Protein 3EDF (pdb70)

Structure (mmCIF, N/CA/C/O backbone):
data_3EDF
#
_entry.id   3EDF
#
_cell.length_a   106.542
_cell.length_b   111.107
_cell.length_c   106.602
_cell.angle_alpha   90.000
_cell.angle_beta   90.000
_cell.angle_gamma   90.000
#
_symmetry.space_group_name_H-M   'P 21 21 2'
#
loop_
_entity.id
_entity.type
_entity.pdbx_description
1 polymer Cyclomaltodextrinase
2 branched beta-D-glucopyranose-(1-4)-beta-D-glucopyranose-(1-4)-beta-D-glucopyranose-(1-4)-beta-D-glucopyranose-(1-4)-beta-D-glucopyranose-(1-4)-beta-D-glucopyranose
3 branched Cyclohexakis-(1-4)-(alpha-D-glucopyranose)
4 non-polymer 'CALCIUM ION'
5 non-polymer GLYCEROL
6 water water
#
loop_
_atom_site.group_PDB
_atom_site.id
_atom_site.type_symbol
_atom_site.label_atom_id
_atom_site.label_alt_id
_atom_site.label_comp_id
_atom_site.label_asym_id
_atom_site.label_entity_id
_atom_site.label_seq_id
_atom_site.pdbx_PDB_ins_code
_atom_site.Cartn_x
_atom_site.Cartn_y
_atom_site.Cartn_z
_atom_site.occupancy
_atom_site.B_iso_or_equiv
_atom_site.auth_seq_id
_atom_site.auth_comp_id
_atom_site.auth_asym_id
_atom_site.auth_atom_id
_atom_site.pdbx_PDB_model_num
ATOM 1 N N . PRO A 1 3 ? 84.745 50.557 9.057 1.00 54.03 3 PRO A N 1
ATOM 2 C CA . PRO A 1 3 ? 85.978 49.739 9.070 1.00 53.62 3 PRO A CA 1
ATOM 3 C C . PRO A 1 3 ? 85.755 48.305 8.510 1.00 52.75 3 PRO A C 1
ATOM 4 O O . PRO A 1 3 ? 84.699 48.043 7.906 1.00 52.70 3 PRO A O 1
ATOM 8 N N . THR A 1 4 ? 86.741 47.409 8.693 1.00 51.24 4 THR A N 1
ATOM 9 C CA . THR A 1 4 ? 86.633 45.985 8.280 1.00 49.51 4 THR A CA 1
ATOM 10 C C . THR A 1 4 ? 85.307 45.345 8.714 1.00 47.42 4 THR A C 1
ATOM 11 O O . THR A 1 4 ? 84.839 45.573 9.845 1.00 47.43 4 THR A O 1
ATOM 15 N N . ALA A 1 5 ? 84.724 44.550 7.805 1.00 44.42 5 ALA A N 1
ATOM 16 C CA . ALA A 1 5 ? 83.349 44.064 7.919 1.00 40.99 5 ALA A CA 1
ATOM 17 C C . ALA A 1 5 ? 83.072 43.531 9.321 1.00 38.38 5 ALA A C 1
ATOM 18 O O . ALA A 1 5 ? 82.411 44.187 10.130 1.00 38.22 5 ALA A O 1
ATOM 20 N N . ILE A 1 6 ? 83.580 42.339 9.595 1.00 35.16 6 ILE A N 1
ATOM 21 C CA . ILE A 1 6 ? 83.653 41.843 10.968 1.00 31.44 6 ILE A CA 1
ATOM 22 C C . ILE A 1 6 ? 85.090 42.013 11.440 1.00 29.61 6 ILE A C 1
ATOM 23 O O . ILE A 1 6 ? 86.016 41.403 10.901 1.00 29.04 6 ILE A O 1
ATOM 28 N N . GLU A 1 7 ? 85.253 42.874 12.445 1.00 27.08 7 GLU A N 1
ATOM 29 C CA . GLU A 1 7 ? 86.546 43.207 12.990 1.00 25.64 7 GLU A CA 1
ATOM 30 C C . GLU A 1 7 ? 86.972 42.240 14.114 1.00 23.46 7 GLU A C 1
ATOM 31 O O . GLU A 1 7 ? 88.137 41.864 14.215 1.00 23.40 7 GLU A O 1
ATOM 37 N N . HIS A 1 8 ? 86.026 41.848 14.954 1.00 21.90 8 HIS A N 1
ATOM 38 C CA . HIS A 1 8 ? 86.337 40.836 15.988 1.00 20.39 8 HIS A CA 1
ATOM 39 C C . HIS A 1 8 ? 85.194 39.837 16.071 1.00 19.65 8 HIS A C 1
ATOM 40 O O . HIS A 1 8 ? 84.028 40.223 15.997 1.00 18.84 8 HIS A O 1
ATOM 47 N N . MET A 1 9 ? 85.553 38.564 16.215 1.00 18.72 9 MET A N 1
ATOM 48 C CA . MET A 1 9 ? 84.565 37.518 16.517 1.00 18.62 9 MET A CA 1
ATOM 49 C C . MET A 1 9 ? 85.094 36.735 17.722 1.00 17.22 9 MET A C 1
ATOM 50 O O . MET A 1 9 ? 86.149 36.126 17.633 1.00 17.52 9 MET A O 1
ATOM 55 N N . GLU A 1 10 ? 84.364 36.774 18.835 1.00 17.75 10 GLU A N 1
ATOM 56 C CA . GLU A 1 10 ? 84.884 36.237 20.095 1.00 16.81 10 GLU A CA 1
ATOM 57 C C . GLU A 1 10 ? 83.858 35.421 20.887 1.00 17.26 10 GLU A C 1
ATOM 58 O O . GLU A 1 10 ? 82.784 35.911 21.170 1.00 18.07 10 GLU A O 1
ATOM 64 N N . PRO A 1 11 ? 84.209 34.165 21.235 1.00 17.40 11 PRO A N 1
ATOM 65 C CA . PRO A 1 11 ? 85.419 33.447 20.861 1.00 16.96 11 PRO A CA 1
ATOM 66 C C . PRO A 1 11 ? 85.440 33.167 19.343 1.00 17.13 11 PRO A C 1
ATOM 67 O O . PRO A 1 11 ? 84.362 33.049 18.723 1.00 17.09 11 PRO A O 1
ATOM 71 N N . PRO A 1 12 ? 86.645 33.060 18.765 1.00 18.01 12 PRO A N 1
ATOM 72 C CA . PRO A 1 12 ? 86.780 32.918 17.297 1.00 18.03 12 PRO A CA 1
ATOM 73 C C . PRO A 1 12 ? 86.430 31.528 1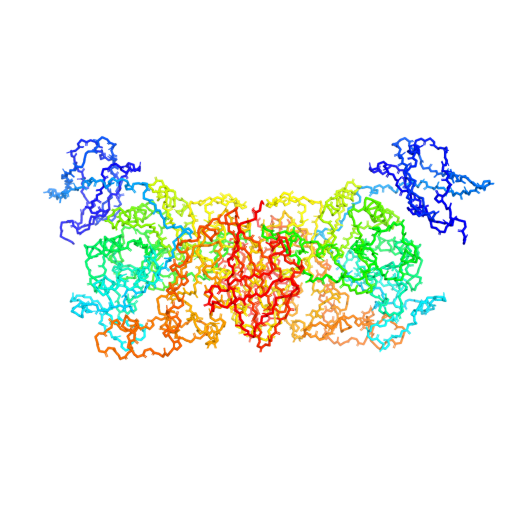6.766 1.00 17.98 12 PRO A C 1
ATOM 74 O O . PRO A 1 12 ? 86.184 31.370 15.568 1.00 18.13 12 PRO A O 1
ATOM 78 N N . PHE A 1 13 ? 86.406 30.537 17.661 1.00 16.80 13 PHE A N 1
ATOM 79 C CA . PHE A 1 13 ? 85.977 29.179 17.340 1.00 15.93 13 PHE A CA 1
ATOM 80 C C . PHE A 1 13 ? 85.649 28.538 18.689 1.00 16.15 13 PHE A C 1
ATOM 81 O O . PHE A 1 13 ? 85.992 29.110 19.737 1.00 15.33 13 PHE A O 1
ATOM 89 N N . TRP A 1 14 ? 84.982 27.382 18.661 1.00 14.74 14 TRP A N 1
ATOM 90 C CA . TRP A 1 14 ? 84.644 26.690 19.924 1.00 15.10 14 TRP A CA 1
ATOM 91 C C . TRP A 1 14 ? 84.859 25.191 19.746 1.00 15.58 14 TRP A C 1
ATOM 92 O O . TRP A 1 14 ? 85.588 24.761 18.829 1.00 15.21 14 TRP A O 1
ATOM 103 N N . TRP A 1 15 ? 84.210 24.382 20.593 1.00 14.67 15 TRP A N 1
ATOM 104 C CA . TRP A 1 15 ? 84.384 22.944 20.557 1.00 15.42 15 TRP A CA 1
ATOM 105 C C . TRP A 1 15 ? 83.044 22.248 20.649 1.00 15.80 15 TRP A C 1
ATOM 106 O O . TRP A 1 15 ? 82.134 22.723 21.322 1.00 16.47 15 TRP A O 1
ATOM 117 N N . ALA A 1 16 ? 82.950 21.098 19.976 1.00 16.05 16 ALA A N 1
ATOM 118 C CA . ALA A 1 16 ? 81.856 20.174 20.248 1.00 16.60 16 ALA A CA 1
ATOM 119 C C . ALA A 1 16 ? 82.059 19.486 21.604 1.00 16.28 16 ALA A C 1
ATOM 120 O O . ALA A 1 16 ? 83.198 19.246 22.014 1.00 17.33 16 ALA A O 1
ATOM 122 N N . GLY A 1 17 ? 80.971 19.157 22.291 1.00 15.69 17 GLY A N 1
ATOM 123 C CA . GLY A 1 17 ? 81.078 18.322 23.489 1.00 15.58 17 GLY A CA 1
ATOM 124 C C . GLY A 1 17 ? 81.557 19.009 24.774 1.00 14.80 17 GLY A C 1
ATOM 125 O O . GLY A 1 17 ? 82.088 18.337 25.659 1.00 15.91 17 GLY A O 1
ATOM 126 N N . MET A 1 18 ? 81.368 20.323 24.872 1.00 14.73 18 MET A N 1
ATOM 127 C CA . MET A 1 18 ? 81.637 20.991 26.157 1.00 15.52 18 MET A CA 1
ATOM 128 C C . MET A 1 18 ? 80.542 20.664 27.177 1.00 17.03 18 MET A C 1
ATOM 129 O O . MET A 1 18 ? 79.463 20.144 26.823 1.00 17.80 18 MET A O 1
ATOM 134 N N . GLN A 1 19 ? 80.808 20.966 28.445 1.00 15.90 19 GLN A N 1
ATOM 135 C CA . GLN A 1 19 ? 79.827 20.704 29.484 1.00 17.58 19 GLN A CA 1
ATOM 136 C C . GLN A 1 19 ? 78.623 21.643 29.365 1.00 16.23 19 GLN A C 1
ATOM 137 O O . GLN A 1 19 ? 77.472 21.212 29.404 1.00 17.99 19 GLN A O 1
ATOM 143 N N . HIS A 1 20 ? 78.890 22.943 29.222 1.00 15.18 20 HIS A N 1
ATOM 144 C CA . HIS A 1 20 ? 77.871 23.943 29.113 1.00 16.08 20 HIS A CA 1
ATOM 145 C C . HIS A 1 20 ? 77.526 24.075 27.622 1.00 16.36 20 HIS A C 1
ATOM 146 O O . HIS A 1 20 ? 78.418 24.261 26.780 1.00 17.78 20 HIS A O 1
ATOM 153 N N . LYS A 1 21 ? 76.250 23.931 27.308 1.00 16.90 21 LYS A N 1
ATOM 154 C CA . LYS A 1 21 ? 75.858 23.901 25.896 1.00 17.51 21 LYS A CA 1
ATOM 155 C C . LYS A 1 21 ? 75.873 25.287 25.262 1.00 17.15 21 LYS A C 1
ATOM 156 O O . LYS A 1 21 ? 76.131 25.417 24.057 1.00 17.77 21 LYS A O 1
ATOM 162 N N . GLY A 1 22 ? 75.586 26.310 26.062 1.00 16.79 22 GLY A N 1
ATOM 163 C CA . GLY A 1 22 ? 75.424 27.669 25.536 1.00 17.10 22 GLY A CA 1
ATOM 164 C C . GLY A 1 22 ? 76.753 28.281 25.089 1.00 17.37 22 GLY A C 1
ATOM 165 O O . GLY A 1 22 ? 77.834 28.024 25.651 1.00 17.43 22 GLY A O 1
ATOM 166 N N . LEU A 1 23 ? 76.676 29.064 24.017 1.00 16.83 23 LEU A N 1
ATOM 167 C CA . LEU A 1 23 ? 77.834 29.804 23.544 1.00 16.52 23 LEU A CA 1
ATOM 168 C C . LEU A 1 23 ? 77.334 31.173 23.082 1.00 16.60 23 LEU A C 1
ATOM 169 O O . LEU A 1 23 ? 76.423 31.251 22.254 1.00 17.62 23 LEU A O 1
ATOM 174 N N . GLN A 1 24 ? 77.916 32.240 23.632 1.00 16.10 24 GLN A N 1
ATOM 175 C CA . GLN A 1 24 ? 77.526 33.600 23.253 1.00 16.38 24 GLN A CA 1
ATOM 176 C C . GLN A 1 24 ? 78.655 34.231 22.467 1.00 16.62 24 GLN A C 1
ATOM 177 O O . GLN A 1 24 ? 79.755 34.418 22.991 1.00 16.97 24 GLN A O 1
ATOM 183 N N . LEU A 1 25 ? 78.398 34.553 21.207 1.00 15.92 25 LEU A N 1
ATOM 184 C CA . LEU A 1 25 ? 79.423 35.173 20.363 1.00 15.61 25 LEU A CA 1
ATOM 185 C C . LEU A 1 25 ? 79.284 36.673 20.484 1.00 16.43 25 LEU A C 1
ATOM 186 O O . LEU A 1 25 ? 78.182 37.220 20.442 1.00 17.02 25 LEU A O 1
ATOM 191 N N . MET A 1 26 ? 80.419 37.331 20.664 1.00 16.04 26 MET A N 1
ATOM 192 C CA . MET A 1 26 ? 80.426 38.765 20.685 1.00 17.27 26 MET A CA 1
ATOM 193 C C . MET A 1 26 ? 81.039 39.165 19.354 1.00 17.34 26 MET A C 1
ATOM 194 O O . MET A 1 26 ? 82.218 38.891 19.096 1.00 17.28 26 MET A O 1
ATOM 199 N N . VAL A 1 27 ? 80.218 39.800 18.512 1.00 18.44 27 VAL A N 1
ATOM 200 C CA . VAL A 1 27 ? 80.648 40.159 17.148 1.00 19.78 27 VAL A CA 1
ATOM 201 C C . VAL A 1 27 ? 80.807 41.687 17.066 1.00 19.15 27 VAL A C 1
ATOM 202 O O . VAL A 1 27 ? 79.970 42.430 17.566 1.00 20.71 27 VAL A O 1
ATOM 206 N N . HIS A 1 28 ? 81.902 42.136 16.466 1.00 20.02 28 HIS A N 1
ATOM 207 C CA . HIS A 1 28 ? 82.185 43.574 16.397 1.00 21.12 28 HIS A CA 1
ATOM 208 C C . HIS A 1 28 ? 82.536 43.910 14.958 1.00 21.38 28 HIS A C 1
ATOM 209 O O . HIS A 1 28 ? 83.364 43.235 14.336 1.00 20.36 28 HIS A O 1
ATOM 216 N N . GLY A 1 29 ? 81.867 44.956 14.473 1.00 23.44 29 GLY A N 1
ATOM 217 C CA . GLY A 1 29 ? 82.116 45.541 13.153 1.00 25.61 29 GLY A CA 1
ATOM 218 C C . GLY A 1 29 ? 81.124 46.660 12.903 1.00 27.02 29 GLY A C 1
ATOM 219 O O . GLY A 1 29 ? 80.088 46.754 13.568 1.00 26.79 29 GLY A O 1
ATOM 220 N N . ARG A 1 30 ? 81.439 47.532 11.949 1.00 29.18 30 ARG A N 1
ATOM 221 C CA . ARG A 1 30 ? 80.585 48.688 11.666 1.00 31.14 30 ARG A CA 1
ATOM 222 C C . ARG A 1 30 ? 79.160 48.268 11.286 1.00 30.71 30 ARG A C 1
ATOM 223 O O . ARG A 1 30 ? 78.975 47.518 10.328 1.00 31.58 30 ARG A O 1
ATOM 231 N N . ASP A 1 31 ? 78.184 48.750 12.060 1.00 31.76 31 ASP A N 1
ATOM 232 C CA . ASP A 1 31 ? 76.750 48.432 11.914 1.00 32.39 31 ASP A CA 1
ATOM 233 C C . ASP A 1 31 ? 76.403 46.938 11.953 1.00 33.03 31 ASP A C 1
ATOM 234 O O . ASP A 1 31 ? 75.339 46.537 11.461 1.00 33.23 31 ASP A O 1
ATOM 239 N N . ILE A 1 32 ? 77.270 46.113 12.553 1.00 33.60 32 ILE A N 1
ATOM 240 C CA . ILE A 1 32 ? 76.973 44.675 12.658 1.00 33.59 32 ILE A CA 1
ATOM 241 C C . ILE A 1 32 ? 75.687 44.486 13.457 1.00 33.89 32 ILE A C 1
ATOM 242 O O . ILE A 1 32 ? 74.914 43.569 13.179 1.00 33.43 32 ILE A O 1
ATOM 247 N N . GLY A 1 33 ? 75.453 45.381 14.421 1.00 34.41 33 GLY A N 1
ATOM 248 C CA . GLY A 1 33 ? 74.245 45.368 15.249 1.00 36.17 33 GLY A CA 1
ATOM 249 C C . GLY A 1 33 ? 72.971 45.628 14.461 1.00 37.41 33 GLY A C 1
ATOM 250 O O . GLY A 1 33 ? 71.888 45.231 14.875 1.00 37.65 33 GLY A O 1
ATOM 251 N N . ARG A 1 34 ? 73.103 46.291 13.313 1.00 38.48 34 ARG A N 1
ATOM 252 C CA . ARG A 1 34 ? 71.963 46.551 12.423 1.00 39.62 34 ARG A CA 1
ATOM 253 C C . ARG A 1 34 ? 71.538 45.285 11.674 1.00 39.73 34 ARG A C 1
ATOM 254 O O . ARG A 1 34 ? 70.543 45.291 10.943 1.00 40.08 34 ARG A O 1
ATOM 262 N N . MET A 1 35 ? 72.286 44.201 11.864 1.00 39.75 35 MET A N 1
ATOM 263 C CA . MET A 1 35 ? 72.100 42.987 11.067 1.00 39.80 35 MET A CA 1
ATOM 264 C C . MET A 1 35 ? 71.394 41.863 11.813 1.00 38.72 35 MET A C 1
ATOM 265 O O . MET A 1 35 ? 71.150 41.946 13.038 1.00 38.65 35 MET A O 1
ATOM 270 N N . GLU A 1 36 ? 71.058 40.820 11.052 1.00 37.36 36 GLU A N 1
ATOM 271 C CA . GLU A 1 36 ? 70.376 39.641 11.571 1.00 36.20 36 GLU A CA 1
ATOM 272 C C . GLU A 1 36 ? 71.204 38.415 11.222 1.00 34.27 36 GLU A C 1
ATOM 273 O O . GLU A 1 36 ? 71.562 38.224 10.067 1.00 33.41 36 GLU A O 1
ATOM 279 N N . ALA A 1 37 ? 71.525 37.603 12.228 1.00 32.07 37 ALA A N 1
ATOM 280 C CA . ALA A 1 37 ? 72.328 36.396 12.023 1.00 30.41 37 ALA A CA 1
ATOM 281 C C . ALA A 1 37 ? 71.468 35.198 11.618 1.00 28.99 37 ALA A C 1
ATOM 282 O O . ALA A 1 37 ? 70.294 35.115 11.975 1.00 29.23 37 ALA A O 1
ATOM 284 N N . ALA A 1 38 ? 72.079 34.277 10.881 1.00 28.25 38 ALA A N 1
ATOM 285 C CA . ALA A 1 38 ? 71.455 33.016 10.468 1.00 27.36 38 ALA A CA 1
ATOM 286 C C . ALA A 1 38 ? 72.505 31.949 10.291 1.00 26.54 38 ALA A C 1
ATOM 287 O O . ALA A 1 38 ? 73.650 32.240 9.924 1.00 27.20 38 ALA A O 1
ATOM 289 N N . LEU A 1 39 ? 72.132 30.700 10.571 1.00 25.80 39 LEU A N 1
ATOM 290 C CA . LEU A 1 39 ? 73.052 29.566 10.389 1.00 24.17 39 LEU A CA 1
ATOM 291 C C . LEU A 1 39 ? 72.279 28.260 10.207 1.00 23.38 39 LEU A C 1
ATOM 292 O O . LEU A 1 39 ? 71.110 28.206 10.524 1.00 23.21 39 LEU A O 1
ATOM 297 N N . ASP A 1 40 ? 72.960 27.224 9.729 1.00 23.11 40 ASP A N 1
ATOM 298 C CA . ASP A 1 40 ? 72.373 25.889 9.528 1.00 23.14 40 ASP A CA 1
ATOM 299 C C . ASP A 1 40 ? 73.402 24.806 9.791 1.00 22.68 40 ASP A C 1
ATOM 300 O O . ASP A 1 40 ? 74.258 24.533 8.946 1.00 21.99 40 ASP A O 1
ATOM 305 N N . TYR A 1 41 ? 73.332 24.178 10.973 1.00 21.47 41 TYR A N 1
ATOM 306 C CA . TYR A 1 41 ? 74.292 23.144 11.321 1.00 21.34 41 TYR A CA 1
ATOM 307 C C . TYR A 1 41 ? 73.617 22.231 12.332 1.00 21.40 41 TYR A C 1
ATOM 308 O O . TYR A 1 41 ? 73.115 22.730 13.325 1.00 20.20 41 TYR A O 1
ATOM 317 N N . PRO A 1 42 ? 73.572 20.913 12.051 1.00 22.00 42 PRO A N 1
ATOM 318 C CA . PRO A 1 42 ? 72.843 20.006 12.947 1.00 22.14 42 PRO A CA 1
ATOM 319 C C . PRO A 1 42 ? 73.372 20.107 14.391 1.00 21.34 42 PRO A C 1
ATOM 320 O O . PRO A 1 42 ? 74.586 20.105 14.622 1.00 21.34 42 PRO A O 1
ATOM 324 N N . GLY A 1 43 ? 72.458 20.212 15.331 1.00 21.66 43 GLY A N 1
ATOM 325 C CA . GLY A 1 43 ? 72.851 20.236 16.742 1.00 21.29 43 GLY A CA 1
ATOM 326 C C . GLY A 1 43 ? 73.144 21.633 17.259 1.00 22.29 43 GLY A C 1
ATOM 327 O O . GLY A 1 43 ? 73.291 21.821 18.481 1.00 21.76 43 GLY A O 1
ATOM 328 N N . VAL A 1 44 ? 73.221 22.623 16.366 1.00 20.68 44 VAL A N 1
ATOM 329 C CA . VAL A 1 44 ? 73.406 24.015 16.819 1.00 21.64 44 VAL A CA 1
ATOM 330 C C . VAL A 1 44 ? 72.122 24.788 16.604 1.00 22.21 44 VAL A C 1
ATOM 331 O O . VAL A 1 44 ? 71.581 24.793 15.493 1.00 24.44 44 VAL A O 1
ATOM 335 N N . ARG A 1 45 ? 71.619 25.404 17.672 1.00 22.84 45 ARG A N 1
ATOM 336 C CA . ARG A 1 45 ? 70.445 26.276 17.637 1.00 23.64 45 ARG A CA 1
ATOM 337 C C . ARG A 1 45 ? 70.777 27.764 17.861 1.00 24.44 45 ARG A C 1
ATOM 338 O O . ARG A 1 45 ? 71.437 28.125 18.839 1.00 22.70 45 ARG A O 1
ATOM 346 N N . LEU A 1 46 ? 70.299 28.617 16.957 1.00 25.66 46 LEU A N 1
ATOM 347 C CA . LEU A 1 46 ? 70.416 30.068 17.095 1.00 27.72 46 LEU A CA 1
ATOM 348 C C . LEU A 1 46 ? 69.222 30.589 17.904 1.00 29.50 46 LEU A C 1
ATOM 349 O O . LEU A 1 46 ? 68.065 30.467 17.468 1.00 29.22 46 LEU A O 1
ATOM 354 N N . VAL A 1 47 ? 69.491 31.193 19.059 1.00 31.54 47 VAL A N 1
ATOM 355 C CA . VAL A 1 47 ? 68.442 31.508 20.035 1.00 35.23 47 VAL A CA 1
ATOM 356 C C . VAL A 1 47 ? 67.437 32.582 19.608 1.00 38.10 47 VAL A C 1
ATOM 357 O O . VAL A 1 47 ? 66.224 32.363 19.696 1.00 39.70 47 VAL A O 1
ATOM 361 N N . SER A 1 48 ? 67.938 33.720 19.143 1.00 41.17 48 SER A N 1
ATOM 362 C CA . SER A 1 48 ? 67.098 34.827 18.635 1.00 43.76 48 SER A CA 1
ATOM 363 C C . SER A 1 48 ? 67.500 36.101 19.358 1.00 44.67 48 SER A C 1
ATOM 364 O O . SER A 1 48 ? 67.517 36.137 20.595 1.00 45.00 48 SER A O 1
ATOM 367 N N . PRO A 1 49 ? 67.793 37.153 18.579 1.00 45.38 49 PRO A N 1
ATOM 368 C CA . PRO A 1 49 ? 68.625 38.264 19.029 1.00 45.98 49 PRO A CA 1
ATOM 369 C C . PRO A 1 49 ? 68.075 38.998 20.242 1.00 46.33 49 PRO A C 1
ATOM 370 O O . PRO A 1 49 ? 66.860 39.228 20.349 1.00 46.54 49 PRO A O 1
ATOM 374 N N . THR A 1 50 ? 68.978 39.323 21.162 1.00 46.56 50 THR A N 1
ATOM 375 C CA . THR A 1 50 ? 68.717 40.329 22.184 1.00 46.64 50 THR A CA 1
ATOM 376 C C . THR A 1 50 ? 69.664 41.483 21.851 1.00 46.50 50 THR A C 1
ATOM 377 O O . THR A 1 50 ? 70.892 41.345 21.963 1.00 46.23 50 THR A O 1
ATOM 381 N N . ARG A 1 51 ? 69.094 42.598 21.397 1.00 46.27 51 ARG A N 1
ATOM 382 C CA . ARG A 1 51 ? 69.902 43.684 20.842 1.00 45.95 51 ARG A CA 1
ATOM 383 C C . ARG A 1 51 ? 70.496 44.607 21.901 1.00 44.67 51 ARG A C 1
ATOM 384 O O . ARG A 1 51 ? 69.973 44.711 23.017 1.00 44.64 51 ARG A O 1
ATOM 392 N N . VAL A 1 52 ? 71.611 45.244 21.539 1.00 42.93 52 VAL A N 1
ATOM 393 C CA . VAL A 1 52 ? 72.205 46.334 22.323 1.00 41.18 52 VAL A CA 1
ATOM 394 C C . VAL A 1 52 ? 72.136 47.634 21.497 1.00 40.39 52 VAL A C 1
ATOM 395 O O . VAL A 1 52 ? 72.178 47.570 20.256 1.00 40.02 52 VAL A O 1
ATOM 399 N N . PRO A 1 53 ? 72.014 48.806 22.167 1.00 39.45 53 PRO A N 1
ATOM 400 C CA . PRO A 1 53 ? 71.937 50.093 21.443 1.00 38.84 53 PRO A CA 1
ATOM 401 C C . PRO A 1 53 ? 73.120 50.388 20.499 1.00 38.09 53 PRO A C 1
ATOM 402 O O . PRO A 1 53 ? 72.927 51.072 19.484 1.00 38.20 53 PRO A O 1
ATOM 406 N N . ASN A 1 54 ? 74.322 49.898 20.820 1.00 35.82 54 ASN A N 1
ATOM 407 C CA . ASN A 1 54 ? 75.489 50.148 19.971 1.00 33.98 54 ASN A CA 1
ATOM 408 C C . ASN A 1 54 ? 75.427 49.362 18.668 1.00 32.94 54 ASN A C 1
ATOM 409 O O . ASN A 1 54 ? 75.561 48.132 18.666 1.00 33.19 54 ASN A O 1
ATOM 414 N N . ALA A 1 55 ? 75.244 50.088 17.558 1.00 31.39 55 ALA A N 1
ATOM 415 C CA . ALA A 1 55 ? 75.148 49.485 16.236 1.00 30.06 55 ALA A CA 1
ATOM 416 C C . ALA A 1 55 ? 76.412 48.736 15.795 1.00 28.63 55 ALA A C 1
ATOM 417 O O . ALA A 1 55 ? 76.393 48.017 14.788 1.00 28.41 55 ALA A O 1
ATOM 419 N N . ASN A 1 56 ? 77.512 48.887 16.534 1.00 26.73 56 ASN A N 1
ATOM 420 C CA . ASN A 1 56 ? 78.775 48.241 16.151 1.00 25.65 56 ASN A CA 1
ATOM 421 C C . ASN A 1 56 ? 79.078 46.876 16.798 1.00 24.70 56 ASN A C 1
ATOM 422 O O . ASN A 1 56 ? 80.138 46.302 16.581 1.00 24.37 56 ASN A O 1
ATOM 427 N N . TYR A 1 57 ? 78.124 46.377 17.560 1.00 24.20 57 TYR A N 1
ATOM 428 C CA . TYR A 1 57 ? 78.286 45.097 18.250 1.00 23.49 57 TYR A CA 1
ATOM 429 C C . TYR A 1 57 ? 77.006 44.285 18.141 1.00 23.05 57 TYR A C 1
ATOM 430 O O . TYR A 1 57 ? 75.896 44.829 18.218 1.00 23.06 57 TYR A O 1
ATOM 439 N N . LEU A 1 58 ? 77.176 42.979 17.975 1.00 22.52 58 LEU A N 1
ATOM 440 C CA . LEU A 1 58 ? 76.047 42.060 17.961 1.00 22.66 58 LEU A CA 1
ATOM 441 C C . LEU A 1 58 ? 76.418 40.870 18.848 1.00 21.61 58 LEU A C 1
ATOM 442 O O . LEU A 1 58 ? 77.499 40.312 18.683 1.00 20.94 58 LEU A O 1
ATOM 447 N N . PHE A 1 59 ? 75.521 40.507 19.758 1.00 21.87 59 PHE A N 1
ATOM 448 C CA . PHE A 1 59 ? 75.703 39.295 20.576 1.00 21.87 59 PHE A CA 1
ATOM 449 C C . PHE A 1 59 ? 74.818 38.206 19.995 1.00 21.95 59 PHE A C 1
ATOM 450 O O . PHE A 1 59 ? 73.610 38.389 19.866 1.00 23.26 59 PHE A O 1
ATOM 458 N N . VAL A 1 60 ? 75.434 37.100 19.615 1.00 22.13 60 VAL A N 1
ATOM 459 C CA . VAL A 1 60 ? 74.717 35.984 18.993 1.00 22.65 60 VAL A CA 1
ATOM 460 C C . VAL A 1 60 ? 74.695 34.807 19.982 1.00 22.01 60 VAL A C 1
ATOM 461 O O . VAL A 1 60 ? 75.762 34.298 20.349 1.00 22.29 60 VAL A O 1
ATOM 465 N N . ASP A 1 61 ? 73.494 34.391 20.382 1.00 22.36 61 ASP A N 1
ATOM 466 C CA . ASP A 1 61 ? 73.316 33.313 21.363 1.00 22.72 61 ASP A CA 1
ATOM 467 C C . ASP A 1 61 ? 73.064 31.951 20.710 1.00 22.01 61 ASP A C 1
ATOM 468 O O . ASP A 1 61 ? 72.081 31.779 19.995 1.00 22.30 61 ASP A O 1
ATOM 473 N N . LEU A 1 62 ? 73.982 31.011 20.939 1.00 19.84 62 LEU A N 1
ATOM 474 C CA . LEU A 1 62 ? 73.923 29.667 20.345 1.00 20.41 62 LEU A CA 1
ATOM 475 C C . LEU A 1 62 ? 73.727 28.662 21.460 1.00 20.15 62 LEU A C 1
ATOM 476 O O . LEU A 1 62 ? 74.190 28.875 22.587 1.00 19.66 62 LEU A O 1
ATOM 481 N N . GLU A 1 63 ? 73.024 27.575 21.139 1.00 19.67 63 GLU A N 1
ATOM 482 C CA . GLU A 1 63 ? 72.975 26.435 22.039 1.00 19.27 63 GLU A CA 1
ATOM 483 C C . GLU A 1 63 ? 73.541 25.274 21.250 1.00 19.79 63 GLU A C 1
ATOM 484 O O . GLU A 1 63 ? 73.007 24.893 20.200 1.00 19.98 63 GLU A O 1
ATOM 495 N N . ILE A 1 64 ? 74.673 24.764 21.697 1.00 19.31 64 ILE A N 1
ATOM 496 C CA . ILE A 1 64 ? 75.342 23.704 20.977 1.00 19.18 64 ILE A CA 1
ATOM 497 C C . ILE A 1 64 ? 74.958 22.417 21.698 1.00 19.84 64 ILE A C 1
ATOM 498 O O . ILE A 1 64 ? 75.464 22.141 22.800 1.00 19.01 64 ILE A O 1
ATOM 503 N N . GLY A 1 65 ? 74.039 21.664 21.089 1.00 19.46 65 GLY A N 1
ATOM 504 C CA . GLY A 1 65 ? 73.516 20.422 21.704 1.00 20.12 65 GLY A CA 1
ATOM 505 C C . GLY A 1 65 ? 74.552 19.321 21.749 1.00 19.86 65 GLY A C 1
ATOM 506 O O . GLY A 1 65 ? 75.564 19.349 21.024 1.00 18.50 65 GLY A O 1
ATOM 507 N N . PRO A 1 66 ? 74.311 18.308 22.615 1.00 20.44 66 PRO A N 1
ATOM 508 C CA . PRO A 1 66 ? 75.251 17.199 22.717 1.00 21.62 66 PRO A CA 1
ATOM 509 C C . PRO A 1 66 ? 75.370 16.439 21.387 1.00 21.71 66 PRO A C 1
ATOM 510 O O . PRO A 1 66 ? 76.326 15.698 21.162 1.00 23.58 66 PRO A O 1
ATOM 514 N N . GLU A 1 67 ? 74.405 16.636 20.505 1.00 22.86 67 GLU A N 1
ATOM 515 C CA . GLU A 1 67 ? 74.429 15.947 19.224 1.00 23.05 67 GLU A CA 1
ATOM 516 C C . GLU A 1 67 ? 75.254 16.666 18.139 1.00 23.15 67 GLU A C 1
ATOM 517 O O . GLU A 1 67 ? 75.556 16.077 17.099 1.00 22.82 67 GLU A O 1
ATOM 523 N N . ALA A 1 68 ? 75.650 17.919 18.405 1.00 21.71 68 ALA A N 1
ATOM 52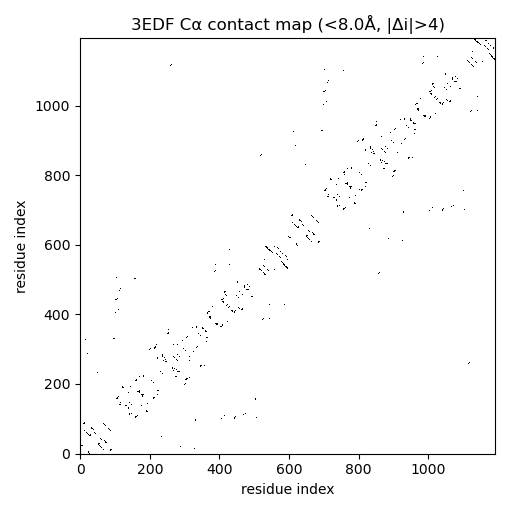4 C CA . ALA A 1 68 ? 76.524 18.665 17.490 1.00 21.62 68 ALA A CA 1
ATOM 525 C C . ALA A 1 68 ? 77.882 18.005 17.359 1.00 21.84 68 ALA A C 1
ATOM 526 O O . ALA A 1 68 ? 78.512 17.617 18.371 1.00 21.68 68 ALA A O 1
ATOM 528 N N . GLN A 1 69 ? 78.326 17.858 16.106 1.00 22.03 69 GLN A N 1
ATOM 529 C CA . GLN A 1 69 ? 79.584 17.197 15.791 1.00 22.34 69 GLN A CA 1
ATOM 530 C C . GLN A 1 69 ? 80.686 18.204 15.442 1.00 21.16 69 GLN A C 1
ATOM 531 O O . GLN A 1 69 ? 80.370 19.318 15.024 1.00 21.34 69 GLN A O 1
ATOM 537 N N . PRO A 1 70 ? 81.965 17.813 15.591 1.00 21.48 70 PRO A N 1
ATOM 538 C CA . PRO A 1 70 ? 82.985 18.720 15.051 1.00 21.42 70 PRO A CA 1
ATOM 539 C C . PRO A 1 70 ? 82.745 19.054 13.565 1.00 22.20 70 PRO A C 1
ATOM 540 O O . PRO A 1 70 ? 82.279 18.205 12.783 1.00 20.77 70 PRO A O 1
ATOM 544 N N . GLY A 1 71 ? 83.057 20.292 13.197 1.00 21.92 71 GLY A N 1
ATOM 545 C CA . GLY A 1 71 ? 82.963 20.706 11.806 1.00 22.81 71 GLY A CA 1
ATOM 546 C C . GLY A 1 71 ? 82.914 22.204 11.751 1.00 23.36 71 GLY A C 1
ATOM 547 O O . GLY A 1 71 ? 83.322 22.874 12.696 1.00 22.79 71 GLY A O 1
ATOM 548 N N . SER A 1 72 ? 82.421 22.747 10.643 1.00 23.80 72 SER A N 1
ATOM 549 C CA . SER A 1 72 ? 82.364 24.189 10.502 1.00 24.93 72 SER A CA 1
ATOM 550 C C . SER A 1 72 ? 81.120 24.577 9.760 1.00 24.24 72 SER A C 1
ATOM 551 O O . SER A 1 72 ? 80.536 23.762 9.025 1.00 25.58 72 SER A O 1
ATOM 554 N N . PHE A 1 73 ? 80.707 25.818 9.961 1.00 23.86 73 PHE A N 1
ATOM 555 C CA . PHE A 1 73 ? 79.465 26.313 9.399 1.00 23.86 73 PHE A CA 1
ATOM 556 C C . PHE A 1 73 ? 79.500 27.829 9.280 1.00 24.80 73 PHE A C 1
ATOM 557 O O . PHE A 1 73 ? 80.119 28.516 10.095 1.00 24.07 73 PHE A O 1
ATOM 565 N N . ASP A 1 74 ? 78.822 28.353 8.263 1.00 25.52 74 ASP A N 1
ATOM 566 C CA . ASP A 1 74 ? 78.736 29.781 8.106 1.00 26.43 74 ASP A CA 1
ATOM 567 C C . ASP A 1 74 ? 77.708 30.408 9.006 1.00 26.06 74 ASP A C 1
ATOM 568 O O . ASP A 1 74 ? 76.598 29.897 9.170 1.00 26.06 74 ASP A O 1
ATOM 573 N N . ILE A 1 75 ? 78.097 31.515 9.625 1.00 25.77 75 ILE A N 1
ATOM 574 C CA . ILE A 1 75 ? 77.132 32.389 10.252 1.00 26.32 75 ILE A CA 1
ATOM 575 C C . ILE A 1 75 ? 76.978 33.587 9.319 1.00 27.45 75 ILE A C 1
ATOM 576 O O . ILE A 1 75 ? 77.970 34.245 9.000 1.00 27.30 75 ILE A O 1
ATOM 581 N N . VAL A 1 76 ? 75.743 33.849 8.895 1.00 27.58 76 VAL A N 1
ATOM 582 C CA . VAL A 1 76 ? 75.446 34.913 7.918 1.00 27.90 76 VAL A CA 1
ATOM 583 C C . VAL A 1 76 ? 74.662 36.046 8.550 1.00 29.19 76 VAL A C 1
ATOM 584 O O . VAL A 1 76 ? 73.664 35.817 9.247 1.00 29.50 76 VAL A O 1
ATOM 588 N N . PHE A 1 77 ? 75.123 37.274 8.310 1.00 29.86 77 PHE A N 1
ATOM 589 C CA . PHE A 1 77 ? 74.530 38.453 8.907 1.00 31.13 77 PHE A CA 1
ATOM 590 C C . PHE A 1 77 ? 73.952 39.295 7.774 1.00 32.84 77 PHE A C 1
ATOM 591 O O . PHE A 1 77 ? 74.664 39.622 6.837 1.00 32.83 77 PHE A O 1
ATOM 599 N N . LYS A 1 78 ? 72.676 39.647 7.891 1.00 35.39 78 LYS A N 1
ATOM 600 C CA . LYS A 1 78 ? 71.966 40.379 6.840 1.00 37.59 78 LYS A CA 1
ATOM 601 C C . LYS A 1 78 ? 71.205 41.593 7.343 1.00 38.99 78 LYS A C 1
ATOM 602 O O . LYS A 1 78 ? 70.608 41.577 8.430 1.00 39.01 78 LYS A O 1
ATOM 608 N N . GLY A 1 79 ? 71.186 42.632 6.509 1.00 40.95 79 GLY A N 1
ATOM 609 C CA . GLY A 1 79 ? 70.429 43.848 6.789 1.00 43.04 79 GLY A CA 1
ATOM 610 C C . GLY A 1 79 ? 70.952 44.978 5.926 1.00 44.59 79 GLY A C 1
ATOM 611 O O . GLY A 1 79 ? 72.050 44.875 5.366 1.00 44.69 79 GLY A O 1
ATOM 612 N N . ASP A 1 80 ? 70.166 46.055 5.821 1.00 45.93 80 ASP A N 1
ATOM 613 C CA . ASP A 1 80 ? 70.540 47.245 5.027 1.00 47.16 80 ASP A CA 1
ATOM 614 C C . ASP A 1 80 ? 71.039 46.890 3.624 1.00 47.25 80 ASP A C 1
ATOM 615 O O . ASP A 1 80 ? 72.020 47.466 3.144 1.00 47.56 80 ASP A O 1
ATOM 620 N N . GLY A 1 81 ? 70.375 45.926 2.987 1.00 47.50 81 GLY A N 1
ATOM 621 C CA . GLY A 1 81 ? 70.721 45.498 1.630 1.00 47.85 81 GLY A CA 1
ATOM 622 C C . GLY A 1 81 ? 72.070 44.813 1.497 1.00 47.96 81 GLY A C 1
ATOM 623 O O . GLY A 1 81 ? 72.453 44.389 0.400 1.00 48.02 81 GLY A O 1
ATOM 624 N N . ARG A 1 82 ? 72.787 44.686 2.614 1.00 47.90 82 ARG A N 1
ATOM 625 C CA . ARG A 1 82 ? 74.085 44.003 2.619 1.00 47.41 82 ARG A CA 1
ATOM 626 C C . ARG A 1 82 ? 74.084 42.717 3.455 1.00 46.49 82 ARG A C 1
ATOM 627 O O . ARG A 1 82 ? 73.121 42.420 4.179 1.00 46.36 82 ARG A O 1
ATOM 635 N N . SER A 1 83 ? 75.154 41.941 3.317 1.00 45.38 83 SER A N 1
ATOM 636 C CA . SER A 1 83 ? 75.296 40.695 4.060 1.00 44.49 83 SER A CA 1
ATOM 637 C C . SER A 1 83 ? 76.760 40.353 4.337 1.00 43.45 83 SER A C 1
ATOM 638 O O . SER A 1 83 ? 77.630 40.482 3.462 1.00 43.97 83 SER A O 1
ATOM 641 N N . GLU A 1 84 ? 77.019 39.913 5.566 1.00 41.89 84 GLU A N 1
ATOM 642 C CA . GLU A 1 84 ? 78.357 39.491 5.977 1.00 39.91 84 GLU A CA 1
ATOM 643 C C . GLU A 1 84 ? 78.323 38.009 6.401 1.00 38.63 84 GLU A C 1
ATOM 644 O O . GLU A 1 84 ? 77.263 37.492 6.754 1.00 38.44 84 GLU A O 1
ATOM 650 N N . ARG A 1 85 ? 79.466 37.333 6.330 1.00 36.91 85 ARG A N 1
ATOM 651 C CA . ARG A 1 85 ? 79.574 35.941 6.802 1.00 36.16 85 ARG A CA 1
ATOM 652 C C . ARG A 1 85 ? 80.855 35.667 7.603 1.00 33.85 85 ARG A C 1
ATOM 653 O O . ARG A 1 85 ? 81.881 36.326 7.403 1.00 33.72 85 ARG A O 1
ATOM 661 N N . TYR A 1 86 ? 80.783 34.689 8.509 1.00 30.46 86 TYR A N 1
ATOM 662 C CA . TYR A 1 86 ? 81.945 34.203 9.254 1.00 28.26 86 TYR A CA 1
ATOM 663 C C . TYR A 1 86 ? 81.862 32.667 9.266 1.00 27.40 86 TYR A C 1
ATOM 664 O O . TYR A 1 86 ? 80.798 32.120 9.598 1.00 26.87 86 TYR A O 1
ATOM 673 N N . ARG A 1 87 ? 82.952 31.995 8.889 1.00 26.14 87 ARG A N 1
ATOM 674 C CA . ARG A 1 87 ? 83.039 30.537 8.968 1.00 25.74 87 ARG A CA 1
ATOM 675 C C . ARG A 1 87 ? 83.381 30.119 10.401 1.00 24.42 87 ARG A C 1
ATOM 676 O O . ARG A 1 87 ? 84.521 30.267 10.830 1.00 23.94 87 ARG A O 1
ATOM 684 N N . TYR A 1 88 ? 82.383 29.593 11.109 1.00 23.37 88 TYR A N 1
ATOM 685 C CA . TYR A 1 88 ? 82.559 29.182 12.509 1.00 21.75 88 TYR A CA 1
ATOM 686 C C . TYR A 1 88 ? 82.940 27.690 12.647 1.00 22.16 88 TYR A C 1
ATOM 687 O O . TYR A 1 88 ? 82.287 26.823 12.054 1.00 22.22 88 TYR A O 1
ATOM 696 N N . ARG A 1 89 ? 84.007 27.405 13.399 1.00 20.61 89 ARG A N 1
ATOM 697 C CA . ARG A 1 89 ? 84.513 26.041 13.545 1.00 21.36 89 ARG A CA 1
ATOM 698 C C . ARG A 1 89 ? 84.225 25.513 14.950 1.00 20.25 89 ARG A C 1
ATOM 699 O O . ARG A 1 89 ? 84.476 26.207 15.952 1.00 19.54 89 ARG A O 1
ATOM 707 N N . LEU A 1 90 ? 83.671 24.306 15.012 1.00 18.45 90 LEU A N 1
ATOM 708 C CA . LEU A 1 90 ? 83.611 23.545 16.285 1.00 18.93 90 LEU A CA 1
ATOM 709 C C . LEU A 1 90 ? 84.669 22.456 16.196 1.00 19.51 90 LEU A C 1
ATOM 710 O O . LEU A 1 90 ? 84.593 21.559 15.336 1.00 19.82 90 LEU A O 1
ATOM 715 N N . LEU A 1 91 ? 85.712 22.576 17.014 1.00 19.36 91 LEU A N 1
ATOM 716 C CA . LEU A 1 91 ? 86.791 21.615 17.025 1.00 19.51 91 LEU A CA 1
ATOM 717 C C . LEU A 1 91 ? 86.396 20.359 17.806 1.00 19.84 91 LEU A C 1
ATOM 718 O O . LEU A 1 91 ? 85.535 20.400 18.703 1.00 19.06 91 LEU A O 1
ATOM 723 N N . ALA A 1 92 ? 87.067 19.260 17.479 1.00 20.56 92 ALA A N 1
ATOM 724 C CA . ALA A 1 92 ? 86.982 18.044 18.289 1.00 20.91 92 ALA A CA 1
ATOM 725 C C . ALA A 1 92 ? 87.919 18.253 19.477 1.00 20.20 92 ALA A C 1
ATOM 726 O O . ALA A 1 92 ? 89.034 18.748 19.311 1.00 20.63 92 ALA A O 1
ATOM 728 N N . ARG A 1 93 ? 87.474 17.862 20.669 1.00 19.60 93 ARG A N 1
ATOM 729 C CA . ARG A 1 93 ? 88.307 17.935 21.859 1.00 19.36 93 ARG A CA 1
ATOM 730 C C . ARG A 1 93 ? 89.361 16.834 21.901 1.00 20.25 93 ARG A C 1
ATOM 731 O O . ARG A 1 93 ? 89.092 15.706 21.482 1.00 21.75 93 ARG A O 1
ATOM 739 N N . GLU A 1 94 ? 90.559 17.161 22.380 1.00 22.34 94 GLU A N 1
ATOM 740 C CA . GLU A 1 94 ? 91.591 16.155 22.620 1.00 24.77 94 GLU A CA 1
ATOM 741 C C . GLU A 1 94 ? 91.069 15.103 23.592 1.00 25.06 94 GLU A C 1
ATOM 742 O O . GLU A 1 94 ? 90.234 15.396 24.469 1.00 25.10 94 GLU A O 1
ATOM 748 N N . GLN A 1 95 ? 91.559 13.873 23.431 1.00 25.82 95 GLN A N 1
ATOM 749 C CA . GLN A 1 95 ? 91.182 12.788 24.330 1.00 25.98 95 GLN A CA 1
ATOM 750 C C . GLN A 1 95 ? 91.623 13.122 25.746 1.00 24.05 95 GLN A C 1
ATOM 751 O O . GLN A 1 95 ? 92.758 13.534 25.959 1.00 24.77 95 GLN A O 1
ATOM 757 N N . GLY A 1 96 ? 90.696 12.988 26.684 1.00 23.01 96 GLY A N 1
ATOM 758 C CA . GLY A 1 96 ? 90.976 13.245 28.096 1.00 21.15 96 GLY A CA 1
ATOM 759 C C . GLY A 1 96 ? 90.925 14.715 28.470 1.00 19.74 96 GLY A C 1
ATOM 760 O O . GLY A 1 96 ? 91.287 15.074 29.590 1.00 19.95 96 GLY A O 1
ATOM 761 N N . SER A 1 97 ? 90.448 15.563 27.558 1.00 18.11 97 SER A N 1
ATOM 762 C CA . SER A 1 97 ? 90.446 17.021 27.813 1.00 16.51 97 SER A CA 1
ATOM 763 C C . SER A 1 97 ? 89.724 17.405 29.106 1.00 15.48 97 SER A C 1
ATOM 764 O O . SER A 1 97 ? 90.270 18.126 29.946 1.00 15.23 97 SER A O 1
ATOM 767 N N . ALA A 1 98 ? 88.475 16.961 29.251 1.00 14.88 98 ALA A N 1
ATOM 768 C CA . ALA A 1 98 ? 87.649 17.401 30.409 1.00 14.69 98 ALA A CA 1
ATOM 769 C C . ALA A 1 98 ? 88.215 16.880 31.718 1.00 14.58 98 ALA A C 1
ATOM 770 O O . ALA A 1 98 ? 88.064 17.532 32.770 1.00 15.68 98 ALA A O 1
ATOM 772 N N . GLN A 1 99 ? 88.839 15.700 31.655 1.00 16.38 99 GLN A N 1
ATOM 773 C CA . GLN A 1 99 ? 89.411 15.049 32.835 1.00 18.67 99 GLN A CA 1
ATOM 774 C C . GLN A 1 99 ? 90.848 15.464 33.186 1.00 17.44 99 GLN A C 1
ATOM 775 O O . GLN A 1 99 ? 91.475 14.893 34.109 1.00 17.64 99 GLN A O 1
ATOM 781 N N . ARG A 1 100 ? 91.376 16.447 32.457 1.00 15.66 100 ARG A N 1
ATOM 782 C CA . ARG A 1 100 ? 92.759 16.854 32.667 1.00 14.42 100 ARG A CA 1
ATOM 783 C C . ARG A 1 100 ? 93.056 17.064 34.160 1.00 14.42 100 ARG A C 1
ATOM 784 O O . ARG A 1 100 ? 92.281 17.705 34.885 1.00 14.82 100 ARG A O 1
ATOM 792 N N . GLN A 1 101 ? 94.212 16.568 34.585 1.00 15.05 101 GLN A N 1
ATOM 793 C CA . GLN A 1 101 ? 94.624 16.730 35.967 1.00 15.45 101 GLN A CA 1
ATOM 794 C C . GLN A 1 101 ? 95.297 18.094 36.187 1.00 14.65 101 GLN A C 1
ATOM 795 O O . GLN A 1 101 ? 96.348 18.412 35.589 1.00 14.53 101 GLN A O 1
ATOM 801 N N . GLY A 1 102 ? 94.682 18.896 37.041 1.00 13.90 102 GLY A N 1
ATOM 802 C CA . GLY A 1 102 ? 95.285 20.179 37.469 1.00 14.76 102 GLY A CA 1
ATOM 803 C C . GLY A 1 102 ? 96.530 19.994 38.328 1.00 14.21 102 GLY A C 1
ATOM 804 O O . GLY A 1 102 ? 96.777 18.916 38.889 1.00 15.04 102 GLY A O 1
ATOM 805 N N . PHE A 1 103 ? 97.318 21.051 38.465 1.00 13.98 103 PHE A N 1
ATOM 806 C CA . PHE A 1 103 ? 98.430 21.008 39.405 1.00 12.18 103 PHE A CA 1
ATOM 807 C C . PHE A 1 103 ? 97.920 20.707 40.819 1.00 12.87 103 PHE A C 1
ATOM 808 O O . PHE A 1 103 ? 96.803 21.068 41.212 1.00 12.76 103 PHE A O 1
ATOM 816 N N . GLY A 1 104 ? 98.770 20.045 41.576 1.00 12.15 104 GLY A N 1
ATOM 817 C CA . GLY A 1 104 ? 98.422 19.607 42.909 1.00 11.51 104 GLY A CA 1
ATOM 818 C C . GLY A 1 104 ? 99.599 19.447 43.838 1.00 12.60 104 GLY A C 1
ATOM 819 O O . GLY A 1 104 ? 100.719 19.845 43.518 1.00 12.35 104 GLY A O 1
ATOM 820 N N . PRO A 1 105 ? 99.339 18.858 45.014 1.00 13.58 105 PRO A N 1
ATOM 821 C CA . PRO A 1 105 ? 100.383 18.702 46.031 1.00 13.48 105 PRO A CA 1
ATOM 822 C C . PRO A 1 105 ? 101.695 18.019 45.563 1.00 12.76 105 PRO A C 1
ATOM 823 O O . PRO A 1 105 ? 102.743 18.316 46.121 1.00 13.19 105 PRO A O 1
ATOM 827 N N . GLY A 1 106 ? 101.633 17.142 44.565 1.00 12.22 106 GLY A N 1
ATOM 828 C CA . GLY A 1 106 ? 102.867 16.515 44.046 1.00 12.57 106 GLY A CA 1
ATOM 829 C C . GLY A 1 106 ? 103.680 17.394 43.113 1.00 12.34 106 GLY A C 1
ATOM 830 O O . GLY A 1 106 ? 104.807 17.034 42.749 1.00 12.87 106 GLY A O 1
ATOM 831 N N . ASP A 1 107 ? 103.101 18.531 42.711 1.00 11.70 107 ASP A N 1
ATOM 832 C CA . ASP A 1 107 ? 103.791 19.447 41.774 1.00 12.05 107 ASP A CA 1
ATOM 833 C C . ASP A 1 107 ? 104.638 20.512 42.495 1.00 12.78 107 ASP A C 1
ATOM 834 O O . ASP A 1 107 ? 104.458 20.773 43.700 1.00 11.53 107 ASP A O 1
ATOM 839 N N . ALA A 1 108 ? 105.536 21.140 41.717 1.00 11.80 108 ALA A N 1
ATOM 840 C CA . ALA A 1 108 ? 106.225 22.349 42.184 1.00 11.63 108 ALA A CA 1
ATOM 841 C C . ALA A 1 108 ? 106.196 23.283 41.012 1.00 10.74 108 ALA A C 1
ATOM 842 O O . ALA A 1 108 ? 106.523 22.893 39.870 1.00 10.74 108 ALA A O 1
ATOM 844 N N . ILE A 1 109 ? 105.782 24.519 41.298 1.00 10.75 109 ILE A N 1
ATOM 845 C CA . ILE A 1 109 ? 105.558 25.516 40.266 1.00 11.21 109 ILE A CA 1
ATOM 846 C C . ILE A 1 109 ? 106.751 26.496 40.172 1.00 10.79 109 ILE A C 1
ATOM 847 O O . ILE A 1 109 ? 107.216 27.010 41.181 1.00 11.88 109 ILE A O 1
ATOM 852 N N . TYR A 1 110 ? 107.202 26.730 38.942 1.00 10.85 110 TYR A N 1
ATOM 853 C CA . TYR A 1 110 ? 108.275 27.716 38.647 1.00 11.72 110 TYR A CA 1
ATOM 854 C C . TYR A 1 110 ? 107.577 28.904 37.990 1.00 11.84 110 TYR A C 1
ATOM 855 O O . TYR A 1 110 ? 106.923 28.754 36.942 1.00 11.97 110 TYR A O 1
ATOM 864 N N . GLN A 1 111 ? 107.698 30.080 38.626 1.00 10.42 111 GLN A N 1
ATOM 865 C CA . GLN A 1 111 ? 107.076 31.288 38.112 1.00 11.25 111 GLN A CA 1
ATOM 866 C C . GLN A 1 111 ? 108.086 32.165 37.359 1.00 10.80 111 GLN A C 1
ATOM 867 O O . GLN A 1 111 ? 109.198 32.403 37.851 1.00 11.54 111 GLN A O 1
ATOM 873 N N . ILE A 1 112 ? 107.719 32.644 36.185 1.00 10.78 112 ILE A N 1
ATOM 874 C CA . ILE A 1 112 ? 108.549 33.645 35.446 1.00 11.80 112 ILE A CA 1
ATOM 875 C C . ILE A 1 112 ? 107.682 34.865 35.090 1.00 12.39 112 ILE A C 1
ATOM 876 O O . ILE A 1 112 ? 106.458 34.773 35.023 1.00 12.64 112 ILE A O 1
ATOM 881 N N . MET A 1 113 ? 108.336 35.994 34.811 1.00 12.50 113 MET A N 1
ATOM 882 C CA . MET A 1 113 ? 107.710 37.059 34.004 1.00 12.84 113 MET A CA 1
ATOM 883 C C . MET A 1 113 ? 108.338 36.922 32.602 1.00 13.39 113 MET A C 1
ATOM 884 O O . MET A 1 113 ? 109.582 36.982 32.484 1.00 13.63 113 MET A O 1
ATOM 889 N N . PRO A 1 114 ? 107.521 36.599 31.578 1.00 13.44 114 PRO A N 1
ATOM 890 C CA . PRO A 1 114 ? 108.008 36.268 30.220 1.00 14.55 114 PRO A CA 1
ATOM 891 C C . PRO A 1 114 ? 108.941 37.368 29.647 1.00 14.18 114 PRO A C 1
ATOM 892 O O . PRO A 1 114 ? 109.944 37.041 29.022 1.00 15.26 114 PRO A O 1
ATOM 896 N N . ASP A 1 115 ? 108.650 38.634 29.903 1.00 13.65 115 ASP A N 1
ATOM 897 C CA . ASP A 1 115 ? 109.572 39.695 29.380 1.00 13.99 115 ASP A CA 1
ATOM 898 C C . ASP A 1 115 ? 110.961 39.685 30.042 1.00 13.89 115 ASP A C 1
ATOM 899 O O . ASP A 1 115 ? 111.917 40.257 29.479 1.00 13.10 115 ASP A O 1
ATOM 904 N N . ARG A 1 116 ? 111.066 39.124 31.254 1.00 12.87 116 ARG A N 1
ATOM 905 C CA . ARG A 1 116 ? 112.293 39.230 32.076 1.00 13.05 116 ARG A CA 1
ATOM 906 C C . ARG A 1 116 ? 113.088 37.926 32.202 1.00 13.67 116 ARG A C 1
ATOM 907 O O . ARG A 1 116 ? 114.103 37.879 32.902 1.00 14.25 116 ARG A O 1
ATOM 915 N N . PHE A 1 117 ? 112.609 36.876 31.527 1.00 13.63 117 PHE A N 1
ATOM 916 C CA . PHE A 1 117 ? 113.240 35.556 31.651 1.00 13.62 117 PHE A CA 1
ATOM 917 C C . PHE A 1 117 ? 114.285 35.284 30.546 1.00 14.31 117 PHE A C 1
ATOM 918 O O . PHE A 1 117 ? 115.474 35.188 30.851 1.00 14.14 117 PHE A O 1
ATOM 926 N N . ALA A 1 118 ? 113.858 35.112 29.289 1.00 14.32 118 ALA A N 1
ATOM 927 C CA . ALA A 1 118 ? 114.829 34.808 28.224 1.00 15.03 118 ALA A CA 1
ATOM 928 C C . ALA A 1 118 ? 114.389 35.400 26.894 1.00 15.35 118 ALA A C 1
ATOM 929 O O . ALA A 1 118 ? 113.278 35.187 26.459 1.00 15.09 118 ALA A O 1
ATOM 931 N N . ASN A 1 119 ? 115.292 36.151 26.266 1.00 15.82 119 ASN A N 1
ATOM 932 C CA . ASN A 1 119 ? 115.038 36.800 24.986 1.00 17.01 119 ASN A CA 1
ATOM 933 C C . ASN A 1 119 ? 115.556 35.895 23.868 1.00 17.95 119 ASN A C 1
ATOM 934 O O . ASN A 1 119 ? 116.708 35.984 23.451 1.00 18.42 119 ASN A O 1
ATOM 939 N N . GLY A 1 120 ? 114.707 34.973 23.428 1.00 17.73 120 GLY A N 1
ATOM 940 C CA . GLY A 1 120 ? 115.086 34.005 22.408 1.00 19.54 120 GLY A CA 1
ATOM 941 C C . GLY A 1 120 ? 115.100 34.578 21.002 1.00 19.94 120 GLY A C 1
ATOM 942 O O . GLY A 1 120 ? 115.690 33.974 20.081 1.00 20.19 120 GLY A O 1
ATOM 943 N N . ASP A 1 121 ? 114.431 35.716 20.827 1.00 19.18 121 ASP A N 1
ATOM 944 C CA . ASP A 1 121 ? 114.327 36.338 19.509 1.00 19.76 121 ASP A CA 1
ATOM 945 C C . ASP A 1 121 ? 114.361 37.847 19.693 1.00 18.98 121 ASP A C 1
ATOM 946 O O . ASP A 1 121 ? 113.339 38.446 19.987 1.00 18.31 121 ASP A O 1
ATOM 951 N N . PRO A 1 122 ? 115.547 38.471 19.580 1.00 19.25 122 PRO A N 1
ATOM 952 C CA . PRO A 1 122 ? 115.581 39.932 19.732 1.00 19.25 122 PRO A CA 1
ATOM 953 C C . PRO A 1 122 ? 114.765 40.681 18.685 1.00 18.68 122 PRO A C 1
ATOM 954 O O . PRO A 1 122 ? 114.430 41.844 18.902 1.00 17.97 122 PRO A O 1
ATOM 958 N N . SER A 1 123 ? 114.406 40.019 17.595 1.00 18.89 123 SER A N 1
ATOM 959 C CA . SER A 1 123 ? 113.698 40.692 16.503 1.00 19.26 123 SER A CA 1
ATOM 960 C C . SER A 1 123 ? 112.243 41.022 16.827 1.00 18.30 123 SER A C 1
ATOM 961 O O . SER A 1 123 ? 111.630 41.830 16.132 1.00 18.66 123 SER A O 1
ATOM 964 N N . ASN A 1 124 ? 111.670 40.385 17.851 1.00 16.75 124 ASN A N 1
ATOM 965 C CA . ASN A 1 124 ? 110.302 40.749 18.236 1.00 16.89 124 ASN A CA 1
ATOM 966 C C . ASN A 1 124 ? 110.260 41.679 19.439 1.00 16.86 124 ASN A C 1
ATOM 967 O O . ASN A 1 124 ? 109.167 41.952 19.975 1.00 17.39 124 ASN A O 1
ATOM 972 N N . ASP A 1 125 ? 111.427 42.179 19.856 1.00 16.35 125 ASP A N 1
ATOM 973 C CA . ASP A 1 125 ? 111.499 43.074 21.023 1.00 16.66 125 ASP A CA 1
ATOM 974 C C . ASP A 1 125 ? 110.594 44.280 20.806 1.00 16.98 125 ASP A C 1
ATOM 975 O O . ASP A 1 125 ? 109.944 44.773 21.741 1.00 16.61 125 ASP A O 1
ATOM 980 N N . ASN A 1 126 ? 110.597 44.752 19.557 1.00 17.56 126 ASN A N 1
ATOM 981 C CA . ASN A 1 126 ? 109.655 45.742 19.050 1.00 17.74 126 ASN A CA 1
ATOM 982 C C . ASN A 1 126 ? 108.853 45.145 17.918 1.00 18.18 126 ASN A C 1
ATOM 983 O O . ASN A 1 126 ? 109.371 44.336 17.134 1.00 19.63 126 ASN A O 1
ATOM 988 N N . VAL A 1 127 ? 107.579 45.523 17.854 1.00 17.96 127 VAL A N 1
ATOM 989 C CA . VAL A 1 127 ? 106.689 45.114 16.773 1.00 18.14 127 VAL A CA 1
ATOM 990 C C . VAL A 1 127 ? 106.065 46.343 16.141 1.00 18.69 127 VAL A C 1
ATOM 991 O O . VAL A 1 127 ? 105.477 47.177 16.822 1.00 19.03 127 VAL A O 1
ATOM 995 N N . ALA A 1 128 ? 106.174 46.444 14.811 1.00 20.14 128 ALA A N 1
ATOM 996 C CA . ALA A 1 128 ? 105.670 47.632 14.114 1.00 21.22 128 ALA A CA 1
ATOM 997 C C . ALA A 1 128 ? 104.225 47.939 14.450 1.00 21.15 128 ALA A C 1
ATOM 998 O O . ALA A 1 128 ? 103.366 47.059 14.385 1.00 22.45 128 ALA A O 1
ATOM 1000 N N . GLY A 1 129 ? 103.959 49.190 14.822 1.00 21.14 129 GLY A N 1
ATOM 1001 C CA . GLY A 1 129 ? 102.592 49.599 15.116 1.00 21.47 129 GLY A CA 1
ATOM 1002 C C . GLY A 1 129 ? 102.281 49.686 16.603 1.00 21.26 129 GLY A C 1
ATOM 1003 O O . GLY A 1 129 ? 101.347 50.408 17.001 1.00 22.79 129 GLY A O 1
ATOM 1004 N N . MET A 1 130 ? 103.037 48.943 17.421 1.00 20.36 130 MET A N 1
ATOM 1005 C CA . MET A 1 130 ? 102.822 48.949 18.878 1.00 19.93 130 MET A CA 1
ATOM 1006 C C . MET A 1 130 ? 103.331 50.220 19.553 1.00 19.61 130 MET A C 1
ATOM 1007 O O . MET A 1 130 ? 104.191 50.938 18.993 1.00 19.43 130 MET A O 1
ATOM 1012 N N . ARG A 1 131 ? 102.805 50.494 20.741 1.00 18.49 131 ARG A N 1
ATOM 1013 C CA . ARG A 1 131 ? 102.967 51.804 21.402 1.00 18.40 131 ARG A CA 1
ATOM 1014 C C . ARG A 1 131 ? 104.225 52.017 22.230 1.00 18.88 131 ARG A C 1
ATOM 1015 O O . ARG A 1 131 ? 104.575 53.168 22.538 1.00 19.91 131 ARG A O 1
ATOM 1023 N N . GLU A 1 132 ? 104.864 50.933 22.644 1.00 17.80 132 GLU A N 1
ATOM 1024 C CA . GLU A 1 132 ? 106.059 51.028 23.470 1.00 17.82 132 GLU A CA 1
ATOM 1025 C C . GLU A 1 132 ? 107.255 50.407 22.750 1.00 17.76 132 GLU A C 1
ATOM 1026 O O . GLU A 1 132 ? 107.161 49.297 22.178 1.00 17.64 132 GLU A O 1
ATOM 1032 N N . GLN A 1 133 ? 108.381 51.115 22.827 1.00 17.11 133 GLN A N 1
ATOM 1033 C CA . GLN A 1 133 ? 109.648 50.612 22.350 1.00 17.39 133 GLN A CA 1
ATOM 1034 C C . GLN A 1 133 ? 110.410 49.954 23.490 1.00 16.88 133 GLN A C 1
ATOM 1035 O O . GLN A 1 133 ? 110.415 50.465 24.615 1.00 17.55 133 GLN A O 1
ATOM 1041 N N . ALA A 1 134 ? 111.101 48.861 23.198 1.00 16.85 134 ALA A N 1
ATOM 1042 C CA . ALA A 1 134 ? 111.869 48.153 24.233 1.00 16.98 134 ALA A CA 1
ATOM 1043 C C . ALA A 1 134 ? 112.985 49.020 24.803 1.00 18.08 134 ALA A C 1
ATOM 1044 O O . ALA A 1 134 ? 113.555 49.882 24.100 1.00 18.42 134 ALA A O 1
ATOM 1046 N N . ASP A 1 135 ? 113.288 48.826 26.078 1.00 17.79 135 ASP A N 1
ATOM 1047 C CA . ASP A 1 135 ? 114.420 49.526 26.696 1.00 18.30 135 ASP A CA 1
ATOM 1048 C C . ASP A 1 135 ? 114.863 48.680 27.864 1.00 18.40 135 ASP A C 1
ATOM 1049 O O . ASP A 1 135 ? 114.273 48.768 28.940 1.00 17.33 135 ASP A O 1
ATOM 1054 N N . ARG A 1 136 ? 115.940 47.930 27.648 1.00 19.29 136 ARG A N 1
ATOM 1055 C CA . ARG A 1 136 ? 116.441 47.002 28.660 1.00 19.84 136 ARG A CA 1
ATOM 1056 C C . ARG A 1 136 ? 116.986 47.696 29.913 1.00 20.65 136 ARG A C 1
ATOM 1057 O O . ARG A 1 136 ? 117.048 47.091 30.989 1.00 20.15 136 ARG A O 1
ATOM 1065 N N . ARG A 1 137 ? 117.336 48.985 29.766 1.00 22.06 137 ARG A N 1
ATOM 1066 C CA . ARG A 1 137 ? 117.857 49.842 30.845 1.00 23.71 137 ARG A CA 1
ATOM 1067 C C . ARG A 1 137 ? 116.823 50.658 31.622 1.00 23.06 137 ARG A C 1
ATOM 1068 O O . ARG A 1 137 ? 117.169 51.465 32.499 1.00 23.36 137 ARG A O 1
ATOM 1076 N N . HIS A 1 138 ? 115.552 50.457 31.297 1.00 21.76 138 HIS A N 1
ATOM 1077 C CA . HIS A 1 138 ? 114.481 51.055 32.029 1.00 20.97 138 HIS A CA 1
ATOM 1078 C C . HIS A 1 138 ? 113.920 49.953 32.924 1.00 20.33 138 HIS A C 1
ATOM 1079 O O . HIS A 1 138 ? 113.512 48.896 32.414 1.00 19.01 138 HIS A O 1
ATOM 1086 N N . GLY A 1 139 ? 113.897 50.205 34.231 1.00 18.89 139 GLY A N 1
ATOM 1087 C CA . GLY A 1 139 ? 113.354 49.237 35.185 1.00 18.21 139 GLY A CA 1
ATOM 1088 C C . GLY A 1 139 ? 111.898 48.889 34.981 1.00 18.36 139 GLY A C 1
ATOM 1089 O O . GLY A 1 139 ? 111.474 47.797 35.355 1.00 18.36 139 GLY A O 1
ATOM 1090 N N . GLY A 1 140 ? 111.120 49.824 34.435 1.00 17.78 140 GLY A N 1
ATOM 1091 C CA . GLY A 1 140 ? 109.722 49.582 34.067 1.00 17.57 140 GLY A CA 1
ATOM 1092 C C . GLY A 1 140 ? 109.475 49.355 32.568 1.00 16.66 140 GLY A C 1
ATOM 1093 O O . GLY A 1 140 ? 108.321 49.416 32.114 1.00 16.97 140 GLY A O 1
ATOM 1094 N N . GLY A 1 141 ? 110.537 49.113 31.809 1.00 16.22 141 GLY A N 1
ATOM 1095 C CA . GLY A 1 141 ? 110.460 49.023 30.347 1.00 16.07 141 GLY A CA 1
ATOM 1096 C C . GLY A 1 141 ? 110.298 47.583 29.875 1.00 16.11 141 GLY A C 1
ATOM 1097 O O . GLY A 1 141 ? 110.335 46.651 30.691 1.00 16.33 141 GLY A O 1
ATOM 1098 N N . ARG A 1 142 ? 110.109 47.404 28.572 1.00 15.97 142 ARG A N 1
ATOM 1099 C CA . ARG A 1 142 ? 110.193 46.051 27.978 1.00 15.70 142 ARG A CA 1
ATOM 1100 C C . ARG A 1 142 ? 111.662 45.657 27.737 1.00 16.59 142 ARG A C 1
ATOM 1101 O O . ARG A 1 142 ? 112.425 46.386 27.086 1.00 17.07 142 ARG A O 1
ATOM 1109 N N . HIS A 1 143 ? 112.065 44.496 28.252 1.00 15.70 143 HIS A N 1
ATOM 1110 C CA . HIS A 1 143 ? 113.441 44.034 28.069 1.00 15.30 143 HIS A CA 1
ATOM 1111 C C . HIS A 1 143 ? 113.638 43.049 26.906 1.00 16.01 143 HIS A C 1
ATOM 1112 O O . HIS A 1 143 ? 114.765 42.863 26.410 1.00 16.81 143 HIS A O 1
ATOM 1119 N N . GLY A 1 144 ? 112.537 42.422 26.492 1.00 15.44 144 GLY A N 1
ATOM 1120 C CA . GLY A 1 144 ? 112.515 41.596 25.283 1.00 15.24 144 GLY A CA 1
ATOM 1121 C C . GLY A 1 144 ? 112.368 40.101 25.492 1.00 14.74 144 GLY A C 1
ATOM 1122 O O . GLY A 1 144 ? 112.549 39.324 24.551 1.00 14.54 144 GLY A O 1
ATOM 1123 N N . GLY A 1 145 ? 112.059 39.675 26.720 1.00 13.24 145 GLY A N 1
ATOM 1124 C CA . GLY A 1 145 ? 111.886 38.217 26.948 1.00 14.30 145 GLY A CA 1
ATOM 1125 C C . GLY A 1 145 ? 110.705 37.741 26.101 1.00 13.84 145 GLY A C 1
ATOM 1126 O O . GLY A 1 145 ? 109.760 38.474 25.870 1.00 14.08 145 GLY A O 1
ATOM 1127 N N . ASP A 1 146 ? 110.721 36.484 25.672 1.00 14.75 146 ASP A N 1
ATOM 1128 C CA . ASP A 1 146 ? 109.648 36.002 24.811 1.00 14.80 146 ASP A CA 1
ATOM 1129 C C . ASP A 1 146 ? 109.411 34.498 24.942 1.00 15.10 146 ASP A C 1
ATOM 1130 O O . ASP A 1 146 ? 110.114 33.798 25.707 1.00 15.48 146 ASP A O 1
ATOM 1135 N N . ILE A 1 147 ? 108.420 34.005 24.190 1.00 15.25 147 ILE A N 1
ATOM 1136 C CA . ILE A 1 147 ? 108.071 32.563 24.226 1.00 15.68 147 ILE A CA 1
ATOM 1137 C C . ILE A 1 147 ? 109.248 31.692 23.725 1.00 15.29 147 ILE A C 1
ATOM 1138 O O . ILE A 1 147 ? 109.540 30.649 24.318 1.00 15.44 147 ILE A O 1
ATOM 1143 N N . ARG A 1 148 ? 109.908 32.109 22.640 1.00 15.59 148 ARG A N 1
ATOM 1144 C CA . ARG A 1 148 ? 111.081 31.392 22.153 1.00 15.48 148 ARG A CA 1
ATOM 1145 C C . ARG A 1 148 ? 112.121 31.151 23.252 1.00 15.60 148 ARG A C 1
ATOM 1146 O O . ARG A 1 148 ? 112.602 30.008 23.440 1.00 15.29 148 ARG A O 1
ATOM 1154 N N . GLY A 1 149 ? 112.443 32.208 24.007 1.00 15.23 149 GLY A N 1
ATOM 1155 C CA . GLY A 1 149 ? 113.431 32.116 25.093 1.00 15.18 149 GLY A CA 1
ATOM 1156 C C . GLY A 1 149 ? 112.969 31.163 26.193 1.00 14.64 149 GLY A C 1
ATOM 1157 O O . GLY A 1 149 ? 113.763 30.391 26.733 1.00 14.25 149 GLY A O 1
ATOM 1158 N N . THR A 1 150 ? 111.679 31.212 26.534 1.00 14.26 150 THR A N 1
ATOM 1159 C CA . THR A 1 150 ? 111.138 30.314 27.544 1.00 14.38 150 THR A CA 1
ATOM 1160 C C . THR A 1 150 ? 111.208 28.856 27.059 1.00 14.07 150 THR A C 1
ATOM 1161 O O . THR A 1 150 ? 111.685 27.976 27.768 1.00 14.19 150 THR A O 1
ATOM 1165 N N . ILE A 1 151 ? 110.773 28.619 25.826 1.00 14.79 151 ILE A N 1
ATOM 1166 C CA . ILE A 1 151 ? 110.882 27.269 25.273 1.00 15.21 151 ILE A CA 1
ATOM 1167 C C . ILE A 1 151 ? 112.334 26.746 25.278 1.00 15.86 151 ILE A C 1
ATOM 1168 O O . ILE A 1 151 ? 112.584 25.588 25.697 1.00 14.95 151 ILE A O 1
ATOM 1173 N N . ASP A 1 152 ? 113.278 27.613 24.868 1.00 15.90 152 ASP A N 1
ATOM 1174 C CA . ASP A 1 152 ? 114.705 27.290 24.834 1.00 17.11 152 ASP A CA 1
ATOM 1175 C C . ASP A 1 152 ? 115.198 26.723 26.181 1.00 17.04 152 ASP A C 1
ATOM 1176 O O . ASP A 1 152 ? 116.172 25.950 26.216 1.00 16.97 152 ASP A O 1
ATOM 1181 N N . HIS A 1 153 ? 114.553 27.131 27.285 1.00 15.53 153 HIS A N 1
ATOM 1182 C CA . HIS A 1 153 ? 115.060 26.813 28.617 1.00 15.23 153 HIS A CA 1
ATOM 1183 C C . HIS A 1 153 ? 114.123 25.930 29.460 1.00 14.55 153 HIS A C 1
ATOM 1184 O O . HIS A 1 153 ? 114.315 25.786 30.668 1.00 13.50 153 HIS A O 1
ATOM 1191 N N . LEU A 1 154 ? 113.191 25.262 28.779 1.00 14.69 154 LEU A N 1
ATOM 1192 C CA . LEU A 1 154 ? 112.319 24.301 29.463 1.00 14.66 154 LEU A CA 1
ATOM 1193 C C . LEU A 1 154 ? 113.135 23.151 30.073 1.00 14.62 154 LEU A C 1
ATOM 1194 O O . LEU A 1 154 ? 112.822 22.704 31.181 1.00 14.06 154 LEU A O 1
ATOM 1199 N N . ASP A 1 155 ? 114.192 22.677 29.393 1.00 14.66 155 ASP A N 1
ATOM 1200 C CA . ASP A 1 155 ? 115.019 21.630 30.009 1.00 15.51 155 ASP A CA 1
ATOM 1201 C C . ASP A 1 155 ? 115.653 22.060 31.334 1.00 15.33 155 ASP A C 1
ATOM 1202 O O . ASP A 1 155 ? 115.797 21.238 32.255 1.00 15.39 155 ASP A O 1
ATOM 1207 N N . TYR A 1 156 ? 116.050 23.333 31.423 1.00 15.03 156 TYR A N 1
ATOM 1208 C CA . TYR A 1 156 ? 116.577 23.896 32.659 1.00 15.16 156 TYR A CA 1
ATOM 1209 C C . TYR A 1 156 ? 115.542 23.830 33.795 1.00 14.96 156 TYR A C 1
ATOM 1210 O O . TYR A 1 156 ? 115.844 23.361 34.918 1.00 14.03 156 TYR A O 1
ATOM 1219 N N . ILE A 1 157 ? 114.329 24.291 33.484 1.00 14.57 157 ILE A N 1
ATOM 1220 C CA . ILE A 1 157 ? 113.260 24.358 34.491 1.00 13.47 157 ILE A CA 1
ATOM 1221 C C . ILE A 1 157 ? 112.894 22.948 34.974 1.00 13.51 157 ILE A C 1
ATOM 1222 O O . ILE A 1 157 ? 112.827 22.698 36.188 1.00 15.16 157 ILE A O 1
ATOM 1227 N N . ALA A 1 158 ? 112.747 22.028 34.028 1.00 13.88 158 ALA A N 1
ATOM 1228 C CA . ALA A 1 158 ? 112.434 20.633 34.386 1.00 14.88 158 ALA A CA 1
ATOM 1229 C C . ALA A 1 158 ? 113.587 20.030 35.174 1.00 14.87 158 ALA A C 1
ATOM 1230 O O . ALA A 1 158 ? 113.370 19.295 36.140 1.00 14.62 158 ALA A O 1
ATOM 1232 N N . GLY A 1 159 ? 114.821 20.338 34.771 1.00 14.66 159 GLY A N 1
ATOM 1233 C CA . GLY A 1 159 ? 115.991 19.774 35.446 1.00 15.56 159 GLY A CA 1
ATOM 1234 C C . GLY A 1 159 ? 116.147 20.245 36.889 1.00 14.86 159 GLY A C 1
ATOM 1235 O O . GLY A 1 159 ? 116.763 19.571 37.723 1.00 16.17 159 GLY A O 1
ATOM 1236 N N . LEU A 1 160 ? 115.618 21.438 37.183 1.00 14.01 160 LEU A N 1
ATOM 1237 C CA . LEU A 1 160 ? 115.630 21.948 38.545 1.00 15.06 160 LEU A CA 1
ATOM 1238 C C . LEU A 1 160 ? 114.658 21.203 39.455 1.00 14.76 160 LEU A C 1
ATOM 1239 O O . LEU A 1 160 ? 114.738 21.352 40.683 1.00 15.29 160 LEU A O 1
ATOM 1244 N N . GLY A 1 161 ? 113.742 20.426 38.848 1.00 14.49 161 GLY A N 1
ATOM 1245 C CA . GLY A 1 161 ? 112.759 19.648 39.636 1.00 14.54 161 GLY A CA 1
ATOM 1246 C C . GLY A 1 161 ? 111.344 20.227 39.616 1.00 14.13 161 GLY A C 1
ATOM 1247 O O . GLY A 1 161 ? 110.444 19.747 40.330 1.00 14.83 161 GLY A O 1
ATOM 1248 N N . PHE A 1 162 ? 111.121 21.259 38.797 1.00 13.83 162 PHE A N 1
ATOM 1249 C CA . PHE A 1 162 ? 109.775 21.837 38.687 1.00 13.60 162 PHE A CA 1
ATOM 1250 C C . PHE A 1 162 ? 108.904 21.095 37.675 1.00 13.25 162 PHE A C 1
ATOM 1251 O O . PHE A 1 162 ? 109.394 20.562 36.659 1.00 13.98 162 PHE A O 1
ATOM 1259 N N . THR A 1 163 ? 107.599 21.083 37.944 1.00 13.62 163 THR A N 1
ATOM 1260 C CA . THR A 1 163 ? 106.654 20.286 37.149 1.00 12.56 163 THR A CA 1
ATOM 1261 C C . THR A 1 163 ? 105.511 21.132 36.573 1.00 12.62 163 THR A C 1
ATOM 1262 O O . THR A 1 163 ? 104.609 20.611 35.919 1.00 12.46 163 THR A O 1
ATOM 1266 N N . GLN A 1 164 ? 105.563 22.440 36.841 1.00 11.72 164 GLN A N 1
ATOM 1267 C CA . GLN A 1 164 ? 104.575 23.377 36.309 1.00 11.62 164 GLN A CA 1
ATOM 1268 C C . GLN A 1 164 ? 105.275 24.687 36.043 1.00 11.26 164 GLN A C 1
ATOM 1269 O O . GLN A 1 164 ? 106.182 25.065 36.812 1.00 12.28 164 GLN A O 1
ATOM 1275 N N . LEU A 1 165 ? 104.832 25.384 34.996 1.00 11.38 165 LEU A N 1
ATOM 1276 C CA . LEU A 1 165 ? 105.362 26.713 34.670 1.00 11.86 165 LEU A CA 1
ATOM 1277 C C . LEU A 1 165 ? 104.215 27.711 34.755 1.00 11.87 165 LEU A C 1
ATOM 1278 O O . LEU A 1 165 ? 103.176 27.512 34.123 1.00 10.25 165 LEU A O 1
ATOM 1283 N N . TRP A 1 166 ? 104.397 28.771 35.559 1.00 11.39 166 TRP A N 1
ATOM 1284 C CA . TRP A 1 166 ? 103.406 29.867 35.655 1.00 11.49 166 TRP A CA 1
ATOM 1285 C C . TRP A 1 166 ? 104.094 31.163 35.151 1.00 11.17 166 TRP A C 1
ATOM 1286 O O . TRP A 1 166 ? 104.922 31.719 35.882 1.00 11.78 166 TRP A O 1
ATOM 1297 N N . PRO A 1 167 ? 103.787 31.580 33.907 1.00 11.75 167 PRO A N 1
ATOM 1298 C CA . PRO A 1 167 ? 104.260 32.915 33.466 1.00 11.46 167 PRO A CA 1
ATOM 1299 C C . PRO A 1 167 ? 103.205 33.961 33.796 1.00 11.77 167 PRO A C 1
ATOM 1300 O O . PRO A 1 167 ? 102.015 33.700 33.641 1.00 11.65 167 PRO A O 1
ATOM 1304 N N . THR A 1 168 ? 103.625 35.151 34.225 1.00 11.70 168 THR A N 1
ATOM 1305 C CA . THR A 1 168 ? 102.679 36.240 34.344 1.00 11.87 168 THR A CA 1
ATOM 1306 C C . THR A 1 168 ? 102.118 36.566 32.913 1.00 12.40 168 THR A C 1
ATOM 1307 O O . THR A 1 168 ? 102.652 36.036 31.927 1.00 12.58 168 THR A O 1
ATOM 1311 N N . PRO A 1 169 ? 101.010 37.357 32.822 1.00 12.34 169 PRO A N 1
ATOM 1312 C CA . PRO A 1 169 ? 100.220 37.261 31.562 1.00 12.45 169 PRO A CA 1
ATOM 1313 C C . PRO A 1 169 ? 100.986 37.572 30.291 1.00 13.21 169 PRO A C 1
ATOM 1314 O O . PRO A 1 169 ? 101.793 38.505 30.266 1.00 13.30 169 PRO A O 1
ATOM 1318 N N . LEU A 1 170 ? 100.712 36.776 29.253 1.00 12.57 170 LEU A N 1
ATOM 1319 C CA . LEU A 1 170 ? 101.259 37.019 27.920 1.00 13.02 170 LEU A CA 1
ATOM 1320 C C . LEU A 1 170 ? 100.295 37.692 26.939 1.00 12.94 170 LEU A C 1
ATOM 1321 O O . LEU A 1 170 ? 100.709 38.014 25.830 1.00 12.74 170 LEU A O 1
ATOM 1326 N N . VAL A 1 171 ? 99.030 37.880 27.319 1.00 12.59 171 VAL A N 1
ATOM 1327 C CA . VAL A 1 171 ? 98.031 38.523 26.431 1.00 13.19 171 VAL A CA 1
ATOM 1328 C C . VAL A 1 171 ? 98.455 39.961 26.117 1.00 13.84 171 VAL A C 1
ATOM 1329 O O . VAL A 1 171 ? 99.184 40.578 26.901 1.00 13.48 171 VAL A O 1
ATOM 1333 N N . GLU A 1 172 ? 98.019 40.453 24.955 1.00 12.32 172 GLU A N 1
ATOM 1334 C CA . GLU A 1 172 ? 98.460 41.742 24.448 1.00 12.54 172 GLU A CA 1
ATOM 1335 C C . GLU A 1 172 ? 98.297 42.804 25.529 1.00 11.90 172 GLU A C 1
ATOM 1336 O O . GLU A 1 172 ? 97.225 42.933 26.120 1.00 13.26 172 GLU A O 1
ATOM 1342 N N . ASN A 1 173 ? 99.372 43.571 25.751 1.00 12.91 173 ASN A N 1
ATOM 1343 C CA . ASN A 1 173 ? 99.314 44.776 26.556 1.00 13.50 173 ASN A CA 1
ATOM 1344 C C . ASN A 1 173 ? 99.868 45.934 25.735 1.00 14.16 173 ASN A C 1
ATOM 1345 O O . ASN A 1 173 ? 101.037 46.268 25.861 1.00 14.77 173 ASN A O 1
ATOM 1350 N N . ASP A 1 174 ? 99.057 46.518 24.865 1.00 13.76 174 ASP A N 1
ATOM 1351 C CA . ASP A 1 174 ? 99.631 47.525 23.943 1.00 15.22 174 ASP A CA 1
ATOM 1352 C C . ASP A 1 174 ? 99.517 48.919 24.557 1.00 15.92 174 ASP A C 1
ATOM 1353 O O . ASP A 1 174 ? 98.726 49.767 24.091 1.00 17.03 174 ASP A O 1
ATOM 1358 N N . ALA A 1 175 ? 100.259 49.107 25.648 1.00 16.58 175 ALA A N 1
ATOM 1359 C CA . ALA A 1 175 ? 100.323 50.382 26.359 1.00 16.44 175 ALA A CA 1
ATOM 1360 C C . ALA A 1 175 ? 101.568 51.147 25.922 1.00 17.05 175 ALA A C 1
ATOM 1361 O O . ALA A 1 175 ? 102.554 50.563 25.474 1.00 16.53 175 ALA A O 1
ATOM 1363 N N . ALA A 1 176 ? 101.553 52.478 26.113 1.00 17.19 176 ALA A N 1
ATOM 1364 C CA . ALA A 1 176 ? 102.739 53.272 25.825 1.00 18.06 176 ALA A CA 1
ATOM 1365 C C . ALA A 1 176 ? 103.823 53.176 26.916 1.00 19.03 176 ALA A C 1
ATOM 1366 O O . ALA A 1 176 ? 105.011 53.452 26.665 1.00 21.03 176 ALA A O 1
ATOM 1368 N N . ALA A 1 177 ? 103.398 52.799 28.116 1.00 19.65 177 ALA A N 1
ATOM 1369 C CA . ALA A 1 177 ? 104.281 52.719 29.270 1.00 19.98 177 ALA A CA 1
ATOM 1370 C C . ALA A 1 177 ? 103.844 51.513 30.110 1.00 18.94 177 ALA A C 1
ATOM 1371 O O . ALA A 1 177 ? 102.645 51.252 30.204 1.00 18.99 177 ALA A O 1
ATOM 1373 N N . TYR A 1 178 ? 104.825 50.839 30.714 1.00 19.19 178 TYR A N 1
ATOM 1374 C CA . TYR A 1 178 ? 104.593 49.718 31.648 1.00 17.72 178 TYR A CA 1
ATOM 1375 C C . TYR A 1 178 ? 103.799 48.595 31.004 1.00 17.46 178 TYR A C 1
ATOM 1376 O O . TYR A 1 178 ? 103.006 47.910 31.690 1.00 17.20 178 TYR A O 1
ATOM 1385 N N . SER A 1 179 ? 103.974 48.411 29.698 1.00 15.96 179 SER A N 1
ATOM 1386 C CA . SER A 1 179 ? 103.335 47.252 29.016 1.00 15.50 179 SER A CA 1
ATOM 1387 C C . SER A 1 179 ? 103.931 45.904 29.469 1.00 15.24 179 SER A C 1
ATOM 1388 O O . SER A 1 179 ? 103.252 44.855 29.330 1.00 14.24 179 SER A O 1
ATOM 1391 N N . TYR A 1 180 ? 105.168 45.902 29.998 1.00 14.06 180 TYR A N 1
ATOM 1392 C CA . TYR A 1 180 ? 105.920 44.636 30.139 1.00 13.53 180 TYR A CA 1
ATOM 1393 C C . TYR A 1 180 ? 105.248 43.623 31.088 1.00 13.94 180 TYR A C 1
ATOM 1394 O O . TYR A 1 180 ? 105.475 42.422 30.952 1.00 14.41 180 TYR A O 1
ATOM 1403 N N . HIS A 1 181 ? 104.497 44.117 32.072 1.00 13.58 181 HIS A N 1
ATOM 1404 C CA . HIS A 1 181 ? 104.097 43.253 33.184 1.00 13.24 181 HIS A CA 1
ATOM 1405 C C . HIS A 1 181 ? 102.879 42.390 32.816 1.00 12.59 181 HIS A C 1
ATOM 1406 O O . HIS A 1 181 ? 102.655 41.322 33.450 1.00 14.06 181 HIS A O 1
ATOM 1413 N N . GLY A 1 182 ? 102.074 42.820 31.832 1.00 11.54 182 GLY A N 1
ATOM 1414 C CA . GLY A 1 182 ? 101.006 41.927 31.305 1.00 11.78 182 GLY A CA 1
ATOM 1415 C C . GLY A 1 182 ? 99.636 42.115 31.959 1.00 11.67 182 GLY A C 1
ATOM 1416 O O . GLY A 1 182 ? 98.647 41.567 31.471 1.00 11.81 182 GLY A O 1
ATOM 1417 N N . TYR A 1 183 ? 99.570 42.890 33.056 1.00 11.60 183 TYR A N 1
ATOM 1418 C CA . TYR A 1 183 ? 98.329 42.939 33.878 1.00 11.90 183 TYR A CA 1
ATOM 1419 C C . TYR A 1 183 ? 97.231 43.899 33.390 1.00 11.87 183 TYR A C 1
ATOM 1420 O O . TYR A 1 183 ? 96.208 44.080 34.066 1.00 12.59 183 TYR A O 1
ATOM 1429 N N . ALA A 1 184 ? 97.426 44.485 32.212 1.00 12.79 184 ALA A N 1
ATOM 1430 C CA . ALA A 1 184 ? 96.471 45.466 31.671 1.00 12.82 184 ALA A CA 1
ATOM 1431 C C . ALA A 1 184 ? 96.176 45.043 30.204 1.00 13.43 184 ALA A C 1
ATOM 1432 O O . ALA A 1 184 ? 96.695 45.639 29.224 1.00 12.95 184 ALA A O 1
ATOM 1434 N N . ALA A 1 185 ? 95.377 43.982 30.044 1.00 13.64 185 ALA A N 1
ATOM 1435 C CA . ALA A 1 185 ? 95.123 43.413 28.705 1.00 13.06 185 ALA A CA 1
ATOM 1436 C C . ALA A 1 185 ? 94.443 44.400 27.759 1.00 12.93 185 ALA A C 1
ATOM 1437 O O . ALA A 1 185 ? 93.468 45.079 28.150 1.00 12.76 185 ALA A O 1
ATOM 1439 N N . THR A 1 186 ? 94.914 44.407 26.519 1.00 13.27 186 THR A N 1
ATOM 1440 C CA . THR A 1 186 ? 94.308 45.190 25.455 1.00 13.79 186 THR A CA 1
ATOM 1441 C C . THR A 1 186 ? 93.668 44.290 24.375 1.00 14.40 186 THR A C 1
ATOM 1442 O O . THR A 1 186 ? 92.956 44.789 23.482 1.00 15.22 186 THR A O 1
ATOM 1446 N N . ASP A 1 187 ? 93.852 42.966 24.524 1.00 14.32 187 ASP A N 1
ATOM 1447 C CA . ASP A 1 187 ? 93.217 41.980 23.648 1.00 14.12 187 ASP A CA 1
ATOM 1448 C C . ASP A 1 187 ? 93.313 40.618 24.342 1.00 12.52 187 ASP A C 1
ATOM 1449 O O . ASP A 1 187 ? 94.383 39.998 24.348 1.00 12.89 187 ASP A O 1
ATOM 1454 N N . HIS A 1 188 ? 92.191 40.181 24.908 1.00 12.46 188 HIS A N 1
ATOM 1455 C CA . HIS A 1 188 ? 92.177 38.933 25.662 1.00 13.14 188 HIS A CA 1
ATOM 1456 C C . HIS A 1 188 ? 92.337 37.698 24.772 1.00 13.57 188 HIS A C 1
ATOM 1457 O O . HIS A 1 188 ? 92.580 36.601 25.298 1.00 13.69 188 HIS A O 1
ATOM 1464 N N . TYR A 1 189 ? 92.164 37.857 23.458 1.00 13.30 189 TYR A N 1
ATOM 1465 C CA . TYR A 1 189 ? 92.281 36.697 22.549 1.00 14.61 189 TYR A CA 1
ATOM 1466 C C . TYR A 1 189 ? 93.571 36.604 21.772 1.00 14.63 189 TYR A C 1
ATOM 1467 O O . TYR A 1 189 ? 93.679 35.775 20.846 1.00 14.47 189 TYR A O 1
ATOM 1476 N N . ARG A 1 190 ? 94.585 37.399 22.163 1.00 15.39 190 ARG A N 1
ATOM 1477 C CA . ARG A 1 190 ? 95.819 37.443 21.410 1.00 15.22 190 ARG A CA 1
ATOM 1478 C C . ARG A 1 190 ? 97.026 37.546 22.326 1.00 14.24 190 ARG A C 1
ATOM 1479 O O . ARG A 1 190 ? 97.078 38.427 23.204 1.00 14.78 190 ARG A O 1
ATOM 1487 N N . ILE A 1 191 ? 97.990 36.659 22.114 1.00 13.15 191 ILE A N 1
ATOM 1488 C CA . ILE A 1 191 ? 99.320 36.832 22.737 1.00 13.57 191 ILE A CA 1
ATOM 1489 C C . ILE A 1 191 ? 99.931 38.181 22.266 1.00 13.98 191 ILE A C 1
ATOM 1490 O O . ILE A 1 191 ? 99.836 38.516 21.080 1.00 13.72 191 ILE A O 1
ATOM 1495 N N . ASP A 1 192 ? 100.533 38.941 23.181 1.00 13.54 192 ASP A N 1
ATOM 1496 C CA . ASP A 1 192 ? 101.295 40.132 22.764 1.00 13.52 192 ASP A CA 1
ATOM 1497 C C . ASP A 1 192 ? 102.333 39.719 21.708 1.00 13.56 192 ASP A C 1
ATOM 1498 O O . ASP A 1 192 ? 103.143 38.832 21.957 1.00 13.40 192 ASP A O 1
ATOM 1503 N N . PRO A 1 193 ? 102.281 40.322 20.498 1.00 14.98 193 PRO A N 1
ATOM 1504 C CA . PRO A 1 193 ? 103.206 39.883 19.447 1.00 15.87 193 PRO A CA 1
ATOM 1505 C C . PRO A 1 193 ? 104.687 39.982 19.820 1.00 16.23 193 PRO A C 1
ATOM 1506 O O . PRO A 1 193 ? 105.555 39.353 19.183 1.00 16.90 193 PRO A O 1
ATOM 1510 N N . ARG A 1 194 ? 104.978 40.745 20.862 1.00 15.37 194 ARG A N 1
ATOM 1511 C CA . ARG A 1 194 ? 106.351 40.827 21.309 1.00 15.78 194 ARG A CA 1
ATOM 1512 C C . ARG A 1 194 ? 106.785 39.528 21.985 1.00 14.87 194 ARG A C 1
ATOM 1513 O O . ARG A 1 194 ? 107.964 39.266 22.088 1.00 15.39 194 ARG A O 1
ATOM 1521 N N . TYR A 1 195 ? 105.814 38.715 22.423 1.00 14.01 195 TYR A N 1
ATOM 1522 C CA . TYR A 1 195 ? 106.140 37.425 23.030 1.00 13.53 195 TYR A CA 1
ATOM 1523 C C . TYR A 1 195 ? 106.128 36.343 21.948 1.00 13.84 195 TYR A C 1
ATOM 1524 O O . TYR A 1 195 ? 106.859 35.361 22.060 1.00 14.18 195 TYR A O 1
ATOM 1533 N N . GLY A 1 196 ? 105.248 36.519 20.966 1.00 14.91 196 GLY A N 1
ATOM 1534 C CA . GLY A 1 196 ? 105.104 35.576 19.843 1.00 14.81 196 GLY A CA 1
ATOM 1535 C C . GLY A 1 196 ? 103.645 35.487 19.442 1.00 15.30 196 GLY A C 1
ATOM 1536 O O . GLY A 1 196 ? 102.855 36.404 19.699 1.00 15.28 196 GLY A O 1
ATOM 1537 N N . SER A 1 197 ? 103.287 34.366 18.830 1.00 15.07 197 SER A N 1
ATOM 1538 C CA . SER A 1 197 ? 101.934 34.157 18.319 1.00 15.51 197 SER A CA 1
ATOM 1539 C C . SER A 1 197 ? 101.105 33.290 19.281 1.00 15.22 197 SER A C 1
ATOM 1540 O O . SER A 1 197 ? 101.644 32.640 20.175 1.00 16.00 197 SER A O 1
ATOM 1543 N N . ASN A 1 198 ? 99.799 33.274 19.051 1.00 14.45 198 ASN A N 1
ATOM 1544 C CA . ASN A 1 198 ? 98.918 32.325 19.757 1.00 15.56 198 ASN A CA 1
ATOM 1545 C C . ASN A 1 198 ? 99.448 30.896 19.597 1.00 15.97 198 ASN A C 1
ATOM 1546 O O . ASN A 1 198 ? 99.511 30.126 20.567 1.00 15.18 198 ASN A O 1
ATOM 1551 N N . GLU A 1 199 ? 99.825 30.544 18.364 1.00 16.83 199 GLU A N 1
ATOM 1552 C CA . GLU A 1 199 ? 100.397 29.222 18.075 1.00 17.00 199 GLU A CA 1
ATOM 1553 C C . GLU A 1 199 ? 101.683 28.918 18.873 1.00 16.90 199 GLU A C 1
ATOM 1554 O O . GLU A 1 199 ? 101.902 27.781 19.327 1.00 17.72 199 GLU A O 1
ATOM 1564 N N . ASP A 1 200 ? 102.538 29.930 19.036 1.00 15.33 200 ASP A N 1
ATOM 1565 C CA . ASP A 1 200 ? 103.761 29.793 19.839 1.00 15.72 200 ASP A CA 1
ATOM 1566 C C . ASP A 1 200 ? 103.389 29.443 21.282 1.00 14.87 200 ASP A C 1
ATOM 1567 O O . ASP A 1 200 ? 104.063 28.638 21.900 1.00 15.36 200 ASP A O 1
ATOM 1572 N N . PHE A 1 201 ? 102.336 30.065 21.803 1.00 15.59 201 PHE A N 1
ATOM 1573 C CA . PHE A 1 201 ? 101.901 29.764 23.178 1.00 15.33 201 PHE A CA 1
ATOM 1574 C C . PHE A 1 201 ? 101.399 28.304 23.291 1.00 15.21 201 PHE A C 1
ATOM 1575 O O . PHE A 1 201 ? 101.749 27.578 24.222 1.00 14.44 201 PHE A O 1
ATOM 1583 N N . VAL A 1 202 ? 100.602 27.872 22.324 1.00 15.91 202 VAL A N 1
ATOM 1584 C CA . VAL A 1 202 ? 100.207 26.452 22.286 1.00 16.08 202 VAL A CA 1
ATOM 1585 C C . VAL A 1 202 ? 101.453 25.556 22.249 1.00 16.00 202 VAL A C 1
ATOM 1586 O O . VAL A 1 202 ? 101.535 24.550 22.983 1.00 15.28 202 VAL A O 1
ATOM 1590 N N . ARG A 1 203 ? 102.454 25.925 21.440 1.00 15.45 203 ARG A N 1
ATOM 1591 C CA . ARG A 1 203 ? 103.703 25.172 21.369 1.00 16.39 203 ARG A CA 1
ATOM 1592 C C . ARG A 1 203 ? 104.461 25.126 22.706 1.00 15.81 203 ARG A C 1
ATOM 1593 O O . ARG A 1 203 ? 105.036 24.099 23.072 1.00 16.08 203 ARG A O 1
ATOM 1601 N N . LEU A 1 204 ? 104.458 26.258 23.421 1.00 14.90 204 LEU A N 1
ATOM 1602 C CA . LEU A 1 204 ? 105.019 26.307 24.762 1.00 15.07 204 LEU A CA 1
ATOM 1603 C C . LEU A 1 204 ? 104.380 25.228 25.630 1.00 14.54 204 LEU A C 1
ATOM 1604 O O . LEU A 1 204 ? 105.085 24.495 26.320 1.00 15.71 204 LEU A O 1
ATOM 1609 N N . SER A 1 205 ? 103.051 25.139 25.571 1.00 14.44 205 SER A N 1
ATOM 1610 C CA . SER A 1 205 ? 102.329 24.122 26.355 1.00 13.77 205 SER A CA 1
ATOM 1611 C C . SER A 1 205 ? 102.758 22.718 25.946 1.00 14.61 205 SER A C 1
ATOM 1612 O O . SER A 1 205 ? 103.078 21.872 26.804 1.00 14.04 205 SER A O 1
ATOM 1615 N N . THR A 1 206 ? 102.743 22.457 24.639 1.00 14.35 206 THR A N 1
ATOM 1616 C CA . THR A 1 206 ? 103.074 21.104 24.159 1.00 15.37 206 THR A CA 1
ATOM 1617 C C . THR A 1 206 ? 104.531 20.728 24.490 1.00 15.43 206 THR A C 1
ATOM 1618 O O . THR A 1 206 ? 104.786 19.600 24.908 1.00 16.14 206 THR A O 1
ATOM 1625 N N . GLU A 1 207 ? 105.470 21.679 24.330 1.00 15.49 207 GLU A N 1
ATOM 1626 C CA . GLU A 1 207 ? 106.876 21.433 24.648 1.00 15.70 207 GLU A CA 1
ATOM 1627 C C . GLU A 1 207 ? 107.077 21.218 26.145 1.00 15.56 207 GLU A C 1
ATOM 1628 O O . GLU A 1 207 ? 107.871 20.383 26.555 1.00 15.56 207 GLU A O 1
ATOM 1634 N N . ALA A 1 208 ? 106.370 21.988 26.969 1.00 14.37 208 ALA A N 1
ATOM 1635 C CA . ALA A 1 208 ? 106.459 21.805 28.419 1.00 14.36 208 ALA A CA 1
ATOM 1636 C C . ALA A 1 208 ? 105.955 20.396 28.776 1.00 14.59 208 ALA A C 1
ATOM 1637 O O . ALA A 1 208 ? 106.554 19.720 29.601 1.00 15.26 208 ALA A O 1
ATOM 1639 N N . ARG A 1 209 ? 104.873 19.979 28.120 1.00 15.74 209 ARG A N 1
ATOM 1640 C CA . ARG A 1 209 ? 104.215 18.683 28.432 1.00 16.27 209 ARG A CA 1
ATOM 1641 C C . ARG A 1 209 ? 105.172 17.509 28.129 1.00 17.23 209 ARG A C 1
ATOM 1642 O O . ARG A 1 209 ? 105.244 16.534 28.901 1.00 16.68 209 ARG A O 1
ATOM 1656 N N . LYS A 1 210 ? 105.928 17.646 27.031 1.00 18.61 210 LYS A N 1
ATOM 1657 C CA . LYS A 1 210 ? 106.972 16.679 26.621 1.00 20.19 210 LYS A CA 1
ATOM 1658 C C . LYS A 1 210 ? 108.036 16.473 27.708 1.00 19.65 210 LYS A C 1
ATOM 1659 O O . LYS A 1 210 ? 108.656 15.393 27.814 1.00 20.05 210 LYS A O 1
ATOM 1665 N N . ARG A 1 211 ? 108.242 17.521 28.502 1.00 18.34 211 ARG A N 1
ATOM 1666 C CA . ARG A 1 211 ? 109.244 17.575 29.546 1.00 19.05 211 ARG A CA 1
ATOM 1667 C C . ARG A 1 211 ? 108.639 17.380 30.944 1.00 18.50 211 ARG A C 1
ATOM 1668 O O . ARG A 1 211 ? 109.287 17.644 31.959 1.00 20.40 211 ARG A O 1
ATOM 1676 N N . GLY A 1 212 ? 107.403 16.898 30.969 1.00 18.57 212 GLY A N 1
ATOM 1677 C CA . GLY A 1 212 ? 106.719 16.538 32.219 1.00 18.14 212 GLY A CA 1
ATOM 1678 C C . GLY A 1 212 ? 106.154 17.730 32.978 1.00 18.43 212 GLY A C 1
ATOM 1679 O O . GLY A 1 212 ? 105.882 17.627 34.174 1.00 19.71 212 GLY A O 1
ATOM 1680 N N . MET A 1 213 ? 105.969 18.859 32.291 1.00 16.96 213 MET A N 1
ATOM 1681 C CA . MET A 1 213 ? 105.526 20.098 32.947 1.00 16.81 213 MET A CA 1
ATOM 1682 C C . MET A 1 213 ? 104.175 20.596 32.445 1.00 15.33 213 MET A C 1
ATOM 1683 O O . MET A 1 213 ? 103.920 20.591 31.252 1.00 15.05 213 MET A O 1
ATOM 1688 N N . GLY A 1 214 ? 103.320 21.042 33.368 1.00 13.18 214 GLY A N 1
ATOM 1689 C CA . GLY A 1 214 ? 102.042 21.683 32.999 1.00 12.21 214 GLY A CA 1
ATOM 1690 C C . GLY A 1 214 ? 102.274 23.180 32.832 1.00 13.18 214 GLY A C 1
ATOM 1691 O O . GLY A 1 214 ? 103.326 23.709 33.232 1.00 12.66 214 GLY A O 1
ATOM 1692 N N . LEU A 1 215 ? 101.300 23.824 32.203 1.00 12.97 215 LEU A N 1
ATOM 1693 C CA . LEU A 1 215 ? 101.352 25.282 31.957 1.00 12.38 215 LEU A CA 1
ATOM 1694 C C . LEU A 1 215 ? 100.158 25.922 32.641 1.00 12.61 215 LEU A C 1
ATOM 1695 O O . LEU A 1 215 ? 98.984 25.560 32.357 1.00 11.88 215 LEU A O 1
ATOM 1700 N N . ILE A 1 216 ? 100.444 26.875 33.528 1.00 11.78 216 ILE A N 1
ATOM 1701 C CA . ILE A 1 216 ? 99.421 27.580 34.328 1.00 11.66 216 ILE A CA 1
ATOM 1702 C C . ILE A 1 216 ? 99.319 29.010 33.799 1.00 11.58 216 ILE A C 1
ATOM 1703 O O . ILE A 1 216 ? 100.309 29.710 33.805 1.00 13.46 216 ILE A O 1
ATOM 1708 N N . GLN A 1 217 ? 98.153 29.417 33.305 1.00 11.21 217 GLN A N 1
ATOM 1709 C CA . GLN A 1 217 ? 97.999 30.788 32.746 1.00 11.02 217 GLN A CA 1
ATOM 1710 C C . GLN A 1 217 ? 97.552 31.767 33.822 1.00 11.39 217 GLN A C 1
ATOM 1711 O O . GLN A 1 217 ? 96.746 31.418 34.693 1.00 11.03 217 GLN A O 1
ATOM 1717 N N . ASP A 1 218 ? 98.060 33.005 33.727 1.00 10.29 218 ASP A N 1
ATOM 1718 C CA . ASP A 1 218 ? 97.771 34.049 34.724 1.00 11.27 218 ASP A CA 1
ATOM 1719 C C . ASP A 1 218 ? 96.668 34.896 34.111 1.00 11.97 218 ASP A C 1
ATOM 1720 O O . ASP A 1 218 ? 96.890 35.552 33.091 1.00 12.90 218 ASP A O 1
ATOM 1725 N N . VAL A 1 219 ? 95.474 34.852 34.711 1.00 10.71 219 VAL A N 1
ATOM 1726 C CA . VAL A 1 219 ? 94.301 35.537 34.133 1.00 11.47 219 VAL A CA 1
ATOM 1727 C C . VAL A 1 219 ? 93.888 36.698 35.026 1.00 10.68 219 VAL A C 1
ATOM 1728 O O . VAL A 1 219 ? 93.777 36.577 36.236 1.00 11.14 219 VAL A O 1
ATOM 1732 N N . VAL A 1 220 ? 93.643 37.829 34.381 1.00 10.36 220 VAL A N 1
ATOM 1733 C CA . VAL A 1 220 ? 93.038 38.956 35.071 1.00 10.69 220 VAL A CA 1
ATOM 1734 C C . VAL A 1 220 ? 91.555 39.008 34.670 1.00 10.86 220 VAL A C 1
ATOM 1735 O O . VAL A 1 220 ? 91.211 38.985 33.475 1.00 11.46 220 VAL A O 1
ATOM 1739 N N . LEU A 1 221 ? 90.693 39.136 35.654 1.00 11.65 221 LEU A N 1
ATOM 1740 C CA . LEU A 1 221 ? 89.245 39.157 35.398 1.00 11.63 221 LEU A CA 1
ATOM 1741 C C . LEU A 1 221 ? 88.638 40.537 35.682 1.00 12.27 221 LEU A C 1
ATOM 1742 O O . LEU A 1 221 ? 87.659 40.947 35.033 1.00 14.02 221 LEU A O 1
ATOM 1747 N N . SER A 1 222 ? 89.187 41.226 36.689 1.00 11.98 222 SER A N 1
ATOM 1748 C CA . SER A 1 222 ? 88.607 42.489 37.156 1.00 11.47 222 SER A CA 1
ATOM 1749 C C . SER A 1 222 ? 88.781 43.686 36.207 1.00 12.39 222 SER A C 1
ATOM 1750 O O . SER A 1 222 ? 87.922 44.577 36.166 1.00 13.97 222 SER A O 1
ATOM 1753 N N . HIS A 1 223 ? 89.909 43.727 35.530 1.00 12.14 223 HIS A N 1
ATOM 1754 C CA . HIS A 1 223 ? 90.277 44.914 34.753 1.00 10.91 223 HIS A CA 1
ATOM 1755 C C . HIS A 1 223 ? 90.993 44.618 33.446 1.00 12.37 223 HIS A C 1
ATOM 1756 O O . HIS A 1 223 ? 91.482 43.496 33.190 1.00 12.04 223 HIS A O 1
ATOM 1763 N N . ILE A 1 224 ? 91.086 45.679 32.636 1.00 12.93 224 ILE A N 1
ATOM 1764 C CA . ILE A 1 224 ? 91.793 45.652 31.346 1.00 14.18 224 ILE A CA 1
ATOM 1765 C C . ILE A 1 224 ? 92.731 46.870 31.311 1.00 13.81 224 ILE A C 1
ATOM 1766 O O . ILE A 1 224 ? 92.800 47.597 32.287 1.00 14.64 224 ILE A O 1
ATOM 1771 N N . GLY A 1 225 ? 93.501 47.030 30.234 1.00 14.07 225 GLY A N 1
ATOM 1772 C CA . GLY A 1 225 ? 94.274 48.277 30.033 1.00 13.89 225 GLY A CA 1
ATOM 1773 C C . GLY A 1 225 ? 93.421 49.337 29.329 1.00 16.18 225 GLY A C 1
ATOM 1774 O O . GLY A 1 225 ? 92.479 49.038 28.576 1.00 16.41 225 GLY A O 1
ATOM 1775 N N . LYS A 1 226 ? 93.766 50.605 29.564 1.00 16.47 226 LYS A N 1
ATOM 1776 C CA . LYS A 1 226 ? 92.976 51.681 28.950 1.00 16.66 226 LYS A CA 1
ATOM 1777 C C . LYS A 1 226 ? 93.093 51.705 27.414 1.00 16.93 226 LYS A C 1
ATOM 1778 O O . LYS A 1 226 ? 92.264 52.335 26.763 1.00 16.87 226 LYS A O 1
ATOM 1784 N N . HIS A 1 227 ? 94.102 51.044 26.850 1.00 16.01 227 HIS A N 1
ATOM 1785 C CA . HIS A 1 227 ? 94.258 50.985 25.385 1.00 16.80 227 HIS A CA 1
ATOM 1786 C C . HIS A 1 227 ? 93.531 49.803 24.755 1.00 17.12 227 HIS A C 1
ATOM 1787 O O . HIS A 1 227 ? 93.671 49.529 23.569 1.00 18.17 227 HIS A O 1
ATOM 1794 N N . HIS A 1 228 ? 92.747 49.092 25.555 1.00 16.92 228 HIS A N 1
ATOM 1795 C CA . HIS A 1 228 ? 91.916 48.037 24.984 1.00 17.22 228 HIS A CA 1
ATOM 1796 C C . HIS A 1 228 ? 91.001 48.630 23.905 1.00 17.23 228 HIS A C 1
ATOM 1797 O O . HIS A 1 228 ? 90.424 49.729 24.102 1.00 17.26 228 HIS A O 1
ATOM 1804 N N . TRP A 1 229 ? 90.870 47.933 22.779 1.00 17.80 229 TRP A N 1
ATOM 1805 C CA . TRP A 1 229 ? 90.015 48.439 21.679 1.00 18.52 229 TRP A CA 1
ATOM 1806 C C . TRP A 1 229 ? 88.558 48.736 22.074 1.00 19.32 229 TRP A C 1
ATOM 1807 O O . TRP A 1 229 ? 87.899 49.608 21.480 1.00 19.26 229 TRP A O 1
ATOM 1818 N N . TRP A 1 230 ? 88.036 48.036 23.093 1.00 18.28 230 TRP A N 1
ATOM 1819 C CA . TRP A 1 230 ? 86.726 48.364 23.648 1.00 18.07 230 TRP A CA 1
ATOM 1820 C C . TRP A 1 230 ? 86.570 49.843 24.024 1.00 18.55 230 TRP A C 1
ATOM 1821 O O . TRP A 1 230 ? 85.491 50.373 23.929 1.00 19.14 230 TRP A O 1
ATOM 1832 N N . MET A 1 231 ? 87.635 50.460 24.519 1.00 18.23 231 MET A N 1
ATOM 1833 C CA . MET A 1 231 ? 87.528 51.777 25.166 1.00 19.90 231 MET A CA 1
ATOM 1834 C C . MET A 1 231 ? 87.246 52.865 24.117 1.00 21.70 231 MET A C 1
ATOM 1835 O O . MET A 1 231 ? 86.766 53.952 24.482 1.00 21.78 231 MET A O 1
ATOM 1840 N N . LYS A 1 232 ? 87.508 52.518 22.852 1.00 22.73 232 LYS A N 1
ATOM 1841 C CA . LYS A 1 232 ? 87.285 53.389 21.687 1.00 25.51 232 LYS A CA 1
ATOM 1842 C C . LYS A 1 232 ? 85.803 53.472 21.354 1.00 25.15 232 LYS A C 1
ATOM 1843 O O . LYS A 1 232 ? 85.377 54.420 20.694 1.00 25.85 232 LYS A O 1
ATOM 1849 N N . ASP A 1 233 ? 85.023 52.469 21.760 1.00 23.84 233 ASP A N 1
ATOM 1850 C CA . ASP A 1 233 ? 83.610 52.372 21.387 1.00 23.80 233 ASP A CA 1
ATOM 1851 C C . ASP A 1 233 ? 82.981 51.364 22.327 1.00 23.37 233 ASP A C 1
ATOM 1852 O O . ASP A 1 233 ? 82.918 50.184 22.008 1.00 23.25 233 ASP A O 1
ATOM 1857 N N . LEU A 1 234 ? 82.554 51.835 23.493 1.00 23.18 234 LEU A N 1
ATOM 1858 C CA . LEU A 1 234 ? 82.108 50.938 24.558 1.00 23.48 234 LEU A CA 1
ATOM 1859 C C . LEU A 1 234 ? 80.972 50.056 24.048 1.00 23.95 234 LEU A C 1
ATOM 1860 O O . LEU A 1 234 ? 79.972 50.566 23.504 1.00 23.40 234 LEU A O 1
ATOM 1865 N N . PRO A 1 235 ? 81.127 48.725 24.195 1.00 23.95 235 PRO A N 1
ATOM 1866 C CA . PRO A 1 235 ? 80.089 47.779 23.755 1.00 24.23 235 PRO A CA 1
ATOM 1867 C C . PRO A 1 235 ? 78.705 48.099 24.324 1.00 24.89 235 PRO A C 1
ATOM 1868 O O . PRO A 1 235 ? 77.697 47.999 23.612 1.00 25.91 235 PRO A O 1
ATOM 1872 N N . THR A 1 236 ? 78.655 48.468 25.596 1.00 24.45 236 THR A N 1
ATOM 1873 C CA . THR A 1 236 ? 77.440 48.957 26.218 1.00 24.62 236 THR A CA 1
ATOM 1874 C C . THR A 1 236 ? 77.855 50.084 27.150 1.00 25.23 236 THR A C 1
ATOM 1875 O O . THR A 1 236 ? 79.039 50.175 27.531 1.00 24.42 236 THR A O 1
ATOM 1879 N N . PRO A 1 237 ? 76.904 50.945 27.550 1.00 25.46 237 PRO A N 1
ATOM 1880 C CA . PRO A 1 237 ? 77.311 52.059 28.397 1.00 25.64 237 PRO A CA 1
ATOM 1881 C C . PRO A 1 237 ? 77.756 51.606 29.783 1.00 25.33 237 PRO A C 1
ATOM 1882 O O . PRO A 1 237 ? 78.451 52.347 30.473 1.00 25.28 237 PRO A O 1
ATOM 1886 N N . ASP A 1 238 ? 77.369 50.391 30.173 1.00 23.83 238 ASP A N 1
ATOM 1887 C CA . ASP A 1 238 ? 77.753 49.875 31.490 1.00 23.38 238 ASP A CA 1
ATOM 1888 C C . ASP A 1 238 ? 78.802 48.769 31.429 1.00 22.69 238 ASP A C 1
ATOM 1889 O O . ASP A 1 238 ? 79.017 48.084 32.419 1.00 23.15 238 ASP A O 1
ATOM 1894 N N . TRP A 1 239 ? 79.458 48.610 30.290 1.00 20.66 239 TRP A N 1
ATOM 1895 C CA . TRP A 1 239 ? 80.490 47.576 30.122 1.00 18.79 239 TRP A CA 1
ATOM 1896 C C . TRP A 1 239 ? 81.600 47.775 31.162 1.00 18.48 239 TRP A C 1
ATOM 1897 O O . TRP A 1 239 ? 82.079 46.814 31.771 1.00 16.92 239 TRP A O 1
ATOM 1908 N N . ILE A 1 240 ? 81.984 49.036 31.353 1.00 17.76 240 ILE A N 1
ATOM 1909 C CA . ILE A 1 240 ? 83.054 49.405 32.263 1.00 17.52 240 ILE A CA 1
ATOM 1910 C C . ILE A 1 240 ? 82.385 50.098 33.443 1.00 17.79 240 ILE A C 1
ATOM 1911 O O . ILE A 1 240 ? 81.461 50.915 33.254 1.00 16.78 240 ILE A O 1
ATOM 1916 N N . ASN A 1 241 ? 82.814 49.761 34.666 1.00 16.11 241 ASN A N 1
ATOM 1917 C CA . ASN A 1 241 ? 82.260 50.378 35.863 1.00 17.07 241 ASN A CA 1
ATOM 1918 C C . ASN A 1 241 ? 82.426 51.908 35.887 1.00 18.09 241 ASN A C 1
ATOM 1919 O O . ASN A 1 241 ? 83.397 52.444 35.333 1.00 18.06 241 ASN A O 1
ATOM 1924 N N . TYR A 1 242 ? 81.462 52.568 36.533 1.00 19.13 242 TYR A N 1
ATOM 1925 C CA . TYR A 1 242 ? 81.400 54.042 36.622 1.00 20.51 242 TYR A CA 1
ATOM 1926 C C . TYR A 1 242 ? 81.299 54.693 35.249 1.00 21.06 242 TYR A C 1
ATOM 1927 O O . TYR A 1 242 ? 81.866 55.760 35.022 1.00 21.90 242 TYR A O 1
ATOM 1936 N N . GLY A 1 243 ? 80.603 54.015 34.334 1.00 22.17 243 GLY A N 1
ATOM 1937 C CA . GLY A 1 243 ? 80.394 54.542 32.981 1.00 23.35 243 GLY A CA 1
ATOM 1938 C C . GLY A 1 243 ? 81.642 54.781 32.143 1.00 24.28 243 GLY A C 1
ATOM 1939 O O . GLY A 1 243 ? 81.658 55.654 31.254 1.00 24.78 243 GLY A O 1
ATOM 1940 N N . GLY A 1 244 ? 82.702 54.023 32.415 1.00 22.28 244 GLY A N 1
ATOM 1941 C CA . GLY A 1 244 ? 83.907 54.130 31.632 1.00 23.02 244 GLY A CA 1
ATOM 1942 C C . GLY A 1 244 ? 84.813 55.234 32.123 1.00 22.49 244 GLY A C 1
ATOM 1943 O O . GLY A 1 244 ? 85.810 55.546 31.475 1.00 24.34 244 GLY A O 1
ATOM 1944 N N . LYS A 1 245 ? 84.479 55.812 33.272 1.00 22.64 245 LYS A N 1
ATOM 1945 C CA . LYS A 1 245 ? 85.293 56.893 33.855 1.00 23.06 245 LYS A CA 1
ATOM 1946 C C . LYS A 1 245 ? 86.094 56.418 35.078 1.00 22.12 245 LYS A C 1
ATOM 1947 O O . LYS A 1 245 ? 85.579 55.646 35.892 1.00 22.24 245 LYS A O 1
ATOM 1958 N N . PHE A 1 246 ? 87.323 56.926 35.216 1.00 21.04 246 PHE A N 1
ATOM 1959 C CA . PHE A 1 246 ? 88.201 56.559 36.344 1.00 19.79 246 PHE A CA 1
ATOM 1960 C C . PHE A 1 246 ? 87.629 56.967 37.706 1.00 19.88 246 PHE A C 1
ATOM 1961 O O . PHE A 1 246 ? 87.527 58.168 38.025 1.00 20.22 246 PHE A O 1
ATOM 1969 N N . VAL A 1 247 ? 87.293 55.977 38.533 1.00 18.92 247 VAL A N 1
ATOM 1970 C CA . VAL A 1 247 ? 86.944 56.210 39.938 1.00 18.67 247 VAL A CA 1
ATOM 1971 C C . VAL A 1 247 ? 87.763 55.177 40.722 1.00 17.73 247 VAL A C 1
ATOM 1972 O O . VAL A 1 247 ? 87.517 53.976 40.550 1.00 17.87 247 VAL A O 1
ATOM 1976 N N . PRO A 1 248 ? 88.754 55.629 41.524 1.00 17.89 248 PRO A N 1
ATOM 1977 C CA . PRO A 1 248 ? 89.700 54.655 42.100 1.00 16.30 248 PRO A CA 1
ATOM 1978 C C . PRO A 1 248 ? 89.107 53.786 43.208 1.00 16.32 248 PRO A C 1
ATOM 1979 O O . PRO A 1 248 ? 88.250 54.234 43.993 1.00 15.59 248 PRO A O 1
ATOM 1983 N N . THR A 1 249 ? 89.576 52.528 43.247 1.00 14.25 249 THR A N 1
ATOM 1984 C CA . THR A 1 249 ? 89.332 51.723 44.442 1.00 14.00 249 THR A CA 1
ATOM 1985 C C . THR A 1 249 ? 90.244 52.195 45.574 1.00 13.98 249 THR A C 1
ATOM 1986 O O . THR A 1 249 ? 91.409 52.623 45.337 1.00 15.35 249 THR A O 1
ATOM 1990 N N . GLN A 1 250 ? 89.720 52.098 46.793 1.00 13.84 250 GLN A N 1
ATOM 1991 C CA . GLN A 1 250 ? 90.498 52.333 48.000 1.00 13.79 250 GLN A CA 1
ATOM 1992 C C . GLN A 1 250 ? 90.903 51.011 48.688 1.00 13.68 250 GLN A C 1
ATOM 1993 O O . GLN A 1 250 ? 91.448 51.031 49.790 1.00 14.07 250 GLN A O 1
ATOM 2003 N N . HIS A 1 251 ? 90.606 49.869 48.035 1.00 12.68 251 HIS A N 1
ATOM 2004 C CA . HIS A 1 251 ? 91.203 48.586 48.408 1.00 13.52 251 HIS A CA 1
ATOM 2005 C C . HIS A 1 251 ? 90.697 48.043 49.759 1.00 13.34 251 HIS A C 1
ATOM 2006 O O . HIS A 1 251 ? 91.457 47.401 50.474 1.00 14.25 251 HIS A O 1
ATOM 2013 N N . HIS A 1 252 ? 89.420 48.294 50.112 1.00 11.81 252 HIS A N 1
ATOM 2014 C CA . HIS A 1 252 ? 88.896 47.736 51.369 1.00 11.94 252 HIS A CA 1
ATOM 2015 C C . HIS A 1 252 ? 88.455 46.306 51.165 1.00 11.81 252 HIS A C 1
ATOM 2016 O O . HIS A 1 252 ? 87.259 46.018 51.082 1.00 11.58 252 HIS A O 1
ATOM 2023 N N . ARG A 1 253 ? 89.440 45.406 51.117 1.00 12.31 253 ARG A N 1
ATOM 2024 C CA . ARG A 1 253 ? 89.147 44.028 50.649 1.00 12.35 253 ARG A CA 1
ATOM 2025 C C . ARG A 1 253 ? 88.214 43.288 51.590 1.00 11.58 253 ARG A C 1
ATOM 2026 O O . ARG A 1 253 ? 87.450 42.429 51.154 1.00 12.33 253 ARG A O 1
ATOM 2034 N N . VAL A 1 254 ? 88.238 43.597 52.891 1.00 11.88 254 VAL A N 1
ATOM 2035 C CA . VAL A 1 254 ? 87.338 42.849 53.823 1.00 11.78 254 VAL A CA 1
ATOM 2036 C C . VAL A 1 254 ? 85.864 43.250 53.650 1.00 11.42 254 VAL A C 1
ATOM 2037 O O . VAL A 1 254 ? 84.975 42.540 54.091 1.00 11.16 254 VAL A O 1
ATOM 2041 N N . ALA A 1 255 ? 85.620 44.363 52.952 1.00 10.95 255 ALA A N 1
ATOM 2042 C CA . ALA A 1 255 ? 84.245 44.881 52.793 1.00 11.80 255 ALA A CA 1
ATOM 2043 C C . ALA A 1 255 ? 83.294 43.893 52.099 1.00 12.45 255 ALA A C 1
ATOM 2044 O O . ALA A 1 255 ? 82.065 43.945 52.318 1.00 13.22 255 ALA A O 1
ATOM 2046 N N . VAL A 1 256 ? 83.840 43.009 51.251 1.00 11.55 256 VAL A N 1
ATOM 2047 C CA . VAL A 1 256 ? 82.994 41.985 50.600 1.00 12.13 256 VAL A CA 1
ATOM 2048 C C . VAL A 1 256 ? 82.666 40.793 51.496 1.00 13.03 256 VAL A C 1
ATOM 2049 O O . VAL A 1 256 ? 81.827 39.953 51.124 1.00 14.70 256 VAL A O 1
ATOM 2053 N N . GLN A 1 257 ? 83.278 40.732 52.673 1.00 11.83 257 GLN A N 1
ATOM 2054 C CA . GLN A 1 257 ? 83.107 39.592 53.585 1.00 12.58 257 GLN A CA 1
ATOM 2055 C C . GLN A 1 257 ? 83.146 40.013 55.074 1.00 13.16 257 GLN A C 1
ATOM 2056 O O . GLN A 1 257 ? 83.844 39.435 55.914 1.00 13.88 257 GLN A O 1
ATOM 2062 N N . ASP A 1 258 ? 82.362 41.053 55.380 1.00 11.55 258 ASP A N 1
ATOM 2063 C CA . ASP A 1 258 ? 82.367 41.688 56.690 1.00 11.41 258 ASP A CA 1
ATOM 2064 C C . ASP A 1 258 ? 80.915 41.921 57.104 1.00 11.79 258 ASP A C 1
ATOM 2065 O O . ASP A 1 258 ? 80.173 42.626 56.363 1.00 12.05 258 ASP A O 1
ATOM 2070 N N . PRO A 1 259 ? 80.503 41.420 58.290 1.00 11.89 259 PRO A N 1
ATOM 2071 C CA . PRO A 1 259 ? 79.114 41.621 58.758 1.00 11.96 259 PRO A CA 1
ATOM 2072 C C . PRO A 1 259 ? 78.748 43.110 58.920 1.00 12.27 259 PRO A C 1
ATOM 2073 O O . PRO A 1 259 ? 77.563 43.462 58.775 1.00 13.11 259 PRO A O 1
ATOM 2077 N N . TYR A 1 260 ? 79.742 43.961 59.166 1.00 11.91 260 TYR A N 1
ATOM 2078 C CA . TYR A 1 260 ? 79.499 45.395 59.393 1.00 12.09 260 TYR A CA 1
ATOM 2079 C C . TYR A 1 260 ? 79.730 46.282 58.148 1.00 12.43 260 TYR A C 1
ATOM 2080 O O . TYR A 1 260 ? 79.841 47.521 58.243 1.00 11.94 260 TYR A O 1
ATOM 2089 N N . ALA A 1 261 ? 79.908 45.657 57.007 1.00 12.75 261 ALA A N 1
ATOM 2090 C CA . ALA A 1 261 ? 80.280 46.385 55.787 1.00 12.91 261 ALA A CA 1
ATOM 2091 C C . ALA A 1 261 ? 79.249 47.411 55.357 1.00 13.29 261 ALA A C 1
ATOM 2092 O O . ALA A 1 261 ? 78.063 47.180 55.474 1.00 13.41 261 ALA A O 1
ATOM 2094 N N . ALA A 1 262 ? 79.764 48.493 54.786 1.00 13.04 262 ALA A N 1
ATOM 2095 C CA . ALA A 1 262 ? 78.985 49.466 54.013 1.00 14.28 262 ALA A CA 1
ATOM 2096 C C . ALA A 1 262 ? 78.956 49.008 52.547 1.00 14.83 262 ALA A C 1
ATOM 2097 O O . ALA A 1 262 ? 79.980 48.609 51.983 1.00 15.11 262 ALA A O 1
ATOM 2099 N N . GLN A 1 263 ? 77.801 49.139 51.893 1.00 15.65 263 GLN A N 1
ATOM 2100 C CA . GLN A 1 263 ? 77.742 48.890 50.471 1.00 15.59 263 GLN A CA 1
ATOM 2101 C C . GLN A 1 263 ? 78.693 49.790 49.689 1.00 14.58 263 GLN A C 1
ATOM 2102 O O . GLN A 1 263 ? 79.279 49.355 48.717 1.00 14.91 263 GLN A O 1
ATOM 2108 N N . ALA A 1 264 ? 78.895 51.032 50.141 1.00 13.99 264 ALA A N 1
ATOM 2109 C CA . ALA A 1 264 ? 79.847 51.926 49.490 1.00 13.84 264 ALA A CA 1
ATOM 2110 C C . ALA A 1 264 ? 81.219 51.253 49.368 1.00 13.72 264 ALA A C 1
ATOM 2111 O O . ALA A 1 264 ? 81.887 51.354 48.328 1.00 14.58 264 ALA A O 1
ATOM 2113 N N . ASP A 1 265 ? 81.641 50.582 50.452 1.00 11.85 265 ASP A N 1
ATOM 2114 C CA . ASP A 1 265 ? 82.995 50.003 50.488 1.00 11.71 265 ASP A CA 1
ATOM 2115 C C . ASP A 1 265 ? 83.075 48.726 49.656 1.00 12.49 265 ASP A C 1
ATOM 2116 O O . ASP A 1 265 ? 84.057 48.496 48.950 1.00 11.76 265 ASP A O 1
ATOM 2121 N N . SER A 1 266 ? 82.055 47.882 49.770 1.00 11.56 266 SER A N 1
ATOM 2122 C CA . SER A 1 266 ? 82.063 46.688 48.912 1.00 12.77 266 SER A CA 1
ATOM 2123 C C . SER A 1 266 ? 82.025 47.010 47.418 1.00 12.67 266 SER A C 1
ATOM 2124 O O . SER A 1 266 ? 82.768 46.420 46.623 1.00 11.90 266 SER A O 1
ATOM 2129 N N . GLU A 1 267 ? 81.151 47.940 47.039 1.00 12.92 267 GLU A N 1
ATOM 2130 C CA . GLU A 1 267 ? 81.089 48.380 45.649 1.00 13.73 267 GLU A CA 1
ATOM 2131 C C . GLU A 1 267 ? 82.402 49.015 45.217 1.00 13.11 267 GLU A C 1
ATOM 2132 O O . GLU A 1 267 ? 82.884 48.787 44.112 1.00 13.72 267 GLU A O 1
ATOM 2142 N N . ASN A 1 268 ? 83.002 49.791 46.117 1.00 13.29 268 ASN A N 1
ATOM 2143 C CA . ASN A 1 268 ? 84.267 50.403 45.786 1.00 12.16 268 ASN A CA 1
ATOM 2144 C C . ASN A 1 268 ? 85.354 49.353 45.574 1.00 13.12 268 ASN A C 1
ATOM 2145 O O . ASN A 1 268 ? 86.230 49.539 44.757 1.00 12.65 268 ASN A O 1
ATOM 2150 N N . PHE A 1 269 ? 85.268 48.248 46.296 1.00 13.30 269 PHE A N 1
ATOM 2151 C CA . PHE A 1 269 ? 86.278 47.216 46.120 1.00 12.75 269 PHE A CA 1
ATOM 2152 C C . PHE A 1 269 ? 86.131 46.478 44.790 1.00 12.43 269 PHE A C 1
ATOM 2153 O O . PHE A 1 269 ? 87.140 46.191 44.135 1.00 12.64 269 PHE A O 1
ATOM 2161 N N . THR A 1 270 ? 84.889 46.133 44.421 1.00 11.26 270 THR A N 1
ATOM 2162 C CA . THR A 1 270 ? 84.677 45.303 43.237 1.00 12.59 270 THR A CA 1
ATOM 2163 C C . THR A 1 270 ? 84.505 46.086 41.931 1.00 11.62 270 THR A C 1
ATOM 2164 O O . THR A 1 270 ? 84.613 45.518 40.847 1.00 10.83 270 THR A O 1
ATOM 2168 N N . LYS A 1 271 ? 84.162 47.376 42.049 1.00 13.43 271 LYS A N 1
ATOM 2169 C CA . LYS A 1 271 ? 83.929 48.257 40.887 1.00 13.68 271 LYS A CA 1
ATOM 2170 C C . LYS A 1 271 ? 84.961 49.365 40.735 1.00 13.07 271 LYS A C 1
ATOM 2171 O O . LYS A 1 271 ? 85.183 49.858 39.624 1.00 13.62 271 LYS A O 1
ATOM 2177 N N . GLY A 1 272 ? 85.583 49.767 41.852 1.00 13.21 272 GLY A N 1
ATOM 2178 C CA . GLY A 1 272 ? 86.660 50.766 41.811 1.00 14.35 272 GLY A CA 1
ATOM 2179 C C . GLY A 1 272 ? 87.800 50.376 40.869 1.00 14.04 272 GLY A C 1
ATOM 2180 O O . GLY A 1 272 ? 88.215 49.210 40.792 1.00 13.81 272 GLY A O 1
ATOM 2181 N N . TRP A 1 273 ? 88.318 51.340 40.126 1.00 13.99 273 TRP A N 1
ATOM 2182 C CA . TRP A 1 273 ? 89.447 51.081 39.256 1.00 13.92 273 TRP A CA 1
ATOM 2183 C C . TRP A 1 273 ? 90.754 50.900 40.015 1.00 14.55 273 TRP A C 1
ATOM 2184 O O . TRP A 1 273 ? 91.113 51.665 40.923 1.00 13.07 273 TRP A O 1
ATOM 2195 N N . PHE A 1 274 ? 91.507 49.879 39.625 1.00 14.65 274 PHE A N 1
ATOM 2196 C CA . PHE A 1 274 ? 92.760 49.593 40.304 1.00 14.98 274 PHE A CA 1
ATOM 2197 C C . PHE A 1 274 ? 93.734 50.788 40.241 1.00 15.39 274 PHE A C 1
ATOM 2198 O O . PHE A 1 274 ? 94.327 51.201 41.268 1.00 15.67 274 PHE A O 1
ATOM 2206 N N . VAL A 1 275 ? 93.884 51.300 39.021 1.00 15.02 275 VAL A N 1
ATOM 2207 C CA . VAL A 1 275 ? 94.633 52.533 38.720 1.00 16.40 275 VAL A CA 1
ATOM 2208 C C . VAL A 1 275 ? 93.975 53.171 37.511 1.00 16.97 275 VAL A C 1
ATOM 2209 O O . VAL A 1 275 ? 93.150 52.548 36.825 1.00 16.47 275 VAL A O 1
ATOM 2213 N N . GLU A 1 276 ? 94.309 54.438 37.253 1.00 17.16 276 GLU A N 1
ATOM 2214 C CA . GLU A 1 276 ? 93.699 55.135 36.116 1.00 18.49 276 GLU A CA 1
ATOM 2215 C C . GLU A 1 276 ? 93.872 54.385 34.777 1.00 17.77 276 GLU A C 1
ATOM 2216 O O . GLU A 1 276 ? 92.985 54.397 33.944 1.00 18.87 276 GLU A O 1
ATOM 2222 N N . GLY A 1 277 ? 95.006 53.699 34.617 1.00 16.86 277 GLY A N 1
ATOM 2223 C CA . GLY A 1 277 ? 95.306 52.953 33.401 1.00 16.62 277 GLY A CA 1
ATOM 2224 C C . GLY A 1 277 ? 94.625 51.587 33.317 1.00 15.69 277 GLY A C 1
ATOM 2225 O O . GLY A 1 277 ? 94.872 50.844 32.347 1.00 14.99 277 GLY A O 1
ATOM 2226 N N . MET A 1 278 ? 93.792 51.254 34.304 1.00 14.05 278 MET A N 1
ATOM 2227 C CA . MET A 1 278 ? 93.173 49.899 34.322 1.00 13.76 278 MET A CA 1
ATOM 2228 C C . MET A 1 278 ? 91.646 49.936 34.476 1.00 13.62 278 MET A C 1
ATOM 2229 O O . MET A 1 278 ? 91.111 49.727 35.583 1.00 13.52 278 MET A O 1
ATOM 2234 N N . PRO A 1 279 ? 90.932 50.264 33.376 1.00 13.84 279 PRO A N 1
ATOM 2235 C CA . PRO A 1 279 ? 89.449 50.250 33.430 1.00 13.56 279 PRO A CA 1
ATOM 2236 C C . PRO A 1 279 ? 88.863 48.979 34.032 1.00 13.65 279 PRO A C 1
ATOM 2237 O O . PRO A 1 279 ? 89.299 47.861 33.703 1.00 13.56 279 PRO A O 1
ATOM 2241 N N . ASP A 1 280 ? 87.867 49.168 34.879 1.00 12.68 280 ASP A N 1
ATOM 2242 C CA . ASP A 1 280 ? 87.319 48.065 35.658 1.00 13.74 280 ASP A CA 1
ATOM 2243 C C . ASP A 1 280 ? 86.106 47.487 34.973 1.00 14.56 280 ASP A C 1
ATOM 2244 O O . ASP A 1 280 ? 85.169 48.219 34.600 1.00 14.74 280 ASP A O 1
ATOM 2249 N N . LEU A 1 281 ? 86.116 46.165 34.791 1.00 13.17 281 LEU A N 1
ATOM 2250 C CA . LEU A 1 281 ? 85.014 45.518 34.077 1.00 13.11 281 LEU A CA 1
ATOM 2251 C C . LEU A 1 281 ? 83.775 45.331 34.926 1.00 13.64 281 LEU A C 1
ATOM 2252 O O . LEU A 1 281 ? 83.845 44.869 36.061 1.00 12.70 281 LEU A O 1
ATOM 2257 N N . ASN A 1 282 ? 82.623 45.698 34.381 1.00 13.40 282 ASN A N 1
ATOM 2258 C CA . ASN A 1 282 ? 81.379 45.468 35.096 1.00 13.92 282 ASN A CA 1
ATOM 2259 C C . ASN A 1 282 ? 80.858 44.042 34.951 1.00 14.26 282 ASN A C 1
ATOM 2260 O O . ASN A 1 282 ? 80.064 43.725 34.019 1.00 13.69 282 ASN A O 1
ATOM 2265 N N . GLN A 1 283 ? 81.259 43.181 35.876 1.00 12.95 283 GLN A N 1
ATOM 2266 C CA . GLN A 1 283 ? 80.899 41.774 35.739 1.00 13.95 283 GLN A CA 1
ATOM 2267 C C . GLN A 1 283 ? 79.472 41.460 36.179 1.00 15.30 283 GLN A C 1
ATOM 2268 O O . GLN A 1 283 ? 79.031 40.294 36.089 1.00 16.29 283 GLN A O 1
ATOM 2274 N N . THR A 1 284 ? 78.753 42.489 36.655 1.00 15.73 284 THR A N 1
ATOM 2275 C CA . THR A 1 284 ? 77.311 42.354 36.908 1.00 16.34 284 THR A CA 1
ATOM 2276 C C . THR A 1 284 ? 76.534 42.378 35.581 1.00 16.86 284 THR A C 1
ATOM 2277 O O . THR A 1 284 ? 75.360 42.030 35.559 1.00 17.73 284 THR A O 1
ATOM 2281 N N . ASN A 1 285 ? 77.174 42.858 34.507 1.00 16.65 285 ASN A N 1
ATOM 2282 C CA . ASN A 1 285 ? 76.576 42.774 33.169 1.00 17.20 285 ASN A CA 1
ATOM 2283 C C . ASN A 1 285 ? 76.788 41.355 32.658 1.00 17.49 285 ASN A C 1
ATOM 2284 O O . ASN A 1 285 ? 77.944 40.933 32.489 1.00 17.15 285 ASN A O 1
ATOM 2289 N N . PRO A 1 286 ? 75.704 40.592 32.456 1.00 17.08 286 PRO A N 1
ATOM 2290 C CA . PRO A 1 286 ? 75.907 39.180 32.040 1.00 17.79 286 PRO A CA 1
ATOM 2291 C C . PRO A 1 286 ? 76.742 38.986 30.770 1.00 17.25 286 PRO A C 1
ATOM 2292 O O . PRO A 1 286 ? 77.413 37.948 30.608 1.00 16.83 286 PRO A O 1
ATOM 2296 N N . LEU A 1 287 ? 76.727 39.961 29.866 1.00 15.76 287 LEU A N 1
ATOM 2297 C CA . LEU A 1 287 ? 77.546 39.871 28.667 1.00 15.67 287 LEU A CA 1
ATOM 2298 C C . LEU A 1 287 ? 79.046 39.885 29.018 1.00 14.84 287 LEU A C 1
ATOM 2299 O O . LEU A 1 287 ? 79.851 39.227 28.365 1.00 14.51 287 LEU A O 1
ATOM 2304 N N . VAL A 1 288 ? 79.404 40.690 30.020 1.00 14.24 288 VAL A N 1
ATOM 2305 C CA . VAL A 1 288 ? 80.798 40.793 30.475 1.00 13.42 288 VAL A CA 1
ATOM 2306 C C . VAL A 1 288 ? 81.183 39.481 31.202 1.00 13.41 288 VAL A C 1
ATOM 2307 O O . VAL A 1 288 ? 82.272 38.912 30.974 1.00 13.32 288 VAL A O 1
ATOM 2311 N N . ALA A 1 289 ? 80.274 39.002 32.054 1.00 13.90 289 ALA A N 1
ATOM 2312 C CA . ALA A 1 289 ? 80.490 37.718 32.749 1.00 13.75 289 ALA A CA 1
ATOM 2313 C C . ALA A 1 289 ? 80.708 36.581 31.742 1.00 14.28 289 ALA A C 1
ATOM 2314 O O . ALA A 1 289 ? 81.692 35.826 31.835 1.00 14.28 289 ALA A O 1
ATOM 2316 N N . ASN A 1 290 ? 79.788 36.451 30.787 1.00 14.51 290 ASN A N 1
ATOM 2317 C CA . ASN A 1 290 ? 79.915 35.407 29.761 1.00 14.70 290 ASN A CA 1
ATOM 2318 C C . ASN A 1 290 ? 81.227 35.567 29.005 1.00 13.80 290 ASN A C 1
ATOM 2319 O O . ASN A 1 290 ? 81.870 34.591 28.683 1.00 13.67 290 ASN A O 1
ATOM 2324 N N . TYR A 1 291 ? 81.617 36.812 28.727 1.00 13.77 291 TYR A N 1
ATOM 2325 C CA . TYR A 1 291 ? 82.781 37.065 27.915 1.00 13.69 291 TYR A CA 1
ATOM 2326 C C . TYR A 1 291 ? 84.014 36.489 28.611 1.00 13.47 291 TYR A C 1
ATOM 2327 O O . TYR A 1 291 ? 84.854 35.836 27.989 1.00 13.13 291 TYR A O 1
ATOM 2336 N N . LEU A 1 292 ? 84.138 36.754 29.914 1.00 13.48 292 LEU A N 1
ATOM 2337 C CA . LEU A 1 292 ? 85.336 36.333 30.652 1.00 12.79 292 LEU A CA 1
ATOM 2338 C C . LEU A 1 292 ? 85.368 34.828 30.889 1.00 12.14 292 LEU A C 1
ATOM 2339 O O . LEU A 1 292 ? 86.424 34.198 30.784 1.00 13.22 292 LEU A O 1
ATOM 2344 N N . ILE A 1 293 ? 84.211 34.273 31.229 1.00 12.87 293 ILE A N 1
ATOM 2345 C CA . ILE A 1 293 ? 84.105 32.816 31.454 1.00 12.01 293 ILE A CA 1
ATOM 2346 C C . ILE A 1 293 ? 84.519 32.083 30.170 1.00 11.38 293 ILE A C 1
ATOM 2347 O O . ILE A 1 293 ? 85.383 31.186 30.201 1.00 12.58 293 ILE A O 1
ATOM 2352 N N . GLN A 1 294 ? 83.935 32.479 29.041 1.00 12.63 294 GLN A N 1
ATOM 2353 C CA . GLN A 1 294 ? 84.252 31.816 27.770 1.00 13.11 294 GLN A CA 1
ATOM 2354 C C . GLN A 1 294 ? 85.706 32.000 27.357 1.00 12.94 294 GLN A C 1
ATOM 2355 O O . GLN A 1 294 ? 86.352 31.075 26.824 1.00 12.91 294 GLN A O 1
ATOM 2361 N N . ASN A 1 295 ? 86.227 33.211 27.589 1.00 12.50 295 ASN A N 1
ATOM 2362 C CA . ASN A 1 295 ? 87.601 33.474 27.179 1.00 12.82 295 ASN A CA 1
ATOM 2363 C C . ASN A 1 295 ? 88.588 32.576 27.926 1.00 12.34 295 ASN A C 1
ATOM 2364 O O . ASN A 1 295 ? 89.516 32.055 27.320 1.00 11.20 295 ASN A O 1
ATOM 2369 N N . ASN A 1 296 ? 88.368 32.383 29.236 1.00 12.45 296 ASN A N 1
ATOM 2370 C CA . ASN A 1 296 ? 89.309 31.599 30.040 1.00 12.66 296 ASN A CA 1
ATOM 2371 C C . ASN A 1 296 ? 89.165 30.127 29.701 1.00 11.96 296 ASN A C 1
ATOM 2372 O O . ASN A 1 296 ? 90.189 29.429 29.568 1.00 12.10 296 ASN A O 1
ATOM 2377 N N . ILE A 1 297 ? 87.923 29.669 29.511 1.00 11.54 297 ILE A N 1
ATOM 2378 C CA . ILE A 1 297 ? 87.735 28.289 28.992 1.00 11.70 297 ILE A CA 1
ATOM 2379 C C . ILE A 1 297 ? 88.440 28.102 27.645 1.00 11.46 297 ILE A C 1
ATOM 2380 O O . ILE A 1 297 ? 89.115 27.094 27.428 1.00 11.69 297 ILE A O 1
ATOM 2385 N N . TRP A 1 298 ? 88.325 29.112 26.767 1.00 11.67 298 TRP A N 1
ATOM 2386 C CA . TRP A 1 298 ? 88.933 29.047 25.436 1.00 11.61 298 TRP A CA 1
ATOM 2387 C C . TRP A 1 298 ? 90.456 28.847 25.558 1.00 11.50 298 TRP A C 1
ATOM 2388 O O . TRP A 1 298 ? 91.016 27.963 24.927 1.00 11.78 298 TRP A O 1
ATOM 2399 N N . TRP A 1 299 ? 91.106 29.607 26.446 1.00 11.74 299 TRP A N 1
ATOM 2400 C CA . TRP A 1 299 ? 92.537 29.452 26.623 1.00 11.95 299 TRP A CA 1
ATOM 2401 C C . TRP A 1 299 ? 92.866 28.066 27.177 1.00 12.44 299 TRP A C 1
ATOM 2402 O O . TRP A 1 299 ? 93.828 27.439 26.753 1.00 12.48 299 TRP A O 1
ATOM 2413 N N . ILE A 1 300 ? 92.069 27.583 28.142 1.00 11.78 300 ILE A N 1
ATOM 2414 C CA . ILE A 1 300 ? 92.389 26.262 28.715 1.00 12.56 300 ILE A CA 1
ATOM 2415 C C . ILE A 1 300 ? 92.302 25.179 27.648 1.00 11.86 300 ILE A C 1
ATOM 2416 O O . ILE A 1 300 ? 93.212 24.347 27.514 1.00 11.90 300 ILE A O 1
ATOM 2421 N N . GLU A 1 301 ? 91.205 25.213 26.903 1.00 11.92 301 GLU A N 1
ATOM 2422 C CA . GLU A 1 301 ? 90.997 24.182 25.890 1.00 13.37 301 GLU A CA 1
ATOM 2423 C C . GLU A 1 301 ? 92.006 24.293 24.728 1.00 14.31 301 GLU A C 1
ATOM 2424 O O . GLU A 1 301 ? 92.560 23.310 24.260 1.00 13.88 301 GLU A O 1
ATOM 2430 N N . TYR A 1 302 ? 92.215 25.513 24.252 1.00 13.54 302 TYR A N 1
ATOM 2431 C CA . TYR A 1 302 ? 93.065 25.757 23.091 1.00 14.02 302 TYR A CA 1
ATOM 2432 C C . TYR A 1 302 ? 94.536 25.494 23.407 1.00 13.99 302 TYR A C 1
ATOM 2433 O O . TYR A 1 302 ? 95.242 24.882 22.597 1.00 15.32 302 TYR A O 1
ATOM 2442 N N . ALA A 1 303 ? 94.984 25.925 24.589 1.00 13.65 303 ALA A N 1
ATOM 2443 C CA . ALA A 1 303 ? 96.411 25.833 24.904 1.00 13.80 303 ALA A CA 1
ATOM 2444 C C . ALA A 1 303 ? 96.777 24.647 25.815 1.00 14.65 303 ALA A C 1
ATOM 2445 O O . ALA A 1 303 ? 97.939 24.498 26.181 1.00 15.30 303 ALA A O 1
ATOM 2447 N N . GLY A 1 304 ? 95.801 23.807 26.144 1.00 14.30 304 GLY A N 1
ATOM 2448 C CA . GLY A 1 304 ? 96.065 22.603 26.959 1.00 14.33 304 GLY A CA 1
ATOM 2449 C C . GLY A 1 304 ? 96.636 22.914 28.332 1.00 14.21 304 GLY A C 1
ATOM 2450 O O . GLY A 1 304 ? 97.577 22.236 28.795 1.00 15.49 304 GLY A O 1
ATOM 2451 N N . LEU A 1 305 ? 96.072 23.928 28.989 1.00 13.82 305 LEU A N 1
ATOM 2452 C CA . LEU A 1 305 ? 96.566 24.366 30.311 1.00 12.42 305 LEU A CA 1
ATOM 2453 C C . LEU A 1 305 ? 96.267 23.351 31.413 1.00 13.13 305 LEU A C 1
ATOM 2454 O O . LEU A 1 305 ? 95.295 22.564 31.307 1.00 14.65 305 LEU A O 1
ATOM 2459 N N . SER A 1 306 ? 97.076 23.416 32.453 1.00 12.18 306 SER A N 1
ATOM 2460 C CA . SER A 1 306 ? 96.892 22.559 33.638 1.00 12.16 306 SER A CA 1
ATOM 2461 C C . SER A 1 306 ? 96.155 23.309 34.718 1.00 13.01 306 SER A C 1
ATOM 2462 O O . SER A 1 306 ? 95.880 22.750 35.758 1.00 13.33 306 SER A O 1
ATOM 2467 N N . GLY A 1 307 ? 95.868 24.592 34.491 1.00 11.87 307 GLY A N 1
ATOM 2468 C CA . GLY A 1 307 ? 95.170 25.371 35.518 1.00 11.72 307 GLY A CA 1
ATOM 2469 C C . GLY A 1 307 ? 95.443 26.843 35.298 1.00 10.93 307 GLY A C 1
ATOM 2470 O O . GLY A 1 307 ? 96.044 27.243 34.307 1.00 11.26 307 GLY A O 1
ATOM 2471 N N . LEU A 1 308 ? 94.969 27.636 36.255 1.00 10.14 308 LEU A N 1
ATOM 2472 C CA . LEU A 1 308 ? 95.070 29.098 36.167 1.00 9.78 308 LEU A CA 1
ATOM 2473 C C . LEU A 1 308 ? 95.553 29.648 37.490 1.00 10.38 308 LEU A C 1
ATOM 2474 O O . LEU A 1 308 ? 95.328 29.060 38.562 1.00 10.98 308 LEU A O 1
ATOM 2479 N N . ARG A 1 309 ? 96.178 30.832 37.403 1.00 9.43 309 ARG A N 1
ATOM 2480 C CA . ARG A 1 309 ? 96.438 31.683 38.551 1.00 9.57 309 ARG A CA 1
ATOM 2481 C C . ARG A 1 309 ? 95.587 32.932 38.312 1.00 9.68 309 ARG A C 1
ATOM 2482 O O . ARG A 1 309 ? 95.671 33.528 37.232 1.00 10.13 309 ARG A O 1
ATOM 2490 N N . ILE A 1 310 ? 94.739 33.275 39.264 1.00 10.55 310 ILE A N 1
ATOM 2491 C CA . ILE A 1 310 ? 93.725 34.335 39.045 1.00 10.61 310 ILE A CA 1
ATOM 2492 C C . ILE A 1 310 ? 94.092 35.561 39.852 1.00 11.12 310 ILE A C 1
ATOM 2493 O O . ILE A 1 310 ? 94.103 35.557 41.074 1.00 10.47 310 ILE A O 1
ATOM 2498 N N . ASP A 1 311 ? 94.388 36.612 39.117 1.00 10.77 311 ASP A N 1
ATOM 2499 C CA . ASP A 1 311 ? 94.862 37.860 39.683 1.00 10.88 311 ASP A CA 1
ATOM 2500 C C . ASP A 1 311 ? 93.788 38.570 40.485 1.00 10.79 311 ASP A C 1
ATOM 2501 O O . ASP A 1 311 ? 92.590 38.306 40.277 1.00 10.36 311 ASP A O 1
ATOM 2506 N N . THR A 1 312 ? 94.229 39.492 41.364 1.00 9.89 312 THR A N 1
ATOM 2507 C CA . THR A 1 312 ? 93.321 40.473 42.024 1.00 10.30 312 THR A CA 1
ATOM 2508 C C . THR A 1 312 ? 91.973 39.841 42.366 1.00 10.71 312 THR A C 1
ATOM 2509 O O . THR A 1 312 ? 90.905 40.310 41.914 1.00 11.19 312 THR A O 1
ATOM 2513 N N . TYR A 1 313 ? 92.039 38.737 43.114 1.00 9.89 313 TYR A N 1
ATOM 2514 C CA . TYR A 1 313 ? 90.895 37.838 43.148 1.00 10.15 313 TYR A CA 1
ATOM 2515 C C . TYR A 1 313 ? 89.564 38.527 43.570 1.00 10.01 313 TYR A C 1
ATOM 2516 O O . TYR A 1 313 ? 88.562 38.470 42.831 1.00 11.23 313 TYR A O 1
ATOM 2525 N N . GLY A 1 314 ? 89.574 39.159 44.751 1.00 9.73 314 GLY A N 1
ATOM 2526 C CA . GLY A 1 314 ? 88.299 39.687 45.284 1.00 9.64 314 GLY A CA 1
ATOM 2527 C C . GLY A 1 314 ? 87.849 40.995 44.651 1.00 10.86 314 GLY A C 1
ATOM 2528 O O . GLY A 1 314 ? 86.805 41.510 45.027 1.00 11.74 314 GLY A O 1
ATOM 2529 N N . TYR A 1 315 ? 88.664 41.539 43.738 1.00 10.97 315 TYR A N 1
ATOM 2530 C CA . TYR A 1 315 ? 88.324 42.785 43.037 1.00 10.77 315 TYR A CA 1
ATOM 2531 C C . TYR A 1 315 ? 87.295 42.541 41.945 1.00 12.11 315 TYR A C 1
ATOM 2532 O O . TYR A 1 315 ? 86.820 43.505 41.316 1.00 12.23 315 TYR A O 1
ATOM 2541 N N . SER A 1 316 ? 86.985 41.273 41.691 1.00 11.24 316 SER A N 1
ATOM 2542 C CA . SER A 1 316 ? 85.872 40.945 40.808 1.00 13.31 316 SER A CA 1
ATOM 2543 C C . SER A 1 316 ? 84.588 40.831 41.611 1.00 13.38 316 SER A C 1
ATOM 2544 O O . SER A 1 316 ? 84.599 40.502 42.818 1.00 14.41 316 SER A O 1
ATOM 2547 N N . ASP A 1 317 ? 83.463 41.110 40.956 1.00 14.40 317 ASP A N 1
ATOM 2548 C CA . ASP A 1 317 ? 82.159 40.949 41.586 1.00 15.12 317 ASP A CA 1
ATOM 2549 C C . ASP A 1 317 ? 82.009 39.524 42.186 1.00 14.50 317 ASP A C 1
ATOM 2550 O O . ASP A 1 317 ? 82.307 38.526 41.503 1.00 13.94 317 ASP A O 1
ATOM 2555 N N . GLY A 1 318 ? 81.578 39.455 43.446 1.00 14.82 318 GLY A N 1
ATOM 2556 C CA . GLY A 1 318 ? 81.472 38.168 44.160 1.00 13.55 318 GLY A CA 1
ATOM 2557 C C . GLY A 1 318 ? 80.553 37.162 43.489 1.00 13.16 318 GLY A C 1
ATOM 2558 O O . GLY A 1 318 ? 80.874 35.982 43.412 1.00 12.32 318 GLY A O 1
ATOM 2559 N N . ALA A 1 319 ? 79.380 37.631 43.050 1.00 12.40 319 ALA A N 1
ATOM 2560 C CA . ALA A 1 319 ? 78.407 36.734 42.417 1.00 12.74 319 ALA A CA 1
ATOM 2561 C C . ALA A 1 319 ? 78.957 36.230 41.081 1.00 12.71 319 ALA A C 1
ATOM 2562 O O . ALA A 1 319 ? 78.805 35.033 40.744 1.00 13.46 319 ALA A O 1
ATOM 2564 N N . PHE A 1 320 ? 79.634 37.117 40.349 1.00 11.44 320 PHE A N 1
ATOM 2565 C CA . PHE A 1 320 ? 80.342 36.692 39.152 1.00 11.06 320 PHE A CA 1
ATOM 2566 C C . PHE A 1 320 ? 81.371 35.599 39.484 1.00 11.81 320 PHE A C 1
ATOM 2567 O O . PHE A 1 320 ? 81.475 34.603 38.766 1.00 12.34 320 PHE A O 1
ATOM 2575 N N . LEU A 1 321 ? 82.156 35.802 40.537 1.00 10.96 321 LEU A N 1
ATOM 2576 C CA . LEU A 1 321 ? 83.193 34.782 40.886 1.00 11.14 321 LEU A CA 1
ATOM 2577 C C . LEU A 1 321 ? 82.567 33.420 41.198 1.00 12.14 321 LEU A C 1
ATOM 2578 O O . LEU A 1 321 ? 83.102 32.366 40.837 1.00 11.57 321 LEU A O 1
ATOM 2583 N N . THR A 1 322 ? 81.425 33.454 41.872 1.00 11.92 322 THR A N 1
ATOM 2584 C CA . THR A 1 322 ? 80.705 32.197 42.161 1.00 12.64 322 THR A CA 1
ATOM 2585 C C . THR A 1 322 ? 80.335 31.466 40.867 1.00 12.21 322 THR A C 1
ATOM 2586 O O . THR A 1 322 ? 80.589 30.264 40.722 1.00 12.48 322 THR A O 1
ATOM 2590 N N . GLU A 1 323 ? 79.773 32.208 39.903 1.00 11.55 323 GLU A N 1
ATOM 2591 C CA . GLU A 1 323 ? 79.410 31.616 38.615 1.00 12.71 323 GLU A CA 1
ATOM 2592 C C . GLU A 1 323 ? 80.633 31.219 37.786 1.00 12.77 323 GLU A C 1
ATOM 2593 O O . GLU A 1 323 ? 80.655 30.137 37.188 1.00 13.03 323 GLU A O 1
ATOM 2603 N N . TYR A 1 324 ? 81.648 32.084 37.743 1.00 12.55 324 TYR A N 1
ATOM 2604 C CA . TYR A 1 324 ? 82.868 31.799 36.969 1.00 11.00 324 TYR A CA 1
ATOM 2605 C C . TYR A 1 324 ? 83.560 30.551 37.486 1.00 11.57 324 TYR A C 1
ATOM 2606 O O . TYR A 1 324 ? 83.925 29.646 36.720 1.00 11.72 324 TYR A O 1
ATOM 2615 N N . THR A 1 325 ? 83.704 30.447 38.799 1.00 11.78 325 THR A N 1
ATOM 2616 C CA . THR A 1 325 ? 84.388 29.252 39.332 1.00 12.91 325 THR A CA 1
ATOM 2617 C C . THR A 1 325 ? 83.525 28.011 39.076 1.00 12.44 325 THR A C 1
ATOM 2618 O O . THR A 1 325 ? 84.049 26.954 38.707 1.00 12.62 325 THR A O 1
ATOM 2622 N N . ARG A 1 326 ? 82.211 28.142 39.228 1.00 12.50 326 ARG A N 1
ATOM 2623 C CA . ARG A 1 326 ? 81.306 26.996 38.955 1.00 13.67 326 ARG A CA 1
ATOM 2624 C C . ARG A 1 326 ? 81.438 26.552 37.506 1.00 12.53 326 ARG A C 1
ATOM 2625 O O . ARG A 1 326 ? 81.564 25.355 37.208 1.00 12.61 326 ARG A O 1
ATOM 2638 N N . ARG A 1 327 ? 81.391 27.521 36.598 1.00 12.17 327 ARG A N 1
ATOM 2639 C CA . ARG A 1 327 ? 81.520 27.191 35.163 1.00 11.90 327 ARG A CA 1
ATOM 2640 C C . ARG A 1 327 ? 82.843 26.523 34.785 1.00 12.59 327 ARG A C 1
ATOM 2641 O O . ARG A 1 327 ? 82.858 25.541 34.058 1.00 12.05 327 ARG A O 1
ATOM 2649 N N . LEU A 1 328 ? 83.942 27.092 35.256 1.00 12.86 328 LEU A N 1
ATOM 2650 C CA . LEU A 1 328 ? 85.262 26.552 34.909 1.00 12.68 328 LEU A CA 1
ATOM 2651 C C . LEU A 1 328 ? 85.429 25.133 35.465 1.00 12.75 328 LEU A C 1
ATOM 2652 O O . LEU A 1 328 ? 85.883 24.208 34.761 1.00 13.19 328 LEU A O 1
ATOM 2657 N N . MET A 1 329 ? 85.027 24.976 36.724 1.00 12.80 329 MET A N 1
ATOM 2658 C CA . MET A 1 329 ? 85.203 23.675 37.379 1.00 12.71 329 MET A CA 1
ATOM 2659 C C . MET A 1 329 ? 84.194 22.642 36.882 1.00 13.34 329 MET A C 1
ATOM 2660 O O . MET A 1 329 ? 84.456 21.444 36.968 1.00 13.19 329 MET A O 1
ATOM 2665 N N . ALA A 1 330 ? 83.052 23.102 36.364 1.00 12.58 330 ALA A N 1
ATOM 2666 C CA . ALA A 1 330 ? 82.148 22.175 35.682 1.00 12.11 330 ALA A CA 1
ATOM 2667 C C . ALA A 1 330 ? 82.752 21.636 34.381 1.00 12.13 330 ALA A C 1
ATOM 2668 O O . ALA A 1 330 ? 82.557 20.447 34.013 1.00 12.14 330 ALA A O 1
ATOM 2670 N N . GLU A 1 331 ? 83.503 22.472 33.665 1.00 12.19 331 GLU A N 1
ATOM 2671 C CA . GLU A 1 331 ? 84.184 21.964 32.460 1.00 12.30 331 GLU A CA 1
ATOM 2672 C C . GLU A 1 331 ? 85.308 20.988 32.848 1.00 12.03 331 GLU A C 1
ATOM 2673 O O . GLU A 1 331 ? 85.490 19.932 32.212 1.00 14.02 331 GLU A O 1
ATOM 2679 N N . TYR A 1 332 ? 86.084 21.379 33.851 1.00 12.05 332 TYR A N 1
ATOM 2680 C CA . TYR A 1 332 ? 87.332 20.682 34.161 1.00 11.52 332 TYR A CA 1
ATOM 2681 C C . TYR A 1 332 ? 87.372 20.322 35.643 1.00 12.79 332 TYR A C 1
ATOM 2682 O O . TYR A 1 332 ? 88.031 21.009 36.442 1.00 12.06 332 TYR A O 1
ATOM 2691 N N . PRO A 1 333 ? 86.637 19.284 36.030 1.00 13.09 333 PRO A N 1
ATOM 2692 C CA . PRO A 1 333 ? 86.473 19.047 37.472 1.00 12.93 333 PRO A CA 1
ATOM 2693 C C . PRO A 1 333 ? 87.771 18.768 38.274 1.00 13.14 333 PRO A C 1
ATOM 2694 O O . PRO A 1 333 ? 87.779 18.956 39.508 1.00 13.51 333 PRO A O 1
ATOM 2698 N N . ARG A 1 334 ? 88.821 18.326 37.596 1.00 12.34 334 ARG A N 1
ATOM 2699 C CA . ARG A 1 334 ? 90.120 18.025 38.229 1.00 13.45 334 ARG A CA 1
ATOM 2700 C C . ARG A 1 334 ? 91.123 19.186 38.103 1.00 11.67 334 ARG A C 1
ATOM 2701 O O . ARG A 1 334 ? 92.298 19.043 38.475 1.00 11.82 334 ARG A O 1
ATOM 2709 N N . LEU A 1 335 ? 90.666 20.312 37.551 1.00 11.58 335 LEU A N 1
ATOM 2710 C CA . LEU A 1 335 ? 91.583 21.438 37.360 1.00 11.14 335 LEU A CA 1
ATOM 2711 C C . LEU A 1 335 ? 92.004 21.998 38.729 1.00 11.18 335 LEU A C 1
ATOM 2712 O O . LEU A 1 335 ? 91.389 21.716 39.752 1.00 11.36 335 LEU A O 1
ATOM 2717 N N . ASN A 1 336 ? 93.062 22.804 38.734 1.00 10.70 336 ASN A N 1
ATOM 2718 C CA . ASN A 1 336 ? 93.313 23.682 39.858 1.00 9.85 336 ASN A CA 1
ATOM 2719 C C . ASN A 1 336 ? 93.374 25.137 39.350 1.00 10.17 336 ASN A C 1
ATOM 2720 O O . ASN A 1 336 ? 93.788 25.412 38.201 1.00 10.73 336 ASN A O 1
ATOM 2725 N N . MET A 1 337 ? 92.876 26.025 40.196 1.00 10.58 337 MET A N 1
ATOM 2726 C CA . MET A 1 337 ? 92.976 27.466 39.970 1.00 10.68 337 MET A CA 1
ATOM 2727 C C . MET A 1 337 ? 93.341 28.080 41.312 1.00 10.59 337 MET A C 1
ATOM 2728 O O . MET A 1 337 ? 92.700 27.807 42.349 1.00 10.14 337 MET A O 1
ATOM 2733 N N . VAL A 1 338 ? 94.405 28.893 41.303 1.00 9.38 338 VAL A N 1
ATOM 2734 C CA . VAL A 1 338 ? 94.868 29.524 42.526 1.00 10.39 338 VAL A CA 1
ATOM 2735 C C . VAL A 1 338 ? 94.555 31.005 42.486 1.00 10.09 338 VAL A C 1
ATOM 2736 O O . VAL A 1 338 ? 95.099 31.718 41.646 1.00 10.15 338 VAL A O 1
ATOM 2740 N N . GLY A 1 339 ? 93.684 31.451 43.396 1.00 10.09 339 GLY A N 1
ATOM 2741 C CA . GLY A 1 339 ? 93.335 32.873 43.453 1.00 9.21 339 GLY A CA 1
ATOM 2742 C C . GLY A 1 339 ? 94.387 33.662 44.240 1.00 10.07 339 GLY A C 1
ATOM 2743 O O . GLY A 1 339 ? 94.894 33.199 45.275 1.00 10.79 339 GLY A O 1
ATOM 2744 N N . GLN A 1 340 ? 94.609 34.905 43.810 1.00 10.25 340 GLN A N 1
ATOM 2745 C CA . GLN A 1 340 ? 95.495 35.822 44.514 1.00 11.12 340 GLN A CA 1
ATOM 2746 C C . GLN A 1 340 ? 94.654 36.751 45.388 1.00 11.34 340 GLN A C 1
ATOM 2747 O O . GLN A 1 340 ? 94.175 37.795 44.925 1.00 11.01 340 GLN A O 1
ATOM 2753 N N . GLU A 1 341 ? 94.463 36.363 46.650 1.00 11.11 341 GLU A N 1
ATOM 2754 C CA . GLU A 1 341 ? 93.755 37.206 47.611 1.00 11.42 341 GLU A CA 1
ATOM 2755 C C . GLU A 1 341 ? 94.850 37.687 48.548 1.00 11.01 341 GLU A C 1
ATOM 2756 O O . GLU A 1 341 ? 95.278 36.953 49.460 1.00 10.90 341 GLU A O 1
ATOM 2762 N N . TRP A 1 342 ? 95.350 38.896 48.281 1.00 11.87 342 TRP A N 1
ATOM 2763 C CA . TRP A 1 342 ? 96.543 39.351 49.029 1.00 12.63 342 TRP A CA 1
ATOM 2764 C C . TRP A 1 342 ? 96.178 39.899 50.405 1.00 12.40 342 TRP A C 1
ATOM 2765 O O . TRP A 1 342 ? 96.000 41.126 50.597 1.00 13.50 342 TRP A O 1
ATOM 2776 N N . SER A 1 343 ? 96.108 38.983 51.383 1.00 11.96 343 SER A N 1
ATOM 2777 C CA . SER A 1 343 ? 95.906 39.315 52.790 1.00 10.92 343 SER A CA 1
ATOM 2778 C C . SER A 1 343 ? 96.788 38.396 53.605 1.00 10.78 343 SER A C 1
ATOM 2779 O O . SER A 1 343 ? 96.957 37.214 53.250 1.00 10.15 343 SER A O 1
ATOM 2782 N N . THR A 1 344 ? 97.310 38.923 54.707 1.00 11.19 344 THR A N 1
ATOM 2783 C CA . THR A 1 344 ? 98.044 38.076 55.641 1.00 11.77 344 THR A CA 1
ATOM 2784 C C . THR A 1 344 ? 97.128 37.507 56.735 1.00 11.89 344 THR A C 1
ATOM 2785 O O . THR A 1 344 ? 97.588 36.844 57.680 1.00 12.50 344 THR A O 1
ATOM 2792 N N . ARG A 1 345 ? 95.812 37.756 56.605 1.00 11.17 345 ARG A N 1
ATOM 2793 C CA . ARG A 1 345 ? 94.811 37.244 57.543 1.00 10.58 345 ARG A CA 1
ATOM 2794 C C . ARG A 1 345 ? 94.216 35.916 57.025 1.00 9.98 345 ARG A C 1
ATOM 2795 O O . ARG A 1 345 ? 93.559 35.854 55.973 1.00 10.08 345 ARG A O 1
ATOM 2803 N N . VAL A 1 346 ? 94.486 34.842 57.761 1.00 11.13 346 VAL A N 1
ATOM 2804 C CA . VAL A 1 346 ? 94.012 33.542 57.286 1.00 10.22 346 VAL A CA 1
ATOM 2805 C C . VAL A 1 346 ? 92.482 33.552 57.006 1.00 11.06 346 VAL A C 1
ATOM 2806 O O . VAL A 1 346 ? 92.059 33.029 55.976 1.00 10.61 346 VAL A O 1
ATOM 2810 N N . PRO A 1 347 ? 91.659 34.117 57.905 1.00 10.79 347 PRO A N 1
ATOM 2811 C CA . PRO A 1 347 ? 90.205 34.087 57.577 1.00 10.96 347 PRO A CA 1
ATOM 2812 C C . PRO A 1 347 ? 89.850 34.743 56.234 1.00 10.98 347 PRO A C 1
ATOM 2813 O O . PRO A 1 347 ? 88.892 34.306 55.559 1.00 11.38 347 PRO A O 1
ATOM 2817 N N . VAL A 1 348 ? 90.568 35.813 55.866 1.00 10.24 348 VAL A N 1
ATOM 2818 C CA . VAL A 1 348 ? 90.245 36.557 54.669 1.00 11.65 348 VAL A CA 1
ATOM 2819 C C . VAL A 1 348 ? 90.536 35.713 53.435 1.00 11.00 348 VAL A C 1
ATOM 2820 O O . VAL A 1 348 ? 89.789 35.746 52.424 1.00 12.41 348 VAL A O 1
ATOM 2824 N N . VAL A 1 349 ? 91.648 34.972 53.507 1.00 10.51 349 VAL A N 1
ATOM 2825 C CA . VAL A 1 349 ? 92.036 34.103 52.393 1.00 10.09 349 VAL A CA 1
ATOM 2826 C C . VAL A 1 349 ? 91.093 32.882 52.326 1.00 9.61 349 VAL A C 1
ATOM 2827 O O . VAL A 1 349 ? 90.636 32.524 51.248 1.00 10.03 349 VAL A O 1
ATOM 2831 N N . ALA A 1 350 ? 90.800 32.269 53.478 1.00 9.91 350 ALA A N 1
ATOM 2832 C CA . ALA A 1 350 ? 90.083 30.985 53.522 1.00 9.48 350 ALA A CA 1
ATOM 2833 C C . ALA A 1 350 ? 88.660 31.124 52.973 1.00 10.16 350 ALA A C 1
ATOM 2834 O O . ALA A 1 350 ? 88.105 30.168 52.439 1.00 11.10 350 ALA A O 1
ATOM 2836 N N . ARG A 1 351 ? 88.100 32.333 53.094 1.00 9.57 351 ARG A N 1
ATOM 2837 C CA . ARG A 1 351 ? 86.705 32.618 52.677 1.00 10.41 351 ARG A CA 1
ATOM 2838 C C . ARG A 1 351 ? 86.394 32.110 51.290 1.00 10.53 351 ARG A C 1
ATOM 2839 O O . ARG A 1 351 ? 85.260 31.714 50.992 1.00 12.25 351 ARG A O 1
ATOM 2847 N N . TRP A 1 352 ? 87.396 32.177 50.407 1.00 9.85 352 TRP A N 1
ATOM 2848 C CA . TRP A 1 352 ? 87.180 31.965 48.968 1.00 9.73 352 TRP A CA 1
ATOM 2849 C C . TRP A 1 352 ? 87.296 30.496 48.500 1.00 9.41 352 TRP A C 1
ATOM 2850 O O . TRP A 1 352 ? 86.983 30.187 47.346 1.00 10.85 352 TRP A O 1
ATOM 2861 N N . GLN A 1 353 ? 87.828 29.630 49.368 1.00 10.12 353 GLN A N 1
ATOM 2862 C CA . GLN A 1 353 ? 88.105 28.250 48.920 1.00 10.46 353 GLN A CA 1
ATOM 2863 C C . GLN A 1 353 ? 86.836 27.393 48.872 1.00 10.37 353 GLN A C 1
ATOM 2864 O O . GLN A 1 353 ? 85.995 27.487 49.776 1.00 11.71 353 GLN A O 1
ATOM 2870 N N . ARG A 1 354 ? 86.737 26.548 47.837 1.00 11.77 354 ARG A N 1
ATOM 2871 C CA . ARG A 1 354 ? 85.581 25.664 47.680 1.00 11.00 354 ARG A CA 1
ATOM 2872 C C . ARG A 1 354 ? 85.330 24.845 48.962 1.00 12.15 354 ARG A C 1
ATOM 2873 O O . ARG A 1 354 ? 86.282 24.408 49.620 1.00 12.55 354 ARG A O 1
ATOM 2881 N N . GLY A 1 355 ? 84.058 24.707 49.324 1.00 12.76 355 GLY A N 1
ATOM 2882 C CA . GLY A 1 355 ? 83.676 23.862 50.471 1.00 14.24 355 GLY A CA 1
ATOM 2883 C C . GLY A 1 355 ? 83.623 24.647 51.772 1.00 14.13 355 GLY A C 1
ATOM 2884 O O . GLY A 1 355 ? 83.235 24.100 52.804 1.00 15.30 355 GLY A O 1
ATOM 2885 N N . LYS A 1 356 ? 84.009 25.927 51.747 1.00 13.79 356 LYS A N 1
ATOM 2886 C CA . LYS A 1 356 ? 83.953 26.782 52.952 1.00 14.36 3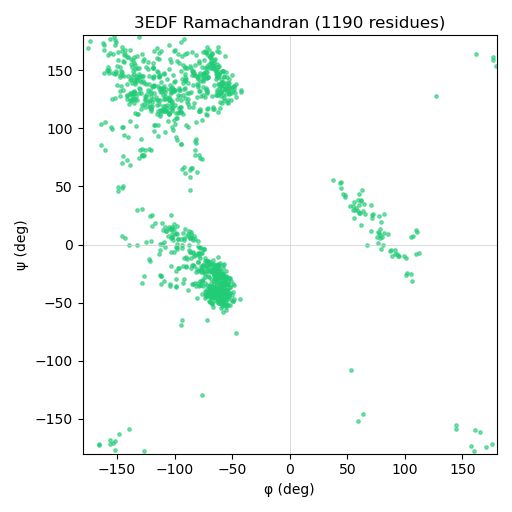56 LYS A CA 1
ATOM 2887 C C . LYS A 1 356 ? 82.507 27.133 53.316 1.00 14.42 356 LYS A C 1
ATOM 2888 O O . LYS A 1 356 ? 81.732 27.548 52.463 1.00 15.62 356 LYS A O 1
ATOM 2894 N N . ALA A 1 357 ? 82.168 26.942 54.599 1.00 14.04 357 ALA A N 1
ATOM 2895 C CA . ALA A 1 357 ? 80.858 27.348 55.112 1.00 15.47 357 ALA A CA 1
ATOM 2896 C C . ALA A 1 357 ? 80.991 28.783 55.622 1.00 15.90 357 ALA A C 1
ATOM 2897 O O . ALA A 1 357 ? 81.564 29.029 56.705 1.00 18.55 357 ALA A O 1
ATOM 2899 N N . ASN A 1 358 ? 80.501 29.741 54.829 1.00 14.87 358 ASN A N 1
ATOM 2900 C CA . ASN A 1 358 ? 80.673 31.155 55.149 1.00 13.95 358 ASN A CA 1
ATOM 2901 C C . ASN A 1 358 ? 79.486 31.736 55.912 1.00 14.61 358 ASN A C 1
ATOM 2902 O O . ASN A 1 358 ? 78.340 31.321 55.703 1.00 14.75 358 ASN A O 1
ATOM 2907 N N . PHE A 1 359 ? 79.763 32.721 56.760 1.00 13.93 359 PHE A N 1
ATOM 2908 C CA . PHE A 1 359 ? 78.714 33.298 57.617 1.00 14.68 359 PHE A CA 1
ATOM 2909 C C . PHE A 1 359 ? 77.559 33.916 56.813 1.00 15.48 359 PHE A C 1
ATOM 2910 O O . PHE A 1 359 ? 76.406 33.985 57.308 1.00 15.90 359 PHE A O 1
ATOM 2918 N N . ASP A 1 360 ? 77.877 34.389 55.600 1.00 13.85 360 ASP A N 1
ATOM 2919 C CA . ASP A 1 360 ? 76.935 35.076 54.705 1.00 15.48 360 ASP A CA 1
ATOM 2920 C C . ASP A 1 360 ? 76.417 34.174 53.578 1.00 15.40 360 ASP A C 1
ATOM 2921 O O . ASP A 1 360 ? 75.740 34.635 52.645 1.00 14.97 360 ASP A O 1
ATOM 2926 N N . GLY A 1 361 ? 76.741 32.890 53.708 1.00 14.34 361 GLY A N 1
ATOM 2927 C CA . GLY A 1 361 ? 76.387 31.879 52.711 1.00 14.92 361 GLY A CA 1
ATOM 2928 C C . GLY A 1 361 ? 77.141 31.949 51.388 1.00 15.14 361 GLY A C 1
ATOM 2929 O O . GLY A 1 361 ? 76.752 31.275 50.422 1.00 15.02 361 GLY A O 1
ATOM 2930 N N . TYR A 1 362 ? 78.218 32.755 51.326 1.00 12.99 362 TYR A N 1
ATOM 2931 C CA . TYR A 1 362 ? 78.964 32.896 50.062 1.00 12.98 362 TYR A CA 1
ATOM 2932 C C . TYR A 1 362 ? 79.532 31.535 49.662 1.00 13.55 362 TYR A C 1
ATOM 2933 O O . TYR A 1 362 ? 80.101 30.811 50.506 1.00 14.13 362 TYR A O 1
ATOM 2942 N N . THR A 1 363 ? 79.295 31.154 48.405 1.00 13.99 363 THR A N 1
ATOM 2943 C CA . THR A 1 363 ? 79.836 29.883 47.894 1.00 14.37 363 THR A CA 1
ATOM 2944 C C . THR A 1 363 ? 80.775 30.115 46.714 1.00 13.68 363 THR A C 1
ATOM 2945 O O . THR A 1 363 ? 80.625 31.063 45.933 1.00 13.56 363 THR A O 1
ATOM 2949 N N . SER A 1 364 ? 81.702 29.187 46.571 1.00 12.98 364 SER A N 1
ATOM 2950 C CA . SER A 1 364 ? 82.788 29.294 45.616 1.00 12.88 364 SER A CA 1
ATOM 2951 C C . SER A 1 364 ? 83.205 27.888 45.193 1.00 12.65 364 SER A C 1
ATOM 2952 O O . SER A 1 364 ? 83.120 26.949 45.995 1.00 12.55 364 SER A O 1
ATOM 2955 N N . HIS A 1 365 ? 83.682 27.756 43.945 1.00 12.46 365 HIS A N 1
ATOM 2956 C CA . HIS A 1 365 ? 84.321 26.507 43.478 1.00 12.72 365 HIS A CA 1
ATOM 2957 C C . HIS A 1 365 ? 85.850 26.656 43.312 1.00 12.02 365 HIS A C 1
ATOM 2958 O O . HIS A 1 365 ? 86.507 25.778 42.790 1.00 12.10 365 HIS A O 1
ATOM 2965 N N . LEU A 1 366 ? 86.412 27.753 43.818 1.00 11.70 366 LEU A N 1
ATOM 2966 C CA . LEU A 1 366 ? 87.856 28.021 43.677 1.00 10.84 366 LEU A CA 1
ATOM 2967 C C . LEU A 1 366 ? 88.684 26.990 44.459 1.00 10.98 366 LEU A C 1
ATOM 2968 O O . LEU A 1 366 ? 88.525 26.878 45.679 1.00 11.21 366 LEU A O 1
ATOM 2973 N N . PRO A 1 367 ? 89.529 26.208 43.768 1.00 10.71 367 PRO A N 1
ATOM 2974 C CA . PRO A 1 367 ? 90.269 25.173 44.518 1.00 11.53 367 PRO A CA 1
ATOM 2975 C C . PRO A 1 367 ? 91.402 25.620 45.406 1.00 11.76 367 PRO A C 1
ATOM 2976 O O . PRO A 1 367 ? 91.700 24.911 46.388 1.00 12.15 367 PRO A O 1
ATOM 2980 N N . SER A 1 368 ? 92.034 26.772 45.115 1.00 10.95 368 SER A N 1
ATOM 2981 C CA . SER A 1 368 ? 93.299 27.099 45.789 1.00 10.93 368 SER A CA 1
ATOM 2982 C C . SER A 1 368 ? 93.432 28.617 45.926 1.00 10.49 368 SER A C 1
ATOM 2983 O O . SER A 1 368 ? 92.813 29.355 45.171 1.00 10.05 368 SER A O 1
ATOM 2986 N N . LEU A 1 369 ? 94.272 29.035 46.870 1.00 10.85 369 LEU A N 1
ATOM 2987 C CA . LEU A 1 369 ? 94.648 30.444 47.040 1.00 10.31 369 LEU A CA 1
ATOM 2988 C C . LEU A 1 369 ? 96.120 30.494 47.365 1.00 10.75 369 LEU A C 1
ATOM 2989 O O . LEU A 1 369 ? 96.717 29.488 47.819 1.00 11.03 369 LEU A O 1
ATOM 2994 N N . MET A 1 370 ? 96.686 31.683 47.160 1.00 10.12 370 MET A N 1
ATOM 2995 C CA . MET A 1 370 ? 98.098 31.963 47.544 1.00 10.06 370 MET A CA 1
ATOM 2996 C C . MET A 1 370 ? 98.230 32.144 49.055 1.00 10.15 370 MET A C 1
ATOM 2997 O O . MET A 1 370 ? 97.467 32.898 49.662 1.00 9.96 370 MET A O 1
ATOM 3002 N N . ASP A 1 371 ? 99.170 31.426 49.679 1.00 9.74 371 ASP A N 1
ATOM 3003 C CA . ASP A 1 371 ? 99.268 31.430 51.135 1.00 9.88 371 ASP A CA 1
ATOM 3004 C C . ASP A 1 371 ? 100.123 32.593 51.639 1.00 10.32 371 ASP A C 1
ATOM 3005 O O . ASP A 1 371 ? 101.185 32.402 52.221 1.00 11.08 371 ASP A O 1
ATOM 3010 N N . PHE A 1 372 ? 99.651 33.820 51.400 1.00 8.82 372 PHE A N 1
ATOM 3011 C CA . PHE A 1 372 ? 100.320 34.987 51.932 1.00 10.70 372 PHE A CA 1
ATOM 3012 C C . PHE A 1 372 ? 100.509 34.964 53.470 1.00 10.74 372 PHE A C 1
ATOM 3013 O O . PHE A 1 372 ? 101.563 35.372 53.952 1.00 10.64 372 PHE A O 1
ATOM 3021 N N . PRO A 1 373 ? 99.505 34.517 54.245 1.00 10.21 373 PRO A N 1
ATOM 3022 C CA . PRO A 1 373 ? 99.746 34.506 55.700 1.00 11.31 373 PRO A CA 1
ATOM 3023 C C . PRO A 1 373 ? 100.977 33.708 56.111 1.00 10.96 373 PRO A C 1
ATOM 3024 O O . PRO A 1 373 ? 101.772 34.188 56.930 1.00 10.79 373 PRO A O 1
ATOM 3028 N N . LEU A 1 374 ? 101.150 32.516 55.535 1.00 10.47 374 LEU A N 1
ATOM 3029 C CA . LEU A 1 374 ? 102.231 31.648 56.040 1.00 10.72 374 LEU A CA 1
ATOM 3030 C C . LEU A 1 374 ? 103.571 32.140 55.482 1.00 11.10 374 LEU A C 1
ATOM 3031 O O . LEU A 1 374 ? 104.598 32.105 56.188 1.00 11.78 374 LEU A O 1
ATOM 3036 N N . VAL A 1 375 ? 103.566 32.647 54.257 1.00 10.12 375 VAL A N 1
ATOM 3037 C CA . VAL A 1 375 ? 104.837 33.229 53.705 1.00 11.37 375 VAL A CA 1
ATOM 3038 C C . VAL A 1 375 ? 105.294 34.428 54.562 1.00 12.07 375 VAL A C 1
ATOM 3039 O O . VAL A 1 375 ? 106.491 34.566 54.885 1.00 12.59 375 VAL A O 1
ATOM 3043 N N . ASP A 1 376 ? 104.347 35.299 54.902 1.00 12.15 376 ASP A N 1
ATOM 3044 C CA . ASP A 1 376 ? 104.665 36.494 55.710 1.00 13.23 376 ASP A CA 1
ATOM 3045 C C . ASP A 1 376 ? 105.223 36.069 57.082 1.00 13.29 376 ASP A C 1
ATOM 3046 O O . ASP A 1 376 ? 106.218 36.633 57.557 1.00 13.19 376 ASP A O 1
ATOM 3051 N N . ALA A 1 377 ? 104.628 35.045 57.689 1.00 11.91 377 ALA A N 1
ATOM 3052 C CA . ALA A 1 377 ? 105.049 34.569 59.004 1.00 12.07 377 ALA A CA 1
ATOM 3053 C C . ALA A 1 377 ? 106.507 34.071 58.935 1.00 11.37 377 ALA A C 1
ATOM 3054 O O . ALA A 1 377 ? 107.322 34.432 59.787 1.00 11.70 377 ALA A O 1
ATOM 3056 N N . MET A 1 378 ? 106.828 33.252 57.933 1.00 10.27 378 MET A N 1
ATOM 3057 C CA . MET A 1 378 ? 108.186 32.723 57.837 1.00 11.65 378 MET A CA 1
ATOM 3058 C C . MET A 1 378 ? 109.209 33.848 57.498 1.00 12.49 378 MET A C 1
ATOM 3059 O O . MET A 1 378 ? 110.306 33.877 58.084 1.00 13.12 378 MET A O 1
ATOM 3064 N N . ARG A 1 379 ? 108.858 34.775 56.604 1.00 11.95 379 ARG A N 1
ATOM 3065 C CA . ARG A 1 379 ? 109.784 35.871 56.322 1.00 11.03 379 ARG A CA 1
ATOM 3066 C C . ARG A 1 379 ? 110.050 36.700 57.594 1.00 12.19 379 ARG A C 1
ATOM 3067 O O . ARG A 1 379 ? 111.185 37.129 57.832 1.00 12.80 379 ARG A O 1
ATOM 3075 N N . ASN A 1 380 ? 109.032 36.909 58.419 1.00 12.11 380 ASN A N 1
ATOM 3076 C CA . ASN A 1 380 ? 109.223 37.643 59.676 1.00 12.84 380 ASN A CA 1
ATOM 3077 C C . ASN A 1 380 ? 110.152 36.855 60.603 1.00 12.81 380 ASN A C 1
ATOM 3078 O O . ASN A 1 380 ? 111.063 37.410 61.208 1.00 12.67 380 ASN A O 1
ATOM 3083 N N . ALA A 1 381 ? 109.930 35.540 60.692 1.00 11.94 381 ALA A N 1
ATOM 3084 C CA . ALA A 1 381 ? 110.714 34.739 61.592 1.00 12.97 381 ALA A CA 1
ATOM 3085 C C . ALA A 1 381 ? 112.183 34.761 61.219 1.00 12.96 381 ALA A C 1
ATOM 3086 O O . ALA A 1 381 ? 113.013 34.751 62.111 1.00 12.64 381 ALA A O 1
ATOM 3088 N N . LEU A 1 382 ? 112.471 34.738 59.917 1.00 13.02 382 LEU A N 1
ATOM 3089 C CA . LEU A 1 382 ? 113.855 34.579 59.444 1.00 14.02 382 LEU A CA 1
ATOM 3090 C C . LEU A 1 382 ? 114.590 35.890 59.394 1.00 15.15 382 LEU A C 1
ATOM 3091 O O . LEU A 1 382 ? 115.820 35.868 59.339 1.00 15.94 382 LEU A O 1
ATOM 3096 N N . SER A 1 383 ? 113.845 37.008 59.405 1.00 14.63 383 SER A N 1
ATOM 3097 C CA . SER A 1 383 ? 114.468 38.329 59.299 1.00 15.57 383 SER A CA 1
ATOM 3098 C C . SER A 1 383 ? 114.618 38.977 60.669 1.00 14.72 383 SER A C 1
ATOM 3099 O O . SER A 1 383 ? 115.625 39.683 60.919 1.00 15.95 383 SER A O 1
ATOM 3102 N N . LYS A 1 384 ? 113.650 38.771 61.560 1.00 14.29 384 LYS A N 1
ATOM 3103 C CA . LYS A 1 384 ? 113.684 39.412 62.894 1.00 15.13 384 LYS A CA 1
ATOM 3104 C C . LYS A 1 384 ? 114.495 38.545 63.821 1.00 14.23 384 LYS A C 1
ATOM 3105 O O . LYS A 1 384 ? 114.000 37.959 64.790 1.00 14.85 384 LYS A O 1
ATOM 3111 N N . THR A 1 385 ? 115.787 38.456 63.508 1.00 15.01 385 THR A N 1
ATOM 3112 C CA . THR A 1 385 ? 116.662 37.502 64.183 1.00 16.43 385 THR A CA 1
ATOM 3113 C C . THR A 1 385 ? 116.952 37.832 65.669 1.00 17.83 385 THR A C 1
ATOM 3114 O O . THR A 1 385 ? 117.413 36.960 66.455 1.00 19.38 385 THR A O 1
ATOM 3118 N N . GLY A 1 386 ? 116.641 39.061 66.065 1.00 17.31 386 GLY A N 1
ATOM 3119 C CA . GLY A 1 386 ? 116.765 39.481 67.452 1.00 18.18 386 GLY A CA 1
ATOM 3120 C C . GLY A 1 386 ? 115.626 39.001 68.346 1.00 19.40 386 GLY A C 1
ATOM 3121 O O . GLY A 1 386 ? 115.725 39.094 69.553 1.00 19.66 386 GLY A O 1
ATOM 3122 N N . GLU A 1 387 ? 114.545 38.480 67.756 1.00 18.21 387 GLU A N 1
ATOM 3123 C CA . GLU A 1 387 ? 113.442 37.900 68.543 1.00 19.76 387 GLU A CA 1
ATOM 3124 C C . GLU A 1 387 ? 113.838 36.568 69.165 1.00 19.08 387 GLU A C 1
ATOM 3125 O O . GLU A 1 387 ? 114.553 35.776 68.525 1.00 20.57 387 GLU A O 1
ATOM 3131 N N . GLU A 1 388 ? 113.362 36.298 70.383 1.00 19.13 388 GLU A N 1
ATOM 3132 C CA . GLU A 1 388 ? 113.688 35.064 71.062 1.00 19.00 388 GLU A CA 1
ATOM 3133 C C . GLU A 1 388 ? 113.047 33.849 70.392 1.00 17.73 388 GLU A C 1
ATOM 3134 O O . GLU A 1 388 ? 113.624 32.766 70.422 1.00 17.18 388 GLU A O 1
ATOM 3140 N N . ASN A 1 389 ? 111.854 34.024 69.824 1.00 16.06 389 ASN A N 1
ATOM 3141 C CA . ASN A 1 389 ? 111.129 32.855 69.308 1.00 15.21 389 ASN A CA 1
ATOM 3142 C C . ASN A 1 389 ? 110.248 33.201 68.092 1.00 14.02 389 ASN A C 1
ATOM 3143 O O . ASN A 1 389 ? 109.057 32.869 68.065 1.00 14.06 389 ASN A O 1
ATOM 3148 N N . GLY A 1 390 ? 110.839 33.886 67.106 1.00 13.83 390 GLY A N 1
ATOM 3149 C CA . GLY A 1 390 ? 110.100 34.370 65.948 1.00 13.35 390 GLY A CA 1
ATOM 3150 C C . GLY A 1 390 ? 109.389 33.270 65.182 1.00 12.91 390 GLY A C 1
ATOM 3151 O O . GLY A 1 390 ? 108.338 33.516 64.596 1.00 13.60 390 GLY A O 1
ATOM 3152 N N . LEU A 1 391 ? 109.937 32.056 65.235 1.00 11.44 391 LEU A N 1
ATOM 3153 C CA . LEU A 1 391 ? 109.287 30.938 64.531 1.00 11.42 391 LEU A CA 1
ATOM 3154 C C . LEU A 1 391 ? 107.896 30.646 65.104 1.00 10.28 391 LEU A C 1
ATOM 3155 O O . LEU A 1 391 ? 107.114 29.959 64.441 1.00 10.76 391 LEU A O 1
ATOM 3160 N N . ASN A 1 392 ? 107.588 31.128 66.312 1.00 12.08 392 ASN A N 1
ATOM 3161 C CA . ASN A 1 392 ? 106.267 30.885 66.882 1.00 12.86 392 ASN A CA 1
ATOM 3162 C C . ASN A 1 392 ? 105.143 31.415 65.977 1.00 12.50 392 ASN A C 1
ATOM 3163 O O . ASN A 1 392 ? 104.025 30.833 65.942 1.00 12.42 392 ASN A O 1
ATOM 3168 N N . GLU A 1 393 ? 105.420 32.497 65.245 1.00 13.02 393 GLU A N 1
ATOM 3169 C CA . GLU A 1 393 ? 104.420 33.039 64.292 1.00 14.12 393 GLU A CA 1
ATOM 3170 C C . GLU A 1 393 ? 104.049 32.037 63.182 1.00 13.39 393 GLU A C 1
ATOM 3171 O O . GLU A 1 393 ? 102.889 31.964 62.761 1.00 13.29 393 GLU A O 1
ATOM 3177 N N . VAL A 1 394 ? 105.028 31.264 62.706 1.00 12.57 394 VAL A N 1
ATOM 3178 C CA . VAL A 1 394 ? 104.815 30.291 61.653 1.00 11.80 394 VAL A CA 1
ATOM 3179 C C . VAL A 1 394 ? 103.951 29.144 62.201 1.00 11.69 394 VAL A C 1
ATOM 3180 O O . VAL A 1 394 ? 102.916 28.764 61.594 1.00 13.15 394 VAL A O 1
ATOM 3184 N N . TYR A 1 395 ? 104.356 28.634 63.354 1.00 10.77 395 TYR A N 1
ATOM 3185 C CA . TYR A 1 395 ? 103.638 27.561 64.028 1.00 10.25 395 TYR A CA 1
ATOM 3186 C C . TYR A 1 395 ? 102.145 27.985 64.262 1.00 9.84 395 TYR A C 1
ATOM 3187 O O . TYR A 1 395 ? 101.201 27.253 63.886 1.00 10.56 395 TYR A O 1
ATOM 3196 N N . GLU A 1 396 ? 101.939 29.161 64.855 1.00 9.91 396 GLU A N 1
ATOM 3197 C CA . GLU A 1 396 ? 100.554 29.589 65.131 1.00 10.52 396 GLU A CA 1
ATOM 3198 C C . GLU A 1 396 ? 99.764 29.781 63.844 1.00 11.07 396 GLU A C 1
ATOM 3199 O O . GLU A 1 396 ? 98.590 29.418 63.781 1.00 10.85 396 GLU A O 1
ATOM 3205 N N . THR A 1 397 ? 100.397 30.325 62.823 1.00 10.63 397 THR A N 1
ATOM 3206 C CA . THR A 1 397 ? 99.679 30.555 61.565 1.00 11.27 397 THR A CA 1
ATOM 3207 C C . THR A 1 397 ? 99.261 29.191 60.989 1.00 11.77 397 THR A C 1
ATOM 3208 O O . THR A 1 397 ? 98.126 29.009 60.540 1.00 11.36 397 THR A O 1
ATOM 3212 N N . LEU A 1 398 ? 100.183 28.243 61.013 1.00 11.34 398 LEU A N 1
ATOM 3213 C CA . LEU A 1 398 ? 99.901 26.928 60.448 1.00 12.34 398 LEU A CA 1
ATOM 3214 C C . LEU A 1 398 ? 98.785 26.197 61.238 1.00 11.51 398 LEU A C 1
ATOM 3215 O O . LEU A 1 398 ? 97.975 25.431 60.659 1.00 12.92 398 LEU A O 1
ATOM 3220 N N . SER A 1 399 ? 98.689 26.485 62.531 1.00 11.44 399 SER A N 1
ATOM 3221 C CA . SER A 1 399 ? 97.671 25.859 63.392 1.00 11.27 399 SER A CA 1
ATOM 3222 C C . SER A 1 399 ? 96.264 26.301 62.962 1.00 11.30 399 SER A C 1
ATOM 3223 O O . SER A 1 399 ? 95.265 25.696 63.384 1.00 12.16 399 SER A O 1
ATOM 3226 N N . LEU A 1 400 ? 96.184 27.394 62.186 1.00 9.86 400 LEU A N 1
ATOM 3227 C CA . LEU A 1 400 ? 94.859 27.871 61.733 1.00 10.09 400 LEU A CA 1
ATOM 3228 C C . LEU A 1 400 ? 94.403 27.176 60.465 1.00 10.88 400 LEU A C 1
ATOM 3229 O O . LEU A 1 400 ? 93.402 27.593 59.880 1.00 9.90 400 LEU A O 1
ATOM 3234 N N . ASP A 1 401 ? 95.131 26.124 60.038 1.00 10.29 401 ASP A N 1
ATOM 3235 C CA . ASP A 1 401 ? 94.784 25.464 58.793 1.00 10.16 401 ASP A CA 1
ATOM 3236 C C . ASP A 1 401 ? 93.368 24.923 58.748 1.00 10.46 401 ASP A C 1
ATOM 3237 O O . ASP A 1 401 ? 92.854 24.700 57.659 1.00 11.88 401 ASP A O 1
ATOM 3242 N N . TYR A 1 402 ? 92.791 24.644 59.920 1.00 10.54 402 TYR A N 1
ATOM 3243 C CA . TYR A 1 402 ? 91.399 24.147 59.981 1.00 11.28 402 TYR A CA 1
ATOM 3244 C C . TYR A 1 402 ? 90.409 25.168 59.384 1.00 11.61 402 TYR A C 1
ATOM 3245 O O . TYR A 1 402 ? 89.269 24.796 59.068 1.00 11.83 402 TYR A O 1
ATOM 3254 N N . LEU A 1 403 ? 90.840 26.427 59.219 1.00 10.69 403 LEU A N 1
ATOM 3255 C CA . LEU A 1 403 ? 89.939 27.438 58.585 1.00 11.61 403 LEU A CA 1
ATOM 3256 C C . LEU A 1 403 ? 89.750 27.188 57.112 1.00 12.10 403 LEU A C 1
ATOM 3257 O O . LEU A 1 403 ? 88.760 27.652 56.517 1.00 12.58 403 LEU A O 1
ATOM 3262 N N . TYR A 1 404 ? 90.701 26.474 56.504 1.00 10.56 404 TYR A N 1
ATOM 3263 C CA . TYR A 1 404 ? 90.636 26.180 55.079 1.00 11.30 404 TYR A CA 1
ATOM 3264 C C . TYR A 1 404 ? 90.022 24.794 54.872 1.00 11.62 404 TYR A C 1
ATOM 3265 O O . TYR A 1 404 ? 90.425 23.824 55.550 1.00 12.04 404 TYR A O 1
ATOM 3274 N N . PRO A 1 405 ? 89.058 24.684 53.952 1.00 12.00 405 PRO A N 1
ATOM 3275 C CA . PRO A 1 405 ? 88.572 23.340 53.593 1.00 12.40 405 PRO A CA 1
ATOM 3276 C C . PRO A 1 405 ? 89.653 22.389 53.088 1.00 12.38 405 PRO A C 1
ATOM 3277 O O . PRO A 1 405 ? 89.581 21.197 53.382 1.00 14.02 405 PRO A O 1
ATOM 3281 N N . GLU A 1 406 ? 90.642 22.904 52.337 1.00 11.83 406 GLU A N 1
ATOM 3282 C CA . GLU A 1 406 ? 91.699 22.065 51.727 1.00 11.17 406 GLU A CA 1
ATOM 3283 C C . GLU A 1 406 ? 93.039 22.801 51.813 1.00 10.94 406 GLU A C 1
ATOM 3284 O O . GLU A 1 406 ? 93.558 23.273 50.823 1.00 10.16 406 GLU A O 1
ATOM 3290 N N . PRO A 1 407 ? 93.599 22.883 53.016 1.00 11.58 407 PRO A N 1
ATOM 3291 C CA . PRO A 1 407 ? 94.868 23.612 53.160 1.00 11.34 407 PRO A CA 1
ATOM 3292 C C . PRO A 1 407 ? 95.957 22.978 52.326 1.00 11.35 407 PRO A C 1
ATOM 3293 O O . PRO A 1 407 ? 96.856 23.693 51.841 1.00 11.46 407 PRO A O 1
ATOM 3297 N N . GLN A 1 408 ? 95.891 21.649 52.140 1.00 11.70 408 GLN A N 1
ATOM 3298 C CA . GLN A 1 408 ? 96.905 20.965 51.338 1.00 12.81 408 GLN A CA 1
ATOM 3299 C C . GLN A 1 408 ? 96.931 21.435 49.864 1.00 12.34 408 GLN A C 1
ATOM 3300 O O . GLN A 1 408 ? 97.926 21.210 49.178 1.00 13.22 408 GLN A O 1
ATOM 3306 N N . ASN A 1 409 ? 95.855 22.099 49.413 1.00 11.14 409 ASN A N 1
ATOM 3307 C CA . ASN A 1 409 ? 95.755 22.527 48.005 1.00 12.09 409 ASN A CA 1
ATOM 3308 C C . ASN A 1 409 ? 96.162 23.986 47.823 1.00 10.97 409 ASN A C 1
ATOM 3309 O O . ASN A 1 409 ? 96.144 24.489 46.699 1.00 11.45 409 ASN A O 1
ATOM 3314 N N . LEU A 1 410 ? 96.547 24.644 48.909 1.00 11.16 410 LEU A N 1
ATOM 3315 C CA . LEU A 1 410 ? 96.998 26.055 48.815 1.00 10.92 410 LEU A CA 1
ATOM 3316 C C . LEU A 1 410 ? 98.402 26.118 48.245 1.00 10.05 410 LEU A C 1
ATOM 3317 O O . LEU A 1 410 ? 99.210 25.188 48.424 1.00 11.36 410 LEU A O 1
ATOM 3322 N N . VAL A 1 411 ? 98.718 27.252 47.596 1.00 10.13 411 VAL A N 1
ATOM 3323 C CA . VAL A 1 411 ? 100.053 27.443 47.051 1.00 10.27 411 VAL A CA 1
ATOM 3324 C C . VAL A 1 411 ? 100.889 28.222 48.039 1.00 10.55 411 VAL A C 1
ATOM 3325 O O . VAL A 1 411 ? 100.570 29.364 48.377 1.00 11.50 411 VAL A O 1
ATOM 3329 N N . LEU A 1 412 ? 101.960 27.593 48.513 1.00 10.17 412 LEU A N 1
ATOM 3330 C CA . LEU A 1 412 ? 102.938 28.274 49.374 1.00 10.93 412 LEU A CA 1
ATOM 3331 C C . LEU A 1 412 ? 104.120 28.651 48.477 1.00 10.88 412 LEU A C 1
ATOM 3332 O O . LEU A 1 412 ? 104.501 27.865 47.618 1.00 12.16 412 LEU A O 1
ATOM 3337 N N . PHE A 1 413 ? 104.696 29.830 48.662 1.00 11.43 413 PHE A N 1
ATOM 3338 C CA . PHE A 1 413 ? 105.704 30.310 47.707 1.00 10.81 413 PHE A CA 1
ATOM 3339 C C . PHE A 1 413 ? 106.933 30.883 48.385 1.00 11.03 413 PHE A C 1
ATOM 3340 O O . PHE A 1 413 ? 106.877 31.377 49.528 1.00 11.19 413 PHE A O 1
ATOM 3348 N N . GLY A 1 414 ? 108.059 30.774 47.683 1.00 11.31 414 GLY A N 1
ATOM 3349 C CA . GLY A 1 414 ? 109.301 31.369 48.189 1.00 12.01 414 GLY A CA 1
ATOM 3350 C C . GLY A 1 414 ? 109.295 32.883 48.003 1.00 11.85 414 GLY A C 1
ATOM 3351 O O . GLY A 1 414 ? 109.909 33.632 48.780 1.00 13.45 414 GLY A O 1
ATOM 3352 N N . GLY A 1 415 ? 108.588 33.306 46.963 1.00 11.87 415 GLY A N 1
ATOM 3353 C CA . GLY A 1 415 ? 108.410 34.740 46.638 1.00 12.23 415 GLY A CA 1
ATOM 3354 C C . GLY A 1 415 ? 107.654 34.835 45.333 1.00 12.31 415 GLY A C 1
ATOM 3355 O O . GLY A 1 415 ? 107.120 33.835 44.815 1.00 12.61 415 GLY A O 1
ATOM 3356 N N . ASN A 1 416 ? 107.575 36.065 44.813 1.00 11.52 416 ASN A N 1
ATOM 3357 C CA . ASN A 1 416 ? 106.959 36.313 43.528 1.00 11.54 416 ASN A CA 1
ATOM 3358 C C . ASN A 1 416 ? 107.338 37.716 43.063 1.00 11.87 416 ASN A C 1
ATOM 3359 O O . ASN A 1 416 ? 108.170 38.346 43.672 1.00 12.30 416 ASN A O 1
ATOM 3364 N N . HIS A 1 417 ? 106.705 38.159 41.982 1.00 11.60 417 HIS A N 1
ATOM 3365 C CA . HIS A 1 417 ? 107.120 39.383 41.276 1.00 12.07 417 HIS A CA 1
ATOM 3366 C C . HIS A 1 417 ? 106.666 40.647 41.994 1.00 12.72 417 HIS A C 1
ATOM 3367 O O . HIS A 1 417 ? 107.006 41.744 41.551 1.00 13.55 417 HIS A O 1
ATOM 3374 N N . ASP A 1 418 ? 105.926 40.493 43.097 1.00 12.38 418 ASP A N 1
ATOM 3375 C CA . ASP A 1 418 ? 105.336 41.624 43.835 1.00 12.75 418 ASP A CA 1
ATOM 3376 C C . ASP A 1 418 ? 105.964 41.857 45.212 1.00 13.22 418 ASP A C 1
ATOM 3377 O O . ASP A 1 418 ? 105.529 42.742 45.960 1.00 14.06 418 ASP A O 1
ATOM 3382 N N . MET A 1 419 ? 106.949 41.051 45.597 1.00 14.31 419 MET A N 1
ATOM 3383 C CA . MET A 1 419 ? 107.523 41.215 46.936 1.00 15.27 419 MET A CA 1
ATOM 3384 C C . MET A 1 419 ? 109.027 41.077 46.889 1.00 13.46 419 MET A C 1
ATOM 3385 O O . MET A 1 419 ? 109.580 40.639 45.876 1.00 12.77 419 MET A O 1
ATOM 3390 N N . ALA A 1 420 ? 109.655 41.466 48.001 1.00 12.66 420 ALA A N 1
ATOM 3391 C CA . ALA A 1 420 ? 111.100 41.478 48.111 1.00 11.65 420 ALA A CA 1
ATOM 3392 C C . ALA A 1 420 ? 111.629 40.100 47.715 1.00 11.94 420 ALA A C 1
ATOM 3393 O O . ALA A 1 420 ? 111.026 39.095 48.014 1.00 11.56 420 ALA A O 1
ATOM 3395 N N . ARG A 1 421 ? 112.763 40.080 47.032 1.00 11.84 421 ARG A N 1
ATOM 3396 C CA . ARG A 1 421 ? 113.429 38.801 46.717 1.00 11.89 421 ARG A CA 1
ATOM 3397 C C . ARG A 1 421 ? 113.670 37.943 47.971 1.00 12.70 421 ARG A C 1
ATOM 3398 O O . ARG A 1 421 ? 114.084 38.422 49.028 1.00 12.81 421 ARG A O 1
ATOM 3406 N N . MET A 1 422 ? 113.430 36.641 47.812 1.00 12.07 422 MET A N 1
ATOM 3407 C CA . MET A 1 422 ? 113.552 35.685 48.899 1.00 12.85 422 MET A CA 1
ATOM 3408 C C . MET A 1 422 ? 114.867 35.812 49.695 1.00 13.19 422 MET A C 1
ATOM 3409 O O . MET A 1 422 ? 114.855 35.786 50.927 1.00 14.41 422 MET A O 1
ATOM 3414 N N . PHE A 1 423 ? 115.994 35.914 48.984 1.00 13.93 423 PHE A N 1
ATOM 3415 C CA . PHE A 1 423 ? 117.301 36.001 49.647 1.00 13.14 423 PHE A CA 1
ATOM 3416 C C . PHE A 1 423 ? 117.449 37.314 50.429 1.00 13.93 423 PHE A C 1
ATOM 3417 O O . PHE A 1 423 ? 117.974 37.314 51.541 1.00 14.57 423 PHE A O 1
ATOM 3425 N N . SER A 1 424 ? 116.951 38.404 49.835 1.00 13.14 424 SER A N 1
ATOM 3426 C CA . SER A 1 424 ? 116.951 39.708 50.491 1.00 14.63 424 SER A CA 1
ATOM 3427 C C . SER A 1 424 ? 116.026 39.743 51.713 1.00 14.20 424 SER A C 1
ATOM 3428 O O . SER A 1 424 ? 116.394 40.274 52.783 1.00 15.21 424 SER A O 1
ATOM 3431 N N . ALA A 1 425 ? 114.842 39.139 51.590 1.00 14.66 425 ALA A N 1
ATOM 3432 C CA . ALA A 1 425 ? 113.931 38.990 52.729 1.00 15.16 425 ALA A CA 1
ATOM 3433 C C . ALA A 1 425 ? 114.512 38.171 53.892 1.00 15.88 425 ALA A C 1
ATOM 3434 O O . ALA A 1 425 ? 114.109 38.363 55.043 1.00 18.02 425 ALA A O 1
ATOM 3436 N N . ALA A 1 426 ? 115.452 37.260 53.587 1.00 14.48 426 ALA A N 1
ATOM 3437 C CA . ALA A 1 426 ? 116.148 36.492 54.595 1.00 15.38 426 ALA A CA 1
ATOM 3438 C C . ALA A 1 426 ? 117.440 37.199 55.051 1.00 15.64 426 ALA A C 1
ATOM 3439 O O . ALA A 1 426 ? 118.281 36.563 55.693 1.00 16.68 426 ALA A O 1
ATOM 3441 N N . GLY A 1 427 ? 117.599 38.478 54.702 1.00 15.20 427 GLY A N 1
ATOM 3442 C CA . GLY A 1 427 ? 118.737 39.286 55.198 1.00 16.14 427 GLY A CA 1
ATOM 3443 C C . GLY A 1 427 ? 120.062 38.877 54.565 1.00 15.90 427 GLY A C 1
ATOM 3444 O O . GLY A 1 427 ? 121.145 39.066 55.177 1.00 17.12 427 GLY A O 1
ATOM 3445 N N . GLU A 1 428 ? 120.003 38.307 53.364 1.00 15.20 428 GLU A N 1
ATOM 3446 C CA . GLU A 1 428 ? 121.184 37.790 52.667 1.00 15.92 428 GLU A CA 1
ATOM 3447 C C . GLU A 1 428 ? 121.940 36.775 53.529 1.00 16.19 428 GLU A C 1
ATOM 3448 O O . GLU A 1 428 ? 123.171 36.627 53.431 1.00 17.95 428 GLU A O 1
ATOM 3454 N N . ASP A 1 429 ? 121.187 36.076 54.383 1.00 15.20 429 ASP A N 1
ATOM 3455 C CA . ASP A 1 429 ? 121.751 35.072 55.274 1.00 14.30 429 ASP A CA 1
ATOM 3456 C C . ASP A 1 429 ? 121.473 33.712 54.634 1.00 14.74 429 ASP A C 1
ATOM 3457 O O . ASP A 1 429 ? 120.323 33.241 54.621 1.00 13.17 429 ASP A O 1
ATOM 3462 N N . PHE A 1 430 ? 122.519 33.087 54.093 1.00 14.15 430 PHE A N 1
ATOM 3463 C CA . PHE A 1 430 ? 122.341 31.847 53.327 1.00 14.41 430 PHE A CA 1
ATOM 3464 C C . PHE A 1 430 ? 121.788 30.737 54.223 1.00 14.78 430 PHE A C 1
ATOM 3465 O O . PHE A 1 430 ? 120.950 29.961 53.777 1.00 14.61 430 PHE A O 1
ATOM 3473 N N . ASP A 1 431 ? 122.258 30.664 55.461 1.00 15.46 431 ASP A N 1
ATOM 3474 C CA . ASP A 1 431 ? 121.805 29.611 56.380 1.00 16.14 431 ASP A CA 1
ATOM 3475 C C . ASP A 1 431 ? 120.319 29.774 56.677 1.00 16.86 431 ASP A C 1
ATOM 3476 O O . ASP A 1 431 ? 119.573 28.796 56.645 1.00 16.77 431 ASP A O 1
ATOM 3481 N N . ARG A 1 432 ? 119.876 31.004 56.919 1.00 14.90 432 ARG A N 1
ATOM 3482 C CA . ARG A 1 432 ? 118.419 31.181 57.130 1.00 15.18 432 ARG A CA 1
ATOM 3483 C C . ARG A 1 432 ? 117.609 30.987 55.849 1.00 14.17 432 ARG A C 1
ATOM 3484 O O . ARG A 1 432 ? 116.497 30.427 55.881 1.00 13.97 432 ARG A O 1
ATOM 3492 N N . TRP A 1 433 ? 118.150 31.400 54.716 1.00 13.67 433 TRP A N 1
ATOM 3493 C CA . TRP A 1 433 ? 117.518 31.123 53.424 1.00 12.98 433 TRP A CA 1
ATOM 3494 C C . TRP A 1 433 ? 117.295 29.616 53.224 1.00 13.01 433 TRP A C 1
ATOM 3495 O O . TRP A 1 433 ? 116.236 29.208 52.771 1.00 11.62 433 TRP A O 1
ATOM 3506 N N . ARG A 1 434 ? 118.280 28.797 53.603 1.00 12.67 434 ARG A N 1
ATOM 3507 C CA . ARG A 1 434 ? 118.102 27.328 53.545 1.00 13.64 434 ARG A CA 1
ATOM 3508 C C . ARG A 1 434 ? 116.888 26.857 54.319 1.00 13.00 434 ARG A C 1
ATOM 3509 O O . ARG A 1 434 ? 116.129 25.998 53.836 1.00 14.04 434 ARG A O 1
ATOM 3517 N N . MET A 1 435 ? 116.697 27.423 55.515 1.00 12.53 435 MET A N 1
ATOM 3518 C CA . MET A 1 435 ? 115.489 27.100 56.310 1.00 12.84 435 MET A CA 1
ATOM 3519 C C . MET A 1 435 ? 114.196 27.432 55.549 1.00 12.54 435 MET A C 1
ATOM 3520 O O . MET A 1 435 ? 113.264 26.607 55.514 1.00 12.79 435 MET A O 1
ATOM 3525 N N . ASN A 1 436 ? 114.145 28.613 54.910 1.00 11.32 436 ASN A N 1
ATOM 3526 C CA . ASN A 1 436 ? 112.984 28.963 54.092 1.00 11.83 436 ASN A CA 1
ATOM 3527 C C . ASN A 1 436 ? 112.766 27.913 52.989 1.00 11.84 436 ASN A C 1
ATOM 3528 O O . ASN A 1 436 ? 111.621 27.468 52.731 1.00 10.91 436 ASN A O 1
ATOM 3533 N N . LEU A 1 437 ? 113.846 27.493 52.318 1.00 11.46 437 LEU A N 1
ATOM 3534 C CA . LEU A 1 437 ? 113.711 26.602 51.182 1.00 11.86 437 LEU A CA 1
ATOM 3535 C C . LEU A 1 437 ? 113.216 25.209 51.629 1.00 12.16 437 LEU A C 1
ATOM 3536 O O . LEU A 1 437 ? 112.348 24.586 51.000 1.00 11.65 437 LEU A O 1
ATOM 3541 N N . VAL A 1 438 ? 113.788 24.720 52.716 1.00 11.64 438 VAL A N 1
ATOM 3542 C CA . VAL A 1 438 ? 113.383 23.433 53.278 1.00 12.34 438 VAL A CA 1
ATOM 3543 C C . VAL A 1 438 ? 111.905 23.459 53.651 1.00 11.61 438 VAL A C 1
ATOM 3544 O O . VAL A 1 438 ? 111.161 22.538 53.320 1.00 11.85 438 VAL A O 1
ATOM 3548 N N . PHE A 1 439 ? 111.507 24.542 54.313 1.00 11.31 439 PHE A N 1
ATOM 3549 C CA . PHE A 1 439 ? 110.093 24.748 54.707 1.00 11.42 439 PHE A CA 1
ATOM 3550 C C . PHE A 1 439 ? 109.166 24.684 53.477 1.00 11.82 439 PHE A C 1
ATOM 3551 O O . PHE A 1 439 ? 108.141 23.989 53.457 1.00 11.77 439 PHE A O 1
ATOM 3559 N N . LEU A 1 440 ? 109.531 25.428 52.445 1.00 11.94 440 LEU A N 1
ATOM 3560 C CA . LEU A 1 440 ? 108.739 25.499 51.236 1.00 11.48 440 LEU A CA 1
ATOM 3561 C C . LEU A 1 440 ? 108.528 24.104 50.650 1.00 11.84 440 LEU A C 1
ATOM 3562 O O . LEU A 1 440 ? 107.431 23.748 50.204 1.00 12.40 440 LEU A O 1
ATOM 3567 N N . MET A 1 441 ? 109.588 23.306 50.681 1.00 11.89 441 MET A N 1
ATOM 3568 C CA . MET A 1 441 ? 109.583 22.011 49.987 1.00 11.56 441 MET A CA 1
ATOM 3569 C C . MET A 1 441 ? 109.006 20.855 50.823 1.00 12.22 441 MET A C 1
ATOM 3570 O O . MET A 1 441 ? 108.833 19.740 50.295 1.00 12.54 441 MET A O 1
ATOM 3575 N N . THR A 1 442 ? 108.705 21.128 52.097 1.00 11.98 442 THR A N 1
ATOM 3576 C CA . THR A 1 442 ? 108.254 20.072 53.039 1.00 12.00 442 THR A CA 1
ATOM 3577 C C . THR A 1 442 ? 106.877 20.307 53.677 1.00 11.91 442 THR A C 1
ATOM 3578 O O . THR A 1 442 ? 106.294 19.396 54.282 1.00 11.57 442 THR A O 1
ATOM 3582 N N . MET A 1 443 ? 106.369 21.539 53.563 1.00 11.15 443 MET A N 1
ATOM 3583 C CA . MET A 1 443 ? 105.029 21.860 54.097 1.00 11.48 443 MET A CA 1
ATOM 3584 C C . MET A 1 443 ? 103.919 21.120 53.318 1.00 10.28 443 MET A C 1
ATOM 3585 O O . MET A 1 443 ? 104.088 20.753 52.158 1.00 11.06 443 MET A O 1
ATOM 3590 N N . PRO A 1 444 ? 102.764 20.891 53.980 1.00 10.95 444 PRO A N 1
ATOM 3591 C CA . PRO A 1 444 ? 101.613 20.275 53.298 1.00 11.26 444 PRO A CA 1
ATOM 3592 C C . PRO A 1 444 ? 100.907 21.347 52.438 1.00 10.28 444 PRO A C 1
ATOM 3593 O O . PRO A 1 444 ? 99.812 21.864 52.792 1.00 10.31 444 PRO A O 1
ATOM 3597 N N . ARG A 1 445 ? 101.552 21.664 51.330 1.00 10.12 445 ARG A N 1
ATOM 3598 C CA . ARG A 1 445 ? 101.139 22.716 50.415 1.00 10.51 445 ARG A CA 1
ATOM 3599 C C . ARG A 1 445 ? 101.616 22.342 49.017 1.00 11.28 445 ARG A C 1
ATOM 3600 O O . ARG A 1 445 ? 102.413 21.384 48.822 1.00 11.43 445 ARG A O 1
ATOM 3608 N N . ILE A 1 446 ? 101.211 23.161 48.049 1.00 10.73 446 ILE A N 1
ATOM 3609 C CA . ILE A 1 446 ? 101.781 23.119 46.694 1.00 10.92 446 ILE A CA 1
ATOM 3610 C C . ILE A 1 446 ? 102.862 24.208 46.623 1.00 11.15 446 ILE A C 1
ATOM 3611 O O . ILE A 1 446 ? 102.537 25.391 46.756 1.00 11.29 446 ILE A O 1
ATOM 3616 N N . PRO A 1 447 ? 104.147 23.832 46.494 1.00 10.34 447 PRO A N 1
ATOM 3617 C CA . PRO A 1 447 ? 105.158 24.893 46.499 1.00 10.55 447 PRO A CA 1
ATOM 3618 C C . PRO A 1 447 ? 105.283 25.623 45.139 1.00 10.99 447 PRO A C 1
ATOM 3619 O O . PRO A 1 447 ? 105.225 24.990 44.059 1.00 11.12 447 PRO A O 1
ATOM 3623 N N . GLN A 1 448 ? 105.538 26.931 45.228 1.00 10.61 448 GLN A N 1
ATOM 3624 C CA . GLN A 1 448 ? 105.796 27.729 44.048 1.00 10.07 448 GLN A CA 1
ATOM 3625 C C . GLN A 1 448 ? 107.085 28.526 44.315 1.00 10.49 448 GLN A C 1
ATOM 3626 O O . GLN A 1 448 ? 107.314 29.034 45.425 1.00 10.64 448 GLN A O 1
ATOM 3632 N N . PHE A 1 449 ? 107.904 28.661 43.280 1.00 10.26 449 PHE A N 1
ATOM 3633 C CA . PHE A 1 449 ? 109.216 29.254 43.436 1.00 10.59 449 PHE A CA 1
ATOM 3634 C C . PHE A 1 449 ? 109.331 30.305 42.342 1.00 11.23 449 PHE A C 1
ATOM 3635 O O . PHE A 1 449 ? 108.795 30.102 41.236 1.00 12.28 449 PHE A O 1
ATOM 3643 N N . TYR A 1 450 ? 110.035 31.400 42.623 1.00 11.40 450 TYR A N 1
ATOM 3644 C CA . TYR A 1 450 ? 110.096 32.526 41.678 1.00 11.14 450 TYR A CA 1
ATOM 3645 C C . TYR A 1 450 ? 111.456 32.549 40.968 1.00 11.03 450 TYR A C 1
ATOM 3646 O O . TYR A 1 450 ? 112.475 32.580 41.646 1.00 11.66 450 TYR A O 1
ATOM 3655 N N . SER A 1 451 ? 111.419 32.525 39.641 1.00 12.08 451 SER A N 1
ATOM 3656 C CA . SER A 1 451 ? 112.611 32.488 38.791 1.00 12.02 451 SER A CA 1
ATOM 3657 C C . SER A 1 451 ? 113.629 33.544 39.244 1.00 12.79 451 SER A C 1
ATOM 3658 O O . SER A 1 451 ? 113.290 34.718 39.412 1.00 12.28 451 SER A O 1
ATOM 3661 N N . GLY A 1 452 ? 114.876 33.095 39.401 1.00 13.57 452 GLY A N 1
ATOM 3662 C CA . GLY A 1 452 ? 115.968 33.919 39.894 1.00 13.56 452 GLY A CA 1
ATOM 3663 C C . GLY A 1 452 ? 116.314 33.694 41.364 1.00 13.59 452 GLY A C 1
ATOM 3664 O O . GLY A 1 452 ? 117.457 33.955 41.799 1.00 13.59 452 GLY A O 1
ATOM 3665 N N . ASP A 1 453 ? 115.348 33.247 42.168 1.00 12.61 453 ASP A N 1
ATOM 3666 C CA . ASP A 1 453 ? 115.624 32.953 43.567 1.00 12.98 453 ASP A CA 1
ATOM 3667 C C . ASP A 1 453 ? 116.628 31.805 43.727 1.00 12.73 453 ASP A C 1
ATOM 3668 O O . ASP A 1 453 ? 117.276 31.702 44.754 1.00 14.53 453 ASP A O 1
ATOM 3673 N N . GLU A 1 454 ? 116.726 30.947 42.702 1.00 12.60 454 GLU A N 1
ATOM 3674 C CA . GLU A 1 454 ? 117.644 29.800 42.772 1.00 12.58 454 GLU A CA 1
ATOM 3675 C C . GLU A 1 454 ? 119.105 30.241 42.662 1.00 13.08 454 GLU A C 1
ATOM 3676 O O . GLU A 1 454 ? 120.000 29.430 42.914 1.00 14.40 454 GLU A O 1
ATOM 3682 N N . ILE A 1 455 ? 119.339 31.476 42.236 1.00 12.91 455 ILE A N 1
ATOM 3683 C CA . ILE A 1 455 ? 120.715 32.049 42.318 1.00 13.89 455 ILE A CA 1
ATOM 3684 C C . ILE A 1 455 ? 120.762 33.312 43.204 1.00 12.97 455 ILE A C 1
ATOM 3685 O O . ILE A 1 455 ? 121.640 34.168 43.042 1.00 13.98 455 ILE A O 1
ATOM 3692 N N . LEU A 1 456 ? 119.820 33.419 44.152 1.00 12.92 456 LEU A N 1
ATOM 3693 C CA . LEU A 1 456 ? 119.900 34.412 45.229 1.00 13.49 456 LEU A CA 1
ATOM 3694 C C . LEU A 1 456 ? 119.892 35.851 44.704 1.00 14.54 456 LEU A C 1
ATOM 3695 O O . LEU A 1 456 ? 120.588 36.733 45.258 1.00 14.87 456 LEU A O 1
ATOM 3700 N N . MET A 1 457 ? 119.094 36.086 43.662 1.00 14.10 457 MET A N 1
ATOM 3701 C CA . MET A 1 457 ? 118.903 37.467 43.183 1.00 14.24 457 MET A CA 1
ATOM 3702 C C . MET A 1 457 ? 118.374 38.330 44.330 1.00 13.59 457 MET A C 1
ATOM 3703 O O . MET A 1 457 ? 117.572 37.871 45.187 1.00 13.03 457 MET A O 1
ATOM 3708 N N . THR A 1 458 ? 118.823 39.585 44.355 1.00 13.28 458 THR A N 1
ATOM 3709 C CA . THR A 1 458 ? 118.493 40.469 45.453 1.00 14.49 458 THR A CA 1
ATOM 3710 C C . THR A 1 458 ? 117.594 41.624 44.999 1.00 14.57 458 THR A C 1
ATOM 3711 O O . THR A 1 458 ? 117.474 41.905 43.818 1.00 14.74 458 THR A O 1
ATOM 3715 N N . SER A 1 459 ? 116.994 42.293 45.985 1.00 14.92 459 SER A N 1
ATOM 3716 C CA . SER A 1 459 ? 116.185 43.456 45.712 1.00 15.72 459 SER A CA 1
ATOM 3717 C C . SER A 1 459 ? 116.211 44.371 46.917 1.00 17.07 459 SER A C 1
ATOM 3718 O O . SER A 1 459 ? 116.752 44.027 47.966 1.00 16.62 459 SER A O 1
ATOM 3721 N N . THR A 1 460 ? 115.566 45.528 46.785 1.00 18.07 460 THR A N 1
ATOM 3722 C CA . THR A 1 460 ? 115.252 46.298 47.985 1.00 21.61 460 THR A CA 1
ATOM 3723 C C . THR A 1 460 ? 114.280 45.507 48.904 1.00 22.66 460 THR A C 1
ATOM 3724 O O . THR A 1 460 ? 113.539 44.639 48.444 1.00 21.05 460 THR A O 1
ATOM 3728 N N . VAL A 1 461 ? 114.287 45.795 50.197 1.00 25.39 461 VAL A N 1
ATOM 3729 C CA . VAL A 1 461 ? 113.347 45.140 51.118 1.00 28.16 461 VAL A CA 1
ATOM 3730 C C . VAL A 1 461 ? 112.243 46.048 51.658 1.00 30.10 461 VAL A C 1
ATOM 3731 O O . VAL A 1 461 ? 111.114 45.589 51.927 1.00 30.95 461 VAL A O 1
ATOM 3735 N N . LYS A 1 462 ? 112.560 47.331 51.812 1.00 30.89 462 LYS A N 1
ATOM 3736 C CA . LYS A 1 462 ? 111.603 48.298 52.334 1.00 32.68 462 LYS A CA 1
ATOM 3737 C C . LYS A 1 462 ? 110.585 48.631 51.262 1.00 32.53 462 LYS A C 1
ATOM 3738 O O . LYS A 1 462 ? 110.930 48.732 50.075 1.00 33.10 462 LYS A O 1
ATOM 3744 N N . GLY A 1 463 ? 109.335 48.773 51.691 1.00 31.99 463 GLY A N 1
ATOM 3745 C CA . GLY A 1 463 ? 108.279 49.358 50.883 1.00 30.61 463 GLY A CA 1
ATOM 3746 C C . GLY A 1 463 ? 107.961 48.549 49.646 1.00 29.83 463 GLY A C 1
ATOM 3747 O O . GLY A 1 463 ? 108.024 47.303 49.652 1.00 30.30 463 GLY A O 1
ATOM 3748 N N . ARG A 1 464 ? 107.613 49.255 48.575 1.00 28.17 464 ARG A N 1
ATOM 3749 C CA . ARG A 1 464 ? 107.306 48.572 47.345 1.00 25.96 464 ARG A CA 1
ATOM 3750 C C . ARG A 1 464 ? 108.135 49.106 46.199 1.00 24.84 464 ARG A C 1
ATOM 3751 O O . ARG A 1 464 ? 108.139 50.311 45.906 1.00 25.76 464 ARG A O 1
ATOM 3764 N N . ASP A 1 465 ? 108.839 48.203 45.539 1.00 21.83 465 ASP A N 1
ATOM 3765 C CA . ASP A 1 465 ? 109.768 48.622 44.519 1.00 19.73 465 ASP A CA 1
ATOM 3766 C C . ASP A 1 465 ? 109.740 47.560 43.429 1.00 18.68 465 ASP A C 1
ATOM 3767 O O . ASP A 1 465 ? 110.646 46.747 43.327 1.00 16.39 465 ASP A O 1
ATOM 3772 N N . ASP A 1 466 ? 108.672 47.590 42.622 1.00 16.30 466 ASP A N 1
ATOM 3773 C CA . ASP A 1 466 ? 108.396 46.482 41.691 1.00 16.13 466 ASP A CA 1
ATOM 3774 C C . ASP A 1 466 ? 109.560 46.184 40.760 1.00 15.50 466 ASP A C 1
ATOM 3775 O O . ASP A 1 466 ? 109.890 45.025 40.503 1.00 14.94 466 ASP A O 1
ATOM 3780 N N . ALA A 1 467 ? 110.180 47.234 40.219 1.00 15.14 467 ALA A N 1
ATOM 3781 C CA . ALA A 1 467 ? 111.279 47.011 39.295 1.00 15.43 467 ALA A CA 1
ATOM 3782 C C . ALA A 1 467 ? 112.399 46.190 39.941 1.00 14.81 467 ALA A C 1
ATOM 3783 O O . ALA A 1 467 ? 113.025 45.382 39.276 1.00 14.83 467 ALA A O 1
ATOM 3785 N N . SER A 1 468 ? 112.610 46.382 41.251 1.00 14.18 468 SER A N 1
ATOM 3786 C CA . SER A 1 468 ? 113.720 45.734 41.907 1.00 14.18 468 SER A CA 1
ATOM 3787 C C . SER A 1 468 ? 113.493 44.216 41.995 1.00 14.29 468 SER A C 1
ATOM 3788 O O . SER A 1 468 ? 114.450 43.459 42.095 1.00 14.22 468 SER A O 1
ATOM 3793 N N . TYR A 1 469 ? 112.233 43.795 41.930 1.00 13.50 469 TYR A N 1
ATOM 3794 C CA . TYR A 1 469 ? 111.912 42.338 42.068 1.00 13.05 469 TYR A CA 1
ATOM 3795 C C . TYR A 1 469 ? 111.969 41.596 40.746 1.00 13.84 469 TYR A C 1
ATOM 3796 O O . TYR A 1 469 ? 111.718 40.394 40.714 1.00 14.50 469 TYR A O 1
ATOM 3805 N N . ARG A 1 470 ? 112.270 42.296 39.641 1.00 13.34 470 ARG A N 1
ATOM 3806 C CA . ARG A 1 470 ? 111.981 41.755 38.316 1.00 13.86 470 ARG A CA 1
ATOM 3807 C C . ARG A 1 470 ? 113.163 41.875 37.362 1.00 13.82 470 ARG A C 1
ATOM 3808 O O . ARG A 1 470 ? 112.991 41.956 36.161 1.00 13.53 470 ARG A O 1
ATOM 3816 N N . ARG A 1 471 ? 114.367 41.839 37.917 1.00 14.05 471 ARG A N 1
ATOM 3817 C CA . ARG A 1 471 ? 115.572 41.983 37.101 1.00 15.01 471 ARG A CA 1
ATOM 3818 C C . ARG A 1 471 ? 115.721 40.798 36.147 1.00 15.18 471 ARG A C 1
ATOM 3819 O O . ARG A 1 471 ? 115.244 39.675 36.430 1.00 14.63 471 ARG A O 1
ATOM 3827 N N . ASP A 1 472 ? 116.370 41.032 35.006 1.00 15.21 472 ASP A N 1
ATOM 3828 C CA . ASP A 1 472 ? 116.493 39.985 33.990 1.00 14.83 472 ASP A CA 1
ATOM 3829 C C . ASP A 1 472 ? 117.203 38.758 34.527 1.00 14.75 472 ASP A C 1
ATOM 3830 O O . ASP A 1 472 ? 118.189 38.860 35.312 1.00 15.09 472 ASP A O 1
ATOM 3835 N N . PHE A 1 473 ? 116.734 37.601 34.085 1.00 14.03 473 PHE A N 1
ATOM 3836 C CA . PHE A 1 473 ? 117.417 36.364 34.483 1.00 15.22 473 PHE A CA 1
ATOM 3837 C C . PHE A 1 473 ? 118.810 36.320 33.845 1.00 16.49 473 PHE A C 1
ATOM 3838 O O . PHE A 1 473 ? 118.930 36.495 32.622 1.00 16.57 473 PHE A O 1
ATOM 3846 N N . PRO A 1 474 ? 119.864 36.101 34.659 1.00 17.41 474 PRO A N 1
ATOM 3847 C CA . PRO A 1 474 ? 121.225 36.061 34.088 1.00 18.78 474 PRO A CA 1
ATOM 3848 C C . PRO A 1 474 ? 121.400 34.867 33.179 1.00 18.36 474 PRO A C 1
ATOM 3849 O O . PRO A 1 474 ? 121.290 33.702 33.622 1.00 19.34 474 PRO A O 1
ATOM 3853 N N . GLY A 1 475 ? 121.642 35.163 31.903 1.00 17.99 475 GLY A N 1
ATOM 3854 C CA . GLY A 1 475 ? 121.762 34.152 30.875 1.00 17.05 475 GLY A CA 1
ATOM 3855 C C . GLY A 1 475 ? 120.630 34.185 29.866 1.00 17.43 475 GLY A C 1
ATOM 3856 O O . GLY A 1 475 ? 120.644 33.472 28.855 1.00 18.44 475 GLY A O 1
ATOM 3857 N N . GLY A 1 476 ? 119.621 35.012 30.133 1.00 17.17 476 GLY A N 1
ATOM 3858 C CA . GLY A 1 476 ? 118.485 35.074 29.245 1.00 16.32 476 GLY A CA 1
ATOM 3859 C C . GLY A 1 476 ? 118.710 35.970 28.014 1.00 17.10 476 GLY A C 1
ATOM 3860 O O . GLY A 1 476 ? 117.873 36.030 27.120 1.00 16.10 476 GLY A O 1
ATOM 3861 N N . TRP A 1 477 ? 119.822 36.712 28.010 1.00 17.19 477 TRP A N 1
ATOM 3862 C CA . TRP A 1 477 ? 120.120 37.649 26.930 1.00 18.03 477 TRP A CA 1
ATOM 3863 C C . TRP A 1 477 ? 121.501 37.362 26.380 1.00 18.62 477 TRP A C 1
ATOM 3864 O O . TRP A 1 477 ? 122.439 37.142 27.140 1.00 18.99 477 TRP A O 1
ATOM 3875 N N . ALA A 1 478 ? 121.614 37.435 25.053 1.00 19.86 478 ALA A N 1
ATOM 3876 C CA . ALA A 1 478 ? 122.920 37.313 24.383 1.00 21.50 478 ALA A CA 1
ATOM 3877 C C . ALA A 1 478 ? 123.907 38.313 24.993 1.00 22.20 478 ALA A C 1
ATOM 3878 O O . ALA A 1 478 ? 123.551 39.471 25.264 1.00 22.04 478 ALA A O 1
ATOM 3880 N N . GLY A 1 479 ? 125.131 37.856 25.256 1.00 22.99 479 GLY A N 1
ATOM 3881 C CA . GLY A 1 479 ? 126.159 38.697 25.875 1.00 24.13 479 GLY A CA 1
ATOM 3882 C C . GLY A 1 479 ? 126.203 38.740 27.382 1.00 24.86 479 GLY A C 1
ATOM 3883 O O . GLY A 1 479 ? 127.085 39.377 27.952 1.00 25.61 479 GLY A O 1
ATOM 3884 N N . ASP A 1 480 ? 125.258 38.088 28.069 1.00 24.39 480 ASP A N 1
ATOM 3885 C CA . ASP A 1 480 ? 125.278 38.128 29.526 1.00 24.19 480 ASP A CA 1
ATOM 3886 C C . ASP A 1 480 ? 126.604 37.547 30.060 1.00 24.59 480 ASP A C 1
ATOM 3887 O O . ASP A 1 480 ? 127.044 36.491 29.596 1.00 25.76 480 ASP A O 1
ATOM 3892 N N . LYS A 1 481 ? 127.207 38.221 31.040 1.00 25.53 481 LYS A N 1
ATOM 3893 C CA . LYS A 1 481 ? 128.509 37.793 31.597 1.00 25.70 481 LYS A CA 1
ATOM 3894 C C . LYS A 1 481 ? 128.366 36.553 32.474 1.00 25.34 481 LYS A C 1
ATOM 3895 O O . LYS A 1 481 ? 129.295 35.733 32.547 1.00 26.02 481 LYS A O 1
ATOM 3901 N N . ALA A 1 482 ? 127.224 36.445 33.167 1.00 23.91 482 ALA A N 1
ATOM 3902 C CA . ALA A 1 482 ? 126.891 35.230 33.936 1.00 22.57 482 ALA A CA 1
ATOM 3903 C C . ALA A 1 482 ? 125.696 34.592 33.280 1.00 21.97 482 ALA A C 1
ATOM 3904 O O . ALA A 1 482 ? 124.798 35.298 32.821 1.00 22.37 482 ALA A O 1
ATOM 3906 N N . ASN A 1 483 ? 125.665 33.265 33.283 1.00 19.39 483 ASN A N 1
ATOM 3907 C CA . ASN A 1 483 ? 124.596 32.511 32.660 1.00 18.53 483 ASN A CA 1
ATOM 3908 C C . ASN A 1 483 ? 124.161 31.418 33.642 1.00 17.51 483 ASN A C 1
ATOM 3909 O O . ASN A 1 483 ? 124.816 30.374 33.762 1.00 16.48 483 ASN A O 1
ATOM 3914 N N . ALA A 1 484 ? 123.041 31.654 34.313 1.00 15.88 484 ALA A N 1
ATOM 3915 C CA . ALA A 1 484 ? 122.540 30.706 35.299 1.00 15.75 484 ALA A CA 1
ATOM 3916 C C . ALA A 1 484 ? 122.038 29.379 34.698 1.00 14.73 484 ALA A C 1
ATOM 3917 O O . ALA A 1 484 ? 122.032 28.326 35.384 1.00 15.57 484 ALA A O 1
ATOM 3919 N N . PHE A 1 485 ? 121.654 29.422 33.422 1.00 14.69 485 PHE A N 1
ATOM 3920 C CA . PHE A 1 485 ? 121.265 28.203 32.714 1.00 15.13 485 PHE A CA 1
ATOM 3921 C C . PHE A 1 485 ? 122.451 27.247 32.536 1.00 15.99 485 PHE A C 1
ATOM 3922 O O . PHE A 1 485 ? 122.286 26.024 32.655 1.00 17.37 485 PHE A O 1
ATOM 3930 N N . SER A 1 486 ? 123.634 27.798 32.236 1.00 15.23 486 SER A N 1
ATOM 3931 C CA . SER A 1 486 ? 124.811 26.939 32.031 1.00 16.57 486 SER A CA 1
ATOM 3932 C C . SER A 1 486 ? 125.668 26.799 33.279 1.00 16.87 486 SER A C 1
ATOM 3933 O O . SER A 1 486 ? 126.485 25.877 33.379 1.00 18.17 486 SER A O 1
ATOM 3936 N N . GLY A 1 487 ? 125.515 27.731 34.215 1.00 15.01 487 GLY A N 1
ATOM 3937 C CA . GLY A 1 487 ? 126.358 27.775 35.411 1.00 15.04 487 GLY A CA 1
ATOM 3938 C C . GLY A 1 487 ? 127.545 28.727 35.238 1.00 14.64 487 GLY A C 1
ATOM 3939 O O . GLY A 1 487 ? 128.224 29.043 36.221 1.00 15.33 487 GLY A O 1
ATOM 3940 N N . ALA A 1 488 ? 127.768 29.217 34.009 1.00 14.82 488 ALA A N 1
ATOM 3941 C CA . ALA A 1 488 ? 128.932 30.074 33.740 1.00 14.54 488 ALA A CA 1
ATOM 3942 C C . ALA A 1 488 ? 128.839 31.365 34.553 1.00 15.66 488 ALA A C 1
ATOM 3943 O O . ALA A 1 488 ? 127.800 32.025 34.565 1.00 16.83 488 ALA A O 1
ATOM 3945 N N . GLY A 1 489 ? 129.930 31.711 35.228 1.00 14.30 489 GLY A N 1
ATOM 3946 C CA . GLY A 1 489 ? 130.032 33.012 35.899 1.00 15.04 489 GLY A CA 1
ATOM 3947 C C . GLY A 1 489 ? 129.259 33.163 37.193 1.00 15.27 489 GLY A C 1
ATOM 3948 O O . GLY A 1 489 ? 129.196 34.288 37.767 1.00 16.52 489 GLY A O 1
ATOM 3949 N N . LEU A 1 490 ? 128.670 32.072 37.683 1.00 14.48 490 LEU A N 1
ATOM 3950 C CA . LEU A 1 490 ? 128.017 32.105 39.023 1.00 14.26 490 LEU A CA 1
ATOM 3951 C C . LEU A 1 490 ? 129.049 32.086 40.109 1.00 14.82 490 LEU A C 1
ATOM 3952 O O . LEU A 1 490 ? 130.089 31.415 39.964 1.00 16.01 490 LEU A O 1
ATOM 3957 N N . THR A 1 491 ? 128.786 32.796 41.207 1.00 14.90 491 THR A N 1
ATOM 3958 C CA . THR A 1 491 ? 129.657 32.680 42.390 1.00 15.33 491 THR A CA 1
ATOM 3959 C C . THR A 1 491 ? 129.408 31.326 43.063 1.00 14.78 491 THR A C 1
ATOM 3960 O O . THR A 1 491 ? 128.427 30.621 42.739 1.00 14.51 491 THR A O 1
ATOM 3964 N N . SER A 1 492 ? 130.308 30.948 43.966 1.00 15.81 492 SER A N 1
ATOM 3965 C CA . SER A 1 492 ? 130.141 29.720 44.717 1.00 16.25 492 SER A CA 1
ATOM 3966 C C . SER A 1 492 ? 128.810 29.698 45.501 1.00 15.77 492 SER A C 1
ATOM 3967 O O . SER A 1 492 ? 128.118 28.668 45.496 1.00 16.42 492 SER A O 1
ATOM 3970 N N . GLN A 1 493 ? 128.451 30.835 46.121 1.00 14.45 493 GLN A N 1
ATOM 3971 C CA . GLN A 1 493 ? 127.188 30.876 46.921 1.00 15.06 493 GLN A CA 1
ATOM 3972 C C . GLN A 1 493 ? 125.976 30.768 45.971 1.00 14.48 493 GLN A C 1
ATOM 3973 O O . GLN A 1 493 ? 124.994 30.055 46.253 1.00 15.86 493 GLN A O 1
ATOM 3979 N N . GLN A 1 494 ? 126.064 31.431 44.822 1.00 13.97 494 GLN A N 1
ATOM 3980 C CA . GLN A 1 494 ? 124.965 31.330 43.842 1.00 14.04 494 GLN A CA 1
ATOM 3981 C C . GLN A 1 494 ? 124.759 29.905 43.368 1.00 14.75 494 GLN A C 1
ATOM 3982 O O . GLN A 1 494 ? 123.622 29.403 43.289 1.00 14.67 494 GLN A O 1
ATOM 3988 N N . ARG A 1 495 ? 125.874 29.242 43.076 1.00 14.65 495 ARG A N 1
ATOM 3989 C CA . ARG A 1 495 ? 125.815 27.895 42.575 1.00 14.70 495 ARG A CA 1
ATOM 3990 C C . ARG A 1 495 ? 125.337 26.928 43.661 1.00 14.16 495 ARG A C 1
ATOM 3991 O O . ARG A 1 495 ? 124.598 25.973 43.376 1.00 14.23 495 ARG A O 1
ATOM 4004 N N . ALA A 1 496 ? 125.734 27.192 44.907 1.00 13.88 496 ALA A N 1
ATOM 4005 C CA . ALA A 1 496 ? 125.314 26.367 46.069 1.00 14.62 496 ALA A CA 1
ATOM 4006 C C . ALA A 1 496 ? 123.799 26.480 46.245 1.00 14.35 496 ALA A C 1
ATOM 4007 O O . ALA A 1 496 ? 123.135 25.471 46.460 1.00 15.01 496 ALA A O 1
ATOM 4009 N N . ALA A 1 497 ? 123.273 27.697 46.142 1.00 14.34 497 ALA A N 1
ATOM 4010 C CA . ALA A 1 497 ? 121.813 27.878 46.188 1.00 14.05 497 ALA A CA 1
ATOM 4011 C C . ALA A 1 497 ? 121.126 27.066 45.081 1.00 13.88 497 ALA A C 1
ATOM 4012 O O . ALA A 1 497 ? 120.139 26.361 45.320 1.00 13.65 497 ALA A O 1
ATOM 4014 N N . GLN A 1 498 ? 121.637 27.185 43.858 1.00 13.68 498 GLN A N 1
ATOM 4015 C CA . GLN A 1 498 ? 121.007 26.520 42.724 1.00 13.63 498 GLN A CA 1
ATOM 4016 C C . GLN A 1 498 ? 121.079 25.012 42.876 1.00 13.40 498 GLN A C 1
ATOM 4017 O O . GLN A 1 498 ? 120.111 24.315 42.586 1.00 12.96 498 GLN A O 1
ATOM 4023 N N . ASP A 1 499 ? 122.218 24.516 43.379 1.00 14.27 499 ASP A N 1
ATOM 4024 C CA . ASP A 1 499 ? 122.368 23.067 43.635 1.00 15.25 499 ASP A CA 1
ATOM 4025 C C . ASP A 1 499 ? 121.352 22.596 44.684 1.00 15.66 499 ASP A C 1
ATOM 4026 O O . ASP A 1 499 ? 120.785 21.488 44.571 1.00 15.10 499 ASP A O 1
ATOM 4031 N N . LEU A 1 500 ? 121.103 23.429 45.702 1.00 14.53 500 LEU A N 1
ATOM 4032 C CA . LEU A 1 500 ? 120.197 23.014 46.785 1.00 13.66 500 LEU A CA 1
ATOM 4033 C C . LEU A 1 500 ? 118.755 22.990 46.249 1.00 13.41 500 LEU A C 1
ATOM 4034 O O . LEU A 1 500 ? 117.967 22.092 46.578 1.00 12.98 500 LEU A O 1
ATOM 4039 N N . VAL A 1 501 ? 118.398 23.991 45.443 1.00 13.15 501 VAL A N 1
ATOM 4040 C CA . VAL A 1 501 ? 117.051 23.985 44.852 1.00 12.95 501 VAL A CA 1
ATOM 4041 C C . VAL A 1 501 ? 116.844 22.730 44.000 1.00 13.83 501 VAL A C 1
ATOM 4042 O O . VAL A 1 501 ? 115.828 22.023 44.124 1.00 14.32 501 VAL A O 1
ATOM 4046 N N . ARG A 1 502 ? 117.824 22.438 43.143 1.00 14.12 502 ARG A N 1
ATOM 4047 C CA . ARG A 1 502 ? 117.741 21.256 42.267 1.00 15.41 502 ARG A CA 1
ATOM 4048 C C . ARG A 1 502 ? 117.642 19.978 43.103 1.00 14.66 502 ARG A C 1
ATOM 4049 O O . ARG A 1 502 ? 116.787 19.100 42.822 1.00 15.51 502 ARG A O 1
ATOM 4057 N N . LYS A 1 503 ? 118.454 19.902 44.146 1.00 14.52 503 LYS A N 1
ATOM 4058 C CA . LYS A 1 503 ? 118.442 18.733 45.066 1.00 14.22 503 LYS A CA 1
ATOM 4059 C C . LYS A 1 503 ? 117.093 18.532 45.717 1.00 14.48 503 LYS A C 1
ATOM 4060 O O . LYS A 1 503 ? 116.501 17.458 45.595 1.00 14.49 503 LYS A O 1
ATOM 4066 N N . LEU A 1 504 ? 116.594 19.587 46.371 1.00 14.02 504 LEU A N 1
ATOM 4067 C CA . LEU A 1 504 ? 115.346 19.473 47.122 1.00 13.86 504 LEU A CA 1
ATOM 4068 C C . LEU A 1 504 ? 114.108 19.309 46.232 1.00 13.61 504 LEU A C 1
ATOM 4069 O O . LEU A 1 504 ? 113.205 18.527 46.550 1.00 13.95 504 LEU A O 1
ATOM 4074 N N . ALA A 1 505 ? 114.039 20.034 45.119 1.00 13.91 505 ALA A N 1
ATOM 4075 C CA . ALA A 1 505 ? 112.869 19.925 44.244 1.00 14.06 505 ALA A CA 1
ATOM 4076 C C . ALA A 1 505 ? 112.776 18.569 43.549 1.00 13.50 505 ALA A C 1
ATOM 4077 O O . ALA A 1 505 ? 111.707 17.956 43.517 1.00 14.64 505 ALA A O 1
ATOM 4079 N N . ASN A 1 506 ? 113.907 18.053 43.063 1.00 13.65 506 ASN A N 1
ATOM 4080 C CA . ASN A 1 506 ? 113.878 16.704 42.498 1.00 13.70 506 ASN A CA 1
ATOM 4081 C C . ASN A 1 506 ? 113.551 15.631 43.543 1.00 13.99 506 ASN A C 1
ATOM 4082 O O . ASN A 1 506 ? 112.788 14.718 43.260 1.00 14.40 506 ASN A O 1
ATOM 4087 N N . TRP A 1 507 ? 114.098 15.770 44.746 1.00 14.01 507 TRP A N 1
ATOM 4088 C CA . TRP A 1 507 ? 113.760 14.852 45.848 1.00 13.52 507 TRP A CA 1
ATOM 4089 C C . TRP A 1 507 ? 112.260 14.935 46.161 1.00 14.43 507 TRP A C 1
ATOM 4090 O O . TRP A 1 507 ? 111.590 13.918 46.321 1.00 15.00 507 TRP A O 1
ATOM 4101 N N . ARG A 1 508 ? 111.740 16.158 46.232 1.00 13.55 508 ARG A N 1
ATOM 4102 C CA . ARG A 1 508 ? 110.341 16.326 46.592 1.00 14.26 508 ARG A CA 1
ATOM 4103 C C . ARG A 1 508 ? 109.386 15.631 45.611 1.00 14.15 508 ARG A C 1
ATOM 4104 O O . ARG A 1 508 ? 108.321 15.139 46.018 1.00 15.14 508 ARG A O 1
ATOM 4112 N N . LYS A 1 509 ? 109.748 15.590 44.333 1.00 15.92 509 LYS A N 1
ATOM 4113 C CA . LYS A 1 509 ? 108.877 14.937 43.330 1.00 17.59 509 LYS A CA 1
ATOM 4114 C C . LYS A 1 509 ? 108.596 13.490 43.715 1.00 18.06 509 LYS A C 1
ATOM 4115 O O . LYS A 1 509 ? 107.536 12.953 43.388 1.00 18.74 509 LYS A O 1
ATOM 4121 N N . ASN A 1 510 ? 109.553 12.891 44.405 1.00 18.40 510 ASN A N 1
ATOM 4122 C CA . ASN A 1 510 ? 109.527 11.470 44.763 1.00 19.87 510 ASN A CA 1
ATOM 4123 C C . ASN A 1 510 ? 109.088 11.194 46.183 1.00 19.18 510 ASN A C 1
ATOM 4124 O O . ASN A 1 510 ? 109.349 10.107 46.716 1.00 19.73 510 ASN A O 1
ATOM 4133 N N . GLN A 1 511 ? 108.442 12.167 46.831 1.00 17.67 511 GLN A N 1
ATOM 4134 C CA . GLN A 1 511 ? 108.099 12.014 48.248 1.00 16.98 511 GLN A CA 1
ATOM 4135 C C . GLN A 1 511 ? 106.597 12.096 48.471 1.00 16.69 511 GLN A C 1
ATOM 4136 O O . GLN A 1 511 ? 106.048 13.139 48.858 1.00 14.96 511 GLN A O 1
ATOM 4142 N N . PRO A 1 512 ? 105.898 10.983 48.233 1.00 16.13 512 PRO A N 1
ATOM 4143 C CA . PRO A 1 512 ? 104.463 10.986 48.540 1.00 16.01 512 PRO A CA 1
ATOM 4144 C C . PRO A 1 512 ? 104.127 11.432 49.963 1.00 14.78 512 PRO A C 1
ATOM 4145 O O . PRO A 1 512 ? 103.039 11.945 50.201 1.00 15.35 512 PRO A O 1
ATOM 4149 N N . VAL A 1 513 ? 105.031 11.195 50.917 1.00 14.59 513 VAL A N 1
ATOM 4150 C CA . VAL A 1 513 ? 104.746 11.578 52.283 1.00 13.97 513 VAL A CA 1
ATOM 4151 C C . VAL A 1 513 ? 104.614 13.108 52.408 1.00 13.67 513 VAL A C 1
ATOM 4152 O O . VAL A 1 513 ? 103.906 13.587 53.287 1.00 14.55 513 VAL A O 1
ATOM 4156 N N . ILE A 1 514 ? 105.324 13.846 51.549 1.00 13.50 514 ILE A N 1
ATOM 4157 C CA . ILE A 1 514 ? 105.201 15.336 51.548 1.00 13.49 514 ILE A CA 1
ATOM 4158 C C . ILE A 1 514 ? 103.911 15.760 50.818 1.00 13.59 514 ILE A C 1
ATOM 4159 O O . ILE A 1 514 ? 103.233 16.724 51.197 1.00 14.01 514 ILE A O 1
ATOM 4164 N N . HIS A 1 515 ? 103.568 15.009 49.785 1.00 12.67 515 HIS A N 1
ATOM 4165 C CA . HIS A 1 515 ? 102.374 15.326 48.980 1.00 12.67 515 HIS A CA 1
ATOM 4166 C C . HIS A 1 515 ? 101.088 15.084 49.727 1.00 14.00 515 HIS A C 1
ATOM 4167 O O . HIS A 1 515 ? 100.119 15.839 49.563 1.00 15.32 515 HIS A O 1
ATOM 4174 N N . ASN A 1 516 ? 101.032 13.972 50.472 1.00 14.67 516 ASN A N 1
ATOM 4175 C CA . ASN A 1 516 ? 99.756 13.616 51.091 1.00 16.06 516 ASN A CA 1
ATOM 4176 C C . ASN A 1 516 ? 99.857 12.999 52.478 1.00 15.06 516 ASN A C 1
ATOM 4177 O O . ASN A 1 516 ? 98.837 12.561 53.007 1.00 15.77 516 ASN A O 1
ATOM 4182 N N . GLY A 1 517 ? 101.056 12.949 53.049 1.00 14.86 517 GLY A N 1
ATOM 4183 C CA . GLY A 1 517 ? 101.203 12.472 54.429 1.00 13.39 517 GLY A CA 1
ATOM 4184 C C . GLY A 1 517 ? 100.664 13.462 55.456 1.00 13.54 517 GLY A C 1
ATOM 4185 O O . GLY A 1 517 ? 100.337 14.624 55.144 1.00 14.62 517 GLY A O 1
ATOM 4186 N N . ARG A 1 518 ? 100.565 13.026 56.696 1.00 13.04 518 ARG A N 1
ATOM 4187 C CA . ARG A 1 518 ? 100.160 13.928 57.774 1.00 12.81 518 ARG A CA 1
ATOM 4188 C C . ARG A 1 518 ? 101.299 14.902 58.111 1.00 12.36 518 ARG A C 1
ATOM 4189 O O . ARG A 1 518 ? 102.452 14.710 57.708 1.00 11.92 518 ARG A O 1
ATOM 4197 N N . LEU A 1 519 ? 100.931 15.949 58.843 1.00 12.41 519 LEU A N 1
ATOM 4198 C CA . LEU A 1 519 ? 101.888 16.857 59.444 1.00 12.06 519 LEU A CA 1
ATOM 4199 C C . LEU A 1 519 ? 101.628 16.839 60.955 1.00 11.69 519 LEU A C 1
ATOM 4200 O O . LEU A 1 519 ? 100.478 16.932 61.393 1.00 11.38 519 LEU A O 1
ATOM 4205 N N . MET A 1 520 ? 102.695 16.686 61.751 1.00 11.36 520 MET A N 1
ATOM 4206 C CA . MET A 1 520 ? 102.616 16.985 63.181 1.00 11.53 520 MET A CA 1
ATOM 4207 C C . MET A 1 520 ? 103.790 17.922 63.488 1.00 11.61 520 MET A C 1
ATOM 4208 O O . MET A 1 520 ? 104.960 17.599 63.194 1.00 12.39 520 MET A O 1
ATOM 4213 N N . HIS A 1 521 ? 103.461 19.114 63.979 1.00 11.40 521 HIS A N 1
ATOM 4214 C CA . HIS A 1 521 ? 104.528 20.045 64.348 1.00 10.89 521 HIS A CA 1
ATOM 4215 C C . HIS A 1 521 ? 104.490 20.279 65.850 1.00 11.95 521 HIS A C 1
ATOM 4216 O O . HIS A 1 521 ? 103.492 19.946 66.529 1.00 11.76 521 HIS A O 1
ATOM 4223 N N . PHE A 1 522 ? 105.631 20.771 66.375 1.00 12.31 522 PHE A N 1
ATOM 4224 C CA . PHE A 1 522 ? 105.795 21.073 67.784 1.00 12.84 522 PHE A CA 1
ATOM 4225 C C . PHE A 1 522 ? 105.960 22.577 67.961 1.00 12.12 522 PHE A C 1
ATOM 4226 O O . PHE A 1 522 ? 106.582 23.218 67.116 1.00 12.85 522 PHE A O 1
ATOM 4234 N N . GLY A 1 523 ? 105.445 23.122 69.049 1.00 12.59 523 GLY A N 1
ATOM 4235 C CA . GLY A 1 523 ? 105.581 24.565 69.278 1.00 13.20 523 GLY A CA 1
ATOM 4236 C C . GLY A 1 523 ? 107.062 24.900 69.335 1.00 13.67 523 GLY A C 1
ATOM 4237 O O . GLY A 1 523 ? 107.851 24.188 69.993 1.00 14.26 523 GLY A O 1
ATOM 4238 N N . PRO A 1 524 ? 107.470 25.932 68.590 1.00 13.48 524 PRO A N 1
ATOM 4239 C CA . PRO A 1 524 ? 108.880 26.345 68.640 1.00 13.14 524 PRO A CA 1
ATOM 4240 C C . PRO A 1 524 ? 109.244 26.846 70.027 1.00 14.02 524 PRO A C 1
ATOM 4241 O O . PRO A 1 524 ? 108.422 27.446 70.710 1.00 13.81 524 PRO A O 1
ATOM 4245 N N . GLU A 1 525 ? 110.491 26.606 70.426 1.00 13.09 525 GLU A N 1
ATOM 4246 C CA . GLU A 1 525 ? 110.981 27.080 71.724 1.00 14.93 525 GLU A CA 1
ATOM 4247 C C . GLU A 1 525 ? 112.347 27.693 71.492 1.00 14.50 525 GLU A C 1
ATOM 4248 O O . GLU A 1 525 ? 113.215 27.073 70.886 1.00 14.60 525 GLU A O 1
ATOM 4254 N N . GLU A 1 526 ? 112.501 28.945 71.921 1.00 14.81 526 GLU A N 1
ATOM 4255 C CA . GLU A 1 526 ? 113.737 29.708 71.638 1.00 16.81 526 GLU A CA 1
ATOM 4256 C C . GLU A 1 526 ? 114.194 29.650 70.160 1.00 15.01 526 GLU A C 1
ATOM 4257 O O . GLU A 1 526 ? 115.397 29.490 69.865 1.00 15.19 526 GLU A O 1
ATOM 4263 N N . ASN A 1 527 ? 113.245 29.781 69.225 1.00 13.61 527 ASN A N 1
ATOM 4264 C CA . ASN A 1 527 ? 113.549 29.854 67.810 1.00 13.28 527 ASN A CA 1
ATOM 4265 C C . ASN A 1 527 ? 114.191 28.570 67.274 1.00 13.47 527 ASN A C 1
ATOM 4266 O O . ASN A 1 527 ? 114.936 28.588 66.300 1.00 13.38 527 ASN A O 1
ATOM 4271 N N . THR A 1 528 ? 113.859 27.453 67.906 1.00 13.47 528 THR A N 1
ATOM 4272 C CA . THR A 1 528 ? 114.113 26.131 67.314 1.00 12.70 528 THR A CA 1
ATOM 4273 C C . THR A 1 528 ? 112.733 25.522 67.036 1.00 12.76 528 THR A C 1
ATOM 4274 O O . THR A 1 528 ? 111.792 25.759 67.800 1.00 13.60 528 THR A O 1
ATOM 4278 N N . TRP A 1 529 ? 112.630 24.768 65.954 1.00 12.81 529 TRP A N 1
ATOM 4279 C CA . TRP A 1 529 ? 111.347 24.216 65.542 1.00 12.27 529 TRP A CA 1
ATOM 4280 C C . TRP A 1 529 ? 111.533 22.848 64.935 1.00 12.88 529 TRP A C 1
ATOM 4281 O O . TRP A 1 529 ? 112.381 22.655 64.044 1.00 12.83 529 TRP A O 1
ATOM 4292 N N . VAL A 1 530 ? 110.679 21.917 65.384 1.00 12.82 530 VAL A N 1
ATOM 4293 C CA . VAL A 1 530 ? 110.680 20.564 64.889 1.00 12.47 530 VAL A CA 1
ATOM 4294 C C . VAL A 1 530 ? 109.298 20.240 64.362 1.00 12.48 530 VAL A C 1
ATOM 4295 O O . VAL A 1 530 ? 108.300 20.525 65.027 1.00 12.86 530 VAL A O 1
ATOM 4299 N N . TYR A 1 531 ? 109.265 19.654 63.163 1.00 12.03 531 TYR A N 1
ATOM 4300 C CA . TYR A 1 531 ? 108.023 19.054 62.644 1.00 12.15 531 TYR A CA 1
ATOM 4301 C C . TYR A 1 531 ? 108.279 17.795 61.844 1.00 12.56 531 TYR A C 1
ATOM 4302 O O . TYR A 1 531 ? 109.418 17.533 61.409 1.00 12.24 531 TYR A O 1
ATOM 4311 N N . PHE A 1 532 ? 107.205 17.022 61.654 1.00 11.79 532 PHE A N 1
ATOM 4312 C CA . PHE A 1 532 ? 107.273 15.761 60.911 1.00 12.47 532 PHE A CA 1
ATOM 4313 C C . PHE A 1 532 ? 106.200 15.686 59.836 1.00 12.53 532 PHE A C 1
ATOM 4314 O O . PHE A 1 532 ? 105.049 16.068 60.086 1.00 12.47 532 PHE A O 1
ATOM 4322 N N . ARG A 1 533 ? 106.561 15.150 58.684 1.00 11.90 533 ARG A N 1
ATOM 4323 C CA . ARG A 1 533 ? 105.584 14.615 57.703 1.00 12.08 533 ARG A CA 1
ATOM 4324 C C . ARG A 1 533 ? 105.633 13.108 57.880 1.00 13.10 533 ARG A C 1
ATOM 4325 O O . ARG A 1 533 ? 106.721 12.531 57.997 1.00 13.08 533 ARG A O 1
ATOM 4333 N N . TYR A 1 534 ? 104.482 12.469 57.919 1.00 11.70 534 TYR A N 1
ATOM 4334 C CA . TYR A 1 534 ? 104.494 11.041 58.304 1.00 12.27 534 TYR A CA 1
ATOM 4335 C C . TYR A 1 534 ? 103.333 10.270 57.736 1.00 13.34 534 TYR A C 1
ATOM 4336 O O . TYR A 1 534 ? 102.223 10.782 57.566 1.00 12.90 534 TYR A O 1
ATOM 4345 N N . ASN A 1 535 ? 103.614 8.992 57.462 1.00 14.19 535 ASN A N 1
ATOM 4346 C CA . ASN A 1 535 ? 102.569 8.017 57.210 1.00 15.05 535 ASN A CA 1
ATOM 4347 C C . ASN A 1 535 ? 103.178 6.648 57.540 1.00 14.63 535 ASN A C 1
ATOM 4348 O O . ASN A 1 535 ? 104.272 6.595 58.128 1.00 14.01 535 ASN A O 1
ATOM 4353 N N . LYS A 1 536 ? 102.493 5.561 57.166 1.00 16.02 536 LYS A N 1
ATOM 4354 C CA . LYS A 1 536 ? 102.978 4.236 57.601 1.00 17.45 536 LYS A CA 1
ATOM 4355 C C . LYS A 1 536 ? 104.267 3.839 56.885 1.00 17.55 536 LYS A C 1
ATOM 4356 O O . LYS A 1 536 ? 104.936 2.895 57.323 1.00 18.77 536 LYS A O 1
ATOM 4362 N N . ASP A 1 537 ? 104.611 4.544 55.798 1.00 17.68 537 ASP A N 1
ATOM 4363 C CA . ASP A 1 537 ? 105.749 4.166 54.940 1.00 18.26 537 ASP A CA 1
ATOM 4364 C C . ASP A 1 537 ? 107.008 4.950 55.240 1.00 17.35 537 ASP A C 1
ATOM 4365 O O . ASP A 1 537 ? 108.122 4.449 55.019 1.00 17.68 537 ASP A O 1
ATOM 4370 N N . LYS A 1 538 ? 106.847 6.190 55.704 1.00 15.17 538 LYS A N 1
ATOM 4371 C CA . LYS A 1 538 ? 108.001 7.066 55.891 1.00 14.86 538 LYS A CA 1
ATOM 4372 C C . LYS A 1 538 ? 107.712 8.196 56.886 1.00 14.26 538 LYS A C 1
ATOM 4373 O O . LYS A 1 538 ? 106.576 8.631 57.021 1.00 14.04 538 LYS A O 1
ATOM 4379 N N . ARG A 1 539 ? 108.753 8.631 57.574 1.00 13.31 539 ARG A N 1
ATOM 4380 C CA . ARG A 1 539 ? 108.729 9.859 58.362 1.00 13.28 539 ARG A CA 1
ATOM 4381 C C . ARG A 1 539 ? 109.823 10.773 57.864 1.00 14.63 539 ARG A C 1
ATOM 4382 O O . ARG A 1 539 ? 110.943 10.335 57.571 1.00 14.36 539 ARG A O 1
ATOM 4390 N N . ILE A 1 540 ? 109.502 12.063 57.764 1.00 13.81 540 ILE A N 1
ATOM 4391 C CA . ILE A 1 540 ? 110.521 13.063 57.465 1.00 14.60 540 ILE A CA 1
ATOM 4392 C C . ILE A 1 540 ? 110.473 14.050 58.613 1.00 14.13 540 ILE A C 1
ATOM 4393 O O . ILE A 1 540 ? 109.448 14.686 58.847 1.00 13.39 540 ILE A O 1
ATOM 4398 N N . MET A 1 541 ? 111.593 14.157 59.330 1.00 13.63 541 MET A N 1
ATOM 4399 C CA . MET A 1 541 ? 111.705 15.063 60.471 1.00 14.37 541 MET A CA 1
ATOM 4400 C C . MET A 1 541 ? 112.497 16.293 60.038 1.00 14.19 541 MET A C 1
ATOM 4401 O O . MET A 1 541 ? 113.665 16.196 59.682 1.00 13.43 541 MET A O 1
ATOM 4406 N N . VAL A 1 542 ? 111.862 17.460 60.090 1.00 12.53 542 VAL A N 1
ATOM 4407 C CA . VAL A 1 542 ? 112.570 18.704 59.856 1.00 13.03 542 VAL A CA 1
ATOM 4408 C C . VAL A 1 542 ? 112.865 19.391 61.203 1.00 12.60 542 VAL A C 1
ATOM 4409 O O . VAL A 1 542 ? 112.011 19.497 62.087 1.00 13.23 542 VAL A O 1
ATOM 4413 N N . ALA A 1 543 ? 114.098 19.859 61.364 1.00 13.29 543 ALA A N 1
ATOM 4414 C CA . ALA A 1 543 ? 114.438 20.574 62.587 1.00 14.36 543 ALA A CA 1
ATOM 4415 C C . ALA A 1 543 ? 115.312 21.760 62.195 1.00 14.48 543 ALA A C 1
ATOM 4416 O O . ALA A 1 543 ? 116.267 21.602 61.416 1.00 15.10 543 ALA A O 1
ATOM 4418 N N . MET A 1 544 ? 114.940 22.941 62.673 1.00 14.06 544 MET A N 1
ATOM 4419 C CA . MET A 1 544 ? 115.706 24.140 62.364 1.00 13.78 544 MET A CA 1
ATOM 4420 C C . MET A 1 544 ? 116.082 24.891 63.615 1.00 13.92 544 MET A C 1
ATOM 4421 O O . MET A 1 544 ? 115.307 24.971 64.581 1.00 13.03 544 MET A O 1
ATOM 4426 N N . ASN A 1 545 ? 117.317 25.401 63.588 1.00 12.75 545 ASN A N 1
ATOM 4427 C CA . ASN A 1 545 ? 117.823 26.177 64.681 1.00 14.17 545 ASN A CA 1
ATOM 4428 C C . ASN A 1 545 ? 118.057 27.611 64.219 1.00 13.54 545 ASN A C 1
ATOM 4429 O O . ASN A 1 545 ? 119.137 27.944 63.709 1.00 13.26 545 ASN A O 1
ATOM 4434 N N . ASN A 1 546 ? 117.040 28.450 64.438 1.00 14.03 546 ASN A N 1
ATOM 4435 C CA . ASN A 1 546 ? 117.042 29.831 63.946 1.00 14.00 546 ASN A CA 1
ATOM 4436 C C . ASN A 1 546 ? 117.743 30.711 64.984 1.00 14.78 546 ASN A C 1
ATOM 4437 O O . ASN A 1 546 ? 117.158 31.626 65.579 1.00 14.96 546 ASN A O 1
ATOM 4442 N N . ASN A 1 547 ? 119.000 30.356 65.284 1.00 15.39 547 ASN A N 1
ATOM 4443 C CA . ASN A 1 547 ? 119.825 31.107 66.239 1.00 15.49 547 ASN A CA 1
ATOM 4444 C C . ASN A 1 547 ? 121.270 31.052 65.782 1.00 17.32 547 ASN A C 1
ATOM 4445 O O . ASN A 1 547 ? 121.684 30.029 65.239 1.00 18.23 547 ASN A O 1
ATOM 4450 N N . ASP A 1 548 ? 122.029 32.102 66.078 1.00 18.62 548 ASP A N 1
ATOM 4451 C CA . ASP A 1 548 ? 123.500 32.051 65.879 1.00 20.52 548 ASP A CA 1
ATOM 4452 C C . ASP A 1 548 ? 124.264 31.457 67.078 1.00 21.25 548 ASP A C 1
ATOM 4453 O O . ASP A 1 548 ? 125.270 32.041 67.556 1.00 22.67 548 ASP A O 1
ATOM 4462 N N . LYS A 1 549 ? 123.780 30.325 67.594 1.00 20.22 549 LYS A N 1
ATOM 4463 C CA . LYS A 1 549 ? 124.380 29.585 68.714 1.00 20.07 549 LYS A CA 1
ATOM 4464 C C . LYS A 1 549 ? 123.886 28.150 68.620 1.00 20.41 549 LYS A C 1
ATOM 4465 O O . LYS A 1 549 ? 122.790 27.905 68.090 1.00 19.23 549 LYS A O 1
ATOM 4471 N N . PRO A 1 550 ? 124.663 27.190 69.138 1.00 20.61 550 PRO A N 1
ATOM 4472 C CA . PRO A 1 550 ? 124.186 25.804 69.084 1.00 20.13 550 PRO A CA 1
ATOM 4473 C C . PRO A 1 550 ? 123.013 25.618 70.017 1.00 19.72 550 PRO A C 1
ATOM 4474 O O . PRO A 1 550 ? 122.877 26.344 71.004 1.00 20.28 550 PRO A O 1
ATOM 4478 N N . MET A 1 551 ? 122.134 24.675 69.701 1.00 19.20 551 MET A N 1
ATOM 4479 C CA . MET A 1 551 ? 121.002 24.407 70.571 1.00 19.92 551 MET A CA 1
ATOM 4480 C C . MET A 1 551 ? 120.847 22.902 70.675 1.00 19.74 551 MET A C 1
ATOM 4481 O O . MET A 1 551 ? 121.114 22.189 69.711 1.00 21.45 551 MET A O 1
ATOM 4486 N N . THR A 1 552 ? 120.442 22.439 71.846 1.00 19.55 552 THR A N 1
ATOM 4487 C CA . THR A 1 552 ? 120.267 21.015 72.102 1.00 20.56 552 THR A CA 1
ATOM 4488 C C . THR A 1 552 ? 118.834 20.765 72.545 1.00 20.49 552 THR A C 1
ATOM 4489 O O . THR A 1 552 ? 118.356 21.359 73.523 1.00 19.93 552 THR A O 1
ATOM 4493 N N . LEU A 1 553 ? 118.151 19.885 71.810 1.00 19.25 553 LEU A N 1
ATOM 4494 C CA . LEU A 1 553 ? 116.757 19.572 72.129 1.00 20.07 553 LEU A CA 1
ATOM 4495 C C . LEU A 1 553 ? 116.575 18.136 72.631 1.00 19.54 553 LEU A C 1
ATOM 4496 O O . LEU A 1 553 ? 116.781 17.212 71.838 1.00 21.40 553 LEU A O 1
ATOM 4501 N N . PRO A 1 554 ? 116.148 17.963 73.902 1.00 19.94 554 PRO A N 1
ATOM 4502 C CA . PRO A 1 554 ? 115.829 16.620 74.421 1.00 19.94 554 PRO A CA 1
ATOM 4503 C C . PRO A 1 554 ? 114.823 15.940 73.477 1.00 19.97 554 PRO A C 1
ATOM 4504 O O . PRO A 1 554 ? 113.842 16.564 73.044 1.00 20.50 554 PRO A O 1
ATOM 4508 N N . THR A 1 555 ? 115.081 14.695 73.099 1.00 19.68 555 THR A N 1
ATOM 4509 C CA . THR A 1 555 ? 114.145 14.036 72.156 1.00 19.20 555 THR A CA 1
ATOM 4510 C C . THR A 1 555 ? 112.960 13.350 72.828 1.00 19.06 555 THR A C 1
ATOM 4511 O O . THR A 1 555 ? 112.015 12.903 72.123 1.00 18.11 555 THR A O 1
ATOM 4515 N N . ALA A 1 556 ? 112.944 13.298 74.165 1.00 18.12 556 ALA A N 1
ATOM 4516 C CA . ALA A 1 556 ? 111.760 12.774 74.858 1.00 18.33 556 ALA A CA 1
ATOM 4517 C C . ALA A 1 556 ? 110.507 13.519 74.401 1.00 17.86 556 ALA A C 1
ATOM 4518 O O . ALA A 1 556 ? 109.440 12.942 74.300 1.00 18.29 556 ALA A O 1
ATOM 4520 N N . ARG A 1 557 ? 110.671 14.814 74.112 1.00 17.42 557 ARG A N 1
ATOM 4521 C CA . ARG A 1 557 ? 109.544 15.665 73.741 1.00 16.75 557 ARG A CA 1
ATOM 4522 C C . ARG A 1 557 ? 108.825 15.154 72.506 1.00 16.43 557 ARG A C 1
ATOM 4523 O O . ARG A 1 557 ? 107.596 15.325 72.394 1.00 16.03 557 ARG A O 1
ATOM 4531 N N . PHE A 1 558 ? 109.591 14.546 71.592 1.00 15.01 558 PHE A N 1
ATOM 4532 C CA . PHE A 1 558 ? 109.098 14.199 70.251 1.00 14.89 558 PHE A CA 1
ATOM 4533 C C . PHE A 1 558 ? 108.741 12.725 70.084 1.00 14.71 558 PHE A C 1
ATOM 4534 O O . PHE A 1 558 ? 108.576 12.254 68.935 1.00 14.80 558 PHE A O 1
ATOM 4542 N N . GLN A 1 559 ? 108.666 11.996 71.199 1.00 15.18 559 GLN A N 1
ATOM 4543 C CA . GLN A 1 559 ? 108.507 10.535 71.108 1.00 16.96 559 GLN A CA 1
ATOM 4544 C C . GLN A 1 559 ? 107.240 10.029 70.412 1.00 16.51 559 GLN A C 1
ATOM 4545 O O . GLN A 1 559 ? 107.242 8.914 69.874 1.00 17.19 559 GLN A O 1
ATOM 4551 N N . GLU A 1 560 ? 106.168 10.827 70.368 1.00 16.12 560 GLU A N 1
ATOM 4552 C CA . GLU A 1 560 ? 104.970 10.341 69.686 1.00 15.27 560 GLU A CA 1
ATOM 4553 C C . GLU A 1 560 ? 105.218 10.187 68.186 1.00 15.07 560 GLU A C 1
ATOM 4554 O O . GLU A 1 560 ? 104.494 9.473 67.497 1.00 15.85 560 GLU A O 1
ATOM 4560 N N . MET A 1 561 ? 106.222 10.924 67.687 1.00 14.86 561 MET A N 1
ATOM 4561 C CA . MET A 1 561 ? 106.671 10.810 66.311 1.00 14.68 561 MET A CA 1
ATOM 4562 C C . MET A 1 561 ? 107.922 9.936 66.160 1.00 15.65 561 MET A C 1
ATOM 4563 O O . MET A 1 561 ? 108.062 9.260 65.123 1.00 15.86 561 MET A O 1
ATOM 4568 N N . LEU A 1 562 ? 108.841 9.990 67.136 1.00 15.61 562 LEU A N 1
ATOM 4569 C CA . LEU A 1 562 ? 110.105 9.261 67.010 1.00 15.48 562 LEU A CA 1
ATOM 4570 C C . LEU A 1 562 ? 110.005 7.789 67.403 1.00 16.44 562 LEU A C 1
ATOM 4571 O O . LEU A 1 562 ? 110.695 6.981 66.802 1.00 16.51 562 LEU A O 1
ATOM 4576 N N . LYS A 1 563 ? 109.155 7.475 68.376 1.00 15.88 563 LYS A N 1
ATOM 4577 C CA . LYS A 1 563 ? 108.921 6.072 68.815 1.00 18.01 563 LYS A CA 1
ATOM 4578 C C . LYS A 1 563 ? 110.245 5.324 68.963 1.00 18.88 563 LYS A C 1
ATOM 4579 O O . LYS A 1 563 ? 110.422 4.216 68.412 1.00 19.66 563 LYS A O 1
ATOM 4585 N N . GLY A 1 564 ? 111.176 5.967 69.656 1.00 19.02 564 GLY A N 1
ATOM 4586 C CA . GLY A 1 564 ? 112.463 5.339 69.999 1.00 19.22 564 GLY A CA 1
ATOM 4587 C C . GLY A 1 564 ? 113.497 5.229 68.895 1.00 19.80 564 GLY A C 1
ATOM 4588 O O . GLY A 1 564 ? 114.529 4.567 69.079 1.00 20.65 564 GLY A O 1
ATOM 4589 N N . ALA A 1 565 ? 113.280 5.898 67.758 1.00 19.26 565 ALA A N 1
ATOM 4590 C CA . ALA A 1 565 ? 114.306 5.934 66.718 1.00 20.12 565 ALA A CA 1
ATOM 4591 C C . ALA A 1 565 ? 115.650 6.436 67.291 1.00 20.29 565 ALA A C 1
ATOM 4592 O O . ALA A 1 565 ? 115.724 7.529 67.872 1.00 20.01 565 ALA A O 1
ATOM 4594 N N . PRO A 1 566 ? 116.720 5.620 67.166 1.00 20.99 566 PRO A N 1
ATOM 4595 C CA . PRO A 1 566 ? 118.003 6.029 67.748 1.00 22.00 566 PRO A CA 1
ATOM 4596 C C . PRO A 1 566 ? 118.740 7.098 66.954 1.00 21.68 566 PRO A C 1
ATOM 4597 O O . PRO A 1 566 ? 119.577 7.804 67.511 1.00 22.70 566 PRO A O 1
ATOM 4601 N N . SER A 1 567 ? 118.426 7.210 65.672 1.00 22.14 567 SER A N 1
ATOM 4602 C CA . SER A 1 567 ? 119.151 8.101 64.767 1.00 21.11 567 SER A CA 1
ATOM 4603 C C . SER A 1 567 ? 118.466 8.088 63.407 1.00 20.88 567 SER A C 1
ATOM 4604 O O . SER A 1 567 ? 117.607 7.248 63.122 1.00 20.58 567 SER A O 1
ATOM 4607 N N . GLY A 1 568 ? 118.866 9.013 62.538 1.00 20.49 568 GLY A N 1
ATOM 4608 C CA . GLY A 1 568 ? 118.439 8.957 61.152 1.00 19.53 568 GLY A CA 1
ATOM 4609 C C . GLY A 1 568 ? 119.414 9.744 60.294 1.00 18.70 568 GLY A C 1
ATOM 4610 O O . GLY A 1 568 ? 120.176 10.560 60.824 1.00 19.94 568 GLY A O 1
ATOM 4611 N N . VAL A 1 569 ? 119.364 9.512 58.984 1.00 17.93 569 VAL A N 1
ATOM 4612 C CA . VAL A 1 569 ? 120.242 10.195 58.028 1.00 17.53 569 VAL A CA 1
ATOM 4613 C C . VAL A 1 569 ? 119.631 11.534 57.545 1.00 17.89 569 VAL A C 1
ATOM 4614 O O . VAL A 1 569 ? 118.524 11.574 57.007 1.00 16.95 569 VAL A O 1
ATOM 4618 N N . ASP A 1 570 ? 120.368 12.610 57.789 1.00 17.31 570 ASP A N 1
ATOM 4619 C CA . ASP A 1 570 ? 120.015 13.928 57.263 1.00 17.04 570 ASP A CA 1
ATOM 4620 C C . ASP A 1 570 ? 120.239 13.975 55.736 1.00 16.66 570 ASP A C 1
ATOM 4621 O O . ASP A 1 570 ? 121.368 13.820 55.248 1.00 16.53 570 ASP A O 1
ATOM 4626 N N . PHE A 1 571 ? 119.155 14.191 54.979 1.00 14.71 571 PHE A N 1
ATOM 4627 C CA . PHE A 1 571 ? 119.230 14.221 53.513 1.00 15.40 571 PHE A CA 1
ATOM 4628 C C . PHE A 1 571 ? 120.141 15.348 52.998 1.00 15.60 571 PHE A C 1
ATOM 4629 O O . PHE A 1 571 ? 120.812 15.190 51.971 1.00 17.11 571 PHE A O 1
ATOM 4637 N N . LEU A 1 572 ? 120.182 16.476 53.725 1.00 17.02 572 LEU A N 1
ATOM 4638 C CA . LEU A 1 572 ? 120.985 17.625 53.283 1.00 17.78 572 LEU A CA 1
ATOM 4639 C C . LEU A 1 572 ? 122.484 17.313 53.328 1.00 18.54 572 LEU A C 1
ATOM 4640 O O . LEU A 1 572 ? 123.161 17.467 52.338 1.00 20.18 572 LEU A O 1
ATOM 4645 N N . SER A 1 573 ? 122.961 16.869 54.476 1.00 19.42 573 SER A N 1
ATOM 4646 C CA . SER A 1 573 ? 124.393 16.618 54.680 1.00 20.11 573 SER A CA 1
ATOM 4647 C C . SER A 1 573 ? 124.815 15.177 54.398 1.00 20.73 573 SER A C 1
ATOM 4648 O O . SER A 1 573 ? 126.021 14.908 54.258 1.00 21.59 573 SER A O 1
ATOM 4651 N N . GLY A 1 574 ? 123.875 14.238 54.381 1.00 20.29 574 GLY A N 1
ATOM 4652 C CA . GLY A 1 574 ? 124.235 12.812 54.259 1.00 21.87 574 GLY A CA 1
ATOM 4653 C C . GLY A 1 574 ? 124.698 12.211 55.580 1.00 22.77 574 GLY A C 1
ATOM 4654 O O . GLY A 1 574 ? 124.954 11.012 55.654 1.00 24.19 574 GLY A O 1
ATOM 4655 N N . LYS A 1 575 ? 124.791 13.031 56.626 1.00 23.41 575 LYS A N 1
ATOM 4656 C CA . LYS A 1 575 ? 125.317 12.603 57.927 1.00 24.54 575 LYS A CA 1
ATOM 4657 C C . LYS A 1 575 ? 124.231 11.923 58.760 1.00 24.75 575 LYS A C 1
ATOM 4658 O O . LYS A 1 575 ? 123.044 12.245 58.648 1.00 23.37 575 LYS A O 1
ATOM 4669 N N . THR A 1 576 ? 124.640 10.948 59.570 1.00 24.40 576 THR A N 1
ATOM 4670 C CA . THR A 1 576 ? 123.760 10.349 60.575 1.00 24.53 576 THR A CA 1
ATOM 4671 C C . THR A 1 576 ? 123.623 11.284 61.778 1.00 24.70 576 THR A C 1
ATOM 4672 O O . THR A 1 576 ? 124.622 11.756 62.346 1.00 25.40 576 THR A O 1
ATOM 4679 N N . VAL A 1 577 ? 122.378 11.579 62.151 1.00 23.17 577 VAL A N 1
ATOM 4680 C CA . VAL A 1 577 ? 122.076 12.462 63.262 1.00 21.64 577 VAL A CA 1
ATOM 4681 C C . VAL A 1 577 ? 121.520 11.657 64.442 1.00 22.34 577 VAL A C 1
ATOM 4682 O O . VAL A 1 577 ? 120.576 10.878 64.278 1.00 21.87 577 VAL A O 1
ATOM 4686 N N . GLY A 1 578 ? 122.105 11.834 65.625 1.00 21.70 578 GLY A N 1
ATOM 4687 C CA . GLY A 1 578 ? 121.662 11.088 66.807 1.00 22.38 578 GLY A CA 1
ATOM 4688 C C . GLY A 1 578 ? 120.322 11.607 67.306 1.00 21.92 578 GLY A C 1
ATOM 4689 O O . GLY A 1 578 ? 120.064 12.824 67.254 1.00 22.54 578 GLY A O 1
ATOM 4690 N N . LEU A 1 579 ? 119.474 10.694 67.781 1.00 21.87 579 LEU A N 1
ATOM 4691 C CA . LEU A 1 579 ? 118.121 11.040 68.265 1.00 21.15 579 LEU A CA 1
ATOM 4692 C C . LEU A 1 579 ? 117.714 10.290 69.530 1.00 21.48 579 LEU A C 1
ATOM 4693 O O . LEU A 1 579 ? 116.613 10.480 70.030 1.00 20.57 579 LEU A O 1
ATOM 4698 N N . GLY A 1 580 ? 118.598 9.427 70.041 1.00 21.72 580 GLY A N 1
ATOM 4699 C CA . GLY A 1 580 ? 118.252 8.612 71.213 1.00 23.35 580 GLY A CA 1
ATOM 4700 C C . GLY A 1 580 ? 117.843 9.402 72.446 1.00 23.70 580 GLY A C 1
ATOM 4701 O O . GLY A 1 580 ? 116.829 9.076 73.084 1.00 24.33 580 GLY A O 1
ATOM 4702 N N . ARG A 1 581 ? 118.612 10.441 72.787 1.00 23.81 581 ARG A N 1
ATOM 4703 C CA . ARG A 1 581 ? 118.305 11.260 73.972 1.00 26.09 581 ARG A CA 1
ATOM 4704 C C . ARG A 1 581 ? 118.203 12.783 73.696 1.00 24.31 581 ARG A C 1
ATOM 4705 O O . ARG A 1 581 ? 117.513 13.512 74.420 1.00 24.14 581 ARG A O 1
ATOM 4713 N N . GLU A 1 582 ? 118.892 13.253 72.672 1.00 24.34 582 GLU A N 1
ATOM 4714 C CA . GLU A 1 582 ? 118.905 14.680 72.358 1.00 24.32 582 GLU A CA 1
ATOM 4715 C C . GLU A 1 582 ? 119.267 14.919 70.911 1.00 23.06 582 GLU A C 1
ATOM 4716 O O . GLU A 1 582 ? 120.001 14.136 70.284 1.00 22.50 582 GLU A O 1
ATOM 4722 N N . LEU A 1 583 ? 118.726 16.007 70.362 1.00 21.09 583 LEU A N 1
ATOM 4723 C CA . LEU A 1 583 ? 119.072 16.431 69.024 1.00 20.88 583 LEU A CA 1
ATOM 4724 C C . LEU A 1 583 ? 119.962 17.660 69.138 1.00 20.61 583 LEU A C 1
ATOM 4725 O O . LEU A 1 583 ? 119.565 18.689 69.713 1.00 20.06 583 LEU A O 1
ATOM 4730 N N . ARG A 1 584 ? 121.183 17.518 68.658 1.00 20.96 584 ARG A N 1
ATOM 4731 C CA . ARG A 1 584 ? 122.164 18.577 68.776 1.00 23.34 584 ARG A CA 1
ATOM 4732 C C . ARG A 1 584 ? 122.270 19.380 67.487 1.00 22.11 584 ARG A C 1
ATOM 4733 O O . ARG A 1 584 ? 122.791 18.902 66.485 1.00 24.35 584 ARG A O 1
ATOM 4741 N N . LEU A 1 585 ? 121.786 20.628 67.504 1.00 20.17 585 LEU A N 1
ATOM 4742 C CA . LEU A 1 585 ? 121.795 21.437 66.311 1.00 19.22 585 LEU A CA 1
ATOM 4743 C C . LEU A 1 585 ? 122.906 22.477 66.331 1.00 18.56 585 LEU A C 1
ATOM 4744 O O . LEU A 1 585 ? 123.053 23.228 67.315 1.00 18.83 585 LEU A O 1
ATOM 4749 N N . ALA A 1 586 ? 123.661 22.559 65.243 1.00 18.80 586 ALA A N 1
ATOM 4750 C CA . ALA A 1 586 ? 124.700 23.588 65.092 1.00 18.27 586 ALA A CA 1
ATOM 4751 C C . ALA A 1 586 ? 124.060 24.977 64.880 1.00 18.69 586 ALA A C 1
ATOM 4752 O O . ALA A 1 586 ? 122.853 25.063 64.558 1.00 17.71 586 ALA A O 1
ATOM 4754 N N . PRO A 1 587 ? 124.828 26.059 65.070 1.00 18.52 587 PRO A N 1
ATOM 4755 C CA . PRO A 1 587 ? 124.263 27.397 64.794 1.00 18.96 587 PRO A CA 1
ATOM 4756 C C . PRO A 1 587 ? 123.630 27.498 63.408 1.00 18.85 587 PRO A C 1
ATOM 4757 O O . PRO A 1 587 ? 124.221 27.051 62.419 1.00 19.47 587 PRO A O 1
ATOM 4761 N N . LYS A 1 588 ? 122.432 28.100 63.334 1.00 18.38 588 LYS A N 1
ATOM 4762 C CA . LYS A 1 588 ? 121.785 28.417 62.055 1.00 18.26 588 LYS A CA 1
ATOM 4763 C C . LYS A 1 588 ? 121.615 27.191 61.136 1.00 17.66 588 LYS A C 1
ATOM 4764 O O . LYS A 1 588 ? 121.767 27.288 59.937 1.00 18.56 588 LYS A O 1
ATOM 4770 N N . SER A 1 589 ? 121.335 26.041 61.726 1.00 17.46 589 SER A N 1
ATOM 4771 C CA . SER A 1 589 ? 121.275 24.806 60.941 1.00 17.40 589 SER A CA 1
ATOM 4772 C C . SER A 1 589 ? 119.853 24.354 60.696 1.00 16.88 589 SER A C 1
ATOM 4773 O O . SER A 1 589 ? 118.915 24.714 61.426 1.00 17.39 589 SER A O 1
ATOM 4776 N N . VAL A 1 590 ? 119.720 23.525 59.677 1.00 15.54 590 VAL A N 1
ATOM 4777 C CA . VAL A 1 590 ? 118.463 22.821 59.429 1.00 15.15 590 VAL A CA 1
ATOM 4778 C C . VAL A 1 590 ? 118.825 21.414 58.957 1.00 15.58 590 VAL A C 1
ATOM 4779 O O . VAL A 1 590 ? 119.805 21.225 58.197 1.00 15.38 590 VAL A O 1
ATOM 4783 N N . VAL A 1 591 ? 118.086 20.428 59.464 1.00 15.30 591 VAL A N 1
ATOM 4784 C CA . VAL A 1 591 ? 118.279 19.026 59.055 1.00 14.91 591 VAL A CA 1
ATOM 4785 C C . VAL A 1 591 ? 116.953 18.499 58.527 1.00 14.48 591 VAL A C 1
ATOM 4786 O O . VAL A 1 591 ? 115.894 18.977 58.933 1.00 14.41 591 VAL A O 1
ATOM 4790 N N . VAL A 1 592 ? 117.027 17.548 57.602 1.00 14.22 592 VAL A N 1
ATOM 4791 C CA . VAL A 1 592 ? 115.849 16.884 57.041 1.00 13.94 592 VAL A CA 1
ATOM 4792 C C . VAL A 1 592 ? 116.147 15.393 57.174 1.00 13.37 592 VAL A C 1
ATOM 4793 O O . VAL A 1 592 ? 116.734 14.765 56.255 1.00 13.79 592 VAL A O 1
ATOM 4797 N N . ILE A 1 593 ? 115.725 14.853 58.304 1.00 14.17 593 ILE A N 1
ATOM 4798 C CA . ILE A 1 593 ? 116.092 13.469 58.690 1.00 15.10 593 ILE A CA 1
ATOM 4799 C C . ILE A 1 593 ? 115.036 12.530 58.156 1.00 14.73 593 ILE A C 1
ATOM 4800 O O . ILE A 1 593 ? 113.837 12.716 58.393 1.00 14.95 593 ILE A O 1
ATOM 4805 N N . GLU A 1 594 ? 115.474 11.523 57.409 1.00 15.34 594 GLU A N 1
ATOM 4806 C CA . GLU A 1 594 ? 114.548 10.549 56.810 1.00 14.58 594 GLU A CA 1
ATOM 4807 C C . GLU A 1 594 ? 114.543 9.267 57.647 1.00 15.27 594 GLU A C 1
ATOM 4808 O O . GLU A 1 594 ? 115.607 8.751 58.044 1.00 16.90 594 GLU A O 1
ATOM 4814 N N . LEU A 1 595 ? 113.338 8.801 57.949 1.00 14.84 595 LEU A N 1
ATOM 4815 C CA . LEU A 1 595 ? 113.158 7.696 58.892 1.00 15.35 595 LEU A CA 1
ATOM 4816 C C . LEU A 1 595 ? 112.153 6.695 58.338 1.00 15.94 595 LEU A C 1
ATOM 4817 O O . LEU A 1 595 ? 111.382 7.004 57.424 1.00 15.67 595 LEU A O 1
ATOM 4822 N N . PRO A 1 596 ? 112.150 5.460 58.878 1.00 16.22 596 PRO A N 1
ATOM 4823 C CA . PRO A 1 596 ? 111.126 4.508 58.484 1.00 16.47 596 PRO A CA 1
ATOM 4824 C C . PRO A 1 596 ? 109.711 4.984 58.850 1.00 16.49 596 PRO A C 1
ATOM 4825 O O . PRO A 1 596 ? 109.532 5.976 59.571 1.00 17.12 596 PRO A O 1
ATOM 4829 N N . GLY A 1 597 ? 108.708 4.282 58.349 1.00 17.27 597 GLY A N 1
ATOM 4830 C CA . GLY A 1 597 ? 107.325 4.628 58.643 1.00 17.04 597 GLY A CA 1
ATOM 4831 C C . GLY A 1 597 ? 106.963 4.677 60.112 1.00 17.61 597 GLY A C 1
ATOM 4832 O O . GLY A 1 597 ? 107.659 4.143 60.995 1.00 17.21 597 GLY A O 1
ATOM 4833 N N . LEU A 1 598 ? 105.841 5.336 60.369 1.00 18.38 598 LEU A N 1
ATOM 4834 C CA . LEU A 1 598 ? 105.216 5.324 61.669 1.00 19.98 598 LEU A CA 1
ATOM 4835 C C . LEU A 1 598 ? 104.010 4.360 61.605 1.00 21.16 598 LEU A C 1
ATOM 4836 O O . LEU A 1 598 ? 103.075 4.585 60.828 1.00 23.54 598 LEU A O 1
ATOM 4841 N N . PRO A 1 599 ? 104.012 3.311 62.431 1.00 23.92 599 PRO A N 1
ATOM 4842 C CA . PRO A 1 599 ? 102.846 2.404 62.476 1.00 25.22 599 PRO A CA 1
ATOM 4843 C C . PRO A 1 599 ? 101.512 3.144 62.718 1.00 26.82 599 PRO A C 1
ATOM 4844 O O . PRO A 1 599 ? 100.451 2.713 62.225 1.00 28.34 599 PRO A O 1
ATOM 4848 N N . PRO B 1 3 ? 95.411 16.961 112.533 1.00 54.61 3 PRO B N 1
ATOM 4849 C CA . PRO B 1 3 ? 94.224 17.820 112.654 1.00 54.29 3 PRO B CA 1
ATOM 4850 C C . PRO B 1 3 ? 93.344 17.570 113.910 1.00 53.68 3 PRO B C 1
ATOM 4851 O O . PRO B 1 3 ? 93.535 16.570 114.634 1.00 53.58 3 PRO B O 1
ATOM 4855 N N . THR B 1 4 ? 92.413 18.500 114.165 1.00 52.38 4 THR B N 1
ATOM 4856 C CA . THR B 1 4 ? 91.425 18.380 115.254 1.00 50.67 4 THR B CA 1
ATOM 4857 C C . THR B 1 4 ? 90.020 18.043 114.750 1.00 48.72 4 THR B C 1
ATOM 4858 O O . THR B 1 4 ? 89.311 18.904 114.207 1.00 48.24 4 THR B O 1
ATOM 4862 N N . ALA B 1 5 ? 89.642 16.782 114.981 1.00 46.13 5 ALA B N 1
ATOM 4863 C CA . ALA B 1 5 ? 88.413 16.185 114.500 1.00 43.14 5 ALA B CA 1
ATOM 4864 C C . ALA B 1 5 ? 88.322 16.399 112.991 1.00 40.86 5 ALA B C 1
ATOM 4865 O O . ALA B 1 5 ? 89.069 15.791 112.225 1.00 40.37 5 ALA B O 1
ATOM 4867 N N . ILE B 1 6 ? 87.431 17.286 112.580 1.00 38.01 6 ILE B N 1
ATOM 4868 C CA . ILE B 1 6 ? 87.295 17.631 111.173 1.00 35.58 6 ILE B CA 1
ATOM 4869 C C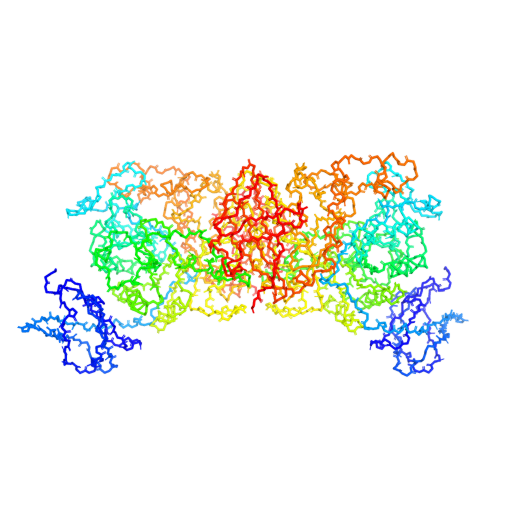 . ILE B 1 6 ? 87.928 19.004 111.001 1.00 34.12 6 ILE B C 1
ATOM 4870 O O . ILE B 1 6 ? 87.441 19.987 111.554 1.00 34.19 6 ILE B O 1
ATOM 4875 N N . GLU B 1 7 ? 89.033 19.058 110.267 1.00 32.73 7 GLU B N 1
ATOM 4876 C CA . GLU B 1 7 ? 89.713 20.327 110.047 1.00 31.75 7 GLU B CA 1
ATOM 4877 C C . GLU B 1 7 ? 89.053 21.157 108.928 1.00 30.16 7 GLU B C 1
ATOM 4878 O O . GLU B 1 7 ? 88.829 22.355 109.097 1.00 30.75 7 GLU B O 1
ATOM 4884 N N . HIS B 1 8 ? 88.742 20.520 107.799 1.00 28.50 8 HIS B N 1
ATOM 4885 C CA . HIS B 1 8 ? 88.092 21.224 106.672 1.00 26.62 8 HIS B CA 1
ATOM 4886 C C . HIS B 1 8 ? 86.887 20.397 106.223 1.00 25.18 8 HIS B C 1
ATOM 4887 O O . HIS B 1 8 ? 86.978 19.175 106.129 1.00 25.33 8 HIS B O 1
ATOM 4894 N N . MET B 1 9 ? 85.767 21.072 106.001 1.00 23.45 9 MET B N 1
ATOM 4895 C CA . MET B 1 9 ? 84.582 20.483 105.374 1.00 22.57 9 MET B CA 1
ATOM 4896 C C . MET B 1 9 ? 84.255 21.415 104.198 1.00 21.60 9 MET B C 1
ATOM 4897 O O . MET B 1 9 ? 83.970 22.596 104.405 1.00 22.29 9 MET B O 1
ATOM 4902 N N . GLU B 1 10 ? 84.311 20.878 102.977 1.00 21.08 10 GLU B N 1
ATOM 4903 C CA . GLU B 1 10 ? 84.178 21.723 101.765 1.00 20.66 10 GLU B CA 1
ATOM 4904 C C . GLU B 1 10 ? 83.281 21.073 100.698 1.00 20.12 10 GLU B C 1
ATOM 4905 O O . GLU B 1 10 ? 83.573 19.945 100.283 1.00 21.10 10 GLU B O 1
ATOM 4911 N N . PRO B 1 11 ? 82.199 21.775 100.261 1.00 20.23 11 PRO B N 1
ATOM 4912 C CA . PRO B 1 11 ? 81.734 23.070 100.778 1.00 19.88 11 PRO B CA 1
ATOM 4913 C C . PRO B 1 11 ? 81.223 22.932 102.210 1.00 20.65 11 PRO B C 1
ATOM 4914 O O . PRO B 1 11 ? 80.790 21.853 102.602 1.00 20.64 11 PRO B O 1
ATOM 4918 N N . PRO B 1 12 ? 81.319 24.012 102.992 1.00 20.82 12 PRO B N 1
ATOM 4919 C CA . PRO B 1 12 ? 80.979 23.988 104.424 1.00 20.75 12 PRO B CA 1
ATOM 4920 C C . PRO B 1 12 ? 79.486 23.932 104.702 1.00 21.01 12 PRO B C 1
ATOM 4921 O O . PRO B 1 12 ? 79.073 23.601 105.835 1.00 21.45 12 PRO B O 1
ATOM 4925 N N . PHE B 1 13 ? 78.709 24.322 103.703 1.00 19.80 13 PHE B N 1
ATOM 4926 C CA . PHE B 1 13 ? 77.252 24.274 103.717 1.00 20.69 13 PHE B CA 1
ATOM 4927 C C . PHE B 1 13 ? 76.795 24.359 102.250 1.00 20.90 13 PHE B C 1
ATOM 4928 O O . PHE B 1 13 ? 77.605 24.631 101.345 1.00 20.19 13 PHE B O 1
ATOM 4936 N N . TRP B 1 14 ? 75.503 24.152 102.025 1.00 20.52 14 TRP B N 1
ATOM 4937 C CA . TRP B 1 14 ? 74.975 24.153 100.668 1.00 19.98 14 TRP B CA 1
ATOM 4938 C C . TRP B 1 14 ? 73.547 24.668 100.719 1.00 19.62 14 TRP B C 1
ATOM 4939 O O . TRP B 1 14 ? 73.131 25.330 101.689 1.00 19.16 14 TRP B O 1
ATOM 4950 N N . TRP B 1 15 ? 72.803 24.412 99.650 1.00 18.71 15 TRP B N 1
ATOM 4951 C CA . TRP B 1 15 ? 71.484 24.992 99.493 1.00 18.99 15 TRP B CA 1
ATOM 4952 C C . TRP B 1 15 ? 70.505 23.910 99.075 1.00 19.51 15 TRP B C 1
ATOM 4953 O O . TRP B 1 15 ? 70.860 22.998 98.322 1.00 20.05 15 TRP B O 1
ATOM 4964 N N . ALA B 1 16 ? 69.276 24.014 99.587 1.00 19.55 16 ALA B N 1
ATOM 4965 C CA . ALA B 1 16 ? 68.183 23.239 99.026 1.00 20.27 16 ALA B CA 1
ATOM 4966 C C . ALA B 1 16 ? 67.833 23.838 97.673 1.00 20.46 16 ALA B C 1
ATOM 4967 O O . ALA B 1 16 ? 67.975 25.045 97.472 1.00 20.92 16 ALA B O 1
ATOM 4969 N N . GLY B 1 17 ? 67.376 23.002 96.750 1.00 20.04 17 GLY B N 1
ATOM 4970 C CA . GLY B 1 17 ? 66.784 23.521 95.533 1.00 19.85 17 GLY B CA 1
ATOM 4971 C C . GLY B 1 17 ? 67.767 23.923 94.436 1.00 20.05 17 GLY B C 1
ATOM 4972 O O . GLY B 1 17 ? 67.437 24.772 93.614 1.00 19.79 17 GLY B O 1
ATOM 4973 N N . MET B 1 18 ? 68.954 23.317 94.428 1.00 19.32 18 MET B N 1
ATOM 4974 C CA . MET B 1 18 ? 69.901 23.557 93.315 1.00 19.77 18 MET B CA 1
ATOM 4975 C C . MET B 1 18 ? 69.501 22.683 92.144 1.00 20.33 18 MET B C 1
ATOM 4976 O O . MET B 1 18 ? 68.758 21.700 92.296 1.00 20.82 18 MET B O 1
ATOM 4981 N N . GLN B 1 19 ? 70.019 23.017 90.961 1.00 20.54 19 GLN B N 1
ATOM 4982 C CA . GLN B 1 19 ? 69.703 22.252 89.781 1.00 21.78 19 GLN B CA 1
ATOM 4983 C C . GLN B 1 19 ? 70.335 20.847 89.815 1.00 21.33 19 GLN B C 1
ATOM 4984 O O . GLN B 1 19 ? 69.668 19.838 89.563 1.00 22.05 19 GLN B O 1
ATOM 4990 N N . HIS B 1 20 ? 71.629 20.777 90.106 1.00 20.48 20 HIS B N 1
ATOM 4991 C CA . HIS B 1 20 ? 72.333 19.502 90.212 1.00 19.95 20 HIS B CA 1
ATOM 4992 C C . HIS B 1 20 ? 72.052 19.000 91.632 1.00 20.87 20 HIS B C 1
ATOM 4993 O O . HIS B 1 20 ? 72.316 19.730 92.626 1.00 20.69 20 HIS B O 1
ATOM 5000 N N . LYS B 1 21 ? 71.463 17.804 91.736 1.00 20.69 21 LYS B N 1
ATOM 5001 C CA . LYS B 1 21 ? 71.076 17.286 93.057 1.00 21.94 21 LYS B CA 1
ATOM 5002 C C . LYS B 1 21 ? 72.288 16.766 93.849 1.00 21.69 21 LYS B C 1
ATOM 5003 O O . LYS B 1 21 ? 72.286 16.840 95.082 1.00 21.79 21 LYS B O 1
ATOM 5009 N N . GLY B 1 22 ? 73.299 16.253 93.145 1.00 21.40 22 GLY B N 1
ATOM 5010 C CA . GLY B 1 22 ? 74.495 15.687 93.757 1.00 21.73 22 GLY B CA 1
ATOM 5011 C C . GLY B 1 22 ? 75.320 16.723 94.492 1.00 21.97 22 GLY B C 1
ATOM 5012 O O . GLY B 1 22 ? 75.492 17.859 94.013 1.00 23.03 22 GLY B O 1
ATOM 5013 N N . LEU B 1 23 ? 75.797 16.357 95.675 1.00 20.97 23 LEU B N 1
ATOM 5014 C CA . LEU B 1 23 ? 76.734 17.196 96.424 1.00 20.45 23 LEU B CA 1
ATOM 5015 C C . LEU B 1 23 ? 77.849 16.305 96.909 1.00 20.74 23 LEU B C 1
ATOM 5016 O O . LEU B 1 23 ? 77.604 15.248 97.496 1.00 19.92 23 LEU B O 1
ATOM 5021 N N . GLN B 1 24 ? 79.082 16.700 96.617 1.00 19.72 24 GLN B N 1
ATOM 5022 C CA . GLN B 1 24 ? 80.224 15.910 97.059 1.00 19.84 24 GLN B CA 1
ATOM 5023 C C . GLN B 1 24 ? 81.014 16.697 98.102 1.00 20.04 24 GLN B C 1
ATOM 5024 O O . GLN B 1 24 ? 81.641 17.729 97.777 1.00 19.64 24 GLN B O 1
ATOM 5030 N N . LEU B 1 25 ? 80.995 16.200 99.346 1.00 19.62 25 LEU B N 1
ATOM 5031 C CA . LEU B 1 25 ? 81.778 16.825 100.435 1.00 19.54 25 LEU B CA 1
ATOM 5032 C C . LEU B 1 25 ? 83.202 16.308 100.519 1.00 19.58 25 LEU B C 1
ATOM 5033 O O . LEU B 1 25 ? 83.453 15.108 100.468 1.00 20.06 25 LEU B O 1
ATOM 5038 N N . MET B 1 26 ? 84.151 17.227 100.589 1.00 19.62 26 MET B N 1
ATOM 5039 C CA . MET B 1 26 ? 85.532 16.853 100.751 1.00 20.35 26 MET B CA 1
ATOM 5040 C C . MET B 1 26 ? 85.886 17.148 102.200 1.00 20.95 26 MET B C 1
ATOM 5041 O O . MET B 1 26 ? 85.910 18.309 102.631 1.00 21.50 26 MET B O 1
ATOM 5046 N N . VAL B 1 27 ? 86.127 16.070 102.944 1.00 20.73 27 VAL B N 1
ATOM 5047 C CA . VAL B 1 27 ? 86.288 16.154 104.389 1.00 21.58 27 VAL B CA 1
ATOM 5048 C C . VAL B 1 27 ? 87.736 15.885 104.723 1.00 21.62 27 VAL B C 1
ATOM 5049 O O . VAL B 1 27 ? 88.320 14.943 104.218 1.00 21.75 27 VAL B O 1
ATOM 5053 N N . HIS B 1 28 ? 88.310 16.745 105.570 1.00 23.22 28 HIS B N 1
ATOM 5054 C CA . HIS B 1 28 ? 89.714 16.653 105.934 1.00 24.15 28 HIS B CA 1
ATOM 5055 C C . HIS B 1 28 ? 89.908 16.684 107.444 1.00 25.25 28 HIS B C 1
ATOM 5056 O O . HIS B 1 28 ? 89.392 17.565 108.130 1.00 24.99 28 HIS B O 1
ATOM 5063 N N . GLY B 1 29 ? 90.677 15.718 107.935 1.00 27.18 29 GLY B N 1
ATOM 5064 C CA . GLY B 1 29 ? 91.015 15.616 109.368 1.00 29.07 29 GLY B CA 1
ATOM 5065 C C . GLY B 1 29 ? 91.837 14.355 109.598 1.00 30.53 29 GLY B C 1
ATOM 5066 O O . GLY B 1 29 ? 91.776 13.419 108.791 1.00 28.92 29 GLY B O 1
ATOM 5067 N N . ARG B 1 30 ? 92.594 14.304 110.702 1.00 31.85 30 ARG B N 1
ATOM 5068 C CA . ARG B 1 30 ? 93.441 13.125 110.947 1.00 34.11 30 ARG B CA 1
ATOM 5069 C C . ARG B 1 30 ? 92.607 11.828 111.055 1.00 34.09 30 ARG B C 1
ATOM 5070 O O . ARG B 1 30 ? 91.675 11.729 111.873 1.00 33.97 30 ARG B O 1
ATOM 5083 N N . ASP B 1 31 ? 92.935 10.869 110.189 1.00 34.41 31 ASP B N 1
ATOM 5084 C CA . ASP B 1 31 ? 92.275 9.556 110.125 1.00 35.23 31 ASP B CA 1
ATOM 5085 C C . ASP B 1 31 ? 90.783 9.558 109.798 1.00 35.38 31 ASP B C 1
ATOM 5086 O O . ASP B 1 31 ? 90.116 8.546 109.997 1.00 35.52 31 ASP B O 1
ATOM 5091 N N . ILE B 1 32 ? 90.275 10.669 109.271 1.00 35.26 32 ILE B N 1
ATOM 5092 C CA . ILE B 1 32 ? 88.867 10.763 108.880 1.00 35.88 32 ILE B CA 1
ATOM 5093 C C . ILE B 1 32 ? 88.533 9.765 107.754 1.00 36.31 32 ILE B C 1
ATOM 5094 O O . ILE B 1 32 ? 87.390 9.303 107.635 1.00 35.86 32 ILE B O 1
ATOM 5099 N N . GLY B 1 33 ? 89.540 9.424 106.942 1.00 36.79 33 GLY B N 1
ATOM 5100 C CA . GLY B 1 33 ? 89.357 8.471 105.850 1.00 37.76 33 GLY B CA 1
ATOM 5101 C C . GLY B 1 33 ? 89.036 7.072 106.347 1.00 38.92 33 GLY B C 1
ATOM 5102 O O . GLY B 1 33 ? 88.472 6.246 105.609 1.00 38.65 33 GLY B O 1
ATOM 5103 N N . ARG B 1 34 ? 89.389 6.819 107.609 1.00 39.61 34 ARG B N 1
ATOM 5104 C CA . ARG B 1 34 ? 89.169 5.531 108.261 1.00 40.32 34 ARG B CA 1
ATOM 5105 C C . ARG B 1 34 ? 87.749 5.388 108.811 1.00 40.54 34 ARG B C 1
ATOM 5106 O O . ARG B 1 34 ? 87.404 4.386 109.446 1.00 40.59 34 ARG B O 1
ATOM 5114 N N . MET B 1 35 ? 86.918 6.384 108.539 1.00 40.13 35 MET B N 1
ATOM 5115 C CA . MET B 1 35 ? 85.580 6.406 109.083 1.00 40.42 35 MET B CA 1
ATOM 5116 C C . MET B 1 35 ? 84.492 6.226 108.044 1.00 38.85 35 MET B C 1
ATOM 5117 O O . MET B 1 35 ? 84.749 6.302 106.842 1.00 39.25 35 MET B O 1
ATOM 5122 N N . GLU B 1 36 ? 83.281 5.964 108.533 1.00 37.20 36 GLU B N 1
ATOM 5123 C CA . GLU B 1 36 ? 82.097 5.774 107.712 1.00 36.25 36 GLU B CA 1
ATOM 5124 C C . GLU B 1 36 ? 81.099 6.866 108.081 1.00 34.60 36 GLU B C 1
ATOM 5125 O O . GLU B 1 36 ? 80.846 7.083 109.260 1.00 33.89 36 GLU B O 1
ATOM 5131 N N . ALA B 1 37 ? 80.549 7.562 107.079 1.00 33.09 37 ALA B N 1
ATOM 5132 C CA . ALA B 1 37 ? 79.524 8.593 107.297 1.00 31.90 37 ALA B CA 1
ATOM 5133 C C . ALA B 1 37 ? 78.110 8.019 107.412 1.00 31.13 37 ALA B C 1
ATOM 5134 O O . ALA B 1 37 ? 77.789 7.005 106.786 1.00 30.80 37 ALA B O 1
ATOM 5136 N N . ALA B 1 38 ? 77.270 8.684 108.202 1.00 30.59 38 ALA B N 1
ATOM 5137 C CA . ALA B 1 38 ? 75.853 8.358 108.322 1.00 30.52 38 ALA B CA 1
ATOM 5138 C C . ALA B 1 38 ? 75.049 9.630 108.584 1.00 30.17 38 ALA B C 1
ATOM 5139 O O . ALA B 1 38 ? 75.534 10.554 109.238 1.00 30.42 38 ALA B O 1
ATOM 5141 N N . LEU B 1 39 ? 73.834 9.686 108.049 1.00 30.16 39 LEU B N 1
ATOM 5142 C CA . LEU B 1 39 ? 72.937 10.808 108.290 1.00 29.96 39 LEU B CA 1
ATOM 5143 C C . LEU B 1 39 ? 71.494 10.360 108.143 1.00 29.88 39 LEU B C 1
ATOM 5144 O O . LEU B 1 39 ? 71.218 9.309 107.562 1.00 29.90 39 LEU B O 1
ATOM 5149 N N . ASP B 1 40 ? 70.583 11.181 108.644 1.00 30.47 40 ASP B N 1
ATOM 5150 C CA . ASP B 1 40 ? 69.156 10.941 108.473 1.00 31.11 40 ASP B CA 1
ATOM 5151 C C . ASP B 1 40 ? 68.475 12.299 108.335 1.00 30.59 40 ASP B C 1
ATOM 5152 O O . ASP B 1 40 ? 68.282 13.022 109.316 1.00 30.01 40 ASP B O 1
ATOM 5157 N N . TYR B 1 41 ? 68.150 12.668 107.094 1.00 29.02 41 TYR B N 1
ATOM 5158 C CA . TYR B 1 41 ? 67.415 13.900 106.839 1.00 28.94 41 TYR B CA 1
ATOM 5159 C C . TYR B 1 41 ? 66.520 13.690 105.621 1.00 28.32 41 TYR B C 1
ATOM 5160 O O . TYR B 1 41 ? 66.979 13.149 104.614 1.00 28.79 41 TYR B O 1
ATOM 5169 N N . PRO B 1 42 ? 65.238 14.077 105.724 1.00 28.01 42 PRO B N 1
ATOM 5170 C CA . PRO B 1 42 ? 64.291 13.820 104.624 1.00 28.11 42 PRO B CA 1
ATOM 5171 C C . PRO B 1 42 ? 64.745 14.496 103.327 1.00 27.89 42 PRO B C 1
ATOM 5172 O O . PRO B 1 42 ? 65.049 15.700 103.334 1.00 28.21 42 PRO B O 1
ATOM 5176 N N . GLY B 1 43 ? 64.804 13.713 102.250 1.00 28.28 43 GLY B N 1
ATOM 5177 C CA . GLY B 1 43 ? 65.211 14.214 100.931 1.00 28.24 43 GLY B CA 1
ATOM 5178 C C . GLY B 1 43 ? 66.692 14.106 100.619 1.00 28.74 43 GLY B C 1
ATOM 5179 O O . GLY B 1 43 ? 67.116 14.356 99.482 1.00 28.87 43 GLY B O 1
ATOM 5180 N N . VAL B 1 44 ? 67.486 13.730 101.615 1.00 27.91 44 VAL B N 1
ATOM 5181 C CA . VAL B 1 44 ? 68.926 13.626 101.454 1.00 28.35 44 VAL B CA 1
ATOM 5182 C C . VAL B 1 44 ? 69.372 12.183 101.565 1.00 29.21 44 VAL B C 1
ATOM 5183 O O . VAL B 1 44 ? 69.167 11.523 102.600 1.00 29.26 44 VAL B O 1
ATOM 5187 N N . ARG B 1 45 ? 70.007 11.702 100.506 1.00 29.89 45 ARG B N 1
ATOM 5188 C CA . ARG B 1 45 ? 70.475 10.322 100.437 1.00 31.57 45 ARG B CA 1
ATOM 5189 C C . ARG B 1 45 ? 71.992 10.287 100.473 1.00 32.18 45 ARG B C 1
ATOM 5190 O O . ARG B 1 45 ? 72.643 11.047 99.768 1.00 31.72 45 ARG B O 1
ATOM 5198 N N . LEU B 1 46 ? 72.546 9.405 101.301 1.00 33.56 46 LEU B N 1
ATOM 5199 C CA . LEU B 1 46 ? 73.976 9.142 101.329 1.00 35.89 46 LEU B CA 1
ATOM 5200 C C . LEU B 1 46 ? 74.236 8.023 100.332 1.00 38.10 46 LEU B C 1
ATOM 5201 O O . LEU B 1 46 ? 73.553 6.987 100.357 1.00 38.15 46 LEU B O 1
ATOM 5206 N N . VAL B 1 47 ? 75.208 8.222 99.449 1.00 40.30 47 VAL B N 1
ATOM 5207 C CA . VAL B 1 47 ? 75.486 7.249 98.392 1.00 43.22 47 VAL B CA 1
ATOM 5208 C C . VAL B 1 47 ? 76.235 6.001 98.920 1.00 45.63 47 VAL B C 1
ATOM 5209 O O . VAL B 1 47 ? 75.802 5.363 99.887 1.00 46.84 47 VAL B O 1
ATOM 5213 N N . SER B 1 48 ? 77.332 5.630 98.277 1.00 47.98 48 SER B N 1
ATOM 5214 C CA . SER B 1 48 ? 78.070 4.440 98.668 1.00 49.79 48 SER B CA 1
ATOM 5215 C C . SER B 1 48 ? 79.529 4.847 98.672 1.00 50.68 48 SER B C 1
ATOM 5216 O O . SER B 1 48 ? 80.030 5.332 97.652 1.00 51.28 48 SER B O 1
ATOM 5219 N N . PRO B 1 49 ? 80.202 4.693 99.829 1.00 51.53 49 PRO B N 1
ATOM 5220 C CA . PRO B 1 49 ? 81.595 5.119 99.999 1.00 52.18 49 PRO B CA 1
ATOM 5221 C C . PRO B 1 49 ? 82.484 4.772 98.800 1.00 52.76 49 PRO B C 1
ATOM 5222 O O . PRO B 1 49 ? 82.441 3.640 98.293 1.00 52.71 49 PRO B O 1
ATOM 5226 N N . THR B 1 50 ? 83.250 5.758 98.337 1.00 53.25 50 THR B N 1
ATOM 5227 C CA . THR B 1 50 ? 84.400 5.501 97.468 1.00 53.79 50 THR B CA 1
ATOM 5228 C C . THR B 1 50 ? 85.654 5.991 98.196 1.00 53.79 50 THR B C 1
ATOM 5229 O O . THR B 1 50 ? 85.922 7.199 98.272 1.00 53.78 50 THR B O 1
ATOM 5233 N N . ARG B 1 51 ? 86.403 5.042 98.754 1.00 53.62 51 ARG B N 1
ATOM 5234 C CA . ARG B 1 51 ? 87.538 5.361 99.620 1.00 53.56 51 ARG B CA 1
ATOM 5235 C C . ARG B 1 51 ? 88.783 5.756 98.815 1.00 52.34 51 ARG B C 1
ATOM 5236 O O . ARG B 1 51 ? 89.039 5.204 97.734 1.00 52.76 51 ARG B O 1
ATOM 5244 N N . VAL B 1 52 ? 89.526 6.734 99.336 1.00 50.49 52 VAL B N 1
ATOM 5245 C CA . VAL B 1 52 ? 90.849 7.097 98.810 1.00 48.52 52 VAL B CA 1
ATOM 5246 C C . VAL B 1 52 ? 91.928 6.569 99.766 1.00 47.15 52 VAL B C 1
ATOM 5247 O O . VAL B 1 52 ? 91.673 6.449 100.967 1.00 46.63 52 VAL B O 1
ATOM 5251 N N . PRO B 1 53 ? 93.132 6.252 99.240 1.00 45.77 53 PRO B N 1
ATOM 5252 C CA . PRO B 1 53 ? 94.200 5.689 100.094 1.00 44.49 53 PRO B CA 1
ATOM 5253 C C . PRO B 1 53 ? 94.733 6.615 101.213 1.00 43.20 53 PRO B C 1
ATOM 5254 O O . PRO B 1 53 ? 95.305 6.112 102.194 1.00 42.99 53 PRO B O 1
ATOM 5258 N N . ASN B 1 54 ? 94.550 7.934 101.078 1.00 40.93 54 ASN B N 1
ATOM 5259 C CA . ASN B 1 54 ? 94.984 8.879 102.118 1.00 38.79 54 ASN B CA 1
ATOM 5260 C C . ASN B 1 54 ? 94.013 8.899 103.293 1.00 37.74 54 ASN B C 1
ATOM 5261 O O . ASN B 1 54 ? 92.851 9.322 103.154 1.00 37.73 54 ASN B O 1
ATOM 5266 N N . ALA B 1 55 ? 94.524 8.449 104.445 1.00 35.68 55 ALA B N 1
ATOM 5267 C CA . ALA B 1 55 ? 93.783 8.358 105.707 1.00 33.40 55 ALA B CA 1
ATOM 5268 C C . ALA B 1 55 ? 93.191 9.678 106.204 1.00 31.72 55 ALA B C 1
ATOM 5269 O O . ALA B 1 55 ? 92.303 9.678 107.056 1.00 30.58 55 ALA B O 1
ATOM 5271 N N . ASN B 1 56 ? 93.690 10.802 105.686 1.00 29.16 56 ASN B N 1
ATOM 5272 C CA . ASN B 1 56 ? 93.305 12.110 106.195 1.00 27.78 56 ASN B CA 1
ATOM 5273 C C . ASN B 1 56 ? 92.206 12.820 105.405 1.00 26.49 56 ASN B C 1
ATOM 5274 O O . ASN B 1 56 ? 91.842 13.937 105.739 1.00 25.01 56 ASN B O 1
ATOM 5279 N N . TYR B 1 57 ? 91.660 12.135 104.403 1.00 25.20 57 TYR B N 1
ATOM 5280 C CA . TYR B 1 57 ? 90.583 12.688 103.576 1.00 24.50 57 TYR B CA 1
ATOM 5281 C C . TYR B 1 57 ? 89.468 11.687 103.400 1.00 23.36 57 TYR B C 1
ATOM 5282 O O . TYR B 1 57 ? 89.716 10.480 103.301 1.00 22.76 57 TYR B O 1
ATOM 5291 N N . LEU B 1 58 ? 88.242 12.200 103.343 1.00 23.35 58 LEU B N 1
ATOM 5292 C CA . LEU B 1 58 ? 87.071 11.393 103.050 1.00 24.04 58 LEU B CA 1
ATOM 5293 C C . LEU B 1 58 ? 86.183 12.185 102.107 1.00 23.89 58 LEU B C 1
ATOM 5294 O O . LEU B 1 58 ? 85.867 13.341 102.373 1.00 23.57 58 LEU B O 1
ATOM 5299 N N . PHE B 1 59 ? 85.757 11.544 101.030 1.00 23.98 59 PHE B N 1
ATOM 5300 C CA . PHE B 1 59 ? 84.808 12.173 100.123 1.00 23.73 59 PHE B CA 1
ATOM 5301 C C . PHE B 1 59 ? 83.443 11.546 100.333 1.00 24.60 59 PHE B C 1
ATOM 5302 O O . PHE B 1 59 ? 83.310 10.314 100.303 1.00 25.26 59 PHE B O 1
ATOM 5310 N N . VAL B 1 60 ? 82.442 12.387 100.574 1.00 23.88 60 VAL B N 1
ATOM 5311 C CA . VAL B 1 60 ? 81.100 11.917 100.917 1.00 24.41 60 VAL B CA 1
ATOM 5312 C C . VAL B 1 60 ? 80.119 12.416 99.855 1.00 24.38 60 VAL B C 1
ATOM 5313 O O . VAL B 1 60 ? 79.970 13.626 99.640 1.00 23.89 60 VAL B O 1
ATOM 5317 N N . ASP B 1 61 ? 79.474 11.470 99.171 1.00 24.53 61 ASP B N 1
ATOM 5318 C CA . ASP B 1 61 ? 78.527 11.790 98.119 1.00 25.16 61 ASP B CA 1
ATOM 5319 C C . ASP B 1 61 ? 77.107 11.754 98.638 1.00 24.84 61 ASP B C 1
ATOM 5320 O O . ASP B 1 61 ? 76.651 10.735 99.195 1.00 24.36 61 ASP B O 1
ATOM 5325 N N . LEU B 1 62 ? 76.419 12.861 98.426 1.00 23.44 62 LEU B N 1
ATOM 5326 C CA . LEU B 1 62 ? 75.035 13.026 98.795 1.00 24.47 62 LEU B CA 1
ATOM 5327 C C . LEU B 1 62 ? 74.214 13.301 97.548 1.00 24.78 62 LEU B C 1
ATOM 5328 O O . LEU B 1 62 ? 74.715 13.881 96.567 1.00 24.26 62 LEU B O 1
ATOM 5333 N N . GLU B 1 63 ? 72.946 12.909 97.602 1.00 24.57 63 GLU B N 1
ATOM 5334 C CA . GLU B 1 63 ? 71.985 13.327 96.604 1.00 24.78 63 GLU B CA 1
ATOM 5335 C C . GLU B 1 63 ? 70.865 14.072 97.326 1.00 24.95 63 GLU B C 1
ATOM 5336 O O . GLU B 1 63 ? 70.154 13.531 98.192 1.00 24.75 63 GLU B O 1
ATOM 5347 N N . ILE B 1 64 ? 70.733 15.347 96.993 1.00 23.86 64 ILE B N 1
ATOM 5348 C CA . ILE B 1 64 ? 69.791 16.210 97.662 1.00 23.81 64 ILE B CA 1
ATOM 5349 C C . ILE B 1 64 ? 68.581 16.373 96.760 1.00 24.57 64 ILE B C 1
ATOM 5350 O O . ILE B 1 64 ? 68.622 17.131 95.785 1.00 23.92 64 ILE B O 1
ATOM 5355 N N . GLY B 1 65 ? 67.517 15.634 97.090 1.00 24.41 65 GLY B N 1
ATOM 5356 C CA . GLY B 1 65 ? 66.294 15.652 96.297 1.00 24.51 65 GLY B CA 1
ATOM 5357 C C . GLY B 1 65 ? 65.593 16.993 96.407 1.00 25.09 65 GLY B C 1
ATOM 5358 O O . GLY B 1 65 ? 65.811 17.744 97.364 1.00 23.89 65 GLY B O 1
ATOM 5359 N N . PRO B 1 66 ? 64.738 17.323 95.421 1.00 25.90 66 PRO B N 1
ATOM 5360 C CA . PRO B 1 66 ? 64.023 18.601 95.427 1.00 27.33 66 PRO B CA 1
ATOM 5361 C C . PRO B 1 66 ? 63.104 18.757 96.634 1.00 27.75 66 PRO B C 1
ATOM 5362 O O . PRO B 1 66 ? 62.744 19.874 96.989 1.00 28.27 66 PRO B O 1
ATOM 5366 N N . GLU B 1 67 ? 62.748 17.634 97.259 1.00 28.54 67 GLU B N 1
ATOM 5367 C CA . GLU B 1 67 ? 61.894 17.633 98.457 1.00 28.84 67 GLU B CA 1
ATOM 5368 C C . GLU B 1 67 ? 62.656 17.981 99.761 1.00 28.84 67 GLU B C 1
ATOM 5369 O O . GLU B 1 67 ? 62.030 18.281 100.799 1.00 28.96 67 GLU B O 1
ATOM 5375 N N . ALA B 1 68 ? 63.994 17.927 99.725 1.00 28.42 68 ALA B N 1
ATOM 5376 C CA . ALA B 1 68 ? 64.799 18.397 100.868 1.00 27.51 68 ALA B CA 1
ATOM 5377 C C . ALA B 1 68 ? 64.472 19.863 101.175 1.00 27.36 68 ALA B C 1
ATOM 5378 O O . ALA B 1 68 ? 64.460 20.713 100.264 1.00 27.26 68 ALA B O 1
ATOM 5380 N N . GLN B 1 69 ? 64.157 20.144 102.447 1.00 27.10 69 GLN B N 1
ATOM 5381 C CA . GLN B 1 69 ? 63.826 21.495 102.904 1.00 26.62 69 GLN B CA 1
ATOM 5382 C C . GLN B 1 69 ? 65.057 22.167 103.489 1.00 26.10 69 GLN B C 1
ATOM 5383 O O . GLN B 1 69 ? 65.978 21.470 103.951 1.00 24.76 69 GLN B O 1
ATOM 5389 N N . PRO B 1 70 ? 65.072 23.519 103.505 1.00 25.90 70 PRO B N 1
ATOM 5390 C CA . PRO B 1 70 ? 66.146 24.164 104.255 1.00 25.68 70 PRO B CA 1
ATOM 5391 C C . PRO B 1 70 ? 66.102 23.714 105.729 1.00 26.55 70 PRO B C 1
ATOM 5392 O O . PRO B 1 70 ? 65.009 23.511 106.298 1.00 26.26 70 PRO B O 1
ATOM 5396 N N . GLY B 1 71 ? 67.283 23.489 106.289 1.00 26.05 71 GLY B N 1
ATOM 5397 C CA . GLY B 1 71 ? 67.444 23.042 107.674 1.00 26.85 71 GLY B CA 1
ATOM 5398 C C . GLY B 1 71 ? 68.851 22.525 107.892 1.00 26.55 71 GLY B C 1
ATOM 5399 O O . GLY B 1 71 ? 69.779 22.826 107.115 1.00 27.39 71 GLY B O 1
ATOM 5400 N N . SER B 1 72 ? 69.032 21.748 108.959 1.00 25.21 72 SER B N 1
ATOM 5401 C CA . SER B 1 72 ? 70.338 21.194 109.281 1.00 24.94 72 SER B CA 1
ATOM 5402 C C . SER B 1 72 ? 70.215 19.749 109.729 1.00 24.84 72 SER B C 1
ATOM 5403 O O . SER B 1 72 ? 69.158 19.315 110.216 1.00 26.02 72 SER B O 1
ATOM 5408 N N . PHE B 1 73 ? 71.297 19.009 109.568 1.00 25.07 73 PHE B N 1
ATOM 5409 C CA . PHE B 1 73 ? 71.356 17.615 109.983 1.00 25.40 73 PHE B CA 1
ATOM 5410 C C . PHE B 1 73 ? 72.793 17.258 110.327 1.00 25.94 73 PHE B C 1
ATOM 5411 O O . PHE B 1 73 ? 73.738 17.771 109.727 1.00 25.20 73 PHE B O 1
ATOM 5419 N N . ASP B 1 74 ? 72.964 16.373 111.304 1.00 26.89 74 ASP B N 1
ATOM 5420 C CA . ASP B 1 74 ? 74.284 15.894 111.634 1.00 27.87 74 ASP B CA 1
ATOM 5421 C C . ASP B 1 74 ? 74.754 14.850 110.634 1.00 28.09 74 ASP B C 1
ATOM 5422 O O . ASP B 1 74 ? 74.026 13.907 110.300 1.00 28.77 74 ASP B O 1
ATOM 5427 N N . ILE B 1 75 ? 75.978 15.032 110.162 1.00 27.92 75 ILE B N 1
ATOM 5428 C CA . ILE B 1 75 ? 76.689 13.954 109.503 1.00 28.18 75 ILE B CA 1
ATOM 5429 C C . ILE B 1 75 ? 77.635 13.372 110.527 1.00 28.51 75 ILE B C 1
ATOM 5430 O O . ILE B 1 75 ? 78.501 14.072 111.072 1.00 28.79 75 ILE B O 1
ATOM 5435 N N . VAL B 1 76 ? 77.437 12.088 110.805 1.00 28.85 76 VAL B N 1
ATOM 5436 C CA . VAL B 1 76 ? 78.237 11.396 111.817 1.00 29.61 76 VAL B CA 1
ATOM 5437 C C . VAL B 1 76 ? 79.264 10.497 111.150 1.00 29.73 76 VAL B C 1
ATOM 5438 O O . VAL B 1 76 ? 78.929 9.752 110.215 1.00 29.64 76 VAL B O 1
ATOM 5442 N N . PHE B 1 77 ? 80.498 10.578 111.640 1.00 30.20 77 PHE B N 1
ATOM 5443 C CA . PHE B 1 77 ? 81.623 9.804 111.117 1.00 31.04 77 PHE B CA 1
ATOM 5444 C C . PHE B 1 77 ? 82.129 8.835 112.171 1.00 32.42 77 PHE B C 1
ATOM 5445 O O . PHE B 1 77 ? 82.691 9.255 113.186 1.00 32.22 77 PHE B O 1
ATOM 5453 N N . LYS B 1 78 ? 81.940 7.543 111.913 1.00 33.40 78 LYS B N 1
ATOM 5454 C CA . LYS B 1 78 ? 82.264 6.510 112.899 1.00 35.13 78 LYS B CA 1
ATOM 5455 C C . LYS B 1 78 ? 83.346 5.596 112.378 1.00 34.99 78 LYS B C 1
ATOM 5456 O O . LYS B 1 78 ? 83.294 5.166 111.226 1.00 34.00 78 LYS B O 1
ATOM 5462 N N . GLY B 1 79 ? 84.305 5.285 113.250 1.00 36.02 79 GLY B N 1
ATOM 5463 C CA . GLY B 1 79 ? 85.318 4.263 112.984 1.00 37.47 79 GLY B CA 1
ATOM 5464 C C . GLY B 1 79 ? 86.315 4.122 114.126 1.00 38.62 79 GLY B C 1
ATOM 5465 O O . GLY B 1 79 ? 86.546 5.074 114.873 1.00 39.06 79 GLY B O 1
ATOM 5466 N N . ASP B 1 80 ? 86.904 2.929 114.256 1.00 39.64 80 ASP B N 1
ATOM 5467 C CA . ASP B 1 80 ? 87.967 2.649 115.248 1.00 40.63 80 ASP B CA 1
ATOM 5468 C C . ASP B 1 80 ? 87.563 2.941 116.699 1.00 40.62 80 ASP B C 1
ATOM 5469 O O . ASP B 1 80 ? 88.404 3.310 117.531 1.00 40.67 80 ASP B O 1
ATOM 5474 N N . GLY B 1 81 ? 86.276 2.797 116.996 1.00 40.73 81 GLY B N 1
ATOM 5475 C CA . GLY B 1 81 ? 85.772 3.082 118.333 1.00 40.37 81 GLY B CA 1
ATOM 5476 C C . GLY B 1 81 ? 85.578 4.556 118.631 1.00 40.61 81 GLY B C 1
ATOM 5477 O O . GLY B 1 81 ? 85.402 4.933 119.788 1.00 40.43 81 GLY B O 1
ATOM 5478 N N . ARG B 1 82 ? 85.617 5.405 117.604 1.00 40.30 82 ARG B N 1
ATOM 5479 C CA . ARG B 1 82 ? 85.240 6.808 117.812 1.00 40.37 82 ARG B CA 1
ATOM 5480 C C . ARG B 1 82 ? 84.193 7.312 116.830 1.00 39.76 82 ARG B C 1
ATOM 5481 O O . ARG B 1 82 ? 83.899 6.673 115.820 1.00 39.41 82 ARG B O 1
ATOM 5489 N N . SER B 1 83 ? 83.600 8.443 117.180 1.00 39.40 83 SER B N 1
ATOM 5490 C CA . SER B 1 83 ? 82.636 9.107 116.324 1.00 38.92 83 SER B CA 1
ATOM 5491 C C . SER B 1 83 ? 82.933 10.604 116.297 1.00 38.39 83 SER B C 1
ATOM 5492 O O . SER B 1 83 ? 83.337 11.193 117.313 1.00 38.18 83 SER B O 1
ATOM 5495 N N . GLU B 1 84 ? 82.773 11.199 115.116 1.00 36.59 84 GLU B N 1
ATOM 5496 C CA . GLU B 1 84 ? 82.924 12.632 114.929 1.00 35.51 84 GLU B CA 1
ATOM 5497 C C . GLU B 1 84 ? 81.673 13.146 114.240 1.00 34.36 84 GLU B C 1
ATOM 5498 O O . GLU B 1 84 ? 81.079 12.434 113.438 1.00 34.30 84 GLU B O 1
ATOM 5504 N N . ARG B 1 85 ? 81.258 14.363 114.578 1.00 33.21 85 ARG B N 1
ATOM 5505 C CA . ARG B 1 85 ? 80.047 14.953 114.007 1.00 32.55 85 ARG B CA 1
ATOM 5506 C C . ARG B 1 85 ? 80.349 16.240 113.236 1.00 31.12 85 ARG B C 1
ATOM 5507 O O . ARG B 1 85 ? 81.314 16.958 113.543 1.00 30.34 85 ARG B O 1
ATOM 5515 N N . TYR B 1 86 ? 79.508 16.522 112.239 1.00 29.02 86 TYR B N 1
ATOM 5516 C CA . TYR B 1 86 ? 79.448 17.844 111.617 1.00 26.72 86 TYR B CA 1
ATOM 5517 C C . TYR B 1 86 ? 77.975 18.172 111.366 1.00 26.23 86 TYR B C 1
ATOM 5518 O O . TYR B 1 86 ? 77.287 17.406 110.684 1.00 26.13 86 TYR B O 1
ATOM 5527 N N . ARG B 1 87 ? 77.479 19.273 111.935 1.00 24.80 87 ARG B N 1
ATOM 5528 C CA . ARG B 1 87 ? 76.116 19.756 111.640 1.00 24.34 87 ARG B CA 1
ATOM 5529 C C . ARG B 1 87 ? 76.118 20.443 110.259 1.00 24.08 87 ARG B C 1
ATOM 5530 O O . ARG B 1 87 ? 76.667 21.549 110.101 1.00 25.02 87 ARG B O 1
ATOM 5545 N N . TYR B 1 88 ? 75.531 19.771 109.266 1.00 23.18 88 TYR B N 1
ATOM 5546 C CA . TYR B 1 88 ? 75.463 20.302 107.897 1.00 22.87 88 TYR B CA 1
ATOM 5547 C C . TYR B 1 88 ? 74.205 21.104 107.654 1.00 22.89 88 TYR B C 1
ATOM 5548 O O . TYR B 1 88 ? 73.103 20.677 108.002 1.00 23.14 88 TYR B O 1
ATOM 5557 N N . ARG B 1 89 ? 74.367 22.265 107.029 1.00 22.81 89 ARG B N 1
ATOM 5558 C CA . ARG B 1 89 ? 73.251 23.148 106.791 1.00 23.99 89 ARG B CA 1
ATOM 5559 C C . ARG B 1 89 ? 72.915 23.256 105.306 1.00 23.38 89 ARG B C 1
ATOM 5560 O O . ARG B 1 89 ? 73.811 23.389 104.458 1.00 22.78 89 ARG B O 1
ATOM 5574 N N . LEU B 1 90 ? 71.617 23.170 105.023 1.00 23.29 90 LEU B N 1
ATOM 5575 C CA . LEU B 1 90 ? 71.063 23.449 103.709 1.00 23.75 90 LEU B CA 1
ATOM 5576 C C . LEU B 1 90 ? 70.336 24.774 103.843 1.00 24.25 90 LEU B C 1
ATOM 5577 O O . LEU B 1 90 ? 69.346 24.894 104.586 1.00 23.24 90 LEU B O 1
ATOM 5582 N N . LEU B 1 91 ? 70.837 25.783 103.146 1.00 24.34 91 LEU B N 1
ATOM 5583 C CA . LEU B 1 91 ? 70.219 27.096 103.177 1.00 24.83 91 LEU B CA 1
ATOM 5584 C C . LEU B 1 91 ? 69.064 27.194 102.186 1.00 24.73 91 LEU B C 1
ATOM 5585 O O . LEU B 1 91 ? 69.076 26.527 101.149 1.00 24.44 91 LEU B O 1
ATOM 5590 N N . ALA B 1 92 ? 68.074 28.014 102.527 1.00 24.70 92 ALA B N 1
ATOM 5591 C CA . ALA B 1 92 ? 67.084 28.466 101.562 1.00 25.28 92 ALA B CA 1
ATOM 5592 C C . ALA B 1 92 ? 67.744 29.481 100.620 1.00 25.18 92 ALA B C 1
ATOM 5593 O O . ALA B 1 92 ? 68.430 30.427 101.051 1.00 25.73 92 ALA B O 1
ATOM 5595 N N . ARG B 1 93 ? 67.500 29.285 99.335 1.00 25.43 93 ARG B N 1
ATOM 5596 C CA . ARG B 1 93 ? 67.956 30.203 98.303 1.00 25.09 93 ARG B CA 1
ATOM 5597 C C . ARG B 1 93 ? 67.145 31.487 98.229 1.00 25.83 93 ARG B C 1
ATOM 5598 O O . ARG B 1 93 ? 65.943 31.480 98.473 1.00 25.96 93 ARG B O 1
ATOM 5606 N N . GLU B 1 94 ? 67.799 32.587 97.873 1.00 26.09 94 GLU B N 1
ATOM 5607 C CA . GLU B 1 94 ? 67.103 33.858 97.651 1.00 28.10 94 GLU B CA 1
ATOM 5608 C C . GLU B 1 94 ? 66.125 33.726 96.481 1.00 28.03 94 GLU B C 1
ATOM 5609 O O . GLU B 1 94 ? 66.391 32.995 95.519 1.00 27.43 94 GLU B O 1
ATOM 5615 N N . GLN B 1 95 ? 64.986 34.413 96.580 1.00 28.67 95 GLN B N 1
ATOM 5616 C CA . GLN B 1 95 ? 64.016 34.431 95.488 1.00 29.09 95 GLN B CA 1
ATOM 5617 C C . GLN B 1 95 ? 64.724 35.000 94.273 1.00 27.93 95 GLN B C 1
ATOM 5618 O O . GLN B 1 95 ? 65.428 36.014 94.368 1.00 28.16 95 GLN B O 1
ATOM 5624 N N . GLY B 1 96 ? 64.583 34.303 93.149 1.00 27.10 96 GLY B N 1
ATOM 5625 C CA . GLY B 1 96 ? 65.203 34.716 91.886 1.00 24.70 96 GLY B CA 1
ATOM 5626 C C . GLY B 1 96 ? 66.678 34.368 91.722 1.00 23.31 96 GLY B C 1
ATOM 5627 O O . GLY B 1 96 ? 67.308 34.799 90.740 1.00 23.43 96 GLY B O 1
ATOM 5628 N N . SER B 1 97 ? 67.238 33.6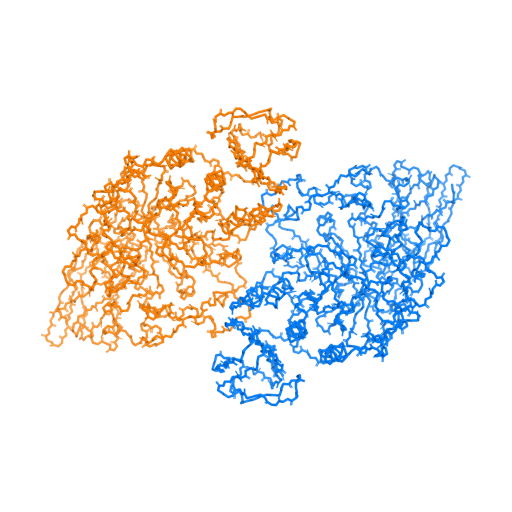06 92.664 1.00 21.39 97 SER B N 1
ATOM 5629 C CA . SER B 1 97 ? 68.652 33.250 92.608 1.00 20.47 97 SER B CA 1
ATOM 5630 C C . SER B 1 97 ? 69.059 32.619 91.279 1.00 19.62 97 SER B C 1
ATOM 5631 O O . SER B 1 97 ? 70.041 33.062 90.632 1.00 19.64 97 SER B O 1
ATOM 5634 N N . ALA B 1 98 ? 68.339 31.581 90.854 1.00 18.11 98 ALA B N 1
ATOM 5635 C CA . ALA B 1 98 ? 68.809 30.822 89.683 1.00 18.76 98 ALA B CA 1
ATOM 5636 C C . ALA B 1 98 ? 68.762 31.694 88.449 1.00 18.80 98 ALA B C 1
ATOM 5637 O O . ALA B 1 98 ? 69.640 31.573 87.585 1.00 18.32 98 ALA B O 1
ATOM 5639 N N . GLN B 1 99 ? 67.768 32.584 88.385 1.00 19.38 99 GLN B N 1
ATOM 5640 C CA . GLN B 1 99 ? 67.560 33.438 87.204 1.00 19.82 99 GLN B CA 1
ATOM 5641 C C . GLN B 1 99 ? 68.337 34.746 87.254 1.00 19.40 99 GLN B C 1
ATOM 5642 O O . GLN B 1 99 ? 68.101 35.631 86.422 1.00 20.14 99 GLN B O 1
ATOM 5648 N N . ARG B 1 100 ? 69.235 34.890 88.232 1.00 18.22 100 ARG B N 1
ATOM 5649 C CA . ARG B 1 100 ? 70.043 36.121 88.372 1.00 18.68 100 ARG B CA 1
ATOM 5650 C C . ARG B 1 100 ? 70.547 36.610 87.004 1.00 17.42 100 ARG B C 1
ATOM 5651 O O . ARG B 1 100 ? 71.060 35.823 86.226 1.00 18.87 100 ARG B O 1
ATOM 5659 N N . GLN B 1 101 ? 70.389 37.909 86.733 1.00 18.07 101 GLN B N 1
ATOM 5660 C CA . GLN B 1 101 ? 70.871 38.474 85.485 1.00 17.64 101 GLN B CA 1
ATOM 5661 C C . GLN B 1 101 ? 72.393 38.728 85.523 1.00 16.15 101 GLN B C 1
ATOM 5662 O O . GLN B 1 101 ? 72.870 39.534 86.299 1.00 17.22 101 GLN B O 1
ATOM 5668 N N . GLY B 1 102 ? 73.127 38.008 84.693 1.00 16.12 102 GLY B N 1
ATOM 5669 C CA . GLY B 1 102 ? 74.569 38.251 84.533 1.00 15.49 102 GLY B CA 1
ATOM 5670 C C . GLY B 1 102 ? 74.890 39.567 83.842 1.00 16.55 102 GLY B C 1
ATOM 5671 O O . GLY B 1 102 ? 74.043 40.177 83.177 1.00 17.57 102 GLY B O 1
ATOM 5672 N N . PHE B 1 103 ? 76.136 40.015 83.984 1.00 14.79 103 PHE B N 1
ATOM 5673 C CA . PHE B 1 103 ? 76.530 41.239 83.307 1.00 15.12 103 PHE B CA 1
ATOM 5674 C C . PHE B 1 103 ? 76.384 41.064 81.798 1.00 13.92 103 PHE B C 1
ATOM 5675 O O . PHE B 1 103 ? 76.532 39.942 81.282 1.00 14.69 103 PHE B O 1
ATOM 5683 N N . GLY B 1 104 ? 76.076 42.151 81.110 1.00 13.57 104 GLY B N 1
ATOM 5684 C CA . GLY B 1 104 ? 75.856 42.108 79.670 1.00 14.20 104 GLY B CA 1
ATOM 5685 C C . GLY B 1 104 ? 76.186 43.416 78.987 1.00 15.26 104 GLY B C 1
ATOM 5686 O O . GLY B 1 104 ? 76.792 44.312 79.589 1.00 14.06 104 GLY B O 1
ATOM 5687 N N . PRO B 1 105 ? 75.798 43.535 77.713 1.00 15.39 105 PRO B N 1
ATOM 5688 C CA . PRO B 1 105 ? 76.137 44.699 76.865 1.00 15.70 105 PRO B CA 1
ATOM 5689 C C . PRO B 1 105 ? 75.734 46.062 77.454 1.00 14.89 105 PRO B C 1
ATOM 5690 O O . PRO B 1 105 ? 76.347 47.063 77.111 1.00 15.42 105 PRO B O 1
ATOM 5694 N N . GLY B 1 106 ? 74.689 46.111 78.289 1.00 14.27 106 GLY B N 1
ATOM 5695 C CA . GLY B 1 106 ? 74.288 47.379 78.910 1.00 14.58 106 GLY B CA 1
ATOM 5696 C C . GLY B 1 106 ? 75.152 47.792 80.114 1.00 15.00 106 GLY B C 1
ATOM 5697 O O . GLY B 1 106 ? 74.990 48.891 80.661 1.00 15.50 106 GLY B O 1
ATOM 5698 N N . ASP B 1 107 ? 76.043 46.900 80.529 1.00 14.77 107 ASP B N 1
ATOM 5699 C CA . ASP B 1 107 ? 76.863 47.144 81.698 1.00 13.49 107 ASP B CA 1
ATOM 5700 C C . ASP B 1 107 ? 78.188 47.752 81.313 1.00 14.47 107 ASP B C 1
ATOM 5701 O O . ASP B 1 107 ? 78.600 47.693 80.144 1.00 13.98 107 ASP B O 1
ATOM 5706 N N . ALA B 1 108 ? 78.850 48.338 82.306 1.00 14.37 108 ALA B N 1
ATOM 5707 C CA . ALA B 1 108 ? 80.277 48.718 82.164 1.00 12.26 108 ALA B CA 1
ATOM 5708 C C . ALA B 1 108 ? 80.991 48.282 83.430 1.00 13.68 108 ALA B C 1
ATOM 5709 O O . ALA B 1 108 ? 80.513 48.536 84.545 1.00 14.20 108 ALA B O 1
ATOM 5711 N N . ILE B 1 109 ? 82.129 47.600 83.254 1.00 13.21 109 ILE B N 1
ATOM 5712 C CA . ILE B 1 109 ? 82.806 46.943 84.373 1.00 13.54 109 ILE B CA 1
ATOM 5713 C C . ILE B 1 109 ? 83.989 47.816 84.809 1.00 13.51 109 ILE B C 1
ATOM 5714 O O . ILE B 1 109 ? 84.790 48.255 83.970 1.00 13.48 109 ILE B O 1
ATOM 5719 N N . TYR B 1 110 ? 84.091 48.035 86.118 1.00 14.29 110 TYR B N 1
ATOM 5720 C CA . TYR B 1 110 ? 85.262 48.713 86.685 1.00 13.57 110 TYR B CA 1
ATOM 5721 C C . TYR B 1 110 ? 86.113 47.654 87.364 1.00 13.29 110 TYR B C 1
ATOM 5722 O O . TYR B 1 110 ? 85.616 46.905 88.233 1.00 13.07 110 TYR B O 1
ATOM 5731 N N . GLN B 1 111 ? 87.393 47.570 86.956 1.00 12.13 111 GLN B N 1
ATOM 5732 C CA . GLN B 1 111 ? 88.288 46.560 87.490 1.00 13.33 111 GLN B CA 1
ATOM 5733 C C . GLN B 1 111 ? 89.258 47.170 88.532 1.00 13.32 111 GLN B C 1
ATOM 5734 O O . GLN B 1 111 ? 89.859 48.238 88.286 1.00 13.65 111 GLN B O 1
ATOM 5740 N N . ILE B 1 112 ? 89.404 46.492 89.656 1.00 13.54 112 ILE B N 1
ATOM 5741 C CA . ILE B 1 112 ? 90.415 46.860 90.664 1.00 13.36 112 ILE B CA 1
ATOM 5742 C C . ILE B 1 112 ? 91.294 45.668 91.045 1.00 13.51 112 ILE B C 1
ATOM 5743 O O . ILE B 1 112 ? 90.911 44.491 90.876 1.00 12.82 112 ILE B O 1
ATOM 5748 N N . MET B 1 113 ? 92.486 45.976 91.579 1.00 13.50 113 MET B N 1
ATOM 5749 C CA . MET B 1 113 ? 93.199 45.004 92.423 1.00 13.97 113 MET B CA 1
ATOM 5750 C C . MET B 1 113 ? 92.959 45.452 93.882 1.00 14.88 113 MET B C 1
ATOM 5751 O O . MET B 1 113 ? 93.291 46.580 94.240 1.00 15.14 113 MET B O 1
ATOM 5756 N N . PRO B 1 114 ? 92.308 44.598 94.705 1.00 15.28 114 PRO B N 1
ATOM 5757 C CA . PRO B 1 114 ? 91.925 44.961 96.056 1.00 16.19 114 PRO B CA 1
ATOM 5758 C C . PRO B 1 114 ? 93.124 45.459 96.886 1.00 16.34 114 PRO B C 1
ATOM 5759 O O . PRO B 1 114 ? 92.946 46.414 97.630 1.00 17.09 114 PRO B O 1
ATOM 5763 N N . ASP B 1 115 ? 94.312 44.848 96.732 1.00 15.43 115 ASP B N 1
ATOM 5764 C CA . ASP B 1 115 ? 95.465 45.314 97.533 1.00 15.52 115 ASP B CA 1
ATOM 5765 C C . ASP B 1 115 ? 95.901 46.753 97.167 1.00 15.25 115 ASP B C 1
ATOM 5766 O O . ASP B 1 115 ? 96.540 47.443 97.971 1.00 14.67 115 ASP B O 1
ATOM 5771 N N . ARG B 1 116 ? 95.542 47.205 95.959 1.00 14.00 116 ARG B N 1
ATOM 5772 C CA . ARG B 1 116 ? 96.096 48.433 95.391 1.00 14.06 116 ARG B CA 1
ATOM 5773 C C . ARG B 1 116 ? 95.102 49.592 95.231 1.00 14.23 116 ARG B C 1
ATOM 5774 O O . ARG B 1 116 ? 95.477 50.682 94.764 1.00 15.65 116 ARG B O 1
ATOM 5782 N N . PHE B 1 117 ? 93.842 49.383 95.630 1.00 14.04 117 PHE B N 1
ATOM 5783 C CA . PHE B 1 117 ? 92.797 50.366 95.439 1.00 14.88 117 PHE B CA 1
ATOM 5784 C C . PHE B 1 117 ? 92.629 51.266 96.675 1.00 15.26 117 PHE B C 1
ATOM 5785 O O . PHE B 1 117 ? 92.835 52.472 96.580 1.00 16.13 117 PHE B O 1
ATOM 5793 N N . ALA B 1 118 ? 92.203 50.695 97.816 1.00 16.12 118 ALA B N 1
ATOM 5794 C CA . ALA B 1 118 ? 91.959 51.560 98.985 1.00 15.69 118 ALA B CA 1
ATOM 5795 C C . ALA B 1 118 ? 92.165 50.808 100.276 1.00 16.59 118 ALA B C 1
ATOM 5796 O O . ALA B 1 118 ? 91.582 49.748 100.487 1.00 16.25 118 ALA B O 1
ATOM 5798 N N . ASN B 1 119 ? 93.014 51.387 101.128 1.00 16.21 119 ASN B N 1
ATOM 5799 C CA . ASN B 1 119 ? 93.318 50.797 102.431 1.00 17.88 119 ASN B CA 1
ATOM 5800 C C . ASN B 1 119 ? 92.404 51.403 103.465 1.00 19.03 119 ASN B C 1
ATOM 5801 O O . ASN B 1 119 ? 92.771 52.378 104.137 1.00 18.59 119 ASN B O 1
ATOM 5806 N N . GLY B 1 120 ? 91.218 50.815 103.608 1.00 18.94 120 GLY B N 1
ATOM 5807 C CA . GLY B 1 120 ? 90.231 51.341 104.566 1.00 21.61 120 GLY B CA 1
ATOM 5808 C C . GLY B 1 120 ? 90.553 50.985 106.016 1.00 22.13 120 GLY B C 1
ATOM 5809 O O . GLY B 1 120 ? 90.046 51.631 106.927 1.00 23.48 120 GLY B O 1
ATOM 5810 N N . ASP B 1 121 ? 91.380 49.968 106.220 1.00 22.61 121 ASP B N 1
ATOM 5811 C CA . ASP B 1 121 ? 91.687 49.476 107.551 1.00 23.90 121 ASP B CA 1
ATOM 5812 C C . ASP B 1 121 ? 93.159 49.123 107.631 1.00 22.81 121 ASP B C 1
ATOM 5813 O O . ASP B 1 121 ? 93.553 48.033 107.259 1.00 22.68 121 ASP B O 1
ATOM 5818 N N . PRO B 1 122 ? 93.995 50.073 108.067 1.00 23.08 122 PRO B N 1
ATOM 5819 C CA . PRO B 1 122 ? 95.417 49.778 108.189 1.00 22.90 122 PRO B CA 1
ATOM 5820 C C . PRO B 1 122 ? 95.728 48.627 109.159 1.00 22.74 122 PRO B C 1
ATOM 5821 O O . PRO B 1 122 ? 96.766 47.972 109.005 1.00 22.21 122 PRO B O 1
ATOM 5825 N N . SER B 1 123 ? 94.818 48.339 110.100 1.00 23.12 123 SER B N 1
ATOM 5826 C CA . SER B 1 123 ? 95.078 47.268 111.089 1.00 23.94 123 SER B CA 1
ATOM 5827 C C . SER B 1 123 ? 95.163 45.846 110.522 1.00 23.09 123 SER B C 1
ATOM 5828 O O . SER B 1 123 ? 95.771 44.963 111.146 1.00 23.70 123 SER B O 1
ATOM 5831 N N . ASN B 1 124 ? 94.569 45.609 109.344 1.00 22.54 124 ASN B N 1
ATOM 5832 C CA . ASN B 1 124 ? 94.648 44.284 108.716 1.00 21.37 124 ASN B CA 1
ATOM 5833 C C . ASN B 1 124 ? 95.747 44.155 107.637 1.00 21.38 124 ASN B C 1
ATOM 5834 O O . ASN B 1 124 ? 95.812 43.140 106.940 1.00 20.66 124 ASN B O 1
ATOM 5839 N N . ASP B 1 125 ? 96.616 45.168 107.511 1.00 21.07 125 ASP B N 1
ATOM 5840 C CA . ASP B 1 125 ? 97.716 45.105 106.539 1.00 20.64 125 ASP B CA 1
ATOM 5841 C C . ASP B 1 125 ? 98.600 43.887 106.775 1.00 21.07 125 ASP B C 1
ATOM 5842 O O . ASP B 1 125 ? 99.080 43.240 105.818 1.00 20.44 125 ASP B O 1
ATOM 5847 N N . ASN B 1 126 ? 98.842 43.605 108.057 1.00 21.60 126 ASN B N 1
ATOM 5848 C CA . ASN B 1 126 ? 99.445 42.371 108.488 1.00 22.23 126 ASN B CA 1
ATOM 5849 C C . ASN B 1 126 ? 98.474 41.638 109.387 1.00 21.94 126 ASN B C 1
ATOM 5850 O O . ASN B 1 126 ? 97.739 42.258 110.145 1.00 22.88 126 ASN B O 1
ATOM 5855 N N . VAL B 1 127 ? 98.473 40.319 109.277 1.00 22.45 127 VAL B N 1
ATOM 5856 C CA . VAL B 1 127 ? 97.644 39.455 110.115 1.00 23.86 127 VAL B CA 1
ATOM 5857 C C . VAL B 1 127 ? 98.569 38.439 110.757 1.00 23.69 127 VAL B C 1
ATOM 5858 O O . VAL B 1 127 ? 99.325 37.747 110.076 1.00 22.87 127 VAL B O 1
ATOM 5862 N N . ALA B 1 128 ? 98.537 38.382 112.091 1.00 24.77 128 ALA B N 1
ATOM 5863 C CA . ALA B 1 128 ? 99.448 37.506 112.806 1.00 25.67 128 ALA B CA 1
ATOM 5864 C C . ALA B 1 128 ? 99.268 36.079 112.310 1.00 25.98 128 ALA B C 1
ATOM 5865 O O . ALA B 1 128 ? 98.135 35.596 112.130 1.00 26.97 128 ALA B O 1
ATOM 5867 N N . GLY B 1 129 ? 100.387 35.415 112.052 1.00 26.23 129 GLY B N 1
ATOM 5868 C CA . GLY B 1 129 ? 100.360 34.057 111.540 1.00 26.47 129 GLY B CA 1
ATOM 5869 C C . GLY B 1 129 ? 100.703 33.980 110.065 1.00 26.80 129 GLY B C 1
ATOM 5870 O O . GLY B 1 129 ? 101.221 32.953 109.589 1.00 27.32 129 GLY B O 1
ATOM 5871 N N . MET B 1 130 ? 100.466 35.073 109.339 1.00 25.94 130 MET B N 1
ATOM 5872 C CA . MET B 1 130 ? 100.677 35.049 107.878 1.00 26.23 130 MET B CA 1
ATOM 5873 C C . MET B 1 130 ? 102.145 35.193 107.488 1.00 26.05 130 MET B C 1
ATOM 5874 O O . MET B 1 130 ? 102.976 35.686 108.281 1.00 25.86 130 MET B O 1
ATOM 5879 N N . ARG B 1 131 ? 102.465 34.740 106.276 1.00 25.04 131 ARG B N 1
ATOM 5880 C CA . ARG B 1 131 ? 103.843 34.568 105.840 1.00 25.51 131 ARG B CA 1
ATOM 5881 C C . ARG B 1 131 ? 104.518 35.820 105.283 1.00 25.03 131 ARG B C 1
ATOM 5882 O O . ARG B 1 131 ? 105.767 35.850 105.167 1.00 27.02 131 ARG B O 1
ATOM 5890 N N . GLU B 1 132 ? 103.725 36.817 104.906 1.00 22.69 132 GLU B N 1
ATOM 5891 C CA . GLU B 1 132 ? 104.277 38.034 104.311 1.00 22.39 132 GLU B CA 1
ATOM 5892 C C . GLU B 1 132 ? 103.961 39.270 105.112 1.00 21.29 132 GLU B C 1
ATOM 5893 O O . GLU B 1 132 ? 102.831 39.466 105.535 1.00 21.51 132 GLU B O 1
ATOM 5899 N N . GLN B 1 133 ? 104.978 40.119 105.295 1.00 20.95 133 GLN B N 1
ATOM 5900 C CA . GLN B 1 133 ? 104.777 41.433 105.883 1.00 20.67 133 GLN B CA 1
ATOM 5901 C C . GLN B 1 133 ? 104.544 42.485 104.811 1.00 19.65 133 GLN B C 1
ATOM 5902 O O . GLN B 1 133 ? 105.272 42.505 103.808 1.00 19.41 133 GLN B O 1
ATOM 5908 N N . ALA B 1 134 ? 103.592 43.384 105.075 1.00 19.00 134 ALA B N 1
ATOM 5909 C CA . ALA B 1 134 ? 103.257 44.471 104.142 1.00 19.06 134 ALA B CA 1
ATOM 5910 C C . ALA B 1 134 ? 104.464 45.387 103.916 1.00 20.15 134 ALA B C 1
ATOM 5911 O O . ALA B 1 134 ? 105.281 45.609 104.827 1.00 20.00 134 ALA B O 1
ATOM 5913 N N . ASP B 1 135 ? 104.575 45.907 102.702 1.00 18.26 135 ASP B N 1
ATOM 5914 C CA . ASP B 1 135 ? 105.626 46.890 102.373 1.00 18.71 135 ASP B CA 1
ATOM 5915 C C . ASP B 1 135 ? 105.122 47.720 101.220 1.00 18.21 135 ASP B C 1
ATOM 5916 O O . ASP B 1 135 ? 105.202 47.283 100.051 1.00 19.09 135 ASP B O 1
ATOM 5921 N N . ARG B 1 136 ? 104.612 48.905 101.544 1.00 17.95 136 ARG B N 1
ATOM 5922 C CA . ARG B 1 136 ? 104.029 49.805 100.540 1.00 17.88 136 ARG B CA 1
ATOM 5923 C C . ARG B 1 136 ? 105.039 50.297 99.479 1.00 18.19 136 ARG B C 1
ATOM 5924 O O . ARG B 1 136 ? 104.639 50.623 98.343 1.00 17.16 136 ARG B O 1
ATOM 5932 N N . ARG B 1 137 ? 106.330 50.381 99.843 1.00 17.85 137 ARG B N 1
ATOM 5933 C CA . ARG B 1 137 ? 107.352 50.837 98.885 1.00 19.08 137 ARG B CA 1
ATOM 5934 C C . ARG B 1 137 ? 107.879 49.742 97.943 1.00 19.50 137 ARG B C 1
ATOM 5935 O O . ARG B 1 137 ? 108.609 50.045 96.974 1.00 22.59 137 ARG B O 1
ATOM 5948 N N . HIS B 1 138 ? 107.525 48.481 98.202 1.00 19.81 138 HIS B N 1
ATOM 5949 C CA . HIS B 1 138 ? 107.953 47.370 97.328 1.00 19.33 138 HIS B CA 1
ATOM 5950 C C . HIS B 1 138 ? 106.929 47.163 96.212 1.00 18.89 138 HIS B C 1
ATOM 5951 O O . HIS B 1 138 ? 105.759 46.917 96.507 1.00 17.87 138 HIS B O 1
ATOM 5958 N N . GLY B 1 139 ? 107.372 47.248 94.958 1.00 18.46 139 GLY B N 1
ATOM 5959 C CA . GLY B 1 139 ? 106.440 47.125 93.807 1.00 18.27 139 GLY B CA 1
ATOM 5960 C C . GLY B 1 139 ? 105.687 45.805 93.763 1.00 18.1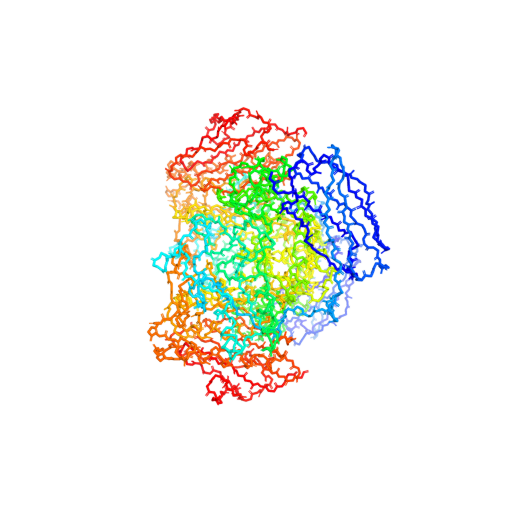3 139 GLY B C 1
ATOM 5961 O O . GLY B 1 139 ? 104.599 45.716 93.172 1.00 17.27 139 GLY B O 1
ATOM 5962 N N . GLY B 1 140 ? 106.268 44.767 94.354 1.00 17.60 140 GLY B N 1
ATOM 5963 C CA . GLY B 1 140 ? 105.640 43.436 94.401 1.00 18.24 140 GLY B CA 1
ATOM 5964 C C . GLY B 1 140 ? 105.119 43.092 95.791 1.00 18.14 140 GLY B C 1
ATOM 5965 O O . GLY B 1 140 ? 104.800 41.937 96.077 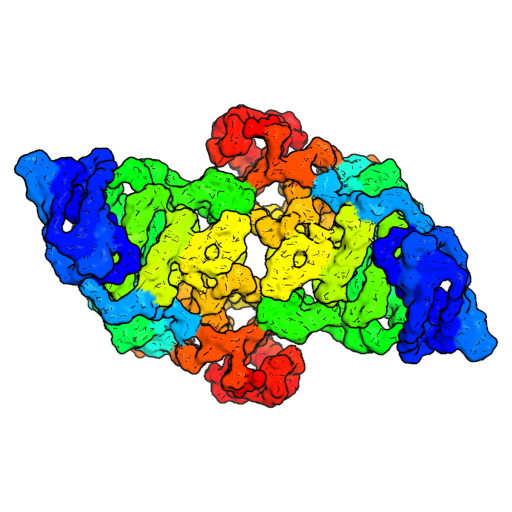1.00 18.44 140 GLY B O 1
ATOM 5966 N N . GLY B 1 141 ? 105.072 44.091 96.670 1.00 18.41 141 GLY B N 1
ATOM 5967 C CA . GLY B 1 141 ? 104.669 43.848 98.055 1.00 16.61 141 GLY B CA 1
ATOM 5968 C C . GLY B 1 141 ? 103.174 44.035 98.255 1.00 17.22 141 GLY B C 1
ATOM 5969 O O . GLY B 1 141 ? 102.439 44.407 97.310 1.00 16.46 141 GLY B O 1
ATOM 5970 N N . ARG B 1 142 ? 102.709 43.775 99.489 1.00 16.90 142 ARG B N 1
ATOM 5971 C CA . ARG B 1 142 ? 101.345 44.102 99.881 1.00 17.43 142 ARG B CA 1
ATOM 5972 C C . ARG B 1 142 ? 101.343 45.533 100.342 1.00 17.54 142 ARG B C 1
ATOM 5973 O O . ARG B 1 142 ? 102.187 45.943 101.185 1.00 18.01 142 ARG B O 1
ATOM 5981 N N . HIS B 1 143 ? 100.396 46.301 99.823 1.00 16.08 143 HIS B N 1
ATOM 5982 C CA . HIS B 1 143 ? 100.319 47.719 100.179 1.00 16.52 143 HIS B CA 1
ATOM 5983 C C . HIS B 1 143 ? 99.213 48.041 101.180 1.00 17.20 143 HIS B C 1
ATOM 5984 O O . HIS B 1 143 ? 99.202 49.114 101.786 1.00 17.92 143 HIS B O 1
ATOM 5991 N N . GLY B 1 144 ? 98.257 47.117 101.293 1.00 17.57 144 GLY B N 1
ATOM 5992 C CA . GLY B 1 144 ? 97.258 47.110 102.348 1.00 17.54 144 GLY B CA 1
ATOM 5993 C C . GLY B 1 144 ? 95.842 47.444 101.916 1.00 17.09 144 GLY B C 1
ATOM 5994 O O . GLY B 1 144 ? 94.986 47.676 102.759 1.00 16.57 144 GLY B O 1
ATOM 5995 N N . GLY B 1 145 ? 95.546 47.471 100.605 1.00 16.98 145 GLY B N 1
ATOM 5996 C CA . GLY B 1 145 ? 94.167 47.749 100.215 1.00 16.30 145 GLY B CA 1
ATOM 5997 C C . GLY B 1 145 ? 93.297 46.591 100.687 1.00 17.05 145 GLY B C 1
ATOM 5998 O O . GLY B 1 145 ? 93.768 45.458 100.842 1.00 16.60 145 GLY B O 1
ATOM 5999 N N . ASP B 1 146 ? 92.022 46.872 100.918 1.00 16.53 146 ASP B N 1
ATOM 6000 C CA . ASP B 1 146 ? 91.149 45.878 101.565 1.00 16.70 146 ASP B CA 1
ATOM 6001 C C . ASP B 1 146 ? 89.681 46.113 101.235 1.00 17.04 146 ASP B C 1
ATOM 6002 O O . ASP B 1 146 ? 89.333 47.096 100.544 1.00 16.75 146 ASP B O 1
ATOM 6007 N N . ILE B 1 147 ? 88.805 45.217 101.729 1.00 16.85 147 ILE B N 1
ATOM 6008 C CA . ILE B 1 147 ? 87.357 45.320 101.425 1.00 18.13 147 ILE B CA 1
ATOM 6009 C C . ILE B 1 147 ? 86.695 46.578 101.989 1.00 18.48 147 ILE B C 1
ATOM 6010 O O . ILE B 1 147 ? 85.929 47.248 101.294 1.00 18.85 147 ILE B O 1
ATOM 6015 N N . ARG B 1 148 ? 87.002 46.913 103.255 1.00 18.51 148 ARG B N 1
ATOM 6016 C CA . ARG B 1 148 ? 86.539 48.167 103.843 1.00 19.01 148 ARG B CA 1
ATOM 6017 C C . ARG B 1 148 ? 86.826 49.355 102.918 1.00 17.87 148 ARG B C 1
ATOM 6018 O O . ARG B 1 148 ? 85.940 50.157 102.625 1.00 18.82 148 ARG B O 1
ATOM 6026 N N . GLY B 1 149 ? 88.066 49.444 102.427 1.00 18.17 149 GLY B N 1
ATOM 6027 C CA . GLY B 1 149 ? 88.458 50.527 101.508 1.00 17.85 149 GLY B CA 1
ATOM 6028 C C . GLY B 1 149 ? 87.625 50.511 100.220 1.00 17.08 149 GLY B C 1
ATOM 6029 O O . GLY B 1 149 ? 87.152 51.558 99.759 1.00 17.59 149 GLY B O 1
ATOM 6030 N N . THR B 1 150 ? 87.456 49.327 99.627 1.00 18.01 150 THR B N 1
ATOM 6031 C CA . THR B 1 150 ? 86.594 49.191 98.432 1.00 17.14 150 THR B CA 1
ATOM 6032 C C . THR B 1 150 ? 85.149 49.625 98.697 1.00 17.50 150 THR B C 1
ATOM 6033 O O . THR B 1 150 ? 84.589 50.447 97.964 1.00 17.22 150 THR B O 1
ATOM 6037 N N . ILE B 1 151 ? 84.555 49.100 99.769 1.00 17.23 151 ILE B N 1
ATOM 6038 C CA . ILE B 1 151 ? 83.199 49.525 100.162 1.00 18.36 151 ILE B CA 1
ATOM 6039 C C . ILE B 1 151 ? 83.071 51.050 100.350 1.00 18.00 151 ILE B C 1
ATOM 6040 O O . ILE B 1 151 ? 82.097 51.658 99.887 1.00 18.15 151 ILE B O 1
ATOM 6045 N N . ASP B 1 152 ? 84.094 51.657 100.951 1.00 18.20 152 ASP B N 1
ATOM 6046 C CA . ASP B 1 152 ? 84.153 53.092 101.255 1.00 20.04 152 ASP B CA 1
ATOM 6047 C C . ASP B 1 152 ? 83.965 53.897 99.964 1.00 19.41 152 ASP B C 1
ATOM 6048 O O . ASP B 1 152 ? 83.511 55.029 99.991 1.00 19.73 152 ASP B O 1
ATOM 6053 N N . HIS B 1 153 ? 84.356 53.312 98.835 1.00 19.09 153 HIS B N 1
ATOM 6054 C CA . HIS B 1 153 ? 84.395 54.074 97.581 1.00 19.00 153 HIS B CA 1
ATOM 6055 C C . HIS B 1 153 ? 83.502 53.537 96.462 1.00 19.21 153 HIS B C 1
ATOM 6056 O O . HIS B 1 153 ? 83.616 53.954 95.310 1.00 18.91 153 HIS B O 1
ATOM 6063 N N . LEU B 1 154 ? 82.558 52.666 96.815 1.00 19.27 154 LEU B N 1
ATOM 6064 C CA . LEU B 1 154 ? 81.504 52.280 95.865 1.00 17.73 154 LEU B CA 1
ATOM 6065 C C . LEU B 1 154 ? 80.738 53.460 95.278 1.00 18.41 154 LEU B C 1
ATOM 6066 O O . LEU B 1 154 ? 80.410 53.439 94.102 1.00 17.72 154 LEU B O 1
ATOM 6071 N N . ASP B 1 155 ? 80.422 54.485 96.088 1.00 17.93 155 ASP B N 1
ATOM 6072 C CA . ASP B 1 155 ? 79.743 55.671 95.559 1.00 18.51 155 ASP B CA 1
ATOM 6073 C C . ASP B 1 155 ? 80.531 56.314 94.419 1.00 17.92 155 ASP B C 1
ATOM 6074 O O . ASP B 1 155 ? 79.952 56.735 93.399 1.00 18.51 155 ASP B O 1
ATOM 6079 N N . TYR B 1 156 ? 81.855 56.343 94.582 1.00 16.65 156 TYR B N 1
ATOM 6080 C CA . TYR B 1 156 ? 82.735 56.909 93.535 1.00 15.77 156 TYR B CA 1
ATOM 6081 C C . TYR B 1 156 ? 82.622 56.076 92.239 1.00 15.52 156 TYR B C 1
ATOM 6082 O O . TYR B 1 156 ? 82.467 56.625 91.160 1.00 14.83 156 TYR B O 1
ATOM 6091 N N . ILE B 1 157 ? 82.747 54.765 92.383 1.00 15.40 157 ILE B N 1
ATOM 6092 C CA . ILE B 1 157 ? 82.702 53.856 91.207 1.00 15.35 157 ILE B CA 1
ATOM 6093 C C . ILE B 1 157 ? 81.355 53.962 90.468 1.00 16.09 157 ILE B C 1
ATOM 6094 O O . ILE B 1 157 ? 81.308 54.100 89.223 1.00 16.11 157 ILE B O 1
ATOM 6099 N N . ALA B 1 158 ? 80.251 53.912 91.231 1.00 16.32 158 ALA B N 1
ATOM 6100 C CA . ALA B 1 158 ? 78.918 54.013 90.647 1.00 16.76 158 ALA B CA 1
ATOM 6101 C C . ALA B 1 158 ? 78.733 55.401 90.069 1.00 16.94 158 ALA B C 1
ATOM 6102 O O . ALA B 1 158 ? 78.113 55.559 89.032 1.00 16.94 158 ALA B O 1
ATOM 6104 N N . GLY B 1 159 ? 79.273 56.420 90.748 1.00 16.96 159 GLY B N 1
ATOM 6105 C CA . GLY B 1 159 ? 79.217 57.788 90.251 1.00 17.35 159 GLY B CA 1
ATOM 6106 C C . GLY B 1 159 ? 79.875 57.965 88.885 1.00 17.22 159 GLY B C 1
ATOM 6107 O O . GLY B 1 159 ? 79.438 58.768 88.070 1.00 18.51 159 GLY B O 1
ATOM 6108 N N . LEU B 1 160 ? 80.923 57.196 88.629 1.00 17.55 160 LEU B N 1
ATOM 6109 C CA . LEU B 1 160 ? 81.617 57.259 87.336 1.00 17.17 160 LEU B CA 1
ATOM 6110 C C . LEU B 1 160 ? 80.778 56.683 86.206 1.00 17.55 160 LEU B C 1
ATOM 6111 O O . LEU B 1 160 ? 81.081 56.915 85.036 1.00 18.28 160 LEU B O 1
ATOM 6116 N N . GLY B 1 161 ? 79.745 55.916 86.558 1.00 17.00 161 GLY B N 1
ATOM 6117 C CA . GLY B 1 161 ? 78.886 55.320 85.547 1.00 16.25 161 GLY B CA 1
ATOM 6118 C C . GLY B 1 161 ? 79.064 53.822 85.358 1.00 16.20 161 GLY B C 1
ATOM 6119 O O . GLY B 1 161 ? 78.468 53.225 84.430 1.00 16.30 161 GLY B O 1
ATOM 6120 N N . PHE B 1 162 ? 79.859 53.197 86.235 1.00 15.53 162 PHE B N 1
ATOM 6121 C CA . PHE B 1 162 ? 80.076 51.761 86.173 1.00 15.32 162 PHE B CA 1
ATOM 6122 C C . PHE B 1 162 ? 78.982 50.987 86.860 1.00 15.47 162 PHE B C 1
ATOM 6123 O O . PHE B 1 162 ? 78.430 51.455 87.863 1.00 16.41 162 PHE B O 1
ATOM 6131 N N . THR B 1 163 ? 78.664 49.807 86.319 1.00 14.37 163 THR B N 1
ATOM 6132 C CA . THR B 1 163 ? 77.566 49.003 86.848 1.00 13.71 163 THR B CA 1
ATOM 6133 C C . THR B 1 163 ? 77.988 47.622 87.322 1.00 13.57 163 THR B C 1
ATOM 6134 O O . THR B 1 163 ? 77.134 46.790 87.692 1.00 14.52 163 THR B O 1
ATOM 6138 N N . GLN B 1 164 ? 79.295 47.340 87.257 1.00 13.02 164 GLN B N 1
ATOM 6139 C CA . GLN B 1 164 ? 79.812 46.067 87.717 1.00 13.61 164 GLN B CA 1
ATOM 6140 C C . GLN B 1 164 ? 81.194 46.327 88.275 1.00 13.94 164 GLN B C 1
ATOM 6141 O O . GLN B 1 164 ? 81.925 47.167 87.736 1.00 14.87 164 GLN B O 1
ATOM 6147 N N . LEU B 1 165 ? 81.533 45.600 89.336 1.00 13.87 165 LEU B N 1
ATOM 6148 C CA . LEU B 1 165 ? 82.885 45.684 89.937 1.00 14.13 165 LEU B CA 1
ATOM 6149 C C . LEU B 1 165 ? 83.537 44.316 89.748 1.00 14.51 165 LEU B C 1
ATOM 6150 O O . LEU B 1 165 ? 82.989 43.278 90.163 1.00 13.74 165 LEU B O 1
ATOM 6155 N N . TRP B 1 166 ? 84.718 44.305 89.124 1.00 13.86 166 TRP B N 1
ATOM 6156 C CA . TRP B 1 166 ? 85.557 43.105 89.041 1.00 14.00 166 TRP B CA 1
ATOM 6157 C C . TRP B 1 166 ? 86.855 43.338 89.820 1.00 14.16 166 TRP B C 1
ATOM 6158 O O . TRP B 1 166 ? 87.752 44.056 89.340 1.00 13.57 166 TRP B O 1
ATOM 6169 N N . PRO B 1 167 ? 86.942 42.756 91.038 1.00 14.06 167 PRO B N 1
ATOM 6170 C CA . PRO B 1 167 ? 88.239 42.744 91.711 1.00 14.53 167 PRO B CA 1
ATOM 6171 C C . PRO B 1 167 ? 89.038 41.490 91.368 1.00 14.26 167 PRO B C 1
ATOM 6172 O O . PRO B 1 167 ? 88.469 40.385 91.284 1.00 14.09 167 PRO B O 1
ATOM 6176 N N . THR B 1 168 ? 90.357 41.626 91.203 1.00 14.24 168 THR B N 1
ATOM 6177 C CA . THR B 1 168 ? 91.220 40.440 91.057 1.00 13.87 168 THR B CA 1
ATOM 6178 C C . THR B 1 168 ? 91.089 39.614 92.383 1.00 15.02 168 THR B C 1
ATOM 6179 O O . THR B 1 168 ? 90.547 40.152 93.335 1.00 15.16 168 THR B O 1
ATOM 6183 N N . PRO B 1 169 ? 91.537 38.338 92.418 1.00 14.92 169 PRO B N 1
ATOM 6184 C CA . PRO B 1 169 ? 91.080 37.438 93.499 1.00 14.56 169 PRO B CA 1
ATOM 6185 C C . PRO B 1 169 ? 91.403 37.913 94.918 1.00 16.20 169 PRO B C 1
ATOM 6186 O O . PRO B 1 169 ? 92.485 38.425 95.171 1.00 15.67 169 PRO B O 1
ATOM 6190 N N . LEU B 1 170 ? 90.423 37.731 95.803 1.00 16.19 170 LEU B N 1
ATOM 6191 C CA . LEU B 1 170 ? 90.533 38.085 97.228 1.00 16.79 170 LEU B CA 1
ATOM 6192 C C . LEU B 1 170 ? 90.758 36.837 98.089 1.00 16.93 170 LEU B C 1
ATOM 6193 O O . LEU B 1 170 ? 91.011 36.963 99.282 1.00 17.13 170 LEU B O 1
ATOM 6198 N N . VAL B 1 171 ? 90.683 35.652 97.478 1.00 16.96 171 VAL B N 1
ATOM 6199 C CA . VAL B 1 171 ? 90.855 34.414 98.232 1.00 17.73 171 VAL B CA 1
ATOM 6200 C C . VAL B 1 171 ? 92.291 34.337 98.784 1.00 17.83 171 VAL B C 1
ATOM 6201 O O . VAL B 1 171 ? 93.240 34.909 98.232 1.00 17.33 171 VAL B O 1
ATOM 6205 N N . GLU B 1 172 ? 92.416 33.664 99.915 1.00 17.28 172 GLU B N 1
ATOM 6206 C CA . GLU B 1 172 ? 93.678 33.571 100.626 1.00 17.58 172 GLU B CA 1
ATOM 6207 C C . GLU B 1 172 ? 94.874 33.240 99.742 1.00 17.54 172 GLU B C 1
ATOM 6208 O O . GLU B 1 172 ? 94.850 32.260 98.982 1.00 17.31 172 GLU B O 1
ATOM 6214 N N . ASN B 1 173 ? 95.913 34.081 99.834 1.00 18.12 173 ASN B N 1
ATOM 6215 C CA . ASN B 1 173 ? 97.189 33.832 99.176 1.00 17.61 173 ASN B CA 1
ATOM 6216 C C . ASN B 1 173 ? 98.293 33.963 100.214 1.00 19.07 173 ASN B C 1
ATOM 6217 O O . ASN B 1 173 ? 98.883 35.028 100.337 1.00 18.88 173 ASN B O 1
ATOM 6222 N N . ASP B 1 174 ? 98.540 32.904 100.987 1.00 19.56 174 ASP B N 1
ATOM 6223 C CA . ASP B 1 174 ? 99.450 33.037 102.145 1.00 20.55 174 ASP B CA 1
ATOM 6224 C C . ASP B 1 174 ? 100.843 32.637 101.711 1.00 21.00 174 ASP B C 1
ATOM 6225 O O . ASP B 1 174 ? 101.396 31.632 102.158 1.00 21.86 174 ASP B O 1
ATOM 6230 N N . ALA B 1 175 ? 101.414 33.419 100.795 1.00 21.05 175 ALA B N 1
ATOM 6231 C CA . ALA B 1 175 ? 102.752 33.116 100.267 1.00 21.14 175 ALA B CA 1
ATOM 6232 C C . ALA B 1 175 ? 103.756 33.950 101.046 1.00 21.18 175 ALA B C 1
ATOM 6233 O O . ALA B 1 175 ? 103.379 34.923 101.679 1.00 20.82 175 ALA B O 1
ATOM 6235 N N . ALA B 1 176 ? 105.029 33.584 100.958 1.00 21.12 176 ALA B N 1
ATOM 6236 C CA . ALA B 1 176 ? 106.106 34.370 101.597 1.00 22.13 176 ALA B CA 1
ATOM 6237 C C . ALA B 1 176 ? 106.464 35.636 100.823 1.00 22.18 176 ALA B C 1
ATOM 6238 O O . ALA B 1 176 ? 107.078 36.572 101.372 1.00 22.11 176 ALA B O 1
ATOM 6240 N N . ALA B 1 177 ? 106.138 35.637 99.530 1.00 21.66 177 ALA B N 1
ATOM 6241 C CA . ALA B 1 177 ? 106.435 36.769 98.646 1.00 21.92 177 ALA B CA 1
ATOM 6242 C C . ALA B 1 177 ? 105.356 36.803 97.565 1.00 21.29 177 ALA B C 1
ATOM 6243 O O . ALA B 1 177 ? 104.791 35.760 97.221 1.00 21.53 177 ALA B O 1
ATOM 6245 N N . TYR B 1 178 ? 105.113 37.999 97.028 1.00 20.34 178 TYR B N 1
ATOM 6246 C CA . TYR B 1 178 ? 104.122 38.224 95.947 1.00 19.53 178 TYR B CA 1
ATOM 6247 C C . TYR B 1 178 ? 102.719 37.678 96.237 1.00 18.81 178 TYR B C 1
ATOM 6248 O O . TYR B 1 178 ? 102.009 37.217 95.317 1.00 18.06 178 TYR B O 1
ATOM 6257 N N . SER B 1 179 ? 102.330 37.700 97.511 1.00 17.42 179 SER B N 1
ATOM 6258 C CA . SER B 1 179 ? 100.946 37.369 97.892 1.00 17.78 179 SER B CA 1
ATOM 6259 C C . SER B 1 179 ? 99.890 38.348 97.341 1.00 16.80 179 SER B C 1
ATOM 6260 O O . SER B 1 179 ? 98.725 37.983 97.210 1.00 16.53 179 SER B O 1
ATOM 6263 N N . TYR B 1 180 ? 100.284 39.585 97.025 1.00 15.64 180 TYR B N 1
ATOM 6264 C CA . TYR B 1 180 ? 99.303 40.644 96.882 1.00 15.15 180 TYR B CA 1
ATOM 6265 C C . TYR B 1 180 ? 98.366 40.418 95.688 1.00 14.63 180 TYR B C 1
ATOM 6266 O O . TYR B 1 180 ? 97.238 40.937 95.685 1.00 14.64 180 TYR B O 1
ATOM 6275 N N . HIS B 1 181 ? 98.846 39.682 94.675 1.00 15.20 181 HIS B N 1
ATOM 6276 C CA . HIS B 1 181 ? 98.123 39.665 93.370 1.00 14.74 181 HIS B CA 1
ATOM 6277 C C . HIS B 1 181 ? 96.912 38.711 93.357 1.00 15.00 181 HIS B C 1
ATOM 6278 O O . HIS B 1 181 ? 95.967 38.893 92.575 1.00 15.86 181 HIS B O 1
ATOM 6285 N N . GLY B 1 182 ? 96.919 37.751 94.274 1.00 13.18 182 GLY B N 1
ATOM 6286 C CA . GLY B 1 182 ? 95.735 36.896 94.476 1.00 15.13 182 GLY B CA 1
ATOM 6287 C C . GLY B 1 182 ? 95.635 35.653 93.587 1.00 14.57 182 GLY B C 1
ATOM 6288 O O . GLY B 1 182 ? 94.739 34.820 93.821 1.00 14.97 182 GLY B O 1
ATOM 6289 N N . TYR B 1 183 ? 96.539 35.481 92.616 1.00 14.95 183 TYR B N 1
ATOM 6290 C CA . TYR B 1 183 ? 96.385 34.408 91.613 1.00 14.44 183 TYR B CA 1
ATOM 6291 C C . TYR B 1 183 ? 96.925 33.050 92.032 1.00 15.00 183 TYR B C 1
ATOM 6292 O O . TYR B 1 183 ? 96.919 32.122 91.228 1.00 16.52 183 TYR B O 1
ATOM 6301 N N . ALA B 1 184 ? 97.375 32.919 93.291 1.00 15.88 184 ALA B N 1
ATOM 6302 C CA . ALA B 1 184 ? 97.943 31.661 93.750 1.00 15.75 184 ALA B CA 1
ATOM 6303 C C . ALA B 1 184 ? 97.221 31.253 95.048 1.00 16.12 184 ALA B C 1
ATOM 6304 O O . ALA B 1 184 ? 97.760 31.413 96.155 1.00 16.08 184 ALA B O 1
ATOM 6306 N N . ALA B 1 185 ? 95.986 30.744 94.923 1.00 15.44 185 ALA B N 1
ATOM 6307 C CA . ALA B 1 185 ? 95.124 30.506 96.107 1.00 16.65 185 ALA B CA 1
ATOM 6308 C C . ALA B 1 185 ? 95.751 29.484 97.054 1.00 15.83 185 ALA B C 1
ATOM 6309 O O . ALA B 1 185 ? 96.280 28.463 96.604 1.00 17.07 185 ALA B O 1
ATOM 6311 N N . THR B 1 186 ? 95.655 29.768 98.358 1.00 16.72 186 THR B N 1
ATOM 6312 C CA . THR B 1 186 ? 96.085 28.815 99.398 1.00 17.37 186 THR B CA 1
ATOM 6313 C C . THR B 1 186 ? 94.887 28.316 100.215 1.00 18.01 186 THR B C 1
ATOM 6314 O O . THR B 1 186 ? 95.031 27.401 101.047 1.00 18.30 186 THR B O 1
ATOM 6318 N N . ASP B 1 187 ? 93.721 28.921 99.977 1.00 17.42 187 ASP B N 1
ATOM 6319 C CA . ASP B 1 187 ? 92.446 28.468 100.558 1.00 17.90 187 ASP B CA 1
ATOM 6320 C C . ASP B 1 187 ? 91.326 29.054 99.709 1.00 17.78 187 ASP B C 1
ATOM 6321 O O . ASP B 1 187 ? 91.018 30.240 99.812 1.00 17.86 187 ASP B O 1
ATOM 6326 N N . HIS B 1 188 ? 90.717 28.189 98.889 1.00 18.05 188 HIS B N 1
ATOM 6327 C CA . HIS B 1 188 ? 89.593 28.588 97.998 1.00 18.61 188 HIS B CA 1
ATOM 6328 C C . HIS B 1 188 ? 88.283 28.972 98.712 1.00 18.33 188 HIS B C 1
ATOM 6329 O O . HIS B 1 188 ? 87.402 29.603 98.120 1.00 17.21 188 HIS B O 1
ATOM 6336 N N . TYR B 1 189 ? 88.147 28.591 99.989 1.00 18.36 189 TYR B N 1
ATOM 6337 C CA . TYR B 1 189 ? 86.926 28.905 100.737 1.00 18.43 189 TYR B CA 1
ATOM 6338 C C . TYR B 1 189 ? 87.105 30.028 101.740 1.00 18.60 189 TYR B C 1
ATOM 6339 O O . TYR B 1 189 ? 86.253 30.255 102.609 1.00 18.46 189 TYR B O 1
ATOM 6348 N N . ARG B 1 190 ? 88.200 30.769 101.604 1.00 18.46 190 ARG B N 1
ATOM 6349 C CA . ARG B 1 190 ? 88.451 31.828 102.562 1.00 18.69 190 ARG B CA 1
ATOM 6350 C C . ARG B 1 190 ? 89.033 33.079 101.911 1.00 17.79 190 ARG B C 1
ATOM 6351 O O . ARG B 1 190 ? 90.044 32.985 101.204 1.00 17.68 190 ARG B O 1
ATOM 6359 N N . ILE B 1 191 ? 88.393 34.219 102.193 1.00 17.35 191 ILE B N 1
ATOM 6360 C CA . ILE B 1 191 ? 88.932 35.567 101.858 1.00 18.18 191 ILE B CA 1
ATOM 6361 C C . ILE B 1 191 ? 90.247 35.739 102.607 1.00 19.17 191 ILE B C 1
ATOM 6362 O O . ILE B 1 191 ? 90.330 35.404 103.797 1.00 19.83 191 ILE B O 1
ATOM 6367 N N . ASP B 1 192 ? 91.288 36.238 101.931 1.00 19.11 192 ASP B N 1
ATOM 6368 C CA . ASP B 1 192 ? 92.547 36.496 102.612 1.00 19.03 192 ASP B CA 1
ATOM 6369 C C . ASP B 1 192 ? 92.244 37.469 103.779 1.00 18.70 192 ASP B C 1
ATOM 6370 O O . ASP B 1 192 ? 91.639 38.534 103.594 1.00 18.57 192 ASP B O 1
ATOM 6375 N N . PRO B 1 193 ? 92.616 37.076 105.020 1.00 19.79 193 PRO B N 1
ATOM 6376 C CA . PRO B 1 193 ? 92.309 37.893 106.201 1.00 20.03 193 PRO B CA 1
ATOM 6377 C C . PRO B 1 193 ? 92.831 39.345 106.128 1.00 19.84 193 PRO B C 1
ATOM 6378 O O . PRO B 1 193 ? 92.292 40.230 106.818 1.00 20.03 193 PRO B O 1
ATOM 6382 N N . ARG B 1 194 ? 93.857 39.601 105.313 1.00 19.82 194 ARG B N 1
ATOM 6383 C CA . ARG B 1 194 ? 94.288 40.999 105.131 1.00 20.03 194 ARG B CA 1
ATOM 6384 C C . ARG B 1 194 ? 93.275 41.851 104.330 1.00 19.24 194 ARG B C 1
ATOM 6385 O O . ARG B 1 194 ? 93.279 43.094 104.440 1.00 19.34 194 ARG B O 1
ATOM 6393 N N . TYR B 1 195 ? 92.401 41.197 103.548 1.00 18.19 195 TYR B N 1
ATOM 6394 C CA . TYR B 1 195 ? 91.292 41.901 102.897 1.00 17.61 195 TYR B CA 1
ATOM 6395 C C . TYR B 1 195 ? 90.064 42.060 103.792 1.00 17.57 195 TYR B C 1
ATOM 6396 O O . TYR B 1 195 ? 89.322 43.044 103.711 1.00 17.83 195 TYR B O 1
ATOM 6405 N N . GLY B 1 196 ? 89.842 41.048 104.634 1.00 18.39 196 GLY B N 1
ATOM 6406 C CA . GLY B 1 196 ? 88.696 41.039 105.542 1.00 19.35 196 GLY B CA 1
ATOM 6407 C C . GLY B 1 196 ? 88.218 39.602 105.645 1.00 19.11 196 GLY B C 1
ATOM 6408 O O . GLY B 1 196 ? 88.980 38.658 105.386 1.00 19.30 196 GLY B O 1
ATOM 6409 N N . SER B 1 197 ? 86.967 39.448 106.048 1.00 21.02 197 SER B N 1
ATOM 6410 C CA . SER B 1 197 ? 86.356 38.124 106.239 1.00 21.83 197 SER B CA 1
ATOM 6411 C C . SER B 1 197 ? 85.478 37.736 105.040 1.00 22.25 197 SER B C 1
ATOM 6412 O O . SER B 1 197 ? 85.114 38.586 104.216 1.00 21.89 197 SER B O 1
ATOM 6415 N N . ASN B 1 198 ? 85.090 36.461 104.976 1.00 21.99 198 ASN B N 1
ATOM 6416 C CA . ASN B 1 198 ? 84.045 36.020 104.043 1.00 22.20 198 ASN B CA 1
ATOM 6417 C C . ASN B 1 198 ? 82.793 36.897 104.135 1.00 23.07 198 ASN B C 1
ATOM 6418 O O . ASN B 1 198 ? 82.216 37.273 103.113 1.00 23.10 198 ASN B O 1
ATOM 6423 N N . GLU B 1 199 ? 82.375 37.218 105.367 1.00 22.27 199 GLU B N 1
ATOM 6424 C CA . GLU B 1 199 ? 81.200 38.056 105.604 1.00 22.89 199 GLU B CA 1
ATOM 6425 C C . GLU B 1 199 ? 81.332 39.467 104.986 1.00 21.60 199 GLU B C 1
ATOM 6426 O O . GLU B 1 199 ? 80.363 40.003 104.420 1.00 20.68 199 GLU B O 1
ATOM 6432 N N . ASP B 1 200 ? 82.537 40.046 105.088 1.00 20.50 200 ASP B N 1
ATOM 6433 C CA . ASP B 1 200 ? 82.852 41.350 104.462 1.00 20.72 200 ASP B CA 1
ATOM 6434 C C . ASP B 1 200 ? 82.696 41.266 102.932 1.00 20.17 200 ASP B C 1
ATOM 6435 O O . ASP B 1 200 ? 82.247 42.226 102.299 1.00 20.68 200 ASP B O 1
ATOM 6440 N N . PHE B 1 201 ? 83.049 40.123 102.358 1.00 20.14 201 PHE B N 1
ATOM 6441 C CA . PHE B 1 201 ? 82.904 39.938 100.883 1.00 19.50 201 PHE B CA 1
ATOM 6442 C C . PHE B 1 201 ? 81.428 39.902 100.469 1.00 19.92 201 PHE B C 1
ATOM 6443 O O . PHE B 1 201 ? 81.015 40.586 99.531 1.00 18.71 201 PHE B O 1
ATOM 6451 N N . VAL B 1 202 ? 80.620 39.144 101.207 1.00 19.09 202 VAL B N 1
ATOM 6452 C CA . VAL B 1 202 ? 79.163 39.209 101.023 1.00 19.94 202 VAL B CA 1
ATOM 6453 C C . VAL B 1 202 ? 78.639 40.647 101.162 1.00 19.30 202 VAL B C 1
ATOM 6454 O O . VAL B 1 202 ? 77.794 41.108 100.381 1.00 19.90 202 VAL B O 1
ATOM 6458 N N . ARG B 1 203 ? 79.132 41.368 102.169 1.00 19.47 203 ARG B N 1
ATOM 6459 C CA . ARG B 1 203 ? 78.728 42.749 102.372 1.00 20.47 203 ARG B CA 1
ATOM 6460 C C . ARG B 1 203 ? 79.159 43.661 101.213 1.00 19.11 203 ARG B C 1
ATOM 6461 O O . ARG B 1 203 ? 78.427 44.563 100.833 1.00 19.83 203 ARG B O 1
ATOM 6473 N N . LEU B 1 204 ? 80.359 43.432 100.691 1.00 18.61 204 LEU B N 1
ATOM 6474 C CA . LEU B 1 204 ? 80.786 44.156 99.479 1.00 17.89 204 LEU B CA 1
ATOM 6475 C C . LEU B 1 204 ? 79.766 43.958 98.347 1.00 17.50 204 LEU B C 1
ATOM 6476 O O . LEU B 1 204 ? 79.340 44.918 97.714 1.00 18.05 204 LEU B O 1
ATOM 6481 N N . SER B 1 205 ? 79.342 42.712 98.131 1.00 16.81 205 SER B N 1
ATOM 6482 C CA . SER B 1 205 ? 78.295 42.424 97.143 1.00 17.05 205 SER B CA 1
ATOM 6483 C C . SER B 1 205 ? 76.970 43.152 97.431 1.00 17.60 205 SER B C 1
ATOM 6484 O O . SER B 1 205 ? 76.382 43.753 96.556 1.00 16.42 205 SER B O 1
ATOM 6487 N N . THR B 1 206 ? 76.489 43.078 98.668 1.00 19.08 206 THR B N 1
ATOM 6488 C CA . THR B 1 206 ? 75.206 43.707 98.988 1.00 20.24 206 THR B CA 1
ATOM 6489 C C . THR B 1 206 ? 75.263 45.239 98.887 1.00 19.69 206 THR B C 1
ATOM 6490 O O . THR B 1 206 ? 74.307 45.871 98.392 1.00 20.08 206 THR B O 1
ATOM 6494 N N . GLU B 1 207 ? 76.385 45.829 99.317 1.00 19.38 207 GLU B N 1
ATOM 6495 C CA . GLU B 1 207 ? 76.572 47.279 99.240 1.00 19.81 207 GLU B CA 1
ATOM 6496 C C . GLU B 1 207 ? 76.710 47.761 97.795 1.00 19.42 207 GLU B C 1
ATOM 6497 O O . GLU B 1 207 ? 76.181 48.816 97.434 1.00 19.07 207 GLU B O 1
ATOM 6503 N N . ALA B 1 208 ? 77.404 46.967 96.976 1.00 18.91 208 ALA B N 1
ATOM 6504 C CA . ALA B 1 208 ? 77.509 47.278 95.545 1.00 18.15 208 ALA B CA 1
ATOM 6505 C C . ALA B 1 208 ? 76.101 47.250 94.929 1.00 18.21 208 ALA B C 1
ATOM 6506 O O . ALA B 1 208 ? 75.709 48.153 94.196 1.00 18.67 208 ALA B O 1
ATOM 6508 N N . ARG B 1 209 ? 75.331 46.220 95.260 1.00 19.41 209 ARG B N 1
ATOM 6509 C CA . ARG B 1 209 ? 73.984 46.072 94.696 1.00 20.97 209 ARG B CA 1
ATOM 6510 C C . ARG B 1 209 ? 73.051 47.243 95.032 1.00 20.96 209 ARG B C 1
ATOM 6511 O O . ARG B 1 209 ? 72.253 47.676 94.203 1.00 19.74 209 ARG B O 1
ATOM 6519 N N . LYS B 1 210 ? 73.170 47.767 96.251 1.00 21.34 210 LYS B N 1
ATOM 6520 C CA . LYS B 1 210 ? 72.370 48.900 96.674 1.00 23.27 210 LYS B CA 1
ATOM 6521 C C . LYS B 1 210 ? 72.682 50.105 95.807 1.00 22.88 210 LYS B C 1
ATOM 6522 O O . LYS B 1 210 ? 71.848 50.993 95.649 1.00 22.26 210 LYS B O 1
ATOM 6528 N N . ARG B 1 211 ? 73.890 50.116 95.229 1.00 22.43 211 ARG B N 1
ATOM 6529 C CA . ARG B 1 211 ? 74.308 51.200 94.341 1.00 23.29 211 ARG B CA 1
ATOM 6530 C C . ARG B 1 211 ? 74.156 50.888 92.845 1.00 22.31 211 ARG B C 1
ATOM 6531 O O . ARG B 1 211 ? 74.710 51.590 91.996 1.00 23.36 211 ARG B O 1
ATOM 6539 N N . GLY B 1 212 ? 73.382 49.860 92.528 1.00 21.26 212 GLY B N 1
ATOM 6540 C CA . GLY B 1 212 ? 73.162 49.446 91.136 1.00 21.23 212 GLY B CA 1
ATOM 6541 C C . GLY B 1 212 ? 74.352 48.776 90.461 1.00 21.75 212 GLY B C 1
ATOM 6542 O O . GLY B 1 212 ? 74.450 48.797 89.234 1.00 22.01 212 GLY B O 1
ATOM 6543 N N . MET B 1 213 ? 75.230 48.157 91.242 1.00 19.59 213 MET B N 1
ATOM 6544 C CA . MET B 1 213 ? 76.396 47.441 90.688 1.00 19.68 213 MET B CA 1
ATOM 6545 C C . MET B 1 213 ? 76.405 45.954 91.018 1.00 18.37 213 MET B C 1
ATOM 6546 O O . MET B 1 213 ? 76.149 45.553 92.176 1.00 19.50 213 MET B O 1
ATOM 6551 N N . GLY B 1 214 ? 76.729 45.140 90.016 1.00 16.36 214 GLY B N 1
ATOM 6552 C CA . GLY B 1 214 ? 76.969 43.735 90.241 1.00 16.41 214 GLY B CA 1
ATOM 6553 C C . GLY B 1 214 ? 78.407 43.500 90.676 1.00 16.80 214 GLY B C 1
ATOM 6554 O O . GLY B 1 214 ? 79.278 44.381 90.553 1.00 17.02 214 GLY B O 1
ATOM 6555 N N . LEU B 1 215 ? 78.665 42.305 91.186 1.00 16.33 215 LEU B N 1
ATOM 6556 C CA . LEU B 1 215 ? 80.023 41.919 91.603 1.00 15.38 215 LEU B CA 1
ATOM 6557 C C . LEU B 1 215 ? 80.467 40.684 90.811 1.00 16.21 215 LEU B C 1
ATOM 6558 O O . LEU B 1 215 ? 79.789 39.652 90.802 1.00 15.44 215 LEU B O 1
ATOM 6563 N N . ILE B 1 216 ? 81.639 40.785 90.191 1.00 14.49 216 ILE B N 1
ATOM 6564 C CA . ILE B 1 216 ? 82.180 39.716 89.350 1.00 14.55 216 ILE B CA 1
ATOM 6565 C C . ILE B 1 216 ? 83.448 39.189 90.013 1.00 14.81 216 ILE B C 1
ATOM 6566 O O . ILE B 1 216 ? 84.401 39.948 90.244 1.00 15.91 216 ILE B O 1
ATOM 6571 N N . GLN B 1 217 ? 83.450 37.904 90.351 1.00 14.58 217 GLN B N 1
ATOM 6572 C CA . GLN B 1 217 ? 84.597 37.314 91.029 1.00 14.37 217 GLN B CA 1
ATOM 6573 C C . GLN B 1 217 ? 85.585 36.760 90.005 1.00 14.72 217 GLN B C 1
ATOM 6574 O O . GLN B 1 217 ? 85.189 36.179 88.964 1.00 14.18 217 GLN B O 1
ATOM 6580 N N . ASP B 1 218 ? 86.867 36.928 90.324 1.00 13.56 218 ASP B N 1
ATOM 6581 C CA . ASP B 1 218 ? 87.971 36.478 89.532 1.00 14.40 218 ASP B CA 1
ATOM 6582 C C . ASP B 1 218 ? 88.365 35.101 90.029 1.00 14.76 218 ASP B C 1
ATOM 6583 O O . ASP B 1 218 ? 88.857 34.937 91.170 1.00 15.39 218 ASP B O 1
ATOM 6588 N N . VAL B 1 219 ? 88.141 34.095 89.190 1.00 13.77 219 VAL B N 1
ATOM 6589 C CA . VAL B 1 219 ? 88.432 32.708 89.598 1.00 13.79 219 VAL B CA 1
ATOM 6590 C C . VAL B 1 219 ? 89.552 32.044 88.826 1.00 14.37 219 VAL B C 1
ATOM 6591 O O . VAL B 1 219 ? 89.629 32.128 87.580 1.00 15.05 219 VAL B O 1
ATOM 6595 N N . VAL B 1 220 ? 90.424 31.379 89.578 1.00 14.16 220 VAL B N 1
ATOM 6596 C CA . VAL B 1 220 ? 91.465 30.580 89.002 1.00 14.24 220 VAL B CA 1
ATOM 6597 C C . VAL B 1 220 ? 91.081 29.103 89.135 1.00 14.95 220 VAL B C 1
ATOM 6598 O O . VAL B 1 220 ? 90.796 28.615 90.237 1.00 14.94 220 VAL B O 1
ATOM 6602 N N . LEU B 1 221 ? 91.086 28.426 87.993 1.00 14.04 221 LEU B N 1
ATOM 6603 C CA . LEU B 1 221 ? 90.761 27.006 87.931 1.00 14.70 221 LEU B CA 1
ATOM 6604 C C . LEU B 1 221 ? 91.983 26.120 87.757 1.00 14.42 221 LEU B C 1
ATOM 6605 O O . LEU B 1 221 ? 92.004 24.976 88.236 1.00 15.32 221 LEU B O 1
ATOM 6610 N N . SER B 1 222 ? 92.994 26.594 87.026 1.00 14.02 222 SER B N 1
ATOM 6611 C CA . SER B 1 222 ? 94.075 25.723 86.634 1.00 14.59 222 SER B CA 1
ATOM 6612 C C . SER B 1 222 ? 95.111 25.428 87.740 1.00 13.94 222 SER B C 1
ATOM 6613 O O . SER B 1 222 ? 95.766 24.371 87.719 1.00 15.31 222 SER B O 1
ATOM 6616 N N . HIS B 1 223 ? 95.305 26.399 88.616 1.00 15.27 223 HIS B N 1
ATOM 6617 C CA . HIS B 1 223 ? 96.409 26.320 89.585 1.00 14.54 223 HIS B CA 1
ATOM 6618 C C . HIS B 1 223 ? 96.089 26.888 90.972 1.00 15.69 223 HIS B C 1
ATOM 6619 O O . HIS B 1 223 ? 95.136 27.643 91.190 1.00 14.57 223 HIS B O 1
ATOM 6626 N N . ILE B 1 224 ? 96.948 26.514 91.905 1.00 15.46 224 ILE B N 1
ATOM 6627 C CA . ILE B 1 224 ? 96.888 27.033 93.263 1.00 16.14 224 ILE B CA 1
ATOM 6628 C C . ILE B 1 224 ? 98.271 27.598 93.612 1.00 16.11 224 ILE B C 1
ATOM 6629 O O . ILE B 1 224 ? 99.152 27.608 92.762 1.00 17.62 224 ILE B O 1
ATOM 6634 N N . GLY B 1 225 ? 98.443 28.087 94.839 1.00 17.04 225 GLY B N 1
ATOM 6635 C CA . GLY B 1 225 ? 99.773 28.508 95.321 1.00 17.64 225 GLY B CA 1
ATOM 6636 C C . GLY B 1 225 ? 100.480 27.352 96.007 1.00 19.05 225 GLY B C 1
ATOM 6637 O O . GLY B 1 225 ? 99.832 26.454 96.574 1.00 18.77 225 GLY B O 1
ATOM 6638 N N . LYS B 1 226 ? 101.805 27.394 95.986 1.00 19.15 226 LYS B N 1
ATOM 6639 C CA . LYS B 1 226 ? 102.590 26.306 96.557 1.00 20.92 226 LYS B CA 1
ATOM 6640 C C . LYS B 1 226 ? 102.376 26.158 98.071 1.00 19.94 226 LYS B C 1
ATOM 6641 O O . LYS B 1 226 ? 102.680 25.104 98.627 1.00 20.21 226 LYS B O 1
ATOM 6647 N N . HIS B 1 227 ? 101.868 27.209 98.715 1.00 20.44 227 HIS B N 1
ATOM 6648 C CA . HIS B 1 227 ? 101.597 27.186 100.164 1.00 20.93 227 HIS B CA 1
ATOM 6649 C C . HIS B 1 227 ? 100.175 26.763 100.518 1.00 21.11 227 HIS B C 1
ATOM 6650 O O . HIS B 1 227 ? 99.752 26.843 101.674 1.00 21.38 227 HIS B O 1
ATOM 6657 N N . HIS B 1 228 ? 99.434 26.282 99.523 1.00 20.51 228 HIS B N 1
ATOM 6658 C CA . HIS B 1 228 ? 98.115 25.743 99.814 1.00 21.12 228 HIS B CA 1
ATOM 6659 C C . HIS B 1 228 ? 98.291 24.564 100.797 1.00 21.01 228 HIS B C 1
ATOM 6660 O O . HIS B 1 228 ? 99.224 23.765 100.643 1.00 21.07 228 HIS B O 1
ATOM 6667 N N . TRP B 1 229 ? 97.403 24.475 101.778 1.00 22.42 229 TRP B N 1
ATOM 6668 C CA . TRP B 1 229 ? 97.464 23.379 102.782 1.00 22.93 229 TRP B CA 1
ATOM 6669 C C . TRP B 1 229 ? 97.403 21.971 102.180 1.00 23.21 229 TRP B C 1
ATOM 6670 O O . TRP B 1 229 ? 97.942 21.013 102.762 1.00 22.67 229 TRP B O 1
ATOM 6681 N N . TRP B 1 230 ? 96.785 21.824 101.000 1.00 22.55 230 TRP B N 1
ATOM 6682 C CA . TRP B 1 230 ? 96.866 20.548 100.281 1.00 23.40 230 TRP B CA 1
ATOM 6683 C C . TRP B 1 230 ? 98.285 20.052 100.030 1.00 23.53 230 TRP B C 1
ATOM 6684 O O . TRP B 1 230 ? 98.524 18.842 100.001 1.00 23.94 230 TRP B O 1
ATOM 6695 N N . MET B 1 231 ? 99.228 20.973 99.804 1.00 23.64 231 MET B N 1
ATOM 6696 C CA . MET B 1 231 ? 100.558 20.591 99.366 1.00 24.64 231 MET B CA 1
ATOM 6697 C C . MET B 1 231 ? 101.352 19.861 100.454 1.00 25.81 231 MET B C 1
ATOM 6698 O O . MET B 1 231 ? 102.333 19.190 100.137 1.00 26.61 231 MET B O 1
ATOM 6703 N N . LYS B 1 232 ? 100.889 19.978 101.697 1.00 26.53 232 LYS B N 1
ATOM 6704 C CA . LYS B 1 232 ? 101.525 19.304 102.858 1.00 28.12 232 LYS B CA 1
ATOM 6705 C C . LYS B 1 232 ? 101.116 17.835 102.945 1.00 27.37 232 LYS B C 1
ATOM 6706 O O . LYS B 1 232 ? 101.817 17.022 103.563 1.00 27.48 232 LYS B O 1
ATOM 6712 N N . ASP B 1 233 ? 99.981 17.492 102.340 1.00 25.85 233 ASP B N 1
ATOM 6713 C CA . ASP B 1 233 ? 99.420 16.150 102.464 1.00 25.52 233 ASP B CA 1
ATOM 6714 C C . ASP B 1 233 ? 98.441 15.976 101.300 1.00 24.51 233 ASP B C 1
ATOM 6715 O O . ASP B 1 233 ? 97.223 16.151 101.466 1.00 24.36 233 ASP B O 1
ATOM 6720 N N . LEU B 1 234 ? 98.996 15.644 100.139 1.00 24.97 234 LEU B N 1
ATOM 6721 C CA . LEU B 1 234 ? 98.234 15.587 98.875 1.00 25.83 234 LEU B CA 1
ATOM 6722 C C . LEU B 1 234 ? 97.013 14.688 99.043 1.00 25.39 234 LEU B C 1
ATOM 6723 O O . LEU B 1 234 ? 97.151 13.541 99.482 1.00 26.13 234 LEU B O 1
ATOM 6728 N N . PRO B 1 235 ? 95.807 15.221 98.753 1.00 25.16 235 PRO B N 1
ATOM 6729 C CA . PRO B 1 235 ? 94.568 14.449 98.939 1.00 25.06 235 PRO B CA 1
ATOM 6730 C C . PRO B 1 235 ? 94.586 13.116 98.177 1.00 26.12 235 PRO B C 1
ATOM 6731 O O . PRO B 1 235 ? 94.154 12.076 98.700 1.00 26.19 235 PRO B O 1
ATOM 6735 N N . THR B 1 236 ? 95.117 13.140 96.959 1.00 25.90 236 THR B N 1
ATOM 6736 C CA . THR B 1 236 ? 95.419 11.921 96.214 1.00 26.09 236 THR B CA 1
ATOM 6737 C C . THR B 1 236 ? 96.780 12.114 95.586 1.00 26.49 236 THR B C 1
ATOM 6738 O O . THR B 1 236 ? 97.215 13.269 95.423 1.00 27.46 236 THR B O 1
ATOM 6742 N N . PRO B 1 237 ? 97.469 11.008 95.219 1.00 26.59 237 PRO B N 1
ATOM 6743 C CA . PRO B 1 237 ? 98.752 11.091 94.518 1.00 26.60 237 PRO B CA 1
ATOM 6744 C C . PRO B 1 237 ? 98.709 11.879 93.200 1.00 26.25 237 PRO B C 1
ATOM 6745 O O . PRO B 1 237 ? 99.718 12.422 92.793 1.00 26.16 237 PRO B O 1
ATOM 6749 N N . ASP B 1 238 ? 97.541 11.921 92.562 1.00 25.52 238 ASP B N 1
ATOM 6750 C CA . ASP B 1 238 ? 97.388 12.584 91.246 1.00 25.54 238 ASP B CA 1
ATOM 6751 C C . ASP B 1 238 ? 96.545 13.869 91.338 1.00 24.89 238 ASP B C 1
ATOM 6752 O O . ASP B 1 238 ? 96.034 14.358 90.319 1.00 25.80 238 ASP B O 1
ATOM 6757 N N . TRP B 1 239 ? 96.398 14.423 92.534 1.00 23.17 239 TRP B N 1
ATOM 6758 C CA . TRP B 1 239 ? 95.595 15.637 92.707 1.00 21.95 239 TRP B CA 1
ATOM 6759 C C . TRP B 1 239 ? 96.244 16.787 91.923 1.00 21.43 239 TRP B C 1
ATOM 6760 O O . TRP B 1 239 ? 95.550 17.628 91.324 1.00 20.49 239 TRP B O 1
ATOM 6771 N N . ILE B 1 240 ? 97.579 16.803 91.961 1.00 19.92 240 ILE B N 1
ATOM 6772 C CA . ILE B 1 240 ? 98.390 17.812 91.282 1.00 19.06 240 ILE B CA 1
ATOM 6773 C C . ILE B 1 240 ? 99.044 17.143 90.084 1.00 18.54 240 ILE B C 1
ATOM 6774 O O . ILE B 1 240 ? 99.578 16.034 90.177 1.00 18.26 240 ILE B O 1
ATOM 6779 N N . ASN B 1 241 ? 98.988 17.799 88.928 1.00 17.98 241 ASN B N 1
ATOM 6780 C CA . ASN B 1 241 ? 99.675 17.258 87.758 1.00 17.77 241 ASN B CA 1
ATOM 6781 C C . ASN B 1 241 ? 101.176 16.984 87.967 1.00 18.47 241 ASN B C 1
ATOM 6782 O O . ASN B 1 241 ? 101.842 17.663 88.769 1.00 18.60 241 ASN B O 1
ATOM 6787 N N . TYR B 1 242 ? 101.681 15.972 87.272 1.00 19.29 242 TYR B N 1
ATOM 6788 C CA . TYR B 1 242 ? 103.099 15.571 87.355 1.00 20.37 242 TYR B CA 1
ATOM 6789 C C . TYR B 1 242 ? 103.497 15.115 88.778 1.00 22.44 242 TYR B C 1
ATOM 6790 O O . TYR B 1 242 ? 104.597 15.397 89.269 1.00 22.67 242 TYR B O 1
ATOM 6799 N N . GLY B 1 243 ? 102.556 14.429 89.420 1.00 23.34 243 GLY B N 1
ATOM 6800 C CA . GLY B 1 243 ? 102.743 13.875 90.778 1.00 23.58 243 GLY B CA 1
ATOM 6801 C C . GLY B 1 243 ? 103.042 14.890 91.876 1.00 24.13 243 GLY B C 1
ATOM 6802 O O . GLY B 1 243 ? 103.692 14.557 92.876 1.00 24.32 243 GLY B O 1
ATOM 6803 N N . GLY B 1 244 ? 102.588 16.133 91.699 1.00 23.02 244 GLY B N 1
ATOM 6804 C CA . GLY B 1 244 ? 102.873 17.194 92.656 1.00 23.25 244 GLY B CA 1
ATOM 6805 C C . GLY B 1 244 ? 104.266 17.794 92.587 1.00 22.87 244 GLY B C 1
ATOM 6806 O O . GLY B 1 244 ? 104.651 18.544 93.489 1.00 23.70 244 GLY B O 1
ATOM 6807 N N . LYS B 1 245 ? 105.029 17.461 91.550 1.00 23.42 245 LYS B N 1
ATOM 6808 C CA . LYS B 1 245 ? 106.324 18.098 91.336 1.00 24.24 245 LYS B CA 1
ATOM 6809 C C . LYS B 1 245 ? 106.295 19.044 90.132 1.00 23.47 245 LYS B C 1
ATOM 6810 O O . LYS B 1 245 ? 105.596 18.798 89.135 1.00 23.14 245 LYS B O 1
ATOM 6816 N N . PHE B 1 246 ? 107.084 20.105 90.242 1.00 21.96 246 PHE B N 1
ATOM 6817 C CA . PHE B 1 246 ? 107.160 21.147 89.224 1.00 21.21 246 PHE B CA 1
ATOM 6818 C C . PHE B 1 246 ? 107.637 20.626 87.840 1.00 20.54 246 PHE B C 1
ATOM 6819 O O . PHE B 1 246 ? 108.745 20.091 87.676 1.00 19.99 246 PHE B O 1
ATOM 6827 N N . VAL B 1 247 ? 106.758 20.757 86.843 1.00 19.53 247 VAL B N 1
ATOM 6828 C CA . VAL B 1 247 ? 107.106 20.516 85.457 1.00 18.52 247 VAL B CA 1
ATOM 6829 C C . VAL B 1 247 ? 106.494 21.708 84.739 1.00 17.73 247 VAL B C 1
ATOM 6830 O O . VAL B 1 247 ? 105.259 21.835 84.772 1.00 18.21 247 VAL B O 1
ATOM 6834 N N . PRO B 1 248 ? 107.334 22.600 84.162 1.00 17.63 248 PRO B N 1
ATOM 6835 C CA . PRO B 1 248 ? 106.773 23.869 83.647 1.00 16.83 248 PRO B CA 1
ATOM 6836 C C . PRO B 1 248 ? 105.990 23.708 82.357 1.00 16.54 248 PRO B C 1
ATOM 6837 O O . PRO B 1 248 ? 106.312 22.873 81.505 1.00 16.07 248 PRO B O 1
ATOM 6841 N N . THR B 1 249 ? 104.972 24.547 82.214 1.00 15.12 249 THR B N 1
ATOM 6842 C CA . THR B 1 249 ? 104.388 24.717 80.883 1.00 14.74 249 THR B CA 1
ATOM 6843 C C . THR B 1 249 ? 105.276 25.632 80.015 1.00 14.81 249 THR B C 1
ATOM 6844 O O . THR B 1 249 ? 105.925 26.570 80.533 1.00 15.74 249 THR B O 1
ATOM 6848 N N . GLN B 1 250 ? 105.280 25.353 78.712 1.00 14.75 250 GLN B N 1
ATOM 6849 C CA . GLN B 1 250 ? 105.939 26.202 77.712 1.00 13.93 250 GLN B CA 1
ATOM 6850 C C . GLN B 1 250 ? 104.895 27.065 76.951 1.00 14.00 250 GLN B C 1
ATOM 6851 O O . GLN B 1 250 ? 105.242 27.755 75.963 1.00 14.24 250 GLN B O 1
ATOM 6857 N N . HIS B 1 251 ? 103.637 27.000 77.399 1.00 13.11 251 HIS B N 1
ATOM 6858 C CA . HIS B 1 251 ? 102.589 27.936 76.924 1.00 13.14 251 HIS B CA 1
ATOM 6859 C C . HIS B 1 251 ? 102.215 27.849 75.439 1.00 14.60 251 HIS B C 1
ATOM 6860 O O . HIS B 1 251 ? 101.909 28.890 74.798 1.00 14.72 251 HIS B O 1
ATOM 6867 N N . HIS B 1 252 ? 102.236 26.633 74.883 1.00 13.01 252 HIS B N 1
ATOM 6868 C CA . HIS B 1 252 ? 101.781 26.423 73.518 1.00 13.74 252 HIS B CA 1
ATOM 6869 C C . HIS B 1 252 ? 100.260 26.383 73.457 1.00 13.05 252 HIS B C 1
ATOM 6870 O O . HIS B 1 252 ? 99.663 25.297 73.286 1.00 14.17 252 HIS B O 1
ATOM 6877 N N . ARG B 1 253 ? 99.662 27.577 73.539 1.00 12.58 253 ARG B N 1
ATOM 6878 C CA . ARG B 1 253 ? 98.183 27.697 73.686 1.00 13.32 253 ARG B CA 1
ATOM 6879 C C . ARG B 1 253 ? 97.432 27.134 72.496 1.00 12.23 253 ARG B C 1
ATOM 6880 O O . ARG B 1 253 ? 96.328 26.587 72.671 1.00 12.24 253 ARG B O 1
ATOM 6888 N N . VAL B 1 254 ? 97.993 27.248 71.288 1.00 11.10 254 VAL B N 1
ATOM 6889 C CA . VAL B 1 254 ? 97.215 26.762 70.122 1.00 11.23 254 VAL B CA 1
ATOM 6890 C C . VAL B 1 254 ? 97.166 25.232 70.099 1.00 11.19 254 VAL B C 1
ATOM 6891 O O . VAL B 1 254 ? 96.343 24.669 69.406 1.00 11.34 254 VAL B O 1
ATOM 6895 N N . ALA B 1 255 ? 98.029 24.565 70.887 1.00 10.87 255 ALA B N 1
ATOM 6896 C CA . ALA B 1 255 ? 98.105 23.085 70.890 1.00 11.66 255 ALA B CA 1
ATOM 6897 C C . ALA B 1 255 ? 96.807 22.390 71.259 1.00 12.65 255 ALA B C 1
ATOM 6898 O O . ALA B 1 255 ? 96.614 21.216 70.883 1.00 14.26 255 ALA B O 1
ATOM 6900 N N . VAL B 1 256 ? 95.948 23.070 72.014 1.00 12.70 256 VAL B N 1
ATOM 6901 C CA . VAL B 1 256 ? 94.636 22.473 72.334 1.00 13.86 256 VAL B CA 1
ATOM 6902 C C . VAL B 1 256 ? 93.626 22.605 71.208 1.00 14.43 256 VAL B C 1
ATOM 6903 O O . VAL B 1 256 ? 92.522 22.022 71.281 1.00 15.19 256 VAL B O 1
ATOM 6907 N N . GLN B 1 257 ? 93.988 23.368 70.176 1.00 14.47 257 GLN B N 1
ATOM 6908 C CA . GLN B 1 257 ? 93.046 23.669 69.090 1.00 14.63 257 GLN B CA 1
ATOM 6909 C C . GLN B 1 257 ? 93.744 23.750 67.726 1.00 14.65 257 GLN B C 1
ATOM 6910 O O . GLN B 1 257 ? 93.561 24.696 66.952 1.00 16.59 257 GLN B O 1
ATOM 6916 N N . ASP B 1 258 ? 94.531 22.718 67.431 1.00 12.86 258 ASP B N 1
ATOM 6917 C CA . ASP B 1 258 ? 95.396 22.723 66.255 1.00 13.00 258 ASP B CA 1
ATOM 6918 C C . ASP B 1 258 ? 95.340 21.338 65.602 1.00 12.85 258 ASP B C 1
ATOM 6919 O O . ASP B 1 258 ? 95.603 20.331 66.276 1.00 12.52 258 ASP B O 1
ATOM 6924 N N . PRO B 1 259 ? 94.981 21.261 64.305 1.00 13.22 259 PRO B N 1
ATOM 6925 C CA . PRO B 1 259 ? 94.892 19.931 63.644 1.00 12.89 259 PRO B CA 1
ATOM 6926 C C . PRO B 1 259 ? 96.234 19.194 63.626 1.00 13.39 259 PRO B C 1
ATOM 6927 O O . PRO B 1 259 ? 96.273 17.952 63.526 1.00 13.48 259 PRO B O 1
ATOM 6931 N N . TYR B 1 260 ? 97.323 19.956 63.717 1.00 12.28 260 TYR B N 1
ATOM 6932 C CA . TYR B 1 260 ? 98.664 19.354 63.652 1.00 11.67 260 TYR B CA 1
ATOM 6933 C C . TYR B 1 260 ? 99.323 19.168 65.027 1.00 12.87 260 TYR B C 1
ATOM 6934 O O . TYR B 1 260 ? 100.530 18.908 65.083 1.00 11.67 260 TYR B O 1
ATOM 6943 N N . ALA B 1 261 ? 98.538 19.303 66.093 1.00 12.65 261 ALA B N 1
ATOM 6944 C CA . ALA B 1 261 ? 99.062 19.335 67.449 1.00 12.98 261 ALA B CA 1
ATOM 6945 C C . ALA B 1 261 ? 99.705 18.007 67.797 1.00 14.81 261 ALA B C 1
ATOM 6946 O O . ALA B 1 261 ? 99.246 16.939 67.386 1.00 13.86 261 ALA B O 1
ATOM 6948 N N . ALA B 1 262 ? 100.796 18.115 68.531 1.00 13.99 262 ALA B N 1
ATOM 6949 C CA . ALA B 1 262 ? 101.335 16.993 69.306 1.00 14.66 262 ALA B CA 1
ATOM 6950 C C . ALA B 1 262 ? 100.620 16.881 70.667 1.00 14.10 262 ALA B C 1
ATOM 6951 O O . ALA B 1 262 ? 100.434 17.873 71.387 1.00 15.26 262 ALA B O 1
ATOM 6953 N N . GLN B 1 263 ? 100.284 15.656 71.073 1.00 15.58 263 GLN B N 1
ATOM 6954 C CA . GLN B 1 263 ? 99.795 15.433 72.442 1.00 16.25 263 GLN B CA 1
ATOM 6955 C C . GLN B 1 263 ? 100.759 15.971 73.491 1.00 15.72 263 GLN B C 1
ATOM 6956 O O . GLN B 1 263 ? 100.327 16.493 74.509 1.00 14.84 263 GLN B O 1
ATOM 6962 N N . ALA B 1 264 ? 102.057 15.896 73.213 1.00 15.01 264 ALA B N 1
ATOM 6963 C CA . ALA B 1 264 ? 103.044 16.427 74.180 1.00 14.95 264 ALA B CA 1
ATOM 6964 C C . ALA B 1 264 ? 102.761 17.899 74.450 1.00 14.50 264 ALA B C 1
ATOM 6965 O O . ALA B 1 264 ? 102.825 18.353 75.606 1.00 13.80 264 ALA B O 1
ATOM 6967 N N . ASP B 1 265 ? 102.468 18.653 73.380 1.00 13.00 265 ASP B N 1
ATOM 6968 C CA . ASP B 1 265 ? 102.221 20.091 73.541 1.00 12.33 265 ASP B CA 1
ATOM 6969 C C . ASP B 1 265 ? 100.879 20.394 74.200 1.00 13.12 265 ASP B C 1
ATOM 6970 O O . ASP B 1 265 ? 100.787 21.293 75.037 1.00 11.97 265 ASP B O 1
ATOM 6975 N N . SER B 1 266 ? 99.824 19.672 73.802 1.00 13.58 266 SER B N 1
ATOM 6976 C CA . SER B 1 266 ? 98.518 19.937 74.398 1.00 13.89 266 SER B CA 1
ATOM 6977 C C . SER B 1 266 ? 98.510 19.568 75.905 1.00 13.93 266 SER B C 1
ATOM 6978 O O . SER B 1 266 ? 98.064 20.360 76.742 1.00 13.65 266 SER B O 1
ATOM 6983 N N . GLU B 1 267 ? 99.079 18.405 76.239 1.00 14.25 267 GLU B N 1
ATOM 6984 C CA . GLU B 1 267 ? 99.287 18.045 77.644 1.00 16.09 267 GLU B CA 1
ATOM 6985 C C . GLU B 1 267 ? 100.128 19.060 78.420 1.00 14.81 267 GLU B C 1
ATOM 6986 O O . GLU B 1 267 ? 99.786 19.428 79.550 1.00 14.44 267 GLU B O 1
ATOM 6992 N N . ASN B 1 268 ? 101.192 19.536 77.798 1.00 13.94 268 ASN B N 1
ATOM 6993 C CA . ASN B 1 268 ? 102.041 20.496 78.458 1.00 14.39 268 ASN B CA 1
ATOM 6994 C C . ASN B 1 268 ? 101.305 21.816 78.738 1.00 14.41 268 ASN B C 1
ATOM 6995 O O . ASN B 1 268 ? 101.579 22.485 79.732 1.00 13.44 268 ASN B O 1
ATOM 7000 N N . PHE B 1 269 ? 100.346 22.166 77.875 1.00 14.05 269 PHE B N 1
ATOM 7001 C CA . PHE B 1 269 ? 99.591 23.386 78.090 1.00 13.58 269 PHE B CA 1
ATOM 7002 C C . PHE B 1 269 ? 98.595 23.272 79.258 1.00 12.73 269 PHE B C 1
ATOM 7003 O O . PHE B 1 269 ? 98.453 24.209 80.045 1.00 13.72 269 PHE B O 1
ATOM 7011 N N . THR B 1 270 ? 97.872 22.136 79.331 1.00 12.81 270 THR B N 1
ATOM 7012 C CA . THR B 1 270 ? 96.812 21.982 80.325 1.00 14.23 270 THR B CA 1
ATOM 7013 C C . THR B 1 270 ? 97.288 21.385 81.625 1.00 13.74 270 THR B C 1
ATOM 7014 O O . THR B 1 270 ? 96.573 21.500 82.625 1.00 14.18 270 THR B O 1
ATOM 7018 N N . LYS B 1 271 ? 98.455 20.731 81.589 1.00 14.26 271 LYS B N 1
ATOM 7019 C CA . LYS B 1 271 ? 99.012 20.055 82.785 1.00 14.25 271 LYS B CA 1
ATOM 7020 C C . LYS B 1 271 ? 100.274 20.697 83.330 1.00 14.61 271 LYS B C 1
ATOM 7021 O O . LYS B 1 271 ? 100.549 20.609 84.544 1.00 14.57 271 LYS B O 1
ATOM 7030 N N . GLY B 1 272 ? 101.025 21.369 82.461 1.00 15.20 272 GLY B N 1
ATOM 7031 C CA . GLY B 1 272 ? 102.249 22.037 82.874 1.00 14.72 272 GLY B CA 1
ATOM 7032 C C . GLY B 1 272 ? 102.000 23.141 83.892 1.00 14.55 272 GLY B C 1
ATOM 7033 O O . GLY B 1 272 ? 100.973 23.837 83.885 1.00 14.50 272 GLY B O 1
ATOM 7034 N N . TRP B 1 273 ? 102.941 23.280 84.817 1.00 15.05 273 TRP B N 1
ATOM 7035 C CA . TRP B 1 273 ? 102.802 24.301 85.833 1.00 15.10 273 TRP B CA 1
ATOM 7036 C C . TRP B 1 273 ? 103.103 25.701 85.287 1.00 15.70 273 TRP B C 1
ATOM 7037 O O . TRP B 1 273 ? 104.102 25.885 84.575 1.00 14.55 273 TRP B O 1
ATOM 7048 N N . PHE B 1 274 ? 102.256 26.663 85.641 1.00 15.27 274 PHE B N 1
ATOM 7049 C CA . PHE B 1 274 ? 102.416 28.049 85.154 1.00 16.03 274 PHE B CA 1
ATOM 7050 C C . PHE B 1 274 ? 103.789 28.621 85.536 1.00 17.30 274 PHE B C 1
ATOM 7051 O O . PHE B 1 274 ? 104.541 29.110 84.668 1.00 17.22 274 PHE B O 1
ATOM 7059 N N . VAL B 1 275 ? 104.102 28.494 86.834 1.00 17.79 275 VAL B N 1
ATOM 7060 C CA . VAL B 1 275 ? 105.431 28.769 87.380 1.00 18.22 275 VAL B CA 1
ATOM 7061 C C . VAL B 1 275 ? 105.625 27.770 88.512 1.00 18.94 275 VAL B C 1
ATOM 7062 O O . VAL B 1 275 ? 104.675 27.081 88.919 1.00 18.46 275 VAL B O 1
ATOM 7066 N N . GLU B 1 276 ? 106.856 27.690 89.023 1.00 19.56 276 GLU B N 1
ATOM 7067 C CA . GLU B 1 276 ? 107.162 26.769 90.122 1.00 19.69 276 GLU B CA 1
ATOM 7068 C C . GLU B 1 276 ? 106.289 27.003 91.360 1.00 18.35 276 GLU B C 1
ATOM 7069 O O . GLU B 1 276 ? 105.970 26.061 92.098 1.00 19.05 276 GLU B O 1
ATOM 7075 N N . GLY B 1 277 ? 105.879 28.249 91.573 1.00 17.72 277 GLY B N 1
ATOM 7076 C CA . GLY B 1 277 ? 105.063 28.594 92.748 1.00 17.28 277 GLY B CA 1
ATOM 7077 C C . GLY B 1 277 ? 103.571 28.339 92.545 1.00 16.48 277 GLY B C 1
ATOM 7078 O O . GLY B 1 277 ? 102.772 28.650 93.413 1.00 17.32 277 GLY B O 1
ATOM 7079 N N . MET B 1 278 ? 103.211 27.780 91.389 1.00 15.68 278 MET B N 1
ATOM 7080 C CA . MET B 1 278 ? 101.789 27.538 91.046 1.00 16.46 278 MET B CA 1
ATOM 7081 C C . MET B 1 278 ? 101.466 26.082 90.643 1.00 15.32 278 MET B C 1
ATOM 7082 O O . MET B 1 278 ? 101.345 25.750 89.451 1.00 16.20 278 MET B O 1
ATOM 7087 N N . PRO B 1 279 ? 101.375 25.180 91.648 1.00 16.27 279 PRO B N 1
ATOM 7088 C CA . PRO B 1 279 ? 101.020 23.789 91.391 1.00 15.34 279 PRO B CA 1
ATOM 7089 C C . PRO B 1 279 ? 99.755 23.692 90.525 1.00 14.11 279 PRO B C 1
ATOM 7090 O O . PRO B 1 279 ? 98.756 24.395 90.791 1.00 14.44 279 PRO B O 1
ATOM 7094 N N . ASP B 1 280 ? 99.819 22.808 89.540 1.00 15.03 280 ASP B N 1
ATOM 7095 C CA . ASP B 1 280 ? 98.752 22.687 88.541 1.00 15.63 280 ASP B CA 1
ATOM 7096 C C . ASP B 1 280 ? 97.749 21.595 88.930 1.00 15.92 280 ASP B C 1
ATOM 7097 O O . ASP B 1 280 ? 98.131 20.428 89.133 1.00 16.63 280 ASP B O 1
ATOM 7102 N N . LEU B 1 281 ? 96.480 21.972 89.019 1.00 16.34 281 LEU B N 1
ATOM 7103 C CA . LEU B 1 281 ? 95.398 21.034 89.404 1.00 16.06 281 LEU B CA 1
ATOM 7104 C C . LEU B 1 281 ? 95.092 20.019 88.296 1.00 16.70 281 LEU B C 1
ATOM 7105 O O . LEU B 1 281 ? 94.899 20.406 87.120 1.00 16.04 281 LEU B O 1
ATOM 7110 N N . ASN B 1 282 ? 95.047 18.731 88.676 1.00 15.91 282 ASN B N 1
ATOM 7111 C CA . ASN B 1 282 ? 94.708 17.658 87.752 1.00 16.74 282 ASN B CA 1
ATOM 7112 C C . ASN B 1 282 ? 93.191 17.550 87.607 1.00 16.47 282 ASN B C 1
ATOM 7113 O O . ASN B 1 282 ? 92.536 16.797 88.329 1.00 16.85 282 ASN B O 1
ATOM 7118 N N . GLN B 1 283 ? 92.626 18.288 86.649 1.00 15.83 283 GLN B N 1
ATOM 7119 C CA . GLN B 1 283 ? 91.155 18.360 86.519 1.00 16.33 283 GLN B CA 1
ATOM 7120 C C . GLN B 1 283 ? 90.558 17.116 85.820 1.00 15.85 283 GLN B C 1
ATOM 7121 O O . GLN B 1 283 ? 89.324 17.011 85.668 1.00 17.05 283 GLN B O 1
ATOM 7127 N N . THR B 1 284 ? 91.415 16.192 85.398 1.00 16.46 284 THR B N 1
ATOM 7128 C CA . THR B 1 284 ? 90.943 14.915 84.850 1.00 17.86 284 THR B CA 1
ATOM 7129 C C . THR B 1 284 ? 90.551 13.972 86.008 1.00 19.53 284 THR B C 1
ATOM 7130 O O . THR B 1 284 ? 89.888 12.946 85.790 1.00 20.43 284 THR B O 1
ATOM 7134 N N . ASN B 1 285 ? 90.982 14.312 87.216 1.00 19.39 285 ASN B N 1
ATOM 7135 C CA . ASN B 1 285 ? 90.493 13.617 88.424 1.00 19.80 285 ASN B CA 1
ATOM 7136 C C . ASN B 1 285 ? 89.110 14.146 88.762 1.00 19.66 285 ASN B C 1
ATOM 7137 O O . ASN B 1 285 ? 88.964 15.328 89.101 1.00 18.96 285 ASN B O 1
ATOM 7142 N N . PRO B 1 286 ? 88.071 13.283 88.703 1.00 20.18 286 PRO B N 1
ATOM 7143 C CA . PRO B 1 286 ? 86.718 13.808 88.975 1.00 19.84 286 PRO B CA 1
ATOM 7144 C C . PRO B 1 286 ? 86.563 14.517 90.313 1.00 18.63 286 PRO B C 1
ATOM 7145 O O . PRO B 1 286 ? 85.717 15.388 90.440 1.00 17.54 286 PRO B O 1
ATOM 7149 N N . LEU B 1 287 ? 87.377 14.161 91.307 1.00 17.74 287 LEU B N 1
ATOM 7150 C CA . LEU B 1 287 ? 87.287 14.794 92.617 1.00 18.23 287 LEU B CA 1
ATOM 7151 C C . LEU B 1 287 ? 87.726 16.267 92.550 1.00 18.05 287 LEU B C 1
ATOM 7152 O O . LEU B 1 287 ? 87.170 17.139 93.236 1.00 17.41 287 LEU B O 1
ATOM 7157 N N . VAL B 1 288 ? 88.761 16.493 91.727 1.00 17.66 288 VAL B N 1
ATOM 7158 C CA . VAL B 1 288 ? 89.281 17.848 91.463 1.00 17.32 288 VAL B CA 1
ATOM 7159 C C . VAL B 1 288 ? 88.247 18.665 90.674 1.00 17.53 288 VAL B C 1
ATOM 7160 O O . VAL B 1 288 ? 87.887 19.790 91.079 1.00 17.57 288 VAL B O 1
ATOM 7164 N N . ALA B 1 289 ? 87.746 18.091 89.573 1.00 18.05 289 ALA B N 1
ATOM 7165 C CA . ALA B 1 289 ? 86.655 18.752 88.807 1.00 16.80 289 ALA B CA 1
ATOM 7166 C C . ALA B 1 289 ? 85.476 19.141 89.714 1.00 17.24 289 ALA B C 1
ATOM 7167 O O . ALA B 1 289 ? 85.011 20.289 89.715 1.00 16.81 289 ALA B O 1
ATOM 7169 N N . ASN B 1 290 ? 84.971 18.177 90.494 1.00 16.75 290 ASN B N 1
ATOM 7170 C CA . ASN B 1 290 ? 83.824 18.467 91.381 1.00 17.28 290 ASN B CA 1
ATOM 7171 C C . ASN B 1 290 ? 84.139 19.561 92.370 1.00 16.79 290 ASN B C 1
ATOM 7172 O O . ASN B 1 290 ? 83.319 20.389 92.658 1.00 16.15 290 ASN B O 1
ATOM 7177 N N . TYR B 1 291 ? 85.352 19.533 92.908 1.00 16.41 291 TYR B N 1
ATOM 7178 C CA . TYR B 1 291 ? 85.769 20.513 93.889 1.00 15.95 291 TYR B CA 1
ATOM 7179 C C . TYR B 1 291 ? 85.675 21.934 93.349 1.00 15.35 291 TYR B C 1
ATOM 7180 O O . TYR B 1 291 ? 85.125 22.822 94.010 1.00 14.78 291 TYR B O 1
ATOM 7189 N N . LEU B 1 292 ? 86.239 22.130 92.157 1.00 15.75 292 LEU B N 1
ATOM 7190 C CA . LEU B 1 292 ? 86.304 23.465 91.563 1.00 15.22 292 LEU B CA 1
ATOM 7191 C C . LEU B 1 292 ? 84.909 23.947 91.191 1.00 15.13 292 LEU B C 1
ATOM 7192 O O . LEU B 1 292 ? 84.549 25.071 91.495 1.00 14.92 292 LEU B O 1
ATOM 7197 N N . ILE B 1 293 ? 84.131 23.068 90.543 1.00 15.14 293 ILE B N 1
ATOM 7198 C CA . ILE B 1 293 ? 82.756 23.404 90.122 1.00 15.97 293 ILE B CA 1
ATOM 7199 C C . ILE B 1 293 ? 81.914 23.807 91.340 1.00 15.43 293 ILE B C 1
ATOM 7200 O O . ILE B 1 293 ? 81.253 24.855 91.345 1.00 15.27 293 ILE B O 1
ATOM 7205 N N . GLN B 1 294 ? 81.967 22.989 92.403 1.00 16.21 294 GLN B N 1
ATOM 7206 C CA . GLN B 1 294 ? 81.201 23.305 93.584 1.00 15.96 294 GLN B CA 1
ATOM 7207 C C . GLN B 1 294 ? 81.677 24.568 94.275 1.00 15.59 294 GLN B C 1
ATOM 7208 O O . GLN B 1 294 ? 80.856 25.356 94.737 1.00 16.23 294 GLN B O 1
ATOM 7214 N N . ASN B 1 295 ? 82.989 24.773 94.331 1.00 15.62 295 ASN B N 1
ATOM 7215 C CA . ASN B 1 295 ? 83.511 25.974 95.005 1.00 15.81 295 ASN B CA 1
ATOM 7216 C C . ASN B 1 295 ? 83.050 27.263 94.323 1.00 16.01 295 ASN B C 1
ATOM 7217 O O . ASN B 1 295 ? 82.612 28.206 94.984 1.00 16.19 295 ASN B O 1
ATOM 7222 N N . ASN B 1 296 ? 83.116 27.284 92.988 1.00 15.70 296 ASN B N 1
ATOM 7223 C CA . ASN B 1 296 ? 82.686 28.482 92.265 1.00 16.08 296 ASN B CA 1
ATOM 7224 C C . ASN B 1 296 ? 81.173 28.691 92.383 1.00 15.92 296 ASN B C 1
ATOM 7225 O O . ASN B 1 296 ? 80.702 29.813 92.578 1.00 16.51 296 ASN B O 1
ATOM 7230 N N . ILE B 1 297 ? 80.405 27.595 92.347 1.00 15.70 297 ILE B N 1
ATOM 7231 C CA . ILE B 1 297 ? 78.961 27.719 92.558 1.00 16.46 297 ILE B CA 1
ATOM 7232 C C . ILE B 1 297 ? 78.687 28.266 93.974 1.00 15.98 297 ILE B C 1
ATOM 7233 O O . ILE B 1 297 ? 77.857 29.138 94.162 1.00 16.64 297 ILE B O 1
ATOM 7238 N N . TRP B 1 298 ? 79.434 27.761 94.950 1.00 16.90 298 TRP B N 1
ATOM 7239 C CA . TRP B 1 298 ? 79.313 28.210 96.333 1.00 17.30 298 TRP B CA 1
ATOM 7240 C C . TRP B 1 298 ? 79.536 29.704 96.437 1.00 17.25 298 TRP B C 1
ATOM 7241 O O . TRP B 1 298 ? 78.748 30.409 97.073 1.00 17.30 298 TRP B O 1
ATOM 7252 N N . TRP B 1 299 ? 80.590 30.209 95.779 1.00 16.93 299 TRP B N 1
ATOM 7253 C CA . TRP B 1 299 ? 80.845 31.646 95.830 1.00 16.99 299 TRP B CA 1
ATOM 7254 C C . TRP B 1 299 ? 79.709 32.448 95.187 1.00 16.30 299 TRP B C 1
ATOM 7255 O O . TRP B 1 299 ? 79.317 33.489 95.692 1.00 16.74 299 TRP B O 1
ATOM 7266 N N . ILE B 1 300 ? 79.200 31.971 94.039 1.00 15.84 300 ILE B N 1
ATOM 7267 C CA . ILE B 1 300 ? 78.116 32.694 93.367 1.00 16.51 300 ILE B CA 1
ATOM 7268 C C . ILE B 1 300 ? 76.865 32.790 94.258 1.00 16.43 300 ILE B C 1
ATOM 7269 O O . ILE B 1 300 ? 76.267 33.860 94.403 1.00 16.09 300 ILE B O 1
ATOM 7274 N N . GLU B 1 301 ? 76.475 31.656 94.846 1.00 17.07 301 GLU B N 1
ATOM 7275 C CA . GLU B 1 301 ? 75.248 31.604 95.654 1.00 18.24 301 GLU B CA 1
ATOM 7276 C C . GLU B 1 301 ? 75.414 32.341 97.004 1.00 18.49 301 GLU B C 1
ATOM 7277 O O . GLU B 1 301 ? 74.505 33.036 97.490 1.00 20.52 301 GLU B O 1
ATOM 7283 N N . TYR B 1 302 ? 76.591 32.195 97.582 1.00 18.97 302 TYR B N 1
ATOM 7284 C CA . TYR B 1 302 ? 76.878 32.778 98.885 1.00 19.23 302 TYR B CA 1
ATOM 7285 C C . TYR B 1 302 ? 77.030 34.291 98.814 1.00 19.88 302 TYR B C 1
ATOM 7286 O O . TYR B 1 302 ? 76.440 35.004 99.625 1.00 20.21 302 TYR B O 1
ATOM 7295 N N . ALA B 1 303 ? 77.765 34.768 97.811 1.00 19.41 303 ALA B N 1
ATOM 7296 C CA . ALA B 1 303 ? 78.140 36.192 97.724 1.00 18.63 303 ALA B CA 1
ATOM 7297 C C . ALA B 1 303 ? 77.237 36.985 96.769 1.00 19.07 303 ALA B C 1
ATOM 7298 O O . ALA B 1 303 ? 77.435 38.189 96.588 1.00 19.25 303 ALA B O 1
ATOM 7300 N N . GLY B 1 304 ? 76.293 36.305 96.120 1.00 17.76 304 GLY B N 1
ATOM 7301 C CA . GLY B 1 304 ? 75.342 36.960 95.226 1.00 17.88 304 GLY B CA 1
ATOM 7302 C C . GLY B 1 304 ? 76.020 37.609 94.041 1.00 17.28 304 GLY B C 1
ATOM 7303 O O . GLY B 1 304 ? 75.698 38.737 93.678 1.00 18.20 304 GLY B O 1
ATOM 7304 N N . LEU B 1 305 ? 76.924 36.853 93.420 1.00 17.26 305 LEU B N 1
ATOM 7305 C CA . LEU B 1 305 ? 77.711 37.360 92.298 1.00 16.44 305 LEU B CA 1
ATOM 7306 C C . LEU B 1 305 ? 76.852 37.520 91.036 1.00 17.04 305 LEU B C 1
ATOM 7307 O O . LEU B 1 305 ? 75.847 36.822 90.866 1.00 17.37 305 LEU B O 1
ATOM 7312 N N . SER B 1 306 ? 77.268 38.437 90.155 1.00 16.45 306 SER B N 1
ATOM 7313 C CA . SER B 1 306 ? 76.608 38.621 88.871 1.00 15.88 306 SER B CA 1
ATOM 7314 C C . SER B 1 306 ? 77.332 37.895 87.728 1.00 16.23 306 SER B C 1
ATOM 7315 O O . SER B 1 306 ? 76.893 37.910 86.572 1.00 16.17 306 SER B O 1
ATOM 7320 N N . GLY B 1 307 ? 78.445 37.254 88.059 1.00 14.99 307 GLY B N 1
ATOM 7321 C CA . GLY B 1 307 ? 79.205 36.574 87.016 1.00 14.05 307 GLY B CA 1
ATOM 7322 C C . GLY B 1 307 ? 80.626 36.340 87.461 1.00 13.72 307 GLY B C 1
ATOM 7323 O O . GLY B 1 307 ? 80.962 36.615 88.603 1.00 12.53 307 GLY B O 1
ATOM 7324 N N . LEU B 1 308 ? 81.430 35.771 86.570 1.00 13.46 308 LEU B N 1
ATOM 7325 C CA . LEU B 1 308 ? 82.825 35.418 86.878 1.00 13.28 308 LEU B CA 1
ATOM 7326 C C . LEU B 1 308 ? 83.736 35.908 85.756 1.00 14.04 308 LEU B C 1
ATOM 7327 O O . LEU B 1 308 ? 83.306 36.034 84.581 1.00 12.89 308 LEU B O 1
ATOM 7332 N N . ARG B 1 309 ? 84.991 36.187 86.123 1.00 12.49 309 ARG B N 1
ATOM 7333 C CA . ARG B 1 309 ? 86.082 36.338 85.161 1.00 13.35 309 ARG B CA 1
ATOM 7334 C C . ARG B 1 309 ? 86.999 35.153 85.428 1.00 12.84 309 ARG B C 1
ATOM 7335 O O . ARG B 1 309 ? 87.425 34.924 86.567 1.00 13.30 309 ARG B O 1
ATOM 7343 N N . ILE B 1 310 ? 87.269 34.365 84.398 1.00 12.63 310 ILE B N 1
ATOM 7344 C CA . ILE B 1 310 ? 87.941 33.101 84.610 1.00 13.10 310 ILE B CA 1
ATOM 7345 C C . ILE B 1 310 ? 89.368 33.214 84.078 1.00 13.38 310 ILE B C 1
ATOM 7346 O O . ILE B 1 310 ? 89.600 33.394 82.874 1.00 12.94 310 ILE B O 1
ATOM 7351 N N . ASP B 1 311 ? 90.320 33.105 85.009 1.00 13.45 311 ASP B N 1
ATOM 7352 C CA . ASP B 1 311 ? 91.738 33.289 84.705 1.00 12.49 311 ASP B CA 1
ATOM 7353 C C . ASP B 1 311 ? 92.308 32.156 83.819 1.00 12.41 311 ASP B C 1
ATOM 7354 O O . ASP B 1 311 ? 91.753 31.043 83.773 1.00 12.27 311 ASP B O 1
ATOM 7359 N N . THR B 1 312 ? 93.382 32.444 83.103 1.00 12.88 312 THR B N 1
ATOM 7360 C CA . THR B 1 312 ? 94.205 31.378 82.495 1.00 12.89 312 THR B CA 1
ATOM 7361 C C . THR B 1 312 ? 93.327 30.305 81.829 1.00 12.98 312 THR B C 1
ATOM 7362 O O . THR B 1 312 ? 93.472 29.098 82.073 1.00 12.85 312 THR B O 1
ATOM 7366 N N . TYR B 1 313 ? 92.453 30.765 80.937 1.00 12.35 313 TYR B N 1
ATOM 7367 C CA . TYR B 1 313 ? 91.303 29.945 80.563 1.00 13.54 313 TYR B CA 1
ATOM 7368 C C . TYR B 1 313 ? 91.687 28.586 80.004 1.00 12.72 313 TYR B C 1
ATOM 7369 O O . TYR B 1 313 ? 91.282 27.555 80.545 1.00 13.72 313 TYR B O 1
ATOM 7378 N N . GLY B 1 314 ? 92.477 28.587 78.920 1.00 13.49 314 GLY B N 1
ATOM 7379 C CA . GLY B 1 314 ? 92.818 27.343 78.219 1.00 13.05 314 GLY B CA 1
ATOM 7380 C C . GLY B 1 314 ? 93.857 26.478 78.935 1.00 12.82 314 GLY B C 1
ATOM 7381 O O . GLY B 1 314 ? 94.177 25.389 78.453 1.00 12.27 314 GLY B O 1
ATOM 7382 N N . TYR B 1 315 ? 94.399 26.968 80.060 1.00 12.98 315 TYR B N 1
ATOM 7383 C CA . TYR B 1 315 ? 95.349 26.169 80.852 1.00 13.65 315 TYR B CA 1
ATOM 7384 C C . TYR B 1 315 ? 94.638 25.077 81.666 1.00 13.66 315 TYR B C 1
ATOM 7385 O O . TYR B 1 315 ? 95.325 24.244 82.274 1.00 13.89 315 TYR B O 1
ATOM 7394 N N . SER B 1 316 ? 93.300 25.073 81.680 1.00 13.51 316 SER B N 1
ATOM 7395 C CA . SER B 1 316 ? 92.554 23.988 82.319 1.00 13.94 316 SER B CA 1
ATOM 7396 C C . SER B 1 316 ? 92.224 22.916 81.286 1.00 14.58 316 SER B C 1
ATOM 7397 O O . SER B 1 316 ? 92.137 23.199 80.086 1.00 14.82 316 SER B O 1
ATOM 7400 N N . ASP B 1 317 ? 92.043 21.679 81.755 1.00 14.27 317 ASP B N 1
ATOM 7401 C CA . ASP B 1 317 ? 91.691 20.561 80.886 1.00 14.65 317 ASP B CA 1
ATOM 7402 C C . ASP B 1 317 ? 90.406 20.893 80.099 1.00 14.07 317 ASP B C 1
ATOM 7403 O O . ASP B 1 317 ? 89.433 21.427 80.677 1.00 15.31 317 ASP B O 1
ATOM 7408 N N . GLY B 1 318 ? 90.440 20.614 78.783 1.00 15.56 318 GLY B N 1
ATOM 7409 C CA . GLY B 1 318 ? 89.365 20.989 77.847 1.00 15.16 318 GLY B CA 1
ATOM 7410 C C . GLY B 1 318 ? 88.035 20.320 78.194 1.00 14.87 318 GLY B C 1
ATOM 7411 O O . GLY B 1 318 ? 86.968 20.970 78.233 1.00 14.93 318 GLY B O 1
ATOM 7412 N N . ALA B 1 319 ? 88.081 19.009 78.476 1.00 15.19 319 ALA B N 1
ATOM 7413 C CA . ALA B 1 319 ? 86.842 18.310 78.852 1.00 15.55 319 ALA B CA 1
ATOM 7414 C C . ALA B 1 319 ? 86.287 18.821 80.199 1.00 15.42 319 ALA B C 1
ATOM 7415 O O . ALA B 1 319 ? 85.087 19.012 80.346 1.00 15.99 319 ALA B O 1
ATOM 7417 N N . PHE B 1 320 ? 87.167 19.067 81.167 1.00 15.40 320 PHE B N 1
ATOM 7418 C CA . PHE B 1 320 ? 86.743 19.696 82.410 1.00 15.60 320 PHE B CA 1
ATOM 7419 C C . PHE B 1 320 ? 86.054 21.028 82.123 1.00 14.51 320 PHE B C 1
ATOM 7420 O O . PHE B 1 320 ? 85.001 21.306 82.671 1.00 14.12 320 PHE B O 1
ATOM 7428 N N . LEU B 1 321 ? 86.630 21.854 81.248 1.00 14.53 321 LEU B N 1
ATOM 7429 C CA . LEU B 1 321 ? 86.017 23.140 80.989 1.00 14.00 321 LEU B CA 1
ATOM 7430 C C . LEU B 1 321 ? 84.603 23.015 80.400 1.00 13.64 321 LEU B C 1
ATOM 7431 O O . LEU B 1 321 ? 83.742 23.812 80.735 1.00 12.58 321 LEU B O 1
ATOM 7436 N N . THR B 1 322 ? 84.387 22.039 79.512 1.00 14.09 322 THR B N 1
ATOM 7437 C CA . THR B 1 322 ? 83.022 21.792 78.974 1.00 14.86 322 THR B CA 1
ATOM 7438 C C . THR B 1 322 ? 82.036 21.507 80.104 1.00 14.96 322 THR B C 1
ATOM 7439 O O . THR B 1 322 ? 80.933 22.070 80.159 1.00 15.61 322 THR B O 1
ATOM 7443 N N . GLU B 1 323 ? 82.452 20.624 81.017 1.00 15.73 323 GLU B N 1
ATOM 7444 C CA . GLU B 1 323 ? 81.602 20.271 82.164 1.00 15.89 323 GLU B CA 1
ATOM 7445 C C . GLU B 1 323 ? 81.424 21.399 83.192 1.00 15.61 323 GLU B C 1
ATOM 7446 O O . GLU B 1 323 ? 80.320 21.642 83.684 1.00 14.78 323 GLU B O 1
ATOM 7452 N N . TYR B 1 324 ? 82.513 22.103 83.511 1.00 14.10 324 TYR B N 1
ATOM 7453 C CA . TYR B 1 324 ? 82.447 23.244 84.408 1.00 13.69 324 TYR B CA 1
ATOM 7454 C C . TYR B 1 324 ? 81.463 24.295 83.849 1.00 13.73 324 TYR B C 1
ATOM 7455 O O . TYR B 1 324 ? 80.544 24.737 84.530 1.00 13.61 324 TYR B O 1
ATOM 7464 N N . THR B 1 325 ? 81.645 24.668 82.580 1.00 13.19 325 THR B N 1
ATOM 7465 C CA . THR B 1 325 ? 80.774 25.709 82.006 1.00 13.42 325 THR B CA 1
ATOM 7466 C C . THR B 1 325 ? 79.317 25.214 81.906 1.00 13.19 325 THR B C 1
ATOM 7467 O O . THR B 1 325 ? 78.377 25.967 82.189 1.00 13.35 325 THR B O 1
ATOM 7471 N N . ARG B 1 326 ? 79.148 23.935 81.591 1.00 13.59 326 ARG B N 1
ATOM 7472 C CA . ARG B 1 326 ? 77.793 23.353 81.577 1.00 14.53 326 ARG B CA 1
ATOM 7473 C C . ARG B 1 326 ? 77.138 23.422 82.980 1.00 14.82 326 ARG B C 1
ATOM 7474 O O . ARG B 1 326 ? 75.986 23.881 83.128 1.00 14.83 326 ARG B O 1
ATOM 7482 N N . ARG B 1 327 ? 77.867 22.958 83.999 1.00 14.88 327 ARG B N 1
ATOM 7483 C CA . ARG B 1 327 ? 77.354 22.993 85.376 1.00 15.31 327 ARG B CA 1
ATOM 7484 C C . ARG B 1 327 ? 76.957 24.387 85.854 1.00 14.85 327 ARG B C 1
ATOM 7485 O O . ARG B 1 327 ? 75.892 24.589 86.428 1.00 14.82 327 ARG B O 1
ATOM 7493 N N . LEU B 1 328 ? 77.840 25.357 85.631 1.00 14.74 328 LEU B N 1
ATOM 7494 C CA . LEU B 1 328 ? 77.608 26.738 86.034 1.00 14.89 328 LEU B CA 1
ATOM 7495 C C . LEU B 1 328 ? 76.419 27.361 85.318 1.00 14.81 328 LEU B C 1
ATOM 7496 O O . LEU B 1 328 ? 75.550 27.960 85.961 1.00 15.65 328 LEU B O 1
ATOM 7501 N N . MET B 1 329 ? 76.365 27.183 83.992 1.00 14.92 329 MET B N 1
ATOM 7502 C CA . MET B 1 329 ? 75.280 27.748 83.183 1.00 14.81 329 MET B CA 1
ATOM 7503 C C . MET B 1 329 ? 73.930 27.052 83.434 1.00 15.26 329 MET B C 1
ATOM 7504 O O . MET B 1 329 ? 72.875 27.690 83.333 1.00 16.41 329 MET B O 1
ATOM 7509 N N . ALA B 1 330 ? 73.994 25.780 83.826 1.00 15.55 330 ALA B N 1
ATOM 7510 C CA . ALA B 1 330 ? 72.783 25.037 84.225 1.00 16.44 330 ALA B CA 1
ATOM 7511 C C . ALA B 1 330 ? 72.184 25.601 85.508 1.00 16.87 330 ALA B C 1
ATOM 7512 O O . ALA B 1 330 ? 70.949 25.746 85.623 1.00 16.81 330 ALA B O 1
ATOM 7514 N N . GLU B 1 331 ? 73.043 25.946 86.463 1.00 16.89 331 GLU B N 1
ATOM 7515 C CA . GLU B 1 331 ? 72.571 26.580 87.681 1.00 17.11 331 GLU B CA 1
ATOM 7516 C C . GLU B 1 331 ? 72.030 27.969 87.431 1.00 16.89 331 GLU B C 1
ATOM 7517 O O . GLU B 1 331 ? 70.992 28.350 87.982 1.00 17.20 331 GLU B O 1
ATOM 7523 N N . TYR B 1 332 ? 72.743 28.739 86.604 1.00 16.56 332 TYR B N 1
ATOM 7524 C CA . TYR B 1 332 ? 72.456 30.159 86.427 1.00 16.83 332 TYR B CA 1
ATOM 7525 C C . TYR B 1 332 ? 72.365 30.468 84.929 1.00 17.23 332 TYR B C 1
ATOM 7526 O O . TYR B 1 332 ? 73.321 30.961 84.308 1.00 15.68 332 TYR B O 1
ATOM 7535 N N . PRO B 1 333 ? 71.205 30.184 84.325 1.00 17.02 333 PRO B N 1
ATOM 7536 C CA . PRO B 1 333 ? 71.135 30.259 82.851 1.00 17.22 333 PRO B CA 1
ATOM 7537 C C . PRO B 1 333 ? 71.379 31.646 82.223 1.00 17.59 333 PRO B C 1
ATOM 7538 O O . PRO B 1 333 ? 71.652 31.722 81.012 1.00 18.21 333 PRO B O 1
ATOM 7542 N N . ARG B 1 334 ? 71.257 32.712 83.023 1.00 16.77 334 ARG B N 1
ATOM 7543 C CA . ARG B 1 334 ? 71.424 34.096 82.549 1.00 16.99 334 ARG B CA 1
ATOM 7544 C C . ARG B 1 334 ? 72.755 34.687 83.017 1.00 16.19 334 ARG B C 1
ATOM 7545 O O . ARG B 1 334 ? 73.024 35.877 82.794 1.00 15.90 334 ARG B O 1
ATOM 7553 N N . LEU B 1 335 ? 73.603 33.844 83.619 1.00 15.46 335 LEU B N 1
ATOM 7554 C CA . LEU B 1 335 ? 74.890 34.308 84.126 1.00 14.94 335 LEU B CA 1
ATOM 7555 C C . LEU B 1 335 ? 75.760 34.701 82.946 1.00 14.57 335 LEU B C 1
ATOM 7556 O O . LEU B 1 335 ? 75.575 34.208 81.818 1.00 14.50 335 LEU B O 1
ATOM 7561 N N . ASN B 1 336 ? 76.733 35.578 83.212 1.00 15.11 336 ASN B N 1
ATOM 7562 C CA . ASN B 1 336 ? 77.813 35.724 82.253 1.00 13.84 336 ASN B CA 1
ATOM 7563 C C . ASN B 1 336 ? 79.129 35.338 82.929 1.00 13.91 336 ASN B C 1
ATOM 7564 O O . ASN B 1 336 ? 79.311 35.536 84.139 1.00 14.33 336 ASN B O 1
ATOM 7569 N N . MET B 1 337 ? 80.013 34.739 82.155 1.00 14.16 337 MET B N 1
ATOM 7570 C CA . MET B 1 337 ? 81.366 34.384 82.613 1.00 13.72 337 MET B CA 1
ATOM 7571 C C . MET B 1 337 ? 82.319 34.746 81.478 1.00 13.93 337 MET B C 1
ATOM 7572 O O . MET B 1 337 ? 82.101 34.364 80.323 1.00 12.43 337 MET B O 1
ATOM 7577 N N . VAL B 1 338 ? 83.388 35.462 81.814 1.00 13.02 338 VAL B N 1
ATOM 7578 C CA . VAL B 1 338 ? 84.305 35.942 80.766 1.00 12.37 338 VAL B CA 1
ATOM 7579 C C . VAL B 1 338 ? 85.651 35.260 80.959 1.00 12.45 338 VAL B C 1
ATOM 7580 O O . VAL B 1 338 ? 86.318 35.451 81.993 1.00 13.05 338 VAL B O 1
ATOM 7584 N N . GLY B 1 339 ? 86.034 34.434 79.987 1.00 12.22 339 GLY B N 1
ATOM 7585 C CA . GLY B 1 339 ? 87.296 33.720 80.072 1.00 11.10 339 GLY B CA 1
ATOM 7586 C C . GLY B 1 339 ? 88.436 34.594 79.565 1.00 12.59 339 GLY B C 1
ATOM 7587 O O . GLY B 1 339 ? 88.266 35.389 78.604 1.00 13.00 339 GLY B O 1
ATOM 7588 N N . GLN B 1 340 ? 89.601 34.417 80.188 1.00 12.33 340 GLN B N 1
ATOM 7589 C CA . GLN B 1 340 ? 90.835 35.073 79.746 1.00 12.33 340 GLN B CA 1
ATOM 7590 C C . GLN B 1 340 ? 91.678 34.139 78.886 1.00 12.80 340 GLN B C 1
ATOM 7591 O O . GLN B 1 340 ? 92.475 33.338 79.412 1.00 13.16 340 GLN B O 1
ATOM 7597 N N . GLU B 1 341 ? 91.440 34.170 77.563 1.00 12.42 341 GLU B N 1
ATOM 7598 C CA . GLU B 1 341 ? 92.288 33.455 76.617 1.00 11.86 341 GLU B CA 1
ATOM 7599 C C . GLU B 1 341 ? 93.202 34.522 76.022 1.00 12.49 341 GLU B C 1
ATOM 7600 O O . GLU B 1 341 ? 92.788 35.322 75.139 1.00 12.50 341 GLU B O 1
ATOM 7606 N N . TRP B 1 342 ? 94.432 34.604 76.554 1.00 12.97 342 TRP B N 1
ATOM 7607 C CA . TRP B 1 342 ? 95.289 35.731 76.187 1.00 13.95 342 TRP B CA 1
ATOM 7608 C C . TRP B 1 342 ? 96.007 35.488 74.842 1.00 13.79 342 TRP B C 1
ATOM 7609 O O . TRP B 1 342 ? 97.188 35.097 74.787 1.00 14.54 342 TRP B O 1
ATOM 7630 N N . SER B 1 343 ? 95.271 35.736 73.746 1.00 12.38 343 SER B N 1
ATOM 7631 C CA . SER B 1 343 ? 95.795 35.696 72.385 1.00 12.10 343 SER B CA 1
ATOM 7632 C C . SER B 1 343 ? 95.219 36.870 71.610 1.00 11.98 343 SER B C 1
ATOM 7633 O O . SER B 1 343 ? 94.068 37.270 71.813 1.00 12.00 343 SER B O 1
ATOM 7636 N N . THR B 1 344 ? 96.060 37.457 70.766 1.00 11.37 344 THR B N 1
ATOM 7637 C CA . THR B 1 344 ? 95.637 38.500 69.852 1.00 11.93 344 THR B CA 1
ATOM 7638 C C . THR B 1 344 ? 95.088 37.924 68.522 1.00 12.00 344 THR B C 1
ATOM 7639 O O . THR B 1 344 ? 94.756 38.687 67.606 1.00 13.06 344 THR B O 1
ATOM 7646 N N . ARG B 1 345 ? 94.967 36.595 68.436 1.00 11.58 345 ARG B N 1
ATOM 7647 C CA . ARG B 1 345 ? 94.403 35.945 67.253 1.00 11.41 345 ARG B CA 1
ATOM 7648 C C . ARG B 1 345 ? 92.911 35.659 67.449 1.00 11.54 345 ARG B C 1
ATOM 7649 O O . ARG B 1 345 ? 92.518 34.884 68.355 1.00 12.20 345 ARG B O 1
ATOM 7657 N N . VAL B 1 346 ? 92.078 36.313 66.637 1.00 11.37 346 VAL B N 1
ATOM 7658 C CA . VAL B 1 346 ? 90.626 36.101 66.751 1.00 10.94 346 VAL B CA 1
ATOM 7659 C C . VAL B 1 346 ? 90.228 34.594 66.783 1.00 11.35 346 VAL B C 1
ATOM 7660 O O . VAL B 1 346 ? 89.417 34.202 67.637 1.00 11.45 346 VAL B O 1
ATOM 7664 N N . PRO B 1 347 ? 90.744 33.775 65.853 1.00 11.14 347 PRO B N 1
ATOM 7665 C CA . PRO B 1 347 ? 90.307 32.365 65.891 1.00 11.17 347 PRO B CA 1
ATOM 7666 C C . PRO B 1 347 ? 90.599 31.652 67.215 1.00 11.35 347 PRO B C 1
ATOM 7667 O O . PRO B 1 347 ? 89.843 30.734 67.610 1.00 12.39 347 PRO B O 1
ATOM 7671 N N . VAL B 1 348 ? 91.712 32.008 67.870 1.00 11.01 348 VAL B N 1
ATOM 7672 C CA . VAL B 1 348 ? 92.106 31.337 69.135 1.00 11.59 348 VAL B CA 1
ATOM 7673 C C . VAL B 1 348 ? 91.148 31.680 70.272 1.00 11.80 348 VAL B C 1
ATOM 7674 O O . VAL B 1 348 ? 90.798 30.814 71.090 1.00 12.06 348 VAL B O 1
ATOM 7678 N N . VAL B 1 349 ? 90.695 32.946 70.304 1.00 11.47 349 VAL B N 1
ATOM 7679 C CA . VAL B 1 349 ? 89.760 33.395 71.319 1.00 11.16 349 VAL B CA 1
ATOM 7680 C C . VAL B 1 349 ? 88.381 32.806 71.010 1.00 11.33 349 VAL B C 1
ATOM 7681 O O . VAL B 1 349 ? 87.720 32.270 71.905 1.00 12.78 349 VAL B O 1
ATOM 7685 N N . ALA B 1 350 ? 87.973 32.887 69.743 1.00 10.90 350 ALA B N 1
ATOM 7686 C CA . ALA B 1 350 ? 86.576 32.533 69.387 1.00 11.20 350 ALA B CA 1
ATOM 7687 C C . ALA B 1 350 ? 86.274 31.057 69.631 1.00 11.68 350 ALA B C 1
ATOM 7688 O O . ALA B 1 350 ? 85.114 30.690 69.856 1.00 12.58 350 ALA B O 1
ATOM 7690 N N . ARG B 1 351 ? 87.310 30.213 69.588 1.00 11.82 351 ARG B N 1
ATOM 7691 C CA . ARG B 1 351 ? 87.163 28.776 69.805 1.00 12.33 351 ARG B CA 1
ATOM 7692 C C . ARG B 1 351 ? 86.360 28.422 71.066 1.00 12.22 351 ARG B C 1
ATOM 7693 O O . ARG B 1 351 ? 85.674 27.394 71.111 1.00 13.27 351 ARG B O 1
ATOM 7701 N N . TRP B 1 352 ? 86.497 29.250 72.103 1.00 12.05 352 TRP B N 1
ATOM 7702 C CA . TRP B 1 352 ? 85.951 28.944 73.408 1.00 12.16 352 TRP B CA 1
ATOM 7703 C C . TRP B 1 352 ? 84.526 29.427 73.652 1.00 12.40 352 TRP B C 1
ATOM 7704 O O . TRP B 1 352 ? 83.938 29.089 74.668 1.00 12.65 352 TRP B O 1
ATOM 7715 N N . GLN B 1 353 ? 83.993 30.261 72.772 1.00 12.54 353 GLN B N 1
ATOM 7716 C CA . GLN B 1 353 ? 82.707 30.895 73.113 1.00 12.43 353 GLN B CA 1
ATOM 7717 C C . GLN B 1 353 ? 81.549 29.936 72.832 1.00 12.38 353 GLN B C 1
ATOM 7718 O O . GLN B 1 353 ? 81.533 29.273 71.776 1.00 12.91 353 GLN B O 1
ATOM 7724 N N . ARG B 1 354 ? 80.591 29.922 73.758 1.00 12.77 354 ARG B N 1
ATOM 7725 C CA . ARG B 1 354 ? 79.369 29.108 73.651 1.00 13.00 354 ARG B CA 1
ATOM 7726 C C . ARG B 1 354 ? 78.761 29.357 72.263 1.00 13.11 354 ARG B C 1
ATOM 7727 O O . ARG B 1 354 ? 78.626 30.517 71.868 1.00 12.43 354 ARG B O 1
ATOM 7735 N N . GLY B 1 355 ? 78.405 28.281 71.570 1.00 13.37 355 GLY B N 1
ATOM 7736 C CA . GLY B 1 355 ? 77.758 28.375 70.243 1.00 13.99 355 GLY B CA 1
ATOM 7737 C C . GLY B 1 355 ? 78.698 28.127 69.076 1.00 15.18 355 GLY B C 1
ATOM 7738 O O . GLY B 1 355 ? 78.273 27.997 67.932 1.00 16.03 355 GLY B O 1
ATOM 7739 N N . LYS B 1 356 ? 80.001 28.104 69.351 1.00 15.21 356 LYS B N 1
ATOM 7740 C CA . LYS B 1 356 ? 80.967 27.986 68.277 1.00 14.81 356 LYS B CA 1
ATOM 7741 C C . LYS B 1 356 ? 80.939 26.562 67.700 1.00 14.28 356 LYS B C 1
ATOM 7742 O O . LYS B 1 356 ? 80.942 25.600 68.449 1.00 14.74 356 LYS B O 1
ATOM 7748 N N . ALA B 1 357 ? 80.892 26.461 66.374 1.00 14.49 357 ALA B N 1
ATOM 7749 C CA . ALA B 1 357 ? 81.066 25.179 65.673 1.00 15.21 357 ALA B CA 1
ATOM 7750 C C . ALA B 1 357 ? 82.554 24.956 65.399 1.00 15.35 357 ALA B C 1
ATOM 7751 O O . ALA B 1 357 ? 83.103 25.553 64.464 1.00 16.62 357 ALA B O 1
ATOM 7753 N N . ASN B 1 358 ? 83.195 24.114 66.219 1.00 14.75 358 ASN B N 1
ATOM 7754 C CA . ASN B 1 358 ? 84.648 23.850 66.105 1.00 14.95 358 ASN B CA 1
ATOM 7755 C C . ASN B 1 358 ? 85.000 22.673 65.206 1.00 16.21 358 ASN B C 1
ATOM 7756 O O . ASN B 1 358 ? 84.240 21.694 65.153 1.00 16.71 358 ASN B O 1
ATOM 7761 N N . PHE B 1 359 ? 86.146 22.762 64.524 1.00 16.13 359 PHE B N 1
ATOM 7762 C CA . PHE B 1 359 ? 86.525 21.751 63.517 1.00 16.31 359 PHE B CA 1
ATOM 7763 C C . PHE B 1 359 ? 86.635 20.362 64.146 1.00 16.69 359 PHE B C 1
ATOM 7764 O O . PHE B 1 359 ? 86.498 19.351 63.447 1.00 17.39 359 PHE B O 1
ATOM 7772 N N . ASP B 1 360 ? 86.927 20.339 65.450 1.00 15.97 360 ASP B N 1
ATOM 7773 C CA . ASP B 1 360 ? 87.161 19.098 66.203 1.00 17.13 360 ASP B CA 1
ATOM 7774 C C . ASP B 1 360 ? 85.969 18.706 67.070 1.00 16.73 360 ASP B C 1
ATOM 7775 O O . ASP B 1 360 ? 86.066 17.761 67.887 1.00 17.76 360 ASP B O 1
ATOM 7780 N N . GLY B 1 361 ? 84.867 19.446 66.938 1.00 16.46 361 GLY B N 1
ATOM 7781 C CA . GLY B 1 361 ? 83.651 19.146 67.691 1.00 16.64 361 GLY B CA 1
ATOM 7782 C C . GLY B 1 361 ? 83.681 19.606 69.154 1.00 16.46 361 GLY B C 1
ATOM 7783 O O . GLY B 1 361 ? 82.793 19.248 69.941 1.00 17.41 361 GLY B O 1
ATOM 7784 N N . TYR B 1 362 ? 84.705 20.367 69.537 1.00 15.73 362 TYR B N 1
ATOM 7785 C CA . TYR B 1 362 ? 84.827 20.840 70.925 1.00 14.79 362 TYR B CA 1
ATOM 7786 C C . TYR B 1 362 ? 83.632 21.745 71.255 1.00 14.64 362 TYR B C 1
ATOM 7787 O O . TYR B 1 362 ? 83.328 22.668 70.496 1.00 14.47 362 TYR B O 1
ATOM 7796 N N . THR B 1 363 ? 82.938 21.460 72.365 1.00 13.54 363 THR B N 1
ATOM 7797 C CA . THR B 1 363 ? 81.788 22.248 72.794 1.00 14.07 363 THR B CA 1
ATOM 7798 C C . THR B 1 363 ? 82.059 22.971 74.120 1.00 14.58 363 THR B C 1
ATOM 7799 O O . THR B 1 363 ? 82.610 22.402 75.073 1.00 15.62 363 THR B O 1
ATOM 7806 N N . SER B 1 364 ? 81.656 24.227 74.166 1.00 14.25 364 SER B N 1
ATOM 7807 C CA . SER B 1 364 ? 81.877 25.041 75.354 1.00 13.13 364 SER B CA 1
ATOM 7808 C C . SER B 1 364 ? 80.552 25.714 75.720 1.00 13.14 364 SER B C 1
ATOM 7809 O O . SER B 1 364 ? 79.712 25.969 74.839 1.00 14.01 364 SER B O 1
ATOM 7812 N N . HIS B 1 365 ? 80.381 25.998 77.005 1.00 12.61 365 HIS B N 1
ATOM 7813 C CA . HIS B 1 365 ? 79.251 26.796 77.484 1.00 12.68 365 HIS B CA 1
ATOM 7814 C C . HIS B 1 365 ? 79.631 28.188 78.001 1.00 12.70 365 HIS B C 1
ATOM 7815 O O . HIS B 1 365 ? 78.823 28.881 78.603 1.00 12.92 365 HIS B O 1
ATOM 7822 N N . LEU B 1 366 ? 80.867 28.591 77.715 1.00 12.60 366 LEU B N 1
ATOM 7823 C CA . LEU B 1 366 ? 81.399 29.870 78.176 1.00 12.36 366 LEU B CA 1
ATOM 7824 C C . LEU B 1 366 ? 80.766 31.054 77.429 1.00 12.10 366 LEU B C 1
ATOM 7825 O O . LEU B 1 366 ? 80.940 31.197 76.229 1.00 12.44 366 LEU B O 1
ATOM 7830 N N . PRO B 1 367 ? 80.048 31.929 78.136 1.00 12.50 367 PRO B N 1
ATOM 7831 C CA . PRO B 1 367 ? 79.410 33.011 77.353 1.00 13.25 367 PRO B CA 1
ATOM 7832 C C . PRO B 1 367 ? 80.273 34.112 76.748 1.00 13.30 367 PRO B C 1
ATOM 7833 O O . PRO B 1 367 ? 79.868 34.704 75.755 1.00 13.17 367 PRO B O 1
ATOM 7837 N N . SER B 1 368 ? 81.421 34.404 77.357 1.00 12.78 368 SER B N 1
ATOM 7838 C CA . SER B 1 368 ? 82.181 35.586 76.963 1.00 12.15 368 SER B CA 1
ATOM 7839 C C . SER B 1 368 ? 83.688 35.297 77.072 1.00 11.73 368 SER B C 1
ATOM 7840 O O . SER B 1 368 ? 84.112 34.401 77.812 1.00 12.14 368 SER B O 1
ATOM 7843 N N . LEU B 1 369 ? 84.450 36.097 76.320 1.00 11.00 369 LEU B N 1
ATOM 7844 C CA . LEU B 1 369 ? 85.930 36.125 76.408 1.00 12.16 369 LEU B CA 1
ATOM 7845 C C . LEU B 1 369 ? 86.430 37.566 76.365 1.00 10.89 369 LEU B C 1
ATOM 7846 O O . LEU B 1 369 ? 85.716 38.471 75.942 1.00 11.61 369 LEU B O 1
ATOM 7851 N N . MET B 1 370 ? 87.661 37.746 76.845 1.00 10.60 370 MET B N 1
ATOM 7852 C CA . MET B 1 370 ? 88.355 39.038 76.789 1.00 11.25 370 MET B CA 1
ATOM 7853 C C . MET B 1 370 ? 88.792 39.294 75.355 1.00 10.09 370 MET B C 1
ATOM 7854 O O . MET B 1 370 ? 89.444 38.440 74.732 1.00 10.33 370 MET B O 1
ATOM 7859 N N . ASP B 1 371 ? 88.418 40.466 74.814 1.00 10.45 371 ASP B N 1
ATOM 7860 C CA . ASP B 1 371 ? 88.736 40.768 73.415 1.00 11.34 371 ASP B CA 1
ATOM 7861 C C . ASP B 1 371 ? 90.152 41.342 73.285 1.00 11.04 371 ASP B C 1
ATOM 7862 O O . ASP B 1 371 ? 90.352 42.505 72.878 1.00 11.82 371 ASP B O 1
ATOM 7867 N N . PHE B 1 372 ? 91.151 40.513 73.601 1.00 10.33 372 PHE B N 1
ATOM 7868 C CA . PHE B 1 372 ? 92.557 40.877 73.364 1.00 11.36 372 PHE B CA 1
ATOM 7869 C C . PHE B 1 372 ? 92.842 41.265 71.892 1.00 11.40 372 PHE B C 1
ATOM 7870 O O . PHE B 1 372 ? 93.563 42.244 71.664 1.00 11.54 372 PHE B O 1
ATOM 7885 N N . PRO B 1 373 ? 92.314 40.518 70.888 1.00 10.20 373 PRO B N 1
ATOM 7886 C CA . PRO B 1 373 ? 92.623 40.942 69.499 1.00 11.39 373 PRO B CA 1
ATOM 7887 C C . PRO B 1 373 ? 92.241 42.400 69.180 1.00 11.47 373 PRO B C 1
ATOM 7888 O O . PRO B 1 373 ? 93.045 43.130 68.543 1.00 11.43 373 PRO B O 1
ATOM 7892 N N . LEU B 1 374 ? 91.049 42.828 69.625 1.00 11.25 374 LEU B N 1
ATOM 7893 C CA . LEU B 1 374 ? 90.598 44.155 69.242 1.00 10.61 374 LEU B CA 1
ATOM 7894 C C . LEU B 1 374 ? 91.323 45.226 70.060 1.00 10.35 374 LEU B C 1
ATOM 7895 O O . LEU B 1 374 ? 91.627 46.312 69.538 1.00 11.25 374 LEU B O 1
ATOM 7900 N N . VAL B 1 375 ? 91.609 44.917 71.331 1.00 10.31 375 VAL B N 1
ATOM 7901 C CA . VAL B 1 375 ? 92.358 45.864 72.196 1.00 11.44 375 VAL B CA 1
ATOM 7902 C C . VAL B 1 375 ? 93.750 46.043 71.603 1.00 12.30 375 VAL B C 1
ATOM 7903 O O . VAL B 1 375 ? 94.239 47.162 71.462 1.00 12.07 375 VAL B O 1
ATOM 7907 N N . ASP B 1 376 ? 94.359 44.943 71.191 1.00 12.26 376 ASP B N 1
ATOM 7908 C CA . ASP B 1 376 ? 95.683 45.000 70.569 1.00 13.75 376 ASP B CA 1
ATOM 7909 C C . ASP B 1 376 ? 95.648 45.853 69.286 1.00 13.59 376 ASP B C 1
ATOM 7910 O O . ASP B 1 376 ? 96.523 46.692 69.050 1.00 13.60 376 ASP B O 1
ATOM 7915 N N . ALA B 1 377 ? 94.617 45.644 68.465 1.00 12.40 377 ALA B N 1
ATOM 7916 C CA . ALA B 1 377 ? 94.514 46.399 67.197 1.00 11.80 377 ALA B CA 1
ATOM 7917 C C . ALA B 1 377 ? 94.424 47.901 67.437 1.00 11.77 377 ALA B C 1
ATOM 7918 O O . ALA B 1 377 ? 95.113 48.681 66.746 1.00 11.95 377 ALA B O 1
ATOM 7920 N N . MET B 1 378 ? 93.589 48.314 68.393 1.00 10.96 378 MET B N 1
ATOM 7921 C CA . MET B 1 378 ? 93.457 49.746 68.689 1.00 12.20 378 MET B CA 1
ATOM 7922 C C . MET B 1 378 ? 94.751 50.314 69.321 1.00 11.42 378 MET B C 1
ATOM 7923 O O . MET B 1 378 ? 95.166 51.435 68.984 1.00 13.33 378 MET B O 1
ATOM 7928 N N . ARG B 1 379 ? 95.400 49.534 70.195 1.00 11.61 379 ARG B N 1
ATOM 7929 C CA . ARG B 1 379 ? 96.672 50.036 70.789 1.00 12.06 379 ARG B CA 1
ATOM 7930 C C . ARG B 1 379 ? 97.740 50.189 69.709 1.00 14.03 379 ARG B C 1
ATOM 7931 O O . ARG B 1 379 ? 98.517 51.156 69.741 1.00 14.30 379 ARG B O 1
ATOM 7939 N N . ASN B 1 380 ? 97.742 49.274 68.734 1.00 13.36 380 ASN B N 1
ATOM 7940 C CA . ASN B 1 380 ? 98.626 49.405 67.567 1.00 14.75 380 ASN B CA 1
ATOM 7941 C C . ASN B 1 380 ? 98.305 50.649 66.751 1.00 14.38 380 ASN B C 1
ATOM 7942 O O . ASN B 1 380 ? 99.200 51.419 66.395 1.00 15.89 380 ASN B O 1
ATOM 7947 N N . ALA B 1 381 ? 97.027 50.896 66.499 1.00 13.16 381 ALA B N 1
ATOM 7948 C CA . ALA B 1 381 ? 96.670 52.083 65.719 1.00 14.11 381 ALA B CA 1
ATOM 7949 C C . ALA B 1 381 ? 97.112 53.373 66.392 1.00 15.12 381 ALA B C 1
ATOM 7950 O O . ALA B 1 381 ? 97.573 54.312 65.719 1.00 15.81 381 ALA B O 1
ATOM 7952 N N . LEU B 1 382 ? 97.002 53.414 67.714 1.00 15.26 382 LEU B N 1
ATOM 7953 C CA . LEU B 1 382 ? 97.260 54.658 68.445 1.00 19.08 382 LEU B CA 1
ATOM 7954 C C . LEU B 1 382 ? 98.770 54.866 68.607 1.00 21.12 382 LEU B C 1
ATOM 7955 O O . LEU B 1 382 ? 99.254 55.999 68.520 1.00 23.25 382 LEU B O 1
ATOM 7960 N N . SER B 1 383 ? 99.511 53.777 68.739 1.00 23.07 383 SER B N 1
ATOM 7961 C CA . SER B 1 383 ? 101.002 53.806 68.855 1.00 24.98 383 SER B CA 1
ATOM 7962 C C . SER B 1 383 ? 101.814 53.930 67.552 1.00 27.10 383 SER B C 1
ATOM 7963 O O . SER B 1 383 ? 102.925 54.539 67.543 1.00 28.65 383 SER B O 1
ATOM 7968 N N . LYS B 1 384 ? 101.325 53.310 66.480 1.00 28.54 384 LYS B N 1
ATOM 7969 C CA . LYS B 1 384 ? 102.057 53.269 65.213 1.00 29.86 384 LYS B CA 1
ATOM 7970 C C . LYS B 1 384 ? 101.821 54.601 64.492 1.00 31.05 384 LYS B C 1
ATOM 7971 O O . LYS B 1 384 ? 101.261 54.627 63.402 1.00 30.45 384 LYS B O 1
ATOM 7977 N N . THR B 1 385 ? 102.263 55.694 65.125 1.00 32.85 385 THR B N 1
ATOM 7978 C CA . THR B 1 385 ? 102.056 57.073 64.638 1.00 34.60 385 THR B CA 1
ATOM 7979 C C . THR B 1 385 ? 102.750 57.365 63.296 1.00 35.07 385 THR B C 1
ATOM 7980 O O . THR B 1 385 ? 102.390 58.333 62.603 1.00 35.99 385 THR B O 1
ATOM 7984 N N . GLY B 1 386 ? 103.750 56.551 62.955 1.00 35.42 386 GLY B N 1
ATOM 7985 C CA . GLY B 1 386 ? 104.450 56.660 61.681 1.00 35.73 386 GLY B CA 1
ATOM 7986 C C . GLY B 1 386 ? 103.761 55.950 60.523 1.00 35.84 386 GLY B C 1
ATOM 7987 O O . GLY B 1 386 ? 104.205 56.071 59.378 1.00 36.85 386 GLY B O 1
ATOM 7988 N N . GLU B 1 387 ? 102.688 55.205 60.808 1.00 34.71 387 GLU B N 1
ATOM 7989 C CA . GLU B 1 387 ? 101.940 54.463 59.777 1.00 33.30 387 GLU B CA 1
ATOM 7990 C C . GLU B 1 387 ? 100.817 55.322 59.218 1.00 31.26 387 GLU B C 1
ATOM 7991 O O . GLU B 1 387 ? 100.169 56.051 59.985 1.00 31.48 387 GLU B O 1
ATOM 7997 N N . GLU B 1 388 ? 100.591 55.245 57.902 1.00 28.13 388 GLU B N 1
ATOM 7998 C CA . GLU B 1 388 ? 99.627 56.130 57.219 1.00 26.74 388 GLU B CA 1
ATOM 7999 C C . GLU B 1 388 ? 98.187 55.825 57.634 1.00 24.06 388 GLU B C 1
ATOM 8000 O O . GLU B 1 388 ? 97.332 56.720 57.586 1.00 22.68 388 GLU B O 1
ATOM 8011 N N . ASN B 1 389 ? 97.929 54.559 57.985 1.00 19.95 389 ASN B N 1
ATOM 8012 C CA . ASN B 1 389 ? 96.552 54.063 58.163 1.00 17.21 389 ASN B CA 1
ATOM 8013 C C . ASN B 1 389 ? 96.425 52.957 59.209 1.00 15.59 389 ASN B C 1
ATOM 8014 O O . ASN B 1 389 ? 95.674 51.969 59.003 1.00 13.10 389 ASN B O 1
ATOM 8019 N N . GLY B 1 390 ? 97.060 53.155 60.369 1.00 14.26 390 GLY B N 1
ATOM 8020 C CA . GLY B 1 390 ? 97.021 52.130 61.446 1.00 13.67 390 GLY B CA 1
ATOM 8021 C C . GLY B 1 390 ? 95.612 51.721 61.908 1.00 13.05 390 GLY B C 1
ATOM 8022 O O . GLY B 1 390 ? 95.411 50.596 62.345 1.00 13.01 390 GLY B O 1
ATOM 8023 N N . LEU B 1 391 ? 94.644 52.650 61.840 1.00 11.67 391 LEU B N 1
ATOM 8024 C CA . LEU B 1 391 ? 93.257 52.295 62.197 1.00 10.81 391 LEU B CA 1
ATOM 8025 C C . LEU B 1 391 ? 92.712 51.141 61.345 1.00 10.47 391 LEU B C 1
ATOM 8026 O O . LEU B 1 391 ? 91.726 50.484 61.744 1.00 11.11 391 LEU B O 1
ATOM 8031 N N . ASN B 1 392 ? 93.336 50.912 60.178 1.00 11.98 392 ASN B N 1
ATOM 8032 C CA . ASN B 1 392 ? 92.918 49.745 59.368 1.00 12.83 392 ASN B CA 1
ATOM 8033 C C . ASN B 1 392 ? 92.952 48.421 60.156 1.00 12.41 392 ASN B C 1
ATOM 8034 O O . ASN B 1 392 ? 92.109 47.536 59.913 1.00 12.55 392 ASN B O 1
ATOM 8039 N N . GLU B 1 393 ? 93.896 48.270 61.088 1.00 12.29 393 GLU B N 1
ATOM 8040 C CA . GLU B 1 393 ? 93.948 47.044 61.888 1.00 13.15 393 GLU B CA 1
ATOM 8041 C C . GLU B 1 393 ? 92.686 46.850 62.720 1.00 12.40 393 GLU B C 1
ATOM 8042 O O . GLU B 1 393 ? 92.244 45.724 62.950 1.00 12.33 393 GLU B O 1
ATOM 8048 N N . VAL B 1 394 ? 92.140 47.958 63.235 1.00 12.20 394 VAL B N 1
ATOM 8049 C CA . VAL B 1 394 ? 90.931 47.889 64.054 1.00 11.34 394 VAL B CA 1
ATOM 8050 C C . VAL B 1 394 ? 89.729 47.454 63.203 1.00 11.22 394 VAL B C 1
ATOM 8051 O O . VAL B 1 394 ? 88.983 46.530 63.570 1.00 11.09 394 VAL B O 1
ATOM 8055 N N . TYR B 1 395 ? 89.561 48.149 62.069 1.00 10.81 395 TYR B N 1
ATOM 8056 C CA . TYR B 1 395 ? 88.509 47.841 61.089 1.00 10.12 395 TYR B CA 1
ATOM 8057 C C . TYR B 1 395 ? 88.578 46.374 60.633 1.00 11.20 395 TYR B C 1
ATOM 8058 O O . TYR B 1 395 ? 87.586 45.636 60.715 1.00 11.51 395 TYR B O 1
ATOM 8067 N N . GLU B 1 396 ? 89.753 45.929 60.202 1.00 11.23 396 GLU B N 1
ATOM 8068 C CA . GLU B 1 396 ? 89.853 44.514 59.743 1.00 10.87 396 GLU B CA 1
ATOM 8069 C C . GLU B 1 396 ? 89.612 43.504 60.896 1.00 11.86 396 GLU B C 1
ATOM 8070 O O . GLU B 1 396 ? 89.024 42.441 60.676 1.00 11.76 396 GLU B O 1
ATOM 8076 N N . THR B 1 397 ? 90.097 43.808 62.104 1.00 10.94 397 THR B N 1
ATOM 8077 C CA . THR B 1 397 ? 89.848 42.910 63.242 1.00 11.25 397 THR B CA 1
ATOM 8078 C C . THR B 1 397 ? 88.343 42.809 63.507 1.00 11.42 397 THR B C 1
ATOM 8079 O O . THR B 1 397 ? 87.797 41.723 63.660 1.00 11.79 397 THR B O 1
ATOM 8083 N N . LEU B 1 398 ? 87.669 43.968 63.565 1.00 11.39 398 LEU B N 1
ATOM 8084 C CA . LEU B 1 398 ? 86.217 43.978 63.736 1.00 12.77 398 LEU B CA 1
ATOM 8085 C C . LEU B 1 398 ? 85.482 43.169 62.659 1.00 12.04 398 LEU B C 1
ATOM 8086 O O . LEU B 1 398 ? 84.470 42.490 62.963 1.00 13.23 398 LEU B O 1
ATOM 8091 N N . SER B 1 399 ? 85.990 43.218 61.427 1.00 12.61 399 SER B N 1
ATOM 8092 C CA . SER B 1 399 ? 85.338 42.511 60.318 1.00 12.19 399 SER B CA 1
ATOM 8093 C C . SER B 1 399 ? 85.320 40.993 60.561 1.00 12.45 399 SER B C 1
ATOM 8094 O O . SER B 1 399 ? 84.576 40.276 59.879 1.00 12.09 399 SER B O 1
ATOM 8097 N N . LEU B 1 400 ? 86.183 40.523 61.475 1.00 11.46 400 LEU B N 1
ATOM 8098 C CA . LEU B 1 400 ? 86.243 39.084 61.809 1.00 10.79 400 LEU B CA 1
ATOM 8099 C C . LEU B 1 400 ? 85.231 38.677 62.876 1.00 11.61 400 LEU B C 1
ATOM 8100 O O . LEU B 1 400 ? 85.267 37.538 63.351 1.00 11.48 400 LEU B O 1
ATOM 8105 N N . ASP B 1 401 ? 84.290 39.570 63.217 1.00 11.98 401 ASP B N 1
ATOM 8106 C CA . ASP B 1 401 ? 83.372 39.256 64.312 1.00 12.16 401 ASP B CA 1
ATOM 8107 C C . ASP B 1 401 ? 82.475 38.072 63.999 1.00 11.04 401 ASP B C 1
ATOM 8108 O O . ASP B 1 401 ? 81.930 37.460 64.913 1.00 12.42 401 ASP B O 1
ATOM 8113 N N . TYR B 1 402 ? 82.302 37.757 62.711 1.00 11.65 402 TYR B N 1
ATOM 8114 C CA . TYR B 1 402 ? 81.500 36.579 62.356 1.00 11.81 402 TYR B CA 1
ATOM 8115 C C . TYR B 1 402 ? 82.114 35.292 62.902 1.00 11.63 402 TYR B C 1
ATOM 8116 O O . TYR B 1 402 ? 81.436 34.248 62.932 1.00 13.22 402 TYR B O 1
ATOM 8125 N N . LEU B 1 403 ? 83.402 35.318 63.274 1.00 10.68 403 LEU B N 1
ATOM 8126 C CA . LEU B 1 403 ? 84.003 34.113 63.874 1.00 12.18 403 LEU B CA 1
ATOM 8127 C C . LEU B 1 403 ? 83.457 33.784 65.260 1.00 13.27 403 LEU B C 1
ATOM 8128 O O . LEU B 1 403 ? 83.595 32.656 65.735 1.00 14.55 403 LEU B O 1
ATOM 8133 N N . TYR B 1 404 ? 82.894 34.783 65.939 1.00 13.33 404 TYR B N 1
ATOM 8134 C CA . TYR B 1 404 ? 82.322 34.585 67.255 1.00 13.74 404 TYR B CA 1
ATOM 8135 C C . TYR B 1 404 ? 80.835 34.353 67.164 1.00 14.15 404 TYR B C 1
ATOM 8136 O O . TYR B 1 404 ? 80.141 35.072 66.441 1.00 14.43 404 TYR B O 1
ATOM 8145 N N . PRO B 1 405 ? 80.329 33.355 67.893 1.00 14.40 405 PRO B N 1
ATOM 8146 C CA . PRO B 1 405 ? 78.863 33.181 67.948 1.00 15.40 405 PRO B CA 1
ATOM 8147 C C . PRO B 1 405 ? 78.131 34.414 68.485 1.00 15.40 405 PRO B C 1
ATOM 8148 O O . PRO B 1 405 ? 77.000 34.694 68.067 1.00 14.58 405 PRO B O 1
ATOM 8152 N N . GLU B 1 406 ? 78.747 35.142 69.430 1.00 15.08 406 GLU B N 1
ATOM 8153 C CA . GLU B 1 406 ? 78.064 36.272 70.112 1.00 15.75 406 GLU B CA 1
ATOM 8154 C C . GLU B 1 406 ? 79.078 37.384 70.427 1.00 14.48 406 GLU B C 1
ATOM 8155 O O . GLU B 1 406 ? 79.445 37.591 71.595 1.00 13.50 406 GLU B O 1
ATOM 8166 N N . PRO B 1 407 ? 79.557 38.064 69.378 1.00 14.95 407 PRO B N 1
ATOM 8167 C CA . PRO B 1 407 ? 80.641 39.043 69.569 1.00 14.87 407 PRO B CA 1
ATOM 8168 C C . PRO B 1 407 ? 80.205 40.188 70.479 1.00 15.22 407 PRO B C 1
ATOM 8169 O O . PRO B 1 407 ? 81.036 40.747 71.178 1.00 13.42 407 PRO B O 1
ATOM 8173 N N . GLN B 1 408 ? 78.902 40.519 70.499 1.00 15.33 408 GLN B N 1
ATOM 8174 C CA . GLN B 1 408 ? 78.441 41.597 71.396 1.00 15.80 408 GLN B CA 1
ATOM 8175 C C . GLN B 1 408 ? 78.551 41.259 72.895 1.00 14.85 408 GLN B C 1
ATOM 8176 O O . GLN B 1 408 ? 78.467 42.143 73.751 1.00 16.13 408 GLN B O 1
ATOM 8182 N N . ASN B 1 409 ? 78.766 39.978 73.207 1.00 12.94 409 ASN B N 1
ATOM 8183 C CA . ASN B 1 409 ? 78.936 39.560 74.609 1.00 13.29 409 ASN B CA 1
ATOM 8184 C C . ASN B 1 409 ? 80.396 39.517 75.068 1.00 12.64 409 ASN B C 1
ATOM 8185 O O . ASN B 1 409 ? 80.674 39.184 76.210 1.00 13.20 409 ASN B O 1
ATOM 8194 N N . LEU B 1 410 ? 81.316 39.798 74.154 1.00 11.68 410 LEU B N 1
ATOM 8195 C CA . LEU B 1 410 ? 82.755 39.793 74.499 1.00 11.11 410 LEU B CA 1
ATOM 8196 C C . LEU B 1 410 ? 83.060 41.018 75.317 1.00 11.11 410 LEU B C 1
ATOM 8197 O O . LEU B 1 410 ? 82.397 42.062 75.162 1.00 12.23 410 LEU B O 1
ATOM 8202 N N . VAL B 1 411 ? 84.065 40.906 76.172 1.00 10.67 411 VAL B N 1
ATOM 8203 C CA . VAL B 1 411 ? 84.482 42.069 76.987 1.00 10.60 411 VAL B CA 1
ATOM 8204 C C . VAL B 1 411 ? 85.635 42.817 76.302 1.00 10.42 411 VAL B C 1
ATOM 8205 O O . VAL B 1 411 ? 86.725 42.264 76.125 1.00 12.41 411 VAL B O 1
ATOM 8209 N N . LEU B 1 412 ? 85.386 44.076 75.957 1.00 10.36 412 LEU B N 1
ATOM 8210 C CA . LEU B 1 412 ? 86.408 44.961 75.372 1.00 10.28 412 LEU B CA 1
ATOM 8211 C C . LEU B 1 412 ? 86.903 45.834 76.516 1.00 11.03 412 LEU B C 1
ATOM 8212 O O . LEU B 1 412 ? 86.105 46.306 77.321 1.00 11.72 412 LEU B O 1
ATOM 8217 N N . PHE B 1 413 ? 88.206 46.101 76.567 1.00 11.06 413 PHE B N 1
ATOM 8218 C CA . PHE B 1 413 ? 88.753 46.778 77.756 1.00 11.08 413 PHE B CA 1
ATOM 8219 C C . PHE B 1 413 ? 89.734 47.893 77.416 1.00 12.03 413 PHE B C 1
ATOM 8220 O O . PHE B 1 413 ? 90.409 47.821 76.390 1.00 11.94 413 PHE B O 1
ATOM 8228 N N . GLY B 1 414 ? 89.791 48.926 78.258 1.00 11.11 414 GLY B N 1
ATOM 8229 C CA . GLY B 1 414 ? 90.764 50.005 78.046 1.00 11.76 414 GLY B CA 1
ATOM 8230 C C . GLY B 1 414 ? 92.157 49.501 78.415 1.00 12.45 414 GLY B C 1
ATOM 8231 O O . GLY B 1 414 ? 93.164 49.991 77.903 1.00 13.52 414 GLY B O 1
ATOM 8232 N N . GLY B 1 415 ? 92.208 48.534 79.334 1.00 11.43 415 GLY B N 1
ATOM 8233 C CA . GLY B 1 415 ? 93.476 47.994 79.839 1.00 11.61 415 GLY B CA 1
ATOM 8234 C C . GLY B 1 415 ? 93.153 47.096 81.024 1.00 12.01 415 GLY B C 1
ATOM 8235 O O . GLY B 1 415 ? 91.983 46.846 81.316 1.00 12.64 415 GLY B O 1
ATOM 8236 N N . ASN B 1 416 ? 94.191 46.607 81.693 1.00 11.54 416 ASN B N 1
ATOM 8237 C CA . ASN B 1 416 ? 93.994 45.772 82.880 1.00 11.96 416 ASN B CA 1
ATOM 8238 C C . ASN B 1 416 ? 95.323 45.672 83.604 1.00 11.92 416 ASN B C 1
ATOM 8239 O O . ASN B 1 416 ? 96.283 46.371 83.249 1.00 12.04 416 ASN B O 1
ATOM 8244 N N . HIS B 1 417 ? 95.361 44.823 84.625 1.00 11.91 417 HIS B N 1
ATOM 8245 C CA . HIS B 1 417 ? 96.510 44.758 85.557 1.00 12.59 417 HIS B CA 1
ATOM 8246 C C . HIS B 1 417 ? 97.718 44.078 84.921 1.00 12.86 417 HIS B C 1
ATOM 8247 O O . HIS B 1 417 ? 98.797 44.010 85.543 1.00 12.46 417 HIS B O 1
ATOM 8254 N N . ASP B 1 418 ? 97.553 43.582 83.689 1.00 12.03 418 ASP B N 1
ATOM 8255 C CA . ASP B 1 418 ? 98.625 42.831 83.001 1.00 13.16 418 ASP B CA 1
ATOM 8256 C C . ASP B 1 418 ? 99.280 43.601 81.848 1.00 12.44 418 ASP B C 1
ATOM 8257 O O . ASP B 1 418 ? 100.167 43.079 81.165 1.00 12.56 418 ASP B O 1
ATOM 8262 N N . MET B 1 419 ? 98.792 44.808 81.586 1.00 13.57 419 MET B N 1
ATOM 8263 C CA . MET B 1 419 ? 99.270 45.526 80.397 1.00 14.50 419 MET B CA 1
ATOM 8264 C C . MET B 1 419 ? 99.627 46.955 80.719 1.00 13.65 419 MET B C 1
ATOM 8265 O O . MET B 1 419 ? 99.175 47.494 81.734 1.00 12.10 419 MET B O 1
ATOM 8274 N N . ALA B 1 420 ? 100.397 47.559 79.817 1.00 11.26 420 ALA B N 1
ATOM 8275 C CA . ALA B 1 420 ? 100.712 48.978 79.965 1.00 11.10 420 ALA B CA 1
ATOM 8276 C C . ALA B 1 420 ? 99.460 49.806 80.210 1.00 11.54 420 ALA B C 1
ATOM 8277 O O . ALA B 1 420 ? 98.376 49.523 79.695 1.00 11.35 420 ALA B O 1
ATOM 8279 N N . ARG B 1 421 ? 99.622 50.860 81.008 1.00 11.42 421 ARG B N 1
ATOM 8280 C CA . ARG B 1 421 ? 98.517 51.746 81.278 1.00 11.01 421 ARG B CA 1
ATOM 8281 C C . ARG B 1 421 ? 97.955 52.361 79.991 1.00 12.08 421 ARG B C 1
ATOM 8282 O O . ARG B 1 421 ? 98.681 52.812 79.121 1.00 11.58 421 ARG B O 1
ATOM 8290 N N . MET B 1 422 ? 96.623 52.397 79.919 1.00 12.77 422 MET B N 1
ATOM 8291 C CA . MET B 1 422 ? 95.890 52.939 78.792 1.00 12.24 422 MET B CA 1
ATOM 8292 C C . MET B 1 422 ? 96.486 54.274 78.287 1.00 12.83 422 MET B C 1
ATOM 8293 O O . MET B 1 422 ? 96.690 54.476 77.069 1.00 12.49 422 MET B O 1
ATOM 8298 N N . PHE B 1 423 ? 96.766 55.180 79.230 1.00 12.47 423 PHE B N 1
ATOM 8299 C CA . PHE B 1 423 ? 97.297 56.481 78.820 1.00 11.56 423 PHE B CA 1
ATOM 8300 C C . PHE B 1 423 ? 98.701 56.372 78.219 1.00 11.38 423 PHE B C 1
ATOM 8301 O O . PHE B 1 423 ? 99.027 57.041 77.220 1.00 12.58 423 PHE B O 1
ATOM 8309 N N . SER B 1 424 ? 99.524 55.513 78.823 1.00 11.21 424 SER B N 1
ATOM 8310 C CA . SER B 1 424 ? 100.859 55.276 78.279 1.00 12.36 424 SER B CA 1
ATOM 8311 C C . SER B 1 424 ? 100.774 54.590 76.902 1.00 14.16 424 SER B C 1
ATOM 8312 O O . SER B 1 424 ? 101.552 54.898 75.972 1.00 14.18 424 SER B O 1
ATOM 8315 N N . ALA B 1 425 ? 99.815 53.682 76.746 1.00 13.96 425 ALA B N 1
ATOM 8316 C CA . ALA B 1 425 ? 99.633 53.016 75.446 1.00 15.54 425 ALA B CA 1
ATOM 8317 C C . ALA B 1 425 ? 99.205 53.985 74.329 1.00 15.73 425 ALA B C 1
ATOM 8318 O O . ALA B 1 425 ? 99.442 53.721 73.148 1.00 18.07 425 ALA B O 1
ATOM 8320 N N . ALA B 1 426 ? 98.606 55.103 74.712 1.00 14.31 426 ALA B N 1
ATOM 8321 C CA . ALA B 1 426 ? 98.218 56.195 73.804 1.00 14.94 426 ALA B CA 1
ATOM 8322 C C . ALA B 1 426 ? 99.383 57.187 73.576 1.00 13.93 426 ALA B C 1
ATOM 8323 O O . ALA B 1 426 ? 99.172 58.246 72.973 1.00 15.31 426 ALA B O 1
ATOM 8325 N N . GLY B 1 427 ? 100.569 56.872 74.091 1.00 14.34 427 GLY B N 1
ATOM 8326 C CA . GLY B 1 427 ? 101.742 57.777 73.955 1.00 13.86 427 GLY B CA 1
ATOM 8327 C C . GLY B 1 427 ? 101.577 59.025 74.821 1.00 13.69 427 GLY B C 1
ATOM 8328 O O . GLY B 1 427 ? 102.164 60.079 74.527 1.00 14.17 427 GLY B O 1
ATOM 8329 N N . GLU B 1 428 ? 100.740 58.924 75.862 1.00 13.07 428 GLU B N 1
ATOM 8330 C CA . GLU B 1 428 ? 100.397 60.071 76.747 1.00 12.82 428 GLU B CA 1
ATOM 8331 C C . GLU B 1 428 ? 99.765 61.231 75.963 1.00 13.86 428 GLU B C 1
ATOM 8332 O O . GLU B 1 428 ? 99.883 62.419 76.335 1.00 13.74 428 GLU B O 1
ATOM 8338 N N . ASP B 1 429 ? 99.097 60.867 74.872 1.00 12.94 429 ASP B N 1
ATOM 8339 C CA . ASP B 1 429 ? 98.443 61.831 74.014 1.00 14.55 429 ASP B CA 1
ATOM 8340 C C . ASP B 1 429 ? 96.983 61.847 74.403 1.00 14.03 429 ASP B C 1
ATOM 8341 O O . ASP B 1 429 ? 96.256 60.879 74.150 1.00 13.84 429 ASP B O 1
ATOM 8346 N N . PHE B 1 430 ? 96.556 62.936 75.049 1.00 14.47 430 PHE B N 1
ATOM 8347 C CA . PHE B 1 430 ? 95.184 62.998 75.535 1.00 13.60 430 PHE B CA 1
ATOM 8348 C C . PHE B 1 430 ? 94.154 62.809 74.414 1.00 13.42 430 PHE B C 1
ATOM 8349 O O . PHE B 1 430 ? 93.091 62.203 74.633 1.00 13.42 430 PHE B O 1
ATOM 8357 N N . ASP B 1 431 ? 94.472 63.312 73.210 1.00 14.74 431 ASP B N 1
ATOM 8358 C CA . ASP B 1 431 ? 93.519 63.254 72.089 1.00 15.51 431 ASP B CA 1
ATOM 8359 C C . ASP B 1 431 ? 93.372 61.835 71.592 1.00 15.45 431 ASP B C 1
ATOM 8360 O O . ASP B 1 431 ? 92.257 61.346 71.415 1.00 13.92 431 ASP B O 1
ATOM 8365 N N . ARG B 1 432 ? 94.499 61.129 71.481 1.00 13.89 432 ARG B N 1
ATOM 8366 C CA . ARG B 1 432 ? 94.429 59.695 71.145 1.00 15.35 432 ARG B CA 1
ATOM 8367 C C . ARG B 1 432 ? 93.750 58.876 72.234 1.00 14.26 432 ARG B C 1
ATOM 8368 O O . ARG B 1 432 ? 92.976 57.969 71.936 1.00 14.58 432 ARG B O 1
ATOM 8376 N N . TRP B 1 433 ? 94.004 59.215 73.502 1.00 13.04 433 TRP B N 1
ATOM 8377 C CA . TRP B 1 433 ? 93.339 58.541 74.606 1.00 12.47 433 TRP B CA 1
ATOM 8378 C C . TRP B 1 433 ? 91.810 58.698 74.491 1.00 12.15 433 TRP B C 1
ATOM 8379 O O . TRP B 1 433 ? 91.078 57.712 74.696 1.00 11.84 433 TRP B O 1
ATOM 8390 N N . ARG B 1 434 ? 91.343 59.910 74.156 1.00 12.11 434 ARG B N 1
ATOM 8391 C CA . ARG B 1 434 ? 89.902 60.156 73.948 1.00 12.67 434 ARG B CA 1
ATOM 8392 C C . ARG B 1 434 ? 89.349 59.230 72.874 1.00 12.81 434 ARG B C 1
ATOM 8393 O O . ARG B 1 434 ? 88.242 58.686 73.037 1.00 12.29 434 ARG B O 1
ATOM 8408 N N . MET B 1 435 ? 90.083 59.066 71.776 1.00 11.73 435 MET B N 1
ATOM 8409 C CA . MET B 1 435 ? 89.668 58.105 70.752 1.00 13.21 435 MET B CA 1
ATOM 8410 C C . MET B 1 435 ? 89.500 56.693 71.327 1.00 12.97 435 MET B C 1
ATOM 8411 O O . MET B 1 435 ? 88.491 56.052 71.102 1.00 12.84 435 MET B O 1
ATOM 8416 N N . ASN B 1 436 ? 90.454 56.248 72.134 1.00 12.08 436 ASN B N 1
ATOM 8417 C CA . ASN B 1 436 ? 90.372 54.909 72.724 1.00 12.59 436 ASN B CA 1
ATOM 8418 C C . ASN B 1 436 ? 89.123 54.845 73.623 1.00 12.80 436 ASN B C 1
ATOM 8419 O O . ASN B 1 436 ? 88.391 53.859 73.608 1.00 12.83 436 ASN B O 1
ATOM 8424 N N . LEU B 1 437 ? 88.867 55.907 74.394 1.00 12.01 437 LEU B N 1
ATOM 8425 C CA . LEU B 1 437 ? 87.763 55.853 75.356 1.00 11.51 437 LEU B CA 1
ATOM 8426 C C . LEU B 1 437 ? 86.423 55.849 74.630 1.00 11.75 437 LEU B C 1
ATOM 8427 O O . LEU B 1 437 ? 85.517 55.087 74.976 1.00 12.27 437 LEU B O 1
ATOM 8432 N N . VAL B 1 438 ? 86.306 56.681 73.601 1.00 10.70 438 VAL B N 1
ATOM 8433 C CA . VAL B 1 438 ? 85.092 56.701 72.788 1.00 10.85 438 VAL B CA 1
ATOM 8434 C C . VAL B 1 438 ? 84.844 55.322 72.157 1.00 10.81 438 VAL B C 1
ATOM 8435 O O . VAL B 1 438 ? 83.724 54.790 72.199 1.00 11.58 438 VAL B O 1
ATOM 8439 N N . PHE B 1 439 ? 85.910 54.748 71.599 1.00 11.68 439 PHE B N 1
ATOM 8440 C CA . PHE B 1 439 ? 85.853 53.398 70.990 1.00 12.42 439 PHE B CA 1
ATOM 8441 C C . PHE B 1 439 ? 85.322 52.369 71.999 1.00 12.01 439 PHE B C 1
ATOM 8442 O O . PHE B 1 439 ? 84.348 51.643 71.717 1.00 12.98 439 PHE B O 1
ATOM 8450 N N . LEU B 1 440 ? 85.903 52.370 73.194 1.00 11.72 440 LEU B N 1
ATOM 8451 C CA . LEU B 1 440 ? 85.533 51.426 74.254 1.00 12.19 440 LEU B CA 1
ATOM 8452 C C . LEU B 1 440 ? 84.038 51.535 74.583 1.00 12.38 440 LEU B C 1
ATOM 8453 O O . LEU B 1 440 ? 83.367 50.527 74.804 1.00 13.08 440 LEU B O 1
ATOM 8458 N N . MET B 1 441 ? 83.560 52.774 74.643 1.00 10.71 441 MET B N 1
ATOM 8459 C CA . MET B 1 441 ? 82.205 53.065 75.073 1.00 11.93 441 MET B CA 1
ATOM 8460 C C . MET B 1 441 ? 81.147 52.959 73.996 1.00 12.52 441 MET B C 1
ATOM 8461 O O . MET B 1 441 ? 79.942 53.059 74.314 1.00 12.41 441 MET B O 1
ATOM 8466 N N . THR B 1 442 ? 81.559 52.765 72.741 1.00 11.97 442 THR B N 1
ATOM 8467 C CA . THR B 1 442 ? 80.577 52.711 71.635 1.00 12.11 442 THR B CA 1
ATOM 8468 C C . THR B 1 442 ? 80.582 51.411 70.809 1.00 11.98 442 THR B C 1
ATOM 8469 O O . THR B 1 442 ? 79.702 51.199 69.965 1.00 12.99 442 THR B O 1
ATOM 8473 N N . MET B 1 443 ? 81.611 50.587 70.992 1.00 11.62 443 MET B N 1
ATOM 8474 C CA . MET B 1 443 ? 81.676 49.294 70.253 1.00 11.78 443 MET B CA 1
ATOM 8475 C C . MET B 1 443 ? 80.556 48.345 70.687 1.00 11.18 443 MET B C 1
ATOM 8476 O O . MET B 1 443 ? 80.015 48.481 71.781 1.00 11.98 443 MET B O 1
ATOM 8481 N N . PRO B 1 444 ? 80.164 47.380 69.814 1.00 11.26 444 PRO B N 1
ATOM 8482 C CA . PRO B 1 444 ? 79.188 46.344 70.184 1.00 11.05 444 PRO B CA 1
ATOM 8483 C C . PRO B 1 444 ? 79.892 45.291 71.074 1.00 10.81 444 PRO B C 1
ATOM 8484 O O . PRO B 1 444 ? 80.237 44.200 70.611 1.00 11.88 444 PRO B O 1
ATOM 8488 N N . ARG B 1 445 ? 80.151 45.681 72.326 1.00 11.08 445 ARG B N 1
ATOM 8489 C CA . ARG B 1 445 ? 80.878 44.886 73.288 1.00 11.05 445 ARG B CA 1
ATOM 8490 C C . ARG B 1 445 ? 80.396 45.252 74.693 1.00 11.48 445 ARG B C 1
ATOM 8491 O O . ARG B 1 445 ? 79.653 46.252 74.898 1.00 12.00 445 ARG B O 1
ATOM 8499 N N . ILE B 1 446 ? 80.861 44.481 75.658 1.00 11.28 446 ILE B N 1
ATOM 8500 C CA . ILE B 1 446 ? 80.725 44.860 77.075 1.00 11.28 446 ILE B CA 1
ATOM 8501 C C . ILE B 1 446 ? 82.020 45.592 77.493 1.00 11.67 446 ILE B C 1
ATOM 8502 O O . ILE B 1 446 ? 83.079 44.988 77.508 1.00 12.22 446 ILE B O 1
ATOM 8507 N N . PRO B 1 447 ? 81.936 46.895 77.815 1.00 11.49 447 PRO B N 1
ATOM 8508 C CA . PRO B 1 447 ? 83.191 47.604 78.118 1.00 12.21 447 PRO B CA 1
ATOM 8509 C C . PRO B 1 447 ? 83.684 47.360 79.551 1.00 12.10 447 PRO B C 1
ATOM 8510 O O . PRO B 1 447 ? 82.888 47.278 80.493 1.00 11.75 447 PRO B O 1
ATOM 8514 N N . GLN B 1 448 ? 85.001 47.276 79.709 1.00 11.21 448 GLN B N 1
ATOM 8515 C CA . GLN B 1 448 ? 85.622 47.117 81.009 1.00 11.24 448 GLN B CA 1
ATOM 8516 C C . GLN B 1 448 ? 86.756 48.150 81.070 1.00 11.76 448 GLN B C 1
ATOM 8517 O O . GLN B 1 448 ? 87.469 48.372 80.084 1.00 11.47 448 GLN B O 1
ATOM 8523 N N . PHE B 1 449 ? 86.899 48.738 82.244 1.00 11.81 449 PHE B N 1
ATOM 8524 C CA . PHE B 1 449 ? 87.806 49.844 82.478 1.00 11.73 449 PHE B CA 1
ATOM 8525 C C . PHE B 1 449 ? 88.663 49.504 83.681 1.00 13.07 449 PHE B C 1
ATOM 8526 O O . PHE B 1 449 ? 88.188 48.844 84.593 1.00 12.24 449 PHE B O 1
ATOM 8534 N N . TYR B 1 450 ? 89.925 49.926 83.662 1.00 12.49 450 TYR B N 1
ATOM 8535 C CA . TYR B 1 450 ? 90.862 49.555 84.713 1.00 11.91 450 TYR B CA 1
ATOM 8536 C C . TYR B 1 450 ? 91.115 50.743 85.633 1.00 12.05 450 TYR B C 1
ATOM 8537 O O . TYR B 1 450 ? 91.443 51.838 85.155 1.00 13.04 450 TYR B O 1
ATOM 8546 N N . SER B 1 451 ? 90.909 50.498 86.924 1.00 13.07 451 SER B N 1
ATOM 8547 C CA . SER B 1 451 ? 90.935 51.553 87.942 1.00 12.78 451 SER B CA 1
ATOM 8548 C C . SER B 1 451 ? 92.249 52.326 87.803 1.00 11.84 451 SER B C 1
ATOM 8549 O O . SER B 1 451 ? 93.299 51.731 87.745 1.00 12.68 451 SER B O 1
ATOM 8552 N N . GLY B 1 452 ? 92.167 53.651 87.803 1.00 13.02 452 GLY B N 1
ATOM 8553 C CA . GLY B 1 452 ? 93.393 54.462 87.663 1.00 13.08 452 GLY B CA 1
ATOM 8554 C C . GLY B 1 452 ? 93.468 55.078 86.286 1.00 13.31 452 GLY B C 1
ATOM 8555 O O . GLY B 1 452 ? 94.052 56.158 86.106 1.00 14.04 452 GLY B O 1
ATOM 8556 N N . ASP B 1 453 ? 92.922 54.388 85.281 1.00 13.17 453 ASP B N 1
ATOM 8557 C CA . ASP B 1 453 ? 92.921 54.963 83.952 1.00 12.58 453 ASP B CA 1
ATOM 8558 C C . ASP B 1 453 ? 92.062 56.221 83.809 1.00 12.42 453 ASP B C 1
ATOM 8559 O O . ASP B 1 453 ? 92.300 57.022 82.890 1.00 12.63 453 ASP B O 1
ATOM 8564 N N . GLU B 1 454 ? 91.098 56.419 84.719 1.00 13.31 454 GLU B N 1
ATOM 8565 C CA . GLU B 1 454 ? 90.241 57.605 84.618 1.00 12.92 454 GLU B CA 1
ATOM 8566 C C . GLU B 1 454 ? 90.972 58.887 85.023 1.00 12.70 454 GLU B C 1
ATOM 8567 O O . GLU B 1 454 ? 90.432 59.984 84.792 1.00 13.85 454 GLU B O 1
ATOM 8573 N N . ILE B 1 455 ? 92.161 58.735 85.618 1.00 13.09 455 ILE B N 1
ATOM 8574 C CA . ILE B 1 455 ? 93.021 59.896 85.947 1.00 13.62 455 ILE B CA 1
ATOM 8575 C C . ILE B 1 455 ? 94.375 59.763 85.252 1.00 12.97 455 ILE B C 1
ATOM 8576 O O . ILE B 1 455 ? 95.365 60.360 85.661 1.00 13.50 455 ILE B O 1
ATOM 8581 N N . LEU B 1 456 ? 94.398 59.005 84.148 1.00 12.52 456 LEU B N 1
ATOM 8582 C CA . LEU B 1 456 ? 95.567 58.964 83.294 1.00 13.07 456 LEU B CA 1
ATOM 8583 C C . LEU B 1 456 ? 96.850 58.491 83.984 1.00 13.14 456 LEU B C 1
ATOM 8584 O O . LEU B 1 456 ? 97.958 59.037 83.700 1.00 12.57 456 LEU B O 1
ATOM 8589 N N . MET B 1 457 ? 96.717 57.502 84.877 1.00 12.34 457 MET B N 1
ATOM 8590 C CA . MET B 1 457 ? 97.901 56.885 85.462 1.00 13.49 457 MET B CA 1
ATOM 8591 C C . MET B 1 457 ? 98.772 56.346 84.333 1.00 13.44 457 MET B C 1
ATOM 8592 O O . MET B 1 457 ? 98.271 55.916 83.286 1.00 12.72 457 MET B O 1
ATOM 8597 N N . THR B 1 458 ? 100.079 56.421 84.545 1.00 13.15 458 THR B N 1
ATOM 8598 C CA . THR B 1 458 ? 101.042 55.949 83.546 1.00 12.60 458 THR B CA 1
ATOM 8599 C C . THR B 1 458 ? 101.931 54.804 84.026 1.00 12.75 458 THR B C 1
ATOM 8600 O O . THR B 1 458 ? 102.015 54.486 85.213 1.00 12.44 458 THR B O 1
ATOM 8604 N N . SER B 1 459 ? 102.611 54.180 83.075 1.00 12.09 459 SER B N 1
ATOM 8605 C CA . SER B 1 459 ? 103.465 53.036 83.382 1.00 11.98 459 SER B CA 1
ATOM 8606 C C . SER B 1 459 ? 104.589 52.972 82.357 1.00 11.72 459 SER B C 1
ATOM 8607 O O . SER B 1 459 ? 104.693 53.844 81.497 1.00 12.69 459 SER B O 1
ATOM 8610 N N . THR B 1 460 ? 105.429 51.936 82.465 1.00 12.01 460 THR B N 1
ATOM 8611 C CA . THR B 1 460 ? 106.321 51.571 81.359 1.00 12.89 460 THR B CA 1
ATOM 8612 C C . THR B 1 460 ? 105.457 51.053 80.193 1.00 14.53 460 THR B C 1
ATOM 8613 O O . THR B 1 460 ? 104.264 50.737 80.383 1.00 13.01 460 THR B O 1
ATOM 8617 N N . VAL B 1 461 ? 106.050 50.980 79.003 1.00 15.46 461 VAL B N 1
ATOM 8618 C CA . VAL B 1 461 ? 105.299 50.568 77.802 1.00 16.79 461 VAL B CA 1
ATOM 8619 C C . VAL B 1 461 ? 105.675 49.217 77.194 1.00 17.37 461 VAL B C 1
ATOM 8620 O O . VAL B 1 461 ? 104.829 48.581 76.551 1.00 18.56 461 VAL B O 1
ATOM 8624 N N . LYS B 1 462 ? 106.919 48.793 77.387 1.00 16.37 462 LYS B N 1
ATOM 8625 C CA . LYS B 1 462 ? 107.454 47.615 76.693 1.00 17.73 462 LYS B CA 1
ATOM 8626 C C . LYS B 1 462 ? 107.479 46.381 77.580 1.00 17.78 462 LYS B C 1
ATOM 8627 O O . LYS B 1 462 ? 107.747 46.474 78.788 1.00 17.72 462 LYS B O 1
ATOM 8638 N N . GLY B 1 463 ? 107.258 45.225 76.949 1.00 18.34 463 GLY B N 1
ATOM 8639 C CA . GLY B 1 463 ? 107.335 43.925 77.605 1.00 18.75 463 GLY B CA 1
ATOM 8640 C C . GLY B 1 463 ? 106.364 43.763 78.767 1.00 18.32 463 GLY B C 1
ATOM 8641 O O . GLY B 1 463 ? 105.311 44.389 78.772 1.00 18.46 463 GLY B O 1
ATOM 8642 N N . ARG B 1 464 ? 106.728 42.919 79.732 1.00 18.04 464 ARG B N 1
ATOM 8643 C CA . ARG B 1 464 ? 105.898 42.659 80.922 1.00 17.65 464 ARG B CA 1
ATOM 8644 C C . ARG B 1 464 ? 106.556 43.217 82.184 1.00 17.82 464 ARG B C 1
ATOM 8645 O O . ARG B 1 464 ? 107.633 42.774 82.578 1.00 19.36 464 ARG B O 1
ATOM 8660 N N . ASP B 1 465 ? 105.912 44.208 82.791 1.00 16.09 465 ASP B N 1
ATOM 8661 C CA . ASP B 1 465 ? 106.471 44.914 83.945 1.00 16.28 465 ASP B CA 1
ATOM 8662 C C . ASP B 1 465 ? 105.348 45.144 84.963 1.00 16.16 465 ASP B C 1
ATOM 8663 O O . ASP B 1 465 ? 104.882 46.265 85.174 1.00 16.29 465 ASP B O 1
ATOM 8668 N N . ASP B 1 466 ? 104.888 44.035 85.561 1.00 15.59 466 ASP B N 1
ATOM 8669 C CA . ASP B 1 466 ? 103.633 44.026 86.286 1.00 15.37 466 ASP B CA 1
ATOM 8670 C C . ASP B 1 466 ? 103.531 45.097 87.359 1.00 15.41 466 ASP B C 1
ATOM 8671 O O . ASP B 1 466 ? 102.498 45.750 87.474 1.00 15.58 466 ASP B O 1
ATOM 8676 N N . ALA B 1 467 ? 104.591 45.295 88.150 1.00 14.92 467 ALA B N 1
ATOM 8677 C CA . ALA B 1 467 ? 104.483 46.291 89.218 1.00 14.98 467 ALA B CA 1
ATOM 8678 C C . ALA B 1 467 ? 104.120 47.676 88.672 1.00 13.83 467 ALA B C 1
ATOM 8679 O O . ALA B 1 467 ? 103.452 48.467 89.343 1.00 14.03 467 ALA B O 1
ATOM 8681 N N . SER B 1 468 ? 104.563 47.972 87.453 1.00 12.87 468 SER B N 1
ATOM 8682 C CA . SER B 1 468 ? 104.324 49.276 86.856 1.00 12.43 468 SER B CA 1
ATOM 8683 C C . SER B 1 468 ? 102.855 49.558 86.570 1.00 13.38 468 SER B C 1
ATOM 8684 O O . SER B 1 468 ? 102.434 50.700 86.537 1.00 12.79 468 SER B O 1
ATOM 8687 N N . TYR B 1 469 ? 102.081 48.490 86.397 1.00 13.02 469 TYR B N 1
ATOM 8688 C CA . TYR B 1 469 ? 100.672 48.651 86.035 1.00 12.45 469 TYR B CA 1
ATOM 8689 C C . TYR B 1 469 ? 99.729 48.672 87.218 1.00 12.79 469 TYR B C 1
ATOM 8690 O O . TYR B 1 469 ? 98.526 48.765 87.023 1.00 12.93 469 TYR B O 1
ATOM 8699 N N . ARG B 1 470 ? 100.279 48.539 88.435 1.00 12.47 470 ARG B N 1
ATOM 8700 C CA . ARG B 1 470 ? 99.467 48.293 89.635 1.00 12.53 470 ARG B CA 1
ATOM 8701 C C . ARG B 1 470 ? 99.772 49.273 90.771 1.00 12.60 470 ARG B C 1
ATOM 8702 O O . ARG B 1 470 ? 99.649 48.931 91.963 1.00 13.39 470 ARG B O 1
ATOM 8717 N N . ARG B 1 471 ? 100.159 50.499 90.407 1.00 13.23 471 ARG B N 1
ATOM 8718 C CA . ARG B 1 471 ? 100.466 51.522 91.430 1.00 14.25 471 ARG B CA 1
ATOM 8719 C C . ARG B 1 471 ? 99.232 51.875 92.248 1.00 14.46 471 ARG B C 1
ATOM 8720 O O . ARG B 1 471 ? 98.103 51.806 91.763 1.00 13.85 471 ARG B O 1
ATOM 8728 N N . ASP B 1 472 ? 99.453 52.247 93.512 1.00 13.94 472 ASP B N 1
ATOM 8729 C CA . ASP B 1 472 ? 98.345 52.570 94.405 1.00 14.78 472 ASP B CA 1
ATOM 8730 C C . ASP B 1 472 ? 97.409 53.609 93.829 1.00 13.76 472 ASP B C 1
ATOM 8731 O O . ASP B 1 472 ? 97.836 54.666 93.300 1.00 12.86 472 ASP B O 1
ATOM 8736 N N . PHE B 1 473 ? 96.113 53.363 93.985 1.00 14.64 473 PHE B N 1
ATOM 8737 C CA . PHE B 1 473 ? 95.149 54.375 93.553 1.00 14.37 473 PHE B CA 1
ATOM 8738 C C . PHE B 1 473 ? 95.334 55.656 94.404 1.00 16.13 473 PHE B C 1
ATOM 8739 O O . PHE B 1 473 ? 95.362 55.576 95.644 1.00 16.47 473 PHE B O 1
ATOM 8747 N N . PRO B 1 474 ? 95.472 56.815 93.737 1.00 17.58 474 PRO B N 1
ATOM 8748 C CA . PRO B 1 474 ? 95.669 58.090 94.472 1.00 17.29 474 PRO B CA 1
ATOM 8749 C C . PRO B 1 474 ? 94.416 58.417 95.280 1.00 17.18 474 PRO B C 1
ATOM 8750 O O . PRO B 1 474 ? 93.325 58.619 94.699 1.00 16.99 474 PRO B O 1
ATOM 8754 N N . GLY B 1 475 ? 94.584 58.442 96.613 1.00 16.75 475 GLY B N 1
ATOM 8755 C CA . GLY B 1 475 ? 93.490 58.733 97.519 1.00 17.89 475 GLY B CA 1
ATOM 8756 C C . GLY B 1 475 ? 93.079 57.489 98.299 1.00 18.10 475 GLY B C 1
ATOM 8757 O O . GLY B 1 475 ? 92.273 57.583 99.243 1.00 19.29 475 GLY B O 1
ATOM 8758 N N . GLY B 1 476 ? 93.630 56.333 97.930 1.00 17.99 476 GLY B N 1
ATOM 8759 C CA . GLY B 1 476 ? 93.337 55.084 98.625 1.00 17.12 476 GLY B CA 1
ATOM 8760 C C . GLY B 1 476 ? 93.985 54.934 100.008 1.00 18.20 476 GLY B C 1
ATOM 8761 O O . GLY B 1 476 ? 93.585 54.047 100.796 1.00 19.19 476 GLY B O 1
ATOM 8762 N N . TRP B 1 477 ? 94.963 55.802 100.299 1.00 17.72 477 TRP B N 1
ATOM 8763 C CA . TRP B 1 477 ? 95.726 55.732 101.552 1.00 18.72 477 TRP B CA 1
ATOM 8764 C C . TRP B 1 477 ? 95.667 57.071 102.296 1.00 19.05 477 TRP B C 1
ATOM 8765 O O . TRP B 1 477 ? 95.765 58.143 101.709 1.00 20.00 477 TRP B O 1
ATOM 8776 N N . ALA B 1 478 ? 95.498 56.996 103.612 1.00 21.00 478 ALA B N 1
ATOM 8777 C CA . ALA B 1 478 ? 95.554 58.191 104.435 1.00 21.71 478 ALA B CA 1
ATOM 8778 C C . ALA B 1 478 ? 96.892 58.888 104.181 1.00 21.89 478 ALA B C 1
ATOM 8779 O O . ALA B 1 478 ? 97.956 58.237 104.084 1.00 22.32 478 ALA B O 1
ATOM 8781 N N . GLY B 1 479 ? 96.822 60.205 104.027 1.00 22.52 479 GLY B N 1
ATOM 8782 C CA . GLY B 1 479 ? 98.017 61.008 103.759 1.00 22.38 479 GLY B CA 1
ATOM 8783 C C . GLY B 1 479 ? 98.344 61.267 102.294 1.00 22.52 479 GLY B C 1
ATOM 8784 O O . GLY B 1 479 ? 99.244 62.062 101.981 1.00 22.95 479 GLY B O 1
ATOM 8785 N N . ASP B 1 480 ? 97.624 60.618 101.367 1.00 21.98 480 ASP B N 1
ATOM 8786 C CA . ASP B 1 480 ? 97.878 60.834 99.939 1.00 22.07 480 ASP B CA 1
ATOM 8787 C C . ASP B 1 480 ? 97.680 62.297 99.545 1.00 22.48 480 ASP B C 1
ATOM 8788 O O . ASP B 1 480 ? 96.665 62.903 99.903 1.00 23.66 480 ASP B O 1
ATOM 8793 N N . LYS B 1 481 ? 98.645 62.851 98.809 1.00 23.12 481 LYS B N 1
ATOM 8794 C CA . LYS B 1 481 ? 98.597 64.265 98.377 1.00 24.27 481 LYS B CA 1
ATOM 8795 C C . LYS B 1 481 ? 97.934 64.474 97.002 1.00 24.69 481 LYS B C 1
ATOM 8796 O O . LYS B 1 481 ? 97.695 65.620 96.584 1.00 26.19 481 LYS B O 1
ATOM 8802 N N . ALA B 1 482 ? 97.700 63.382 96.274 1.00 23.57 482 ALA B N 1
ATOM 8803 C CA . ALA B 1 482 ? 96.839 63.410 95.085 1.00 22.64 482 ALA B CA 1
ATOM 8804 C C . ALA B 1 482 ? 95.751 62.429 95.435 1.00 21.84 482 ALA B C 1
ATOM 8805 O O . ALA B 1 482 ? 96.047 61.330 95.899 1.00 21.89 482 ALA B O 1
ATOM 8807 N N . ASN B 1 483 ? 94.506 62.853 95.257 1.00 20.72 483 ASN B N 1
ATOM 8808 C CA . ASN B 1 483 ? 93.359 62.071 95.679 1.00 19.92 483 ASN B CA 1
ATOM 8809 C C . ASN B 1 483 ? 92.297 62.153 94.595 1.00 19.13 483 ASN B C 1
ATOM 8810 O O . ASN B 1 483 ? 91.646 63.202 94.439 1.00 19.75 483 ASN B O 1
ATOM 8815 N N . ALA B 1 484 ? 92.117 61.053 93.838 1.00 18.19 484 ALA B N 1
ATOM 8816 C CA . ALA B 1 484 ? 91.163 61.014 92.744 1.00 17.99 484 ALA B CA 1
ATOM 8817 C C . ALA B 1 484 ? 89.707 60.991 93.240 1.00 17.89 484 ALA B C 1
ATOM 8818 O O . ALA B 1 484 ? 88.805 61.389 92.511 1.00 17.79 484 ALA B O 1
ATOM 8820 N N . PHE B 1 485 ? 89.504 60.550 94.490 1.00 18.61 485 PHE B N 1
ATOM 8821 C CA . PHE B 1 485 ? 88.149 60.482 95.061 1.00 19.47 485 PHE B CA 1
ATOM 8822 C C . PHE B 1 485 ? 87.603 61.885 95.342 1.00 20.85 485 PHE B C 1
ATOM 8823 O O . PHE B 1 485 ? 86.428 62.158 95.077 1.00 22.42 485 PHE B O 1
ATOM 8831 N N . SER B 1 486 ? 88.466 62.763 95.844 1.00 21.17 486 SER B N 1
ATOM 8832 C CA . SER B 1 486 ? 88.089 64.156 96.165 1.00 22.53 486 SER B CA 1
ATOM 8833 C C . SER B 1 486 ? 88.481 65.161 95.075 1.00 23.13 486 SER B C 1
ATOM 8834 O O . SER B 1 486 ? 87.937 66.274 95.009 1.00 24.22 486 SER B O 1
ATOM 8837 N N . GLY B 1 487 ? 89.459 64.808 94.248 1.00 23.29 487 GLY B N 1
ATOM 8838 C CA . GLY B 1 487 ? 89.883 65.705 93.173 1.00 22.75 487 GLY B CA 1
ATOM 8839 C C . GLY B 1 487 ? 91.134 66.467 93.559 1.00 23.33 487 GLY B C 1
ATOM 8840 O O . GLY B 1 487 ? 91.774 67.121 92.713 1.00 23.31 487 GLY B O 1
ATOM 8841 N N . ALA B 1 488 ? 91.505 66.364 94.833 1.00 23.10 488 ALA B N 1
ATOM 8842 C CA . ALA B 1 488 ? 92.664 67.096 95.330 1.00 23.59 488 ALA B CA 1
ATOM 8843 C C . ALA B 1 488 ? 93.946 66.649 94.633 1.00 23.26 488 ALA B C 1
ATOM 8844 O O . ALA B 1 488 ? 94.238 65.459 94.527 1.00 23.13 488 ALA B O 1
ATOM 8846 N N . GLY B 1 489 ? 94.703 67.609 94.114 1.00 23.33 489 GLY B N 1
ATOM 8847 C CA . GLY B 1 489 ? 96.005 67.294 93.514 1.00 22.80 489 GLY B CA 1
ATOM 8848 C C . GLY B 1 489 ? 96.012 66.757 92.091 1.00 22.57 489 GLY B C 1
ATOM 8849 O O . GLY B 1 489 ? 97.081 66.501 91.536 1.00 22.91 489 GLY B O 1
ATOM 8850 N N . LEU B 1 490 ? 94.837 66.587 91.475 1.00 21.86 490 LEU B N 1
ATOM 8851 C CA . LEU B 1 490 ? 94.820 66.178 90.078 1.00 21.11 490 LEU B CA 1
ATOM 8852 C C . LEU B 1 490 ? 95.183 67.379 89.203 1.00 20.38 490 LEU B C 1
ATOM 8853 O O . LEU B 1 490 ? 94.803 68.526 89.512 1.00 20.50 490 LEU B O 1
ATOM 8858 N N . THR B 1 491 ? 95.914 67.133 88.119 1.00 19.47 491 THR B N 1
ATOM 8859 C CA . THR B 1 491 ? 96.111 68.183 87.106 1.00 18.96 491 THR B CA 1
ATOM 8860 C C . THR B 1 491 ? 94.800 68.456 86.385 1.00 18.90 491 THR B C 1
ATOM 8861 O O . THR B 1 491 ? 93.891 67.613 86.434 1.00 18.95 491 THR B O 1
ATOM 8865 N N . SER B 1 492 ? 94.690 69.613 85.715 1.00 18.49 492 SER B N 1
ATOM 8866 C CA . SER B 1 492 ? 93.495 69.897 84.893 1.00 18.71 492 SER B CA 1
ATOM 8867 C C . SER B 1 492 ? 93.219 68.750 83.914 1.00 18.95 492 SER B C 1
ATOM 8868 O O . SER B 1 492 ? 92.065 68.329 83.743 1.00 18.01 492 SER B O 1
ATOM 8873 N N . GLN B 1 493 ? 94.285 68.231 83.302 1.00 17.59 493 GLN B N 1
ATOM 8874 C CA . GLN B 1 493 ? 94.108 67.165 82.311 1.00 17.23 493 GLN B CA 1
ATOM 8875 C C . GLN B 1 493 ? 93.602 65.880 82.942 1.00 16.08 493 GLN B C 1
ATOM 8876 O O . GLN B 1 493 ? 92.698 65.233 82.384 1.00 15.70 493 GLN B O 1
ATOM 8882 N N . GLN B 1 494 ? 94.169 65.515 84.088 1.00 15.25 494 GLN B N 1
ATOM 8883 C CA . GLN B 1 494 ? 93.715 64.319 84.830 1.00 15.25 494 GLN B CA 1
ATOM 8884 C C . GLN B 1 494 ? 92.260 64.459 85.239 1.00 15.07 494 GLN B C 1
ATOM 8885 O O . GLN B 1 494 ? 91.471 63.515 85.090 1.00 14.78 494 GLN B O 1
ATOM 8891 N N . ARG B 1 495 ? 91.894 65.621 85.772 1.00 15.31 495 ARG B N 1
ATOM 8892 C CA . ARG B 1 495 ? 90.481 65.856 86.105 1.00 16.48 495 ARG B CA 1
ATOM 8893 C C . ARG B 1 495 ? 89.567 65.810 84.868 1.00 15.69 495 ARG B C 1
ATOM 8894 O O . ARG B 1 495 ? 88.441 65.270 84.926 1.00 15.54 495 ARG B O 1
ATOM 8902 N N . ALA B 1 496 ? 90.024 66.370 83.745 1.00 15.37 496 ALA B N 1
ATOM 8903 C CA . ALA B 1 496 ? 89.261 66.339 82.496 1.00 14.81 496 ALA B CA 1
ATOM 8904 C C . ALA B 1 496 ? 89.040 64.877 82.067 1.00 15.31 496 ALA B C 1
ATOM 8905 O O . ALA B 1 496 ? 87.936 64.521 81.653 1.00 14.68 496 ALA B O 1
ATOM 8907 N N . ALA B 1 497 ? 90.083 64.050 82.163 1.00 14.80 497 ALA B N 1
ATOM 8908 C CA . ALA B 1 497 ? 89.931 62.617 81.828 1.00 15.11 497 ALA B CA 1
ATOM 8909 C C . ALA B 1 497 ? 88.832 61.982 82.686 1.00 15.17 497 ALA B C 1
ATOM 8910 O O . ALA B 1 497 ? 87.944 61.261 82.181 1.00 15.36 497 ALA B O 1
ATOM 8912 N N . GLN B 1 498 ? 88.900 62.261 83.991 1.00 15.13 498 GLN B N 1
ATOM 8913 C CA . GLN B 1 498 ? 87.937 61.692 84.927 1.00 14.79 498 GLN B CA 1
ATOM 8914 C C . GLN B 1 498 ? 86.504 62.148 84.621 1.00 15.11 498 GLN B C 1
ATOM 8915 O O . GLN B 1 498 ? 85.558 61.339 84.618 1.00 13.75 498 GLN B O 1
ATOM 8921 N N . ASP B 1 499 ? 86.352 63.438 84.356 1.00 15.07 499 ASP B N 1
ATOM 8922 C CA . ASP B 1 499 ? 85.043 63.976 83.996 1.00 16.58 499 ASP B CA 1
ATOM 8923 C C . ASP B 1 499 ? 84.487 63.349 82.690 1.00 16.15 499 ASP B C 1
ATOM 8924 O O . ASP B 1 499 ? 83.275 63.078 82.580 1.00 15.84 499 ASP B O 1
ATOM 8929 N N . LEU B 1 500 ? 85.387 63.099 81.728 1.00 15.79 500 LEU B N 1
ATOM 8930 C CA . LEU B 1 500 ? 85.011 62.503 80.445 1.00 14.75 500 LEU B CA 1
ATOM 8931 C C . LEU B 1 500 ? 84.595 61.050 80.636 1.00 14.43 500 LEU B C 1
ATOM 8932 O O . LEU B 1 500 ? 83.606 60.593 80.023 1.00 14.05 500 LEU B O 1
ATOM 8937 N N . VAL B 1 501 ? 85.325 60.325 81.490 1.00 13.34 501 VAL B N 1
ATOM 8938 C CA . VAL B 1 501 ? 84.913 58.944 81.829 1.00 14.26 501 VAL B CA 1
ATOM 8939 C C . VAL B 1 501 ? 83.498 58.961 82.423 1.00 14.95 501 VAL B C 1
ATOM 8940 O O . VAL B 1 501 ? 82.614 58.234 81.975 1.00 15.61 501 VAL B O 1
ATOM 8944 N N . ARG B 1 502 ? 83.280 59.829 83.406 1.00 14.44 502 ARG B N 1
ATOM 8945 C CA . ARG B 1 502 ? 81.945 59.966 84.004 1.00 16.31 502 ARG B CA 1
ATOM 8946 C C . ARG B 1 502 ? 80.882 60.309 82.951 1.00 15.13 502 ARG B C 1
ATOM 8947 O O . ARG B 1 502 ? 79.803 59.709 82.933 1.00 14.99 502 ARG B O 1
ATOM 8955 N N . LYS B 1 503 ? 81.187 61.277 82.079 1.00 14.99 503 LYS B N 1
ATOM 8956 C CA . LYS B 1 503 ? 80.250 61.749 81.058 1.00 14.92 503 LYS B CA 1
ATOM 8957 C C . LYS B 1 503 ? 79.864 60.623 80.104 1.00 15.15 503 LYS B C 1
ATOM 8958 O O . LYS B 1 503 ? 78.677 60.352 79.877 1.00 14.75 503 LYS B O 1
ATOM 8964 N N . LEU B 1 504 ? 80.882 59.928 79.578 1.00 14.64 504 LEU B N 1
ATOM 8965 C CA . LEU B 1 504 ? 80.607 58.878 78.605 1.00 14.49 504 LEU B CA 1
ATOM 8966 C C . LEU B 1 504 ? 79.977 57.619 79.214 1.00 13.82 504 LEU B C 1
ATOM 8967 O O . LEU B 1 504 ? 79.066 57.023 78.607 1.00 15.62 504 LEU B O 1
ATOM 8972 N N . ALA B 1 505 ? 80.480 57.178 80.369 1.00 13.71 505 ALA B N 1
ATOM 8973 C CA . ALA B 1 505 ? 79.937 55.948 80.984 1.00 14.63 505 ALA B CA 1
ATOM 8974 C C . ALA B 1 505 ? 78.472 56.160 81.387 1.00 16.17 505 ALA B C 1
ATOM 8975 O O . ALA B 1 505 ? 77.612 55.304 81.117 1.00 16.34 505 ALA B O 1
ATOM 8977 N N . ASN B 1 506 ? 78.169 57.300 82.022 1.00 15.97 506 ASN B N 1
ATOM 8978 C CA . ASN B 1 506 ? 76.759 57.541 82.385 1.00 16.90 506 ASN B CA 1
ATOM 8979 C C . ASN B 1 506 ? 75.869 57.709 81.151 1.00 16.22 506 ASN B C 1
ATOM 8980 O O . ASN B 1 506 ? 74.723 57.223 81.119 1.00 16.57 506 ASN B O 1
ATOM 8985 N N . TRP B 1 507 ? 76.377 58.377 80.119 1.00 14.90 507 TRP B N 1
ATOM 8986 C CA . TRP B 1 507 ? 75.640 58.467 78.850 1.00 14.79 507 TRP B CA 1
ATOM 8987 C C . TRP B 1 507 ? 75.393 57.086 78.257 1.00 14.63 507 TRP B C 1
ATOM 8988 O O . TRP B 1 507 ? 74.270 56.781 77.854 1.00 15.51 507 TRP B O 1
ATOM 8999 N N . ARG B 1 508 ? 76.418 56.224 78.262 1.00 14.29 508 ARG B N 1
ATOM 9000 C CA . ARG B 1 508 ? 76.292 54.908 77.649 1.00 14.91 508 ARG B CA 1
ATOM 9001 C C . ARG B 1 508 ? 75.176 54.072 78.309 1.00 15.62 508 ARG B C 1
ATOM 9002 O O . ARG B 1 508 ? 74.478 53.290 77.629 1.00 15.09 508 ARG B O 1
ATOM 9010 N N . LYS B 1 509 ? 75.035 54.230 79.630 1.00 17.45 509 LYS B N 1
ATOM 9011 C CA . LYS B 1 509 ? 74.012 53.495 80.402 1.00 19.89 509 LYS B CA 1
ATOM 9012 C C . LYS B 1 509 ? 72.650 53.665 79.763 1.00 20.38 509 LYS B C 1
ATOM 9013 O O . LYS B 1 509 ? 71.852 52.737 79.755 1.00 21.46 509 LYS B O 1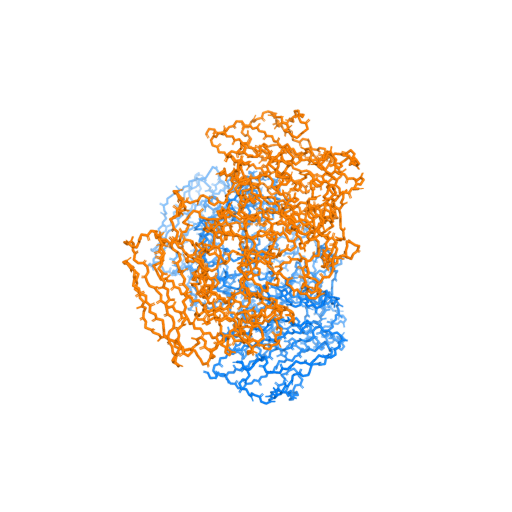
ATOM 9019 N N . ASN B 1 510 ? 72.402 54.856 79.223 1.00 21.47 510 ASN B N 1
ATOM 9020 C CA . ASN B 1 510 ? 71.110 55.213 78.626 1.00 23.18 510 ASN B CA 1
ATOM 9021 C C . ASN B 1 510 ? 71.056 55.207 77.091 1.00 22.39 510 ASN B C 1
ATOM 9022 O O . ASN B 1 510 ? 70.222 55.905 76.481 1.00 21.93 510 ASN B O 1
ATOM 9027 N N . GLN B 1 511 ? 71.938 54.419 76.460 1.00 19.86 511 GLN B N 1
ATOM 9028 C CA . GLN B 1 511 ? 71.949 54.304 74.996 1.00 19.18 511 GLN B CA 1
ATOM 9029 C C . GLN B 1 511 ? 71.770 52.858 74.546 1.00 18.86 511 GLN B C 1
ATOM 9030 O O . GLN B 1 511 ? 72.758 52.131 74.264 1.00 17.04 511 GLN B O 1
ATOM 9036 N N . PRO B 1 512 ? 70.506 52.395 74.514 1.00 19.07 512 PRO B N 1
ATOM 9037 C CA . PRO B 1 512 ? 70.204 51.041 74.027 1.00 18.89 512 PRO B CA 1
ATOM 9038 C C . PRO B 1 512 ? 70.813 50.739 72.672 1.00 17.18 512 PRO B C 1
ATOM 9039 O O . PRO B 1 512 ? 71.156 49.579 72.404 1.00 18.53 512 PRO B O 1
ATOM 9043 N N . VAL B 1 513 ? 70.967 51.751 71.813 1.00 15.96 513 VAL B N 1
ATOM 9044 C CA . VAL B 1 513 ? 71.540 51.502 70.493 1.00 14.86 513 VAL B CA 1
ATOM 9045 C C . VAL B 1 513 ? 73.010 51.036 70.602 1.00 14.24 513 VAL B C 1
ATOM 9046 O O . VAL B 1 513 ? 73.477 50.308 69.747 1.00 14.40 513 VAL B O 1
ATOM 9050 N N . ILE B 1 514 ? 73.713 51.457 71.644 1.00 14.24 514 ILE B N 1
ATOM 9051 C CA . ILE B 1 514 ? 75.088 50.927 71.831 1.00 14.82 514 ILE B CA 1
ATOM 9052 C C . ILE B 1 514 ? 75.041 49.475 72.375 1.00 15.57 514 ILE B C 1
ATOM 9053 O O . ILE B 1 514 ? 75.912 48.616 72.055 1.00 15.07 514 ILE B O 1
ATOM 9058 N N . HIS B 1 515 ? 74.048 49.195 73.232 1.00 15.60 515 HIS B N 1
ATOM 9059 C CA . HIS B 1 515 ? 73.918 47.856 73.844 1.00 15.73 515 HIS B CA 1
ATOM 9060 C C . HIS B 1 515 ? 73.499 46.777 72.864 1.00 16.43 515 HIS B C 1
ATOM 9061 O O . HIS B 1 515 ? 73.946 45.630 72.985 1.00 17.25 515 HIS B O 1
ATOM 9068 N N . ASN B 1 516 ? 72.632 47.120 71.909 1.00 16.83 516 ASN B N 1
ATOM 9069 C CA . ASN B 1 516 ? 72.084 46.067 71.023 1.00 17.98 516 ASN B CA 1
ATOM 9070 C C . ASN B 1 516 ? 71.817 46.511 69.591 1.00 17.17 516 ASN B C 1
ATOM 9071 O O . ASN B 1 516 ? 71.224 45.758 68.810 1.00 17.81 516 ASN B O 1
ATOM 9076 N N . GLY B 1 517 ? 72.245 47.727 69.252 1.00 16.51 517 GLY B N 1
ATOM 9077 C CA . GLY B 1 517 ? 72.118 48.249 67.887 1.00 16.30 517 GLY B CA 1
ATOM 9078 C C . GLY B 1 517 ? 73.038 47.564 66.885 1.00 15.72 517 GLY B C 1
ATOM 9079 O O . GLY B 1 517 ? 73.957 46.820 67.264 1.00 15.94 517 GLY B O 1
ATOM 9080 N N . ARG B 1 518 ? 72.793 47.811 65.605 1.00 14.40 518 ARG B N 1
ATOM 9081 C CA . ARG B 1 518 ? 73.708 47.346 64.568 1.00 14.06 518 ARG B CA 1
ATOM 9082 C C . ARG B 1 518 ? 74.963 48.224 64.545 1.00 13.39 518 ARG B C 1
ATOM 9083 O O . ARG B 1 518 ? 75.011 49.287 65.182 1.00 13.54 518 ARG B O 1
ATOM 9091 N N . LEU B 1 519 ? 75.992 47.730 63.868 1.00 12.15 519 LEU B N 1
ATOM 9092 C CA . LEU B 1 519 ? 77.202 48.500 63.619 1.00 12.38 519 LEU B CA 1
ATOM 9093 C C . LEU B 1 519 ? 77.417 48.523 62.117 1.00 12.21 519 LEU B C 1
ATOM 9094 O O . LEU B 1 519 ? 77.375 47.478 61.458 1.00 13.22 519 LEU B O 1
ATOM 9099 N N . MET B 1 520 ? 77.619 49.697 61.551 1.00 13.10 520 MET B N 1
ATOM 9100 C CA . MET B 1 520 ? 78.188 49.775 60.213 1.00 12.23 520 MET B CA 1
ATOM 9101 C C . MET B 1 520 ? 79.422 50.636 60.273 1.00 13.09 520 MET B C 1
ATOM 9102 O O . MET B 1 520 ? 79.353 51.805 60.705 1.00 12.77 520 MET B O 1
ATOM 9107 N N . HIS B 1 521 ? 80.559 50.056 59.872 1.00 12.10 521 HIS B N 1
ATOM 9108 C CA . HIS B 1 521 ? 81.794 50.838 59.817 1.00 11.79 521 HIS B CA 1
ATOM 9109 C C . HIS B 1 521 ? 82.272 51.001 58.389 1.00 11.78 521 HIS B C 1
ATOM 9110 O O . HIS B 1 521 ? 81.841 50.267 57.494 1.00 12.62 521 HIS B O 1
ATOM 9117 N N . PHE B 1 522 ? 83.104 52.019 58.184 1.00 11.78 522 PHE B N 1
ATOM 9118 C CA . PHE B 1 522 ? 83.693 52.283 56.885 1.00 11.66 522 PHE B CA 1
ATOM 9119 C C . PHE B 1 522 ? 85.197 52.043 56.950 1.00 11.80 522 PHE B C 1
ATOM 9120 O O . PHE B 1 522 ? 85.824 52.287 57.997 1.00 11.88 522 PHE B O 1
ATOM 9128 N N . GLY B 1 523 ? 85.755 51.559 55.849 1.00 12.31 523 GLY B N 1
ATOM 9129 C CA . GLY B 1 523 ? 87.221 51.321 55.810 1.00 12.26 523 GLY B CA 1
ATOM 9130 C C . GLY B 1 523 ? 87.931 52.619 56.162 1.00 12.28 523 GLY B C 1
ATOM 9131 O O . GLY B 1 523 ? 87.583 53.650 55.593 1.00 12.87 523 GLY B O 1
ATOM 9132 N N . PRO B 1 524 ? 88.893 52.597 57.120 1.00 12.61 524 PRO B N 1
ATOM 9133 C CA . PRO B 1 524 ? 89.689 53.813 57.396 1.00 12.82 524 PRO B CA 1
ATOM 9134 C C . PRO B 1 524 ? 90.515 54.219 56.209 1.00 13.16 524 PRO B C 1
ATOM 9135 O O . PRO B 1 524 ? 90.980 53.356 55.451 1.00 12.99 524 PRO B O 1
ATOM 9139 N N . GLU B 1 525 ? 90.647 55.532 56.032 1.00 12.88 525 GLU B N 1
ATOM 9140 C CA . GLU B 1 525 ? 91.450 56.061 54.934 1.00 14.20 525 GLU B CA 1
ATOM 9141 C C . GLU B 1 525 ? 92.350 57.139 55.499 1.00 13.92 525 GLU B C 1
ATOM 9142 O O . GLU B 1 525 ? 91.865 58.091 56.125 1.00 13.98 525 GLU B O 1
ATOM 9148 N N . GLU B 1 526 ? 93.661 56.982 55.280 1.00 13.67 526 GLU B N 1
ATOM 9149 C CA . GLU B 1 526 ? 94.651 57.890 55.880 1.00 13.95 526 GLU B CA 1
ATOM 9150 C C . GLU B 1 526 ? 94.431 58.171 57.374 1.00 12.96 526 GLU B C 1
ATOM 9151 O O . GLU B 1 526 ? 94.549 59.321 57.832 1.00 13.67 526 GLU B O 1
ATOM 9157 N N . ASN B 1 527 ? 94.117 57.106 58.117 1.00 12.12 527 ASN B N 1
ATOM 9158 C CA . ASN B 1 527 ? 93.986 57.164 59.567 1.00 12.07 527 ASN B CA 1
ATOM 9159 C C . ASN B 1 527 ? 92.828 58.047 60.035 1.00 12.32 527 ASN B C 1
ATOM 9160 O O . ASN B 1 527 ? 92.860 58.632 61.134 1.00 12.69 527 ASN B O 1
ATOM 9165 N N . THR B 1 528 ? 91.837 58.162 59.167 1.00 11.82 528 THR B N 1
ATOM 9166 C CA . THR B 1 528 ? 90.501 58.673 59.597 1.00 11.60 528 THR B CA 1
ATOM 9167 C C . THR B 1 528 ? 89.564 57.485 59.553 1.00 12.08 528 THR B C 1
ATOM 9168 O O . THR B 1 528 ? 89.732 56.585 58.684 1.00 12.34 528 THR B O 1
ATOM 9172 N N . TRP B 1 529 ? 88.590 57.457 60.465 1.00 11.83 529 TRP B N 1
ATOM 9173 C CA . TRP B 1 529 ? 87.677 56.330 60.551 1.00 10.99 529 TRP B CA 1
ATOM 9174 C C . TRP B 1 529 ? 86.317 56.826 60.981 1.00 12.59 529 TRP B C 1
ATOM 9175 O O . TRP B 1 529 ? 86.205 57.644 61.905 1.00 12.90 529 TRP B O 1
ATOM 9186 N N . VAL B 1 530 ? 85.297 56.297 60.318 1.00 11.38 530 VAL B N 1
ATOM 9187 C CA . VAL B 1 530 ? 83.902 56.638 60.621 1.00 12.35 530 VAL B CA 1
ATOM 9188 C C . VAL B 1 530 ? 83.116 55.357 60.779 1.00 12.74 530 VAL B C 1
ATOM 9189 O O . VAL B 1 530 ? 83.242 54.427 59.956 1.00 12.02 530 VAL B O 1
ATOM 9193 N N . TYR B 1 531 ? 82.313 55.305 61.837 1.00 11.42 531 TYR B N 1
ATOM 9194 C CA . TYR B 1 531 ? 81.353 54.207 62.005 1.00 11.38 531 TYR B CA 1
ATOM 9195 C C . TYR B 1 531 ? 80.087 54.672 62.673 1.00 12.38 531 TYR B C 1
ATOM 9196 O O . TYR B 1 531 ? 80.039 55.794 63.209 1.00 11.43 531 TYR B O 1
ATOM 9205 N N . PHE B 1 532 ? 79.057 53.818 62.621 1.00 12.14 532 PHE B N 1
ATOM 9206 C CA . PHE B 1 532 ? 77.734 54.155 63.137 1.00 12.76 532 PHE B CA 1
ATOM 9207 C C . PHE B 1 532 ? 77.185 52.996 63.956 1.00 13.01 532 PHE B C 1
ATOM 9208 O O . PHE B 1 532 ? 77.266 51.835 63.552 1.00 13.08 532 PHE B O 1
ATOM 9216 N N . ARG B 1 533 ? 76.542 53.322 65.061 1.00 11.84 533 ARG B N 1
ATOM 9217 C CA . ARG B 1 533 ? 75.692 52.352 65.756 1.00 11.96 533 ARG B CA 1
ATOM 9218 C C . ARG B 1 533 ? 74.288 52.804 65.393 1.00 13.59 533 ARG B C 1
ATOM 9219 O O . ARG B 1 533 ? 74.029 54.006 65.352 1.00 13.22 533 ARG B O 1
ATOM 9227 N N . TYR B 1 534 ? 73.393 51.869 65.076 1.00 13.34 534 TYR B N 1
ATOM 9228 C CA . TYR B 1 534 ? 72.088 52.317 64.578 1.00 14.35 534 TYR B CA 1
ATOM 9229 C C . TYR B 1 534 ? 70.990 51.304 64.771 1.00 15.87 534 TYR B C 1
ATOM 9230 O O . TYR B 1 534 ? 71.226 50.085 64.762 1.00 16.00 534 TYR B O 1
ATOM 9239 N N . ASN B 1 535 ? 69.774 51.828 64.938 1.00 16.54 535 ASN B N 1
ATOM 9240 C CA . ASN B 1 535 ? 68.564 50.991 64.963 1.00 17.82 535 ASN B CA 1
ATOM 9241 C C . ASN B 1 535 ? 67.410 51.908 64.564 1.00 17.97 535 ASN B C 1
ATOM 9242 O O . ASN B 1 535 ? 67.650 53.029 64.137 1.00 17.79 535 ASN B O 1
ATOM 9247 N N . LYS B 1 536 ? 66.169 51.441 64.674 1.00 19.49 536 LYS B N 1
ATOM 9248 C CA . LYS B 1 536 ? 65.051 52.291 64.258 1.00 21.70 536 LYS B CA 1
ATOM 9249 C C . LYS B 1 536 ? 64.921 53.575 65.105 1.00 21.09 536 LYS B C 1
ATOM 9250 O O . LYS B 1 536 ? 64.305 54.554 64.654 1.00 21.87 536 LYS B O 1
ATOM 9261 N N . ASP B 1 537 ? 65.496 53.573 66.307 1.00 20.31 537 ASP B N 1
ATOM 9262 C CA . ASP B 1 537 ? 65.341 54.703 67.241 1.00 20.69 537 ASP B CA 1
ATOM 9263 C C . ASP B 1 537 ? 66.426 55.770 67.126 1.00 20.59 537 ASP B C 1
ATOM 9264 O O . ASP B 1 537 ? 66.169 56.940 67.390 1.00 20.25 537 ASP B O 1
ATOM 9269 N N . LYS B 1 538 ? 67.640 55.388 66.731 1.00 19.42 538 LYS B N 1
ATOM 9270 C CA . LYS B 1 538 ? 68.771 56.308 66.866 1.00 19.33 538 LYS B CA 1
ATOM 9271 C C . LYS B 1 538 ? 69.935 55.888 65.955 1.00 17.50 538 LYS B C 1
ATOM 9272 O O . LYS B 1 538 ? 70.117 54.709 65.678 1.00 17.87 538 LYS B O 1
ATOM 9278 N N . ARG B 1 539 ? 70.670 56.875 65.465 1.00 15.94 539 ARG B N 1
ATOM 9279 C CA . ARG B 1 539 ? 72.025 56.648 64.951 1.00 14.31 539 ARG B CA 1
ATOM 9280 C C . ARG B 1 539 ? 73.007 57.332 65.882 1.00 15.03 539 ARG B C 1
ATOM 9281 O O . ARG B 1 539 ? 72.775 58.460 66.320 1.00 15.03 539 ARG B O 1
ATOM 9289 N N . ILE B 1 540 ? 74.135 56.663 66.144 1.00 13.60 540 ILE B N 1
ATOM 9290 C CA . ILE B 1 540 ? 75.273 57.352 66.749 1.00 14.39 540 ILE B CA 1
ATOM 9291 C C . ILE B 1 540 ? 76.465 57.242 65.796 1.00 13.60 540 ILE B C 1
ATOM 9292 O O . ILE B 1 540 ? 76.924 56.131 65.506 1.00 14.16 540 ILE B O 1
ATOM 9297 N N . MET B 1 541 ? 76.937 58.389 65.322 1.00 13.56 541 MET B N 1
ATOM 9298 C CA . MET B 1 541 ? 78.060 58.459 64.419 1.00 14.07 541 MET B CA 1
ATOM 9299 C C . MET B 1 541 ? 79.320 58.752 65.228 1.00 14.81 541 MET B C 1
ATOM 9300 O O . MET B 1 541 ? 79.344 59.689 66.018 1.00 14.61 541 MET B O 1
ATOM 9305 N N . VAL B 1 542 ? 80.357 57.936 65.030 1.00 12.80 542 VAL B N 1
ATOM 9306 C CA . VAL B 1 542 ? 81.685 58.235 65.583 1.00 11.89 542 VAL B CA 1
ATOM 9307 C C . VAL B 1 542 ? 82.608 58.525 64.404 1.00 11.97 542 VAL B C 1
ATOM 9308 O O . VAL B 1 542 ? 82.643 57.773 63.405 1.00 11.37 542 VAL B O 1
ATOM 9312 N N . ALA B 1 543 ? 83.367 59.620 64.496 1.00 11.82 543 ALA B N 1
ATOM 9313 C CA . ALA B 1 543 ? 84.376 59.875 63.466 1.00 11.81 543 ALA B CA 1
ATOM 9314 C C . ALA B 1 543 ? 85.664 60.301 64.153 1.00 11.90 543 ALA B C 1
ATOM 9315 O O . ALA B 1 543 ? 85.632 61.141 65.060 1.00 12.52 543 ALA B O 1
ATOM 9317 N N . MET B 1 544 ? 86.782 59.712 63.761 1.00 12.17 544 MET B N 1
ATOM 9318 C CA . MET B 1 544 ? 88.052 60.097 64.376 1.00 13.45 544 MET B CA 1
ATOM 9319 C C . MET B 1 544 ? 89.103 60.392 63.317 1.00 13.15 544 MET B C 1
ATOM 9320 O O . MET B 1 544 ? 89.137 59.782 62.214 1.00 12.12 544 MET B O 1
ATOM 9325 N N . ASN B 1 545 ? 89.937 61.373 63.651 1.00 11.69 545 ASN B N 1
ATOM 9326 C CA . ASN B 1 545 ? 91.038 61.756 62.792 1.00 12.18 545 ASN B CA 1
ATOM 9327 C C . ASN B 1 545 ? 92.369 61.532 63.533 1.00 12.54 545 ASN B C 1
ATOM 9328 O O . ASN B 1 545 ? 92.814 62.390 64.309 1.00 13.00 545 ASN B O 1
ATOM 9333 N N . ASN B 1 546 ? 93.010 60.391 63.259 1.00 12.51 546 ASN B N 1
ATOM 9334 C CA . ASN B 1 546 ? 94.232 60.008 63.953 1.00 14.00 546 ASN B CA 1
ATOM 9335 C C . ASN B 1 546 ? 95.437 60.548 63.160 1.00 14.20 546 ASN B C 1
ATOM 9336 O O . ASN B 1 546 ? 96.288 59.809 62.651 1.00 15.31 546 ASN B O 1
ATOM 9341 N N . ASN B 1 547 ? 95.470 61.867 63.045 1.00 13.48 547 ASN B N 1
ATOM 9342 C CA . ASN B 1 547 ? 96.558 62.622 62.360 1.00 15.03 547 ASN B CA 1
ATOM 9343 C C . ASN B 1 547 ? 96.750 63.959 63.046 1.00 15.38 547 ASN B C 1
ATOM 9344 O O . ASN B 1 547 ? 95.789 64.505 63.603 1.00 15.78 547 ASN B O 1
ATOM 9349 N N . ASP B 1 548 ? 97.966 64.511 62.963 1.00 16.07 548 ASP B N 1
ATOM 9350 C CA . ASP B 1 548 ? 98.208 65.828 63.564 1.00 17.77 548 ASP B CA 1
ATOM 9351 C C . ASP B 1 548 ? 97.892 67.010 62.621 1.00 18.64 548 ASP B C 1
ATOM 9352 O O . ASP B 1 548 ? 98.199 68.172 62.946 1.00 19.17 548 ASP B O 1
ATOM 9361 N N . LYS B 1 549 ? 97.224 66.713 61.507 1.00 17.90 549 LYS B N 1
ATOM 9362 C CA . LYS B 1 549 ? 96.794 67.706 60.512 1.00 18.96 549 LYS B CA 1
ATOM 9363 C C . LYS B 1 549 ? 95.256 67.589 60.356 1.00 17.68 549 LYS B C 1
ATOM 9364 O O . LYS B 1 549 ? 94.703 66.528 60.631 1.00 16.27 549 LYS B O 1
ATOM 9370 N N . PRO B 1 550 ? 94.584 68.659 59.890 1.00 17.57 550 PRO B N 1
ATOM 9371 C CA . PRO B 1 550 ? 93.144 68.561 59.666 1.00 17.27 550 PRO B CA 1
ATOM 9372 C C . PRO B 1 550 ? 92.837 67.638 58.510 1.00 16.50 550 PRO B C 1
ATOM 9373 O O . PRO B 1 550 ? 93.640 67.488 57.601 1.00 16.38 550 PRO B O 1
ATOM 9377 N N . MET B 1 551 ? 91.653 67.043 58.521 1.00 16.09 551 MET B N 1
ATOM 9378 C CA . MET B 1 551 ? 91.252 66.207 57.417 1.00 17.33 551 MET B CA 1
ATOM 9379 C C . MET B 1 551 ? 89.848 66.560 57.021 1.00 18.33 551 MET B C 1
ATOM 9380 O O . MET B 1 551 ? 89.042 66.886 57.899 1.00 20.37 551 MET B O 1
ATOM 9385 N N . THR B 1 552 ? 89.581 66.540 55.722 1.00 17.39 552 THR B N 1
ATOM 9386 C CA . THR B 1 552 ? 88.232 66.850 55.209 1.00 18.97 552 THR B CA 1
ATOM 9387 C C . THR B 1 552 ? 87.744 65.641 54.429 1.00 18.31 552 THR B C 1
ATOM 9388 O O . THR B 1 552 ? 88.366 65.252 53.434 1.00 19.03 552 THR B O 1
ATOM 9392 N N . LEU B 1 553 ? 86.627 65.071 54.888 1.00 16.36 553 LEU B N 1
ATOM 9393 C CA . LEU B 1 553 ? 86.066 63.846 54.316 1.00 15.03 553 LEU B CA 1
ATOM 9394 C C . LEU B 1 553 ? 84.754 64.157 53.596 1.00 16.47 553 LEU B C 1
ATOM 9395 O O . LEU B 1 553 ? 83.790 64.543 54.237 1.00 16.55 553 LEU B O 1
ATOM 9400 N N . PRO B 1 554 ? 84.712 63.959 52.275 1.00 15.67 554 PRO B N 1
ATOM 9401 C CA . PRO B 1 554 ? 83.419 64.111 51.571 1.00 16.07 554 PRO B CA 1
ATOM 9402 C C . PRO B 1 554 ? 82.347 63.199 52.171 1.00 15.97 554 PRO B C 1
ATOM 9403 O O . PRO B 1 554 ? 82.599 62.006 52.420 1.00 15.21 554 PRO B O 1
ATOM 9407 N N . THR B 1 555 ? 81.149 63.731 52.421 1.00 16.07 555 THR B N 1
ATOM 9408 C CA . THR B 1 555 ? 80.137 62.927 53.109 1.00 15.30 555 THR B CA 1
ATOM 9409 C C . THR B 1 555 ? 79.268 62.045 52.170 1.00 15.56 555 THR B C 1
ATOM 9410 O O . THR B 1 555 ? 78.469 61.229 52.643 1.00 14.30 555 THR B O 1
ATOM 9414 N N . ALA B 1 556 ? 79.461 62.192 50.859 1.00 15.71 556 ALA B N 1
ATOM 9415 C CA . ALA B 1 556 ? 78.850 61.284 49.877 1.00 16.15 556 ALA B CA 1
ATOM 9416 C C . ALA B 1 556 ? 79.090 59.830 50.256 1.00 15.26 556 ALA B C 1
ATOM 9417 O O . ALA B 1 556 ? 78.198 58.958 50.132 1.00 15.56 556 ALA B O 1
ATOM 9419 N N . ARG B 1 557 ? 80.315 59.579 50.726 1.00 15.26 557 ARG B N 1
ATOM 9420 C CA . ARG B 1 557 ? 80.744 58.226 51.029 1.00 14.14 557 ARG B CA 1
ATOM 9421 C C . ARG B 1 557 ? 79.839 57.535 52.048 1.00 13.62 557 ARG B C 1
ATOM 9422 O O . ARG B 1 557 ? 79.677 56.307 52.033 1.00 13.91 557 ARG B O 1
ATOM 9430 N N . PHE B 1 558 ? 79.294 58.320 52.982 1.00 13.10 558 PHE B N 1
ATOM 9431 C CA . PHE B 1 558 ? 78.627 57.754 54.141 1.00 12.39 558 PHE B CA 1
ATOM 9432 C C . PHE B 1 558 ? 77.109 57.859 54.036 1.00 12.92 558 PHE B C 1
ATOM 9433 O O . PHE B 1 558 ? 76.416 57.654 55.047 1.00 13.96 558 PHE B O 1
ATOM 9441 N N . GLN B 1 559 ? 76.619 58.178 52.833 1.00 12.78 559 GLN B N 1
ATOM 9442 C CA . GLN B 1 559 ? 75.180 58.444 52.689 1.00 14.58 559 GLN B CA 1
ATOM 9443 C C . GLN B 1 559 ? 74.263 57.279 53.040 1.00 14.86 559 GLN B C 1
ATOM 9444 O O . GLN B 1 559 ? 73.103 57.507 53.418 1.00 15.69 559 GLN B O 1
ATOM 9450 N N . GLU B 1 560 ? 74.736 56.026 52.955 1.00 14.73 560 GLU B N 1
ATOM 9451 C CA . GLU B 1 560 ? 73.848 54.940 53.390 1.00 14.78 560 GLU B CA 1
ATOM 9452 C C . GLU B 1 560 ? 73.462 54.984 54.864 1.00 15.42 560 GLU B C 1
ATOM 9453 O O . GLU B 1 560 ? 72.424 54.423 55.255 1.00 16.59 560 GLU B O 1
ATOM 9459 N N . MET B 1 561 ? 74.271 55.698 55.669 1.00 14.72 561 MET B N 1
ATOM 9460 C CA . MET B 1 561 ? 74.032 55.918 57.078 1.00 15.32 561 MET B CA 1
ATOM 9461 C C . MET B 1 561 ? 73.515 57.330 57.339 1.00 15.27 561 MET B C 1
ATOM 9462 O O . MET B 1 561 ? 72.669 57.501 58.229 1.00 15.14 561 MET B O 1
ATOM 9467 N N . LEU B 1 562 ? 74.002 58.316 56.570 1.00 15.95 562 LEU B N 1
ATOM 9468 C CA . LEU B 1 562 ? 73.647 59.709 56.875 1.00 14.64 562 LEU B CA 1
ATOM 9469 C C . LEU B 1 562 ? 72.323 60.137 56.285 1.00 15.90 562 LEU B C 1
ATOM 9470 O O . LEU B 1 562 ? 71.659 61.006 56.867 1.00 15.42 562 LEU B O 1
ATOM 9475 N N . LYS B 1 563 ? 72.006 59.588 55.106 1.00 16.47 563 LYS B N 1
ATOM 9476 C CA . LYS B 1 563 ? 70.754 59.871 54.380 1.00 18.28 563 LYS B CA 1
ATOM 9477 C C . LYS B 1 563 ? 70.418 61.369 54.391 1.00 17.78 563 LYS B C 1
ATOM 9478 O O . LYS B 1 563 ? 69.304 61.774 54.771 1.00 19.73 563 LYS B O 1
ATOM 9484 N N . GLY B 1 564 ? 71.381 62.180 53.975 1.00 17.48 564 GLY B N 1
ATOM 9485 C CA . GLY B 1 564 ? 71.162 63.631 53.822 1.00 17.97 564 GLY B CA 1
ATOM 9486 C C . GLY B 1 564 ? 71.184 64.493 55.071 1.00 18.34 564 GLY B C 1
ATOM 9487 O O . GLY B 1 564 ? 70.904 65.708 54.983 1.00 18.09 564 GLY B O 1
ATOM 9488 N N . ALA B 1 565 ? 71.508 63.919 56.233 1.00 17.92 565 ALA B N 1
ATOM 9489 C CA . ALA B 1 565 ? 71.615 64.749 57.457 1.00 17.33 565 ALA B CA 1
ATOM 9490 C C . ALA B 1 565 ? 72.520 65.955 57.215 1.00 17.37 565 ALA B C 1
ATOM 9491 O O . ALA B 1 565 ? 73.648 65.803 56.737 1.00 16.26 565 ALA B O 1
ATOM 9493 N N . PRO B 1 566 ? 72.015 67.182 57.462 1.00 16.38 566 PRO B N 1
ATOM 9494 C CA . PRO B 1 566 ? 72.842 68.349 57.178 1.00 17.21 566 PRO B CA 1
ATOM 9495 C C . PRO B 1 566 ? 73.933 68.646 58.207 1.00 15.96 566 PRO B C 1
ATOM 9496 O O . PRO B 1 566 ? 74.926 69.287 57.864 1.00 15.74 566 PRO B O 1
ATOM 9500 N N . SER B 1 567 ? 73.743 68.177 59.435 1.00 16.49 567 SER B N 1
ATOM 9501 C CA . SER B 1 567 ? 74.627 68.498 60.546 1.00 15.88 567 SER B CA 1
ATOM 9502 C C . SER B 1 567 ? 74.230 67.669 61.762 1.00 16.32 567 SER B C 1
ATOM 9503 O O . SER B 1 567 ? 73.177 67.014 61.790 1.00 16.16 567 SER B O 1
ATOM 9506 N N . GLY B 1 568 ? 75.021 67.800 62.821 1.00 15.71 568 GLY B N 1
ATOM 9507 C CA . GLY B 1 568 ? 74.657 67.192 64.105 1.00 15.16 568 GLY B CA 1
ATOM 9508 C C . GLY B 1 568 ? 75.461 67.845 65.224 1.00 16.13 568 GLY B C 1
ATOM 9509 O O . GLY B 1 568 ? 76.321 68.680 64.971 1.00 18.06 568 GLY B O 1
ATOM 9510 N N . VAL B 1 569 ? 75.150 67.510 66.469 1.00 15.25 569 VAL B N 1
ATOM 9511 C CA . VAL B 1 569 ? 75.908 68.041 67.593 1.00 15.44 569 VAL B CA 1
ATOM 9512 C C . VAL B 1 569 ? 76.834 66.948 68.083 1.00 15.25 569 VAL B C 1
ATOM 9513 O O . VAL B 1 569 ? 76.384 65.812 68.301 1.00 15.96 569 VAL B O 1
ATOM 9517 N N . ASP B 1 570 ? 78.097 67.323 68.243 1.00 15.75 570 ASP B N 1
ATOM 9518 C CA . ASP B 1 570 ? 79.100 66.470 68.882 1.00 15.29 570 ASP B CA 1
ATOM 9519 C C . ASP B 1 570 ? 78.831 66.417 70.388 1.00 15.33 570 ASP B C 1
ATOM 9520 O O . ASP B 1 570 ? 78.980 67.414 71.092 1.00 14.86 570 ASP B O 1
ATOM 9525 N N . PHE B 1 571 ? 78.431 65.248 70.888 1.00 14.85 571 PHE B N 1
ATOM 9526 C CA . PHE B 1 571 ? 78.237 65.056 72.343 1.00 15.28 571 PHE B CA 1
ATOM 9527 C C . PHE B 1 571 ? 79.451 65.437 73.206 1.00 15.97 571 PHE B C 1
ATOM 9528 O O . PHE B 1 571 ? 79.310 65.906 74.341 1.00 15.42 571 PHE B O 1
ATOM 9536 N N . LEU B 1 572 ? 80.648 65.246 72.662 1.00 15.79 572 LEU B N 1
ATOM 9537 C CA . LEU B 1 572 ? 81.843 65.478 73.454 1.00 17.01 572 LEU B CA 1
ATOM 9538 C C . LEU B 1 572 ? 82.091 66.958 73.714 1.00 17.48 572 LEU B C 1
ATOM 9539 O O . LEU B 1 572 ? 82.083 67.408 74.861 1.00 19.66 572 LEU B O 1
ATOM 9544 N N . SER B 1 573 ? 82.348 67.690 72.635 1.00 17.71 573 SER B N 1
ATOM 9545 C CA . SER B 1 573 ? 82.707 69.105 72.742 1.00 18.52 573 SER B CA 1
ATOM 9546 C C . SER B 1 573 ? 81.453 69.964 72.870 1.00 18.73 573 SER B C 1
ATOM 9547 O O . SER B 1 573 ? 81.548 71.122 73.310 1.00 19.64 573 SER B O 1
ATOM 9550 N N . GLY B 1 574 ? 80.303 69.402 72.491 1.00 17.53 574 GLY B N 1
ATOM 9551 C CA . GLY B 1 574 ? 79.024 70.122 72.385 1.00 18.54 574 GLY B CA 1
ATOM 9552 C C . GLY B 1 574 ? 78.926 71.006 71.140 1.00 18.81 574 GLY B C 1
ATOM 9553 O O . GLY B 1 574 ? 77.900 71.670 70.952 1.00 18.00 574 GLY B O 1
ATOM 9554 N N . LYS B 1 575 ? 79.981 71.009 70.298 1.00 19.10 575 LYS B N 1
ATOM 9555 C CA . LYS B 1 575 ? 79.970 71.820 69.049 1.00 19.92 575 LYS B CA 1
ATOM 9556 C C . LYS B 1 575 ? 79.038 71.242 67.981 1.00 19.01 575 LYS B C 1
ATOM 9557 O O . LYS B 1 575 ? 78.818 70.038 67.918 1.00 17.40 575 LYS B O 1
ATOM 9563 N N . THR B 1 576 ? 78.510 72.100 67.112 1.00 17.60 576 THR B N 1
ATOM 9564 C CA . THR B 1 576 ? 77.789 71.584 65.934 1.00 17.83 576 THR B CA 1
ATOM 9565 C C . THR B 1 576 ? 78.835 71.157 64.903 1.00 17.63 576 THR B C 1
ATOM 9566 O O . THR B 1 576 ? 79.909 71.775 64.787 1.00 19.79 576 THR B O 1
ATOM 9573 N N . VAL B 1 577 ? 78.509 70.100 64.162 1.00 16.52 577 VAL B N 1
ATOM 9574 C CA . VAL B 1 577 ? 79.410 69.536 63.142 1.00 15.91 577 VAL B CA 1
ATOM 9575 C C . VAL B 1 577 ? 78.645 69.463 61.815 1.00 15.34 577 VAL B C 1
ATOM 9576 O O . VAL B 1 577 ? 77.587 68.822 61.724 1.00 15.11 577 VAL B O 1
ATOM 9580 N N . GLY B 1 578 ? 79.154 70.126 60.783 1.00 15.37 578 GLY B N 1
ATOM 9581 C CA . GLY B 1 578 ? 78.483 70.099 59.476 1.00 15.92 578 GLY B CA 1
ATOM 9582 C C . GLY B 1 578 ? 78.640 68.727 58.837 1.00 16.04 578 GLY B C 1
ATOM 9583 O O . GLY B 1 578 ? 79.700 68.119 58.955 1.00 14.36 578 GLY B O 1
ATOM 9584 N N . LEU B 1 579 ? 77.607 68.272 58.129 1.00 16.98 579 LEU B N 1
ATOM 9585 C CA . LEU B 1 579 ? 77.621 66.965 57.454 1.00 17.28 579 LEU B CA 1
ATOM 9586 C C . LEU B 1 579 ? 77.130 66.990 55.992 1.00 19.04 579 LEU B C 1
ATOM 9587 O O . LEU B 1 579 ? 77.120 65.951 55.296 1.00 18.66 579 LEU B O 1
ATOM 9592 N N . GLY B 1 580 ? 76.751 68.172 55.522 1.00 19.97 580 GLY B N 1
ATOM 9593 C CA . GLY B 1 580 ? 76.099 68.279 54.220 1.00 21.54 580 GLY B CA 1
ATOM 9594 C C . GLY B 1 580 ? 76.889 67.757 53.031 1.00 22.54 580 GLY B C 1
ATOM 9595 O O . GLY B 1 580 ? 76.360 66.970 52.235 1.00 24.42 580 GLY B O 1
ATOM 9596 N N . ARG B 1 581 ? 78.123 68.231 52.892 1.00 22.19 581 ARG B N 1
ATOM 9597 C CA . ARG B 1 581 ? 78.953 67.915 51.731 1.00 22.19 581 ARG B CA 1
ATOM 9598 C C . ARG B 1 581 ? 80.312 67.397 52.156 1.00 20.95 581 ARG B C 1
ATOM 9599 O O . ARG B 1 581 ? 80.908 66.564 51.474 1.00 18.95 581 ARG B O 1
ATOM 9607 N N . GLU B 1 582 ? 80.807 67.906 53.274 1.00 19.95 582 GLU B N 1
ATOM 9608 C CA . GLU B 1 582 ? 82.112 67.479 53.779 1.00 20.92 582 GLU B CA 1
ATOM 9609 C C . GLU B 1 582 ? 82.099 67.470 55.309 1.00 19.18 582 GLU B C 1
ATOM 9610 O O . GLU B 1 582 ? 81.359 68.242 55.969 1.00 18.72 582 GLU B O 1
ATOM 9616 N N . LEU B 1 583 ? 82.883 66.555 55.875 1.00 16.25 583 LEU B N 1
ATOM 9617 C CA . LEU B 1 583 ? 83.066 66.488 57.311 1.00 15.16 583 LEU B CA 1
ATOM 9618 C C . LEU B 1 583 ? 84.490 66.954 57.590 1.00 16.66 583 LEU B C 1
ATOM 9619 O O . LEU B 1 583 ? 85.453 66.343 57.123 1.00 15.49 583 LEU B O 1
ATOM 9624 N N . ARG B 1 584 ? 84.595 68.076 58.286 1.00 15.70 584 ARG B N 1
ATOM 9625 C CA . ARG B 1 584 ? 85.883 68.711 58.604 1.00 17.26 584 ARG B CA 1
ATOM 9626 C C . ARG B 1 584 ? 86.302 68.283 59.997 1.00 17.37 584 ARG B C 1
ATOM 9627 O O . ARG B 1 584 ? 85.633 68.614 60.993 1.00 18.23 584 ARG B O 1
ATOM 9635 N N . LEU B 1 585 ? 87.397 67.525 60.075 1.00 15.95 585 LEU B N 1
ATOM 9636 C CA . LEU B 1 585 ? 87.888 67.030 61.358 1.00 14.79 585 LEU B CA 1
ATOM 9637 C C . LEU B 1 585 ? 89.182 67.749 61.742 1.00 15.33 585 LEU B C 1
ATOM 9638 O O . LEU B 1 585 ? 90.160 67.755 60.968 1.00 15.04 585 LEU B O 1
ATOM 9643 N N . ALA B 1 586 ? 89.192 68.340 62.941 1.00 15.45 586 ALA B N 1
ATOM 9644 C CA . ALA B 1 586 ? 90.427 68.945 63.452 1.00 15.67 586 ALA B CA 1
ATOM 9645 C C . ALA B 1 586 ? 91.483 67.858 63.679 1.00 15.57 586 ALA B C 1
ATOM 9646 O O . ALA B 1 586 ? 91.136 66.670 63.804 1.00 14.66 586 ALA B O 1
ATOM 9648 N N . PRO B 1 587 ? 92.772 68.256 63.738 1.00 16.63 587 PRO B N 1
ATOM 9649 C CA . PRO B 1 587 ? 93.808 67.304 64.126 1.00 16.78 587 PRO B CA 1
ATOM 9650 C C . PRO B 1 587 ? 93.425 66.520 65.394 1.00 15.99 587 PRO B C 1
ATOM 9651 O O . PRO B 1 587 ? 92.963 67.092 66.377 1.00 15.30 587 PRO B O 1
ATOM 9655 N N . LYS B 1 588 ? 93.631 65.206 65.341 1.00 16.32 588 LYS B N 1
ATOM 9656 C CA . LYS B 1 588 ? 93.486 64.321 66.493 1.00 17.61 588 LYS B CA 1
ATOM 9657 C C . LYS B 1 588 ? 92.111 64.440 67.137 1.00 18.42 588 LYS B C 1
ATOM 9658 O O . LYS B 1 588 ? 91.982 64.292 68.345 1.00 20.07 588 LYS B O 1
ATOM 9664 N N . SER B 1 589 ? 91.088 64.690 66.331 1.00 17.43 589 SER B N 1
ATOM 9665 C CA . SER B 1 589 ? 89.733 64.835 66.853 1.00 16.82 589 SER B CA 1
ATOM 9666 C C . SER B 1 589 ? 88.970 63.500 66.872 1.00 15.84 589 SER B C 1
ATOM 9667 O O . SER B 1 589 ? 89.223 62.616 66.075 1.00 15.05 589 SER B O 1
ATOM 9672 N N . VAL B 1 590 ? 88.028 63.388 67.794 1.00 14.16 590 VAL B N 1
ATOM 9673 C CA . VAL B 1 590 ? 86.972 62.377 67.688 1.00 13.58 590 VAL B CA 1
ATOM 9674 C C . VAL B 1 590 ? 85.664 63.089 68.017 1.00 14.02 590 VAL B C 1
ATOM 9675 O O . VAL B 1 590 ? 85.618 63.939 68.927 1.00 14.12 590 VAL B O 1
ATOM 9679 N N . VAL B 1 591 ? 84.630 62.789 67.250 1.00 13.55 591 VAL B N 1
ATOM 9680 C CA . VAL B 1 591 ? 83.297 63.336 67.524 1.00 12.97 591 VAL B CA 1
ATOM 9681 C C . VAL B 1 591 ? 82.305 62.198 67.651 1.00 12.68 591 VAL B C 1
ATOM 9682 O O . VAL B 1 591 ? 82.529 61.116 67.092 1.00 12.27 591 VAL B O 1
ATOM 9686 N N . VAL B 1 592 ? 81.248 62.439 68.425 1.00 13.07 592 VAL B N 1
ATOM 9687 C CA . VAL B 1 592 ? 80.187 61.461 68.672 1.00 13.22 592 VAL B CA 1
ATOM 9688 C C . VAL B 1 592 ? 78.867 62.202 68.464 1.00 14.71 592 VAL B C 1
ATOM 9689 O O . VAL B 1 592 ? 78.537 63.086 69.243 1.00 14.16 592 VAL B O 1
ATOM 9693 N N . ILE B 1 593 ? 78.145 61.834 67.416 1.00 15.67 593 ILE B N 1
ATOM 9694 C CA . ILE B 1 593 ? 76.970 62.626 66.926 1.00 15.78 593 ILE B CA 1
ATOM 9695 C C . ILE B 1 593 ? 75.743 61.756 66.945 1.00 16.81 593 ILE B C 1
ATOM 9696 O O . ILE B 1 593 ? 75.736 60.685 66.344 1.00 16.05 593 ILE B O 1
ATOM 9701 N N . GLU B 1 594 ? 74.700 62.224 67.635 1.00 16.87 594 GLU B N 1
ATOM 9702 C CA . GLU B 1 594 ? 73.430 61.532 67.752 1.00 17.87 594 GLU B CA 1
ATOM 9703 C C . GLU B 1 594 ? 72.511 62.091 66.679 1.00 16.97 594 GLU B C 1
ATOM 9704 O O . GLU B 1 594 ? 72.446 63.304 66.465 1.00 17.21 594 GLU B O 1
ATOM 9715 N N . LEU B 1 595 ? 71.854 61.182 65.970 1.00 17.05 595 LEU B N 1
ATOM 9716 C CA . LEU B 1 595 ? 70.918 61.523 64.911 1.00 17.40 595 LEU B CA 1
ATOM 9717 C C . LEU B 1 595 ? 69.672 60.641 65.084 1.00 18.05 595 LEU B C 1
ATOM 9718 O O . LEU B 1 595 ? 69.727 59.570 65.701 1.00 17.25 595 LEU B O 1
ATOM 9723 N N . PRO B 1 596 ? 68.522 61.092 64.555 1.00 18.57 596 PRO B N 1
ATOM 9724 C CA . PRO B 1 596 ? 67.342 60.231 64.710 1.00 18.82 596 PRO B CA 1
ATOM 9725 C C . PRO B 1 596 ? 67.490 58.916 63.943 1.00 19.30 596 PRO B C 1
ATOM 9726 O O . PRO B 1 596 ? 68.296 58.834 63.017 1.00 18.99 596 PRO B O 1
ATOM 9730 N N . GLY B 1 597 ? 66.727 57.901 64.335 1.00 19.28 597 GLY B N 1
ATOM 9731 C CA . GLY B 1 597 ? 66.791 56.602 63.637 1.00 21.90 597 GLY B CA 1
ATOM 9732 C C . GLY B 1 597 ? 66.392 56.691 62.163 1.00 23.33 597 GLY B C 1
ATOM 9733 O O . GLY B 1 597 ? 65.630 57.585 61.763 1.00 23.51 597 GLY B O 1
ATOM 9734 N N . LEU B 1 598 ? 66.901 55.778 61.337 1.00 25.09 598 LEU B N 1
ATOM 9735 C CA . LEU B 1 598 ? 66.491 55.716 59.933 1.00 27.93 598 LEU B CA 1
ATOM 9736 C C . LEU B 1 598 ? 65.065 55.115 59.746 1.00 29.36 598 LEU B C 1
ATOM 9737 O O . LEU B 1 598 ? 64.636 54.293 60.550 1.00 30.28 598 LEU B O 1
ATOM 9742 N N . PRO B 1 599 ? 64.319 55.570 58.716 1.00 30.75 599 PRO B N 1
ATOM 9743 C CA . PRO B 1 599 ? 63.080 54.872 58.316 1.00 31.70 599 PRO B CA 1
ATOM 9744 C C . PRO B 1 599 ? 63.294 53.381 58.011 1.00 32.15 599 PRO B C 1
ATOM 9745 O O . PRO B 1 599 ? 64.398 52.954 57.623 1.00 32.38 599 PRO B O 1
#

Solvent-accessible surface area: 42833 Å² total; per-residue (Å²): 119,99,46,30,82,38,12,11,1,35,40,6,9,10,51,9,106,75,70,18,4,22,0,7,0,21,0,143,40,1,22,150,12,115,12,56,36,137,34,112,19,16,142,51,64,66,82,101,169,22,104,30,38,40,1,9,8,5,35,4,69,8,10,107,113,5,114,64,28,50,10,45,0,43,0,128,24,76,95,86,66,33,144,54,127,0,148,1,43,65,49,146,185,49,10,38,90,39,125,3,4,10,38,32,26,3,3,0,0,1,6,3,0,10,3,2,17,19,33,88,95,24,24,65,44,108,82,24,106,15,122,32,71,68,196,82,21,9,0,2,15,4,1,0,2,139,0,2,35,85,41,0,97,21,0,22,37,0,0,2,16,11,0,4,2,0,4,10,15,19,2,20,19,62,57,123,1,9,31,2,19,12,2,3,18,11,17,105,4,0,27,4,5,13,45,29,111,32,2,37,107,2,9,70,31,0,130,156,87,51,1,1,1,1,15,4,7,9,2,2,3,0,3,116,55,2,26,1,50,167,45,49,0,9,101,69,0,1,7,87,55,20,132,66,40,56,7,73,76,10,32,1,4,29,4,10,45,28,22,0,121,36,3,17,66,20,1,10,39,1,10,69,73,114,29,19,0,2,2,13,8,76,15,93,31,1,15,42,9,1,2,9,3,4,0,3,2,0,16,48,2,36,2,3,0,0,4,1,11,11,2,1,15,2,25,19,78,7,0,37,69,0,0,96,15,0,12,40,4,0,75,126,6,3,0,2,0,15,0,78,9,74,60,8,9,1,0,0,12,1,1,70,73,48,98,24,91,72,53,28,86,12,84,0,0,0,0,4,2,5,4,0,8,55,1,1,31,34,1,2,55,115,68,83,101,131,45,14,0,41,64,0,2,30,12,0,1,6,2,52,13,9,52,42,21,81,14,0,0,1,3,1,1,8,3,22,26,13,6,1,12,11,15,4,57,106,33,40,51,16,0,55,0,11,0,0,2,2,0,0,0,12,5,0,1,0,0,7,10,0,1,0,3,10,27,67,21,64,89,182,71,135,50,51,28,4,4,15,119,27,4,28,13,6,18,102,63,44,196,27,44,1,34,80,14,56,59,26,79,102,79,51,110,45,0,5,66,14,0,82,77,0,0,52,23,3,92,112,14,78,4,1,28,116,12,146,5,23,1,0,1,1,50,85,0,4,2,3,0,0,2,21,40,158,97,47,14,0,0,0,0,0,0,2,20,105,102,92,29,70,23,88,0,82,61,1,58,45,5,0,140,56,13,101,47,8,71,4,49,20,77,52,148,94,22,47,1,59,211,77,0,177,6,58,59,54,24,6,18,0,0,47,12,97,17,26,158,50,123,46,28,90,36,12,12,1,34,25,7,9,10,48,11,104,76,64,19,3,23,0,7,0,14,0,136,59,0,14,150,12,118,13,49,35,139,35,108,19,13,139,52,62,78,90,99,191,27,120,29,38,37,1,13,12,5,42,3,71,8,11,105,112,4,116,64,29,43,6,38,0,29,0,120,18,108,90,84,62,37,180,54,158,0,123,2,38,65,50,132,186,51,5,29,89,29,113,2,4,11,37,32,26,4,2,0,0,1,6,3,0,9,3,1,17,19,32,89,98,22,26,65,45,109,80,26,116,18,122,32,54,103,224,92,23,9,4,2,15,4,1,0,2,142,0,2,38,84,43,0,93,25,0,21,36,0,0,3,18,13,0,4,3,0,4,10,17,19,3,20,20,64,57,128,1,8,33,2,19,14,2,3,21,11,18,108,4,0,24,4,4,13,46,29,110,31,3,37,116,1,5,66,34,0,149,153,73,56,5,17,2,1,13,6,8,9,1,2,3,0,3,116,54,2,28,2,50,171,45,46,0,9,100,68,0,1,7,80,58,19,130,70,37,55,7,74,73,10,42,1,3,29,4,12,46,28,26,0,117,35,4,20,80,21,0,16,48,1,8,69,74,110,27,19,0,2,2,14,9,73,13,92,35,2,14,42,10,2,2,8,3,4,0,3,2,0,16,46,2,18,2,11,0,0,4,0,11,11,1,2,14,2,26,21,79,8,0,33,67,0,0,96,13,0,18,38,3,0,66,116,6,4,0,2,0,16,1,71,10,70,56,6,9,1,0,0,14,2,1,75,62,49,98,24,96,74,54,30,83,13,58,0,1,0,0,2,2,4,5,0,8,54,2,2,32,32,0,3,68,77,90,82,90,134,45,2,0,43,45,0,3,29,11,0,1,6,3,52,13,8,52,37,21,77,17,0,0,1,2,1,1,6,3,21,24,12,6,0,15,6,16,3,60,110,24,42,52,27,0,44,0,10,0,0,2,2,0,0,0,9,4,0,1,0,0,7,9,0,0,0,6,6,29,67,23,67,103,181,66,136,55,46,28,7,2,13,120,28,5,24,13,6,17,105,58,39,182,40,37,1,43,82,18,56,57,27,74,102,79,53,115,45,0,6,59,19,0,82,78,0,1,54,25,2,88,121,15,78,3,1,28,114,13,151,6,22,0,0,1,0,48,82,4,4,2,3,0,0,2,29,41,184,116,64,15,0,0,0,0,0,0,7,24,108,110,90,26,55,23,89,1,81,59,2,56,43,7,1,139,55,13,103,53,10,83,1,48,15,71,48,96,111,10,47,1,51,218,76,0,166,4,49,55,40,8,2,3,0,0,60,12,100,19,34,173

Radius of gyration: 35.08 Å; Cα contacts (8 Å, |Δi|>4): 2809; chains: 2; bounding box: 68×69×117 Å

Secondary structure (DSSP, 8-state):
--SS-EEESS-EETT-SS-EEEEEEESTTGGGSEEE---TTEEE------S-TTEEEEEEEE-TTPPSEEEEEEEEETTEEEEEEEEEEPPPTTSTTPPPP-TT--EEEE-HHHH--S-GGGSS-TT-S----TTSTTS-----HHHHHHTHHHHHHTT--EEEESP-EE---SSSGGG--S-SEEEEE-TTT--HHHHHHHHHHHHHTT-EEEEEE--SB--TTSGGGGS-SSTTSBGGGGS--B----GGGGG-TT--HHHHHHHHHSBSSTTSPBB-TTSHHHHHHHHHHHHHHHHHHT-SEEEESSGGGS-HHHHHHHHHHHHHH-TT-EEEE----S-HHHHHTTSTT---TT-------EEB-HHHHHHHHHHHH-TTSSSTTHHHHHHHGGGGGSS-GGGSEEES--TTS--HHHHTTT-HHHHHHHHHHHHHSSSEEEEETTGGGT-----SS--GGGG-PPPTTSSTT-SSBTTTTBT--HHHHHHHHHHHHHHHHHHT-HHHHHSEEEE---BTTEEEEEEE-SSEEEEEEEE-SSS-EEEEGGGGHHHHTT--EEEETTT--EEE-SSEEEEPTT-EEEEEEEPP-/--S--EEESS-EETT-SS-EEEEEEESTTGGG-EEE--BTTEEE------S-TTEEEEEEEE-TTPPSEEEEEEEEETTEEEEEEEEEEPPPTTSTT-----TT--EEEE-HHHH--S-GGGSS-TT-S----TTSTTS-----HHHHHHTHHHHHHTT--EEEESP-EE---SS-GGG--S-SEEEEE-TTT--HHHHHHHHHHHHHTT-EEEEEE--SB--TTSGGGGS-SSTTSBGGGGS--B----GGGGG-TT--HHHHHHHHHSBSSTTSPBB-TTSHHHHHHHHHHHHHHHHHHT-SEEEESSGGGS-HHHHHHHHHHHHHH-TT-EEEE----S-HHHHHTTBTT---TT-----B-EEB-HHHHHHHHHHHH-TTSTTTTHHHHHHHGGGGGSS-GGGSEEES--TTS--HHHHTTT-HHHHHHHHHHHHHSSSEEEEETTGGGT-----SS--GGGG-PPPTTSSTT-SS-TTT-TT--HHHHHHHHHHHHHHHHHHT-HHHHH-EEEE---BTTEEEEEEE-SSEEEEEEEE-SSS-EEEEGGGGHHHHTT--EEEBTTT--EEE-SSEEEE-TT-EEEEEEEPP-

Organism: NCBI:txid197856

B-factor: mean 19.65, std 8.34, range [2.9, 63.26]

CATH classification: 2.60.40.10 (+2 more: 3.20.20.80, 2.60.40.1180)

InterPro domains:
  IPR006047 Glycosyl hydrolase family 13, catalytic domain [PF00128] (129-489)
  IPR006047 Glycosyl hydrolase family 13, catalytic domain [SM00642] (129-526)
  IPR013780 Glycosyl hydrolase, all-beta [G3DSA:2.60.40.1180] (536-615)
  IPR013783 Immunoglobulin-like fold [G3DSA:2.60.40.10] (19-110)
  IPR014756 Immunoglobulin E-set [SSF81296] (23-112)
  IPR015171 Cyclomaltodextrinase, N-terminal [PF09087] (27-112)
  IPR017853 Glycoside hydrolase superfamily [SSF51445] (126-535)
  IPR019492 Cyclo-malto-dextrinase, C-terminal [PF10438] (537-612)

Sequence (1194 aa):
PTAIEHMEPPFWWAGMQHKGLQLMVHGRDIGRMEAALDYPGVRLVSPTRVPNANYLFVDLEIGPEAQPGSFDIVFKGDGRSERYRYRLLAREQGSAQRQGFGPGDAIYQIMPDRFANGDPSNDNVAGMREQADRRHGGGRHGGDIRGTIDHLDYIAGLGFTQLWPTPLVENDAAAYSYHGYAATDHYRIDPRYGSNEDFVRLSTEARKRGMGLIQDVVLSHIGKHHWWMKDLPTPDWINYGGKFVPTQHHRVAVQDPYAAQADSENFTKGWFVEGMPDLNQTNPLVANYLIQNNIWWIEYAGLSGLRIDTYGYSDGAFLTEYTRRLMAEYPRLNMVGQEWSTRVPVVARWQRGKANFDGYTSHLPSLMDFPLVDAMRNALSKTGEENGLNEVYETLSLDYLYPEPQNLVLFGGNHDMARMFSAAGEDFDRWRMNLVFLMTMPRIPQFYSGDEILMTSTVKGRDDASYRRDFPGGWAGDKANAFSGAGLTSQQRAAQDLVRKLANWRKNQPVIHNGRLMHFGPEENTWVYFRYNKDKRIMVAMNNNDKPMTLPTARFQEMLKGAPSGVDFLSGKTVGLGRELRLAPKSVVVIELPGLPPTAIEHMEPPFWWAGMQHKGLQLMVHGRDIGRMEAALDYPGVRLVSPTRVPNANYLFVDLEIGPEAQPGSFDIVFKGDGRSERYRYRLLAREQGSAQRQGFGPGDAIYQIMPDRFANGDPSNDNVAGMREQADRRHGGGRHGGDIRGTIDHLDYIAGLGFTQLWPTPLVENDAAAYSYHGYAATDHYRIDPRYGSNEDFVRLSTEARKRGMGLIQDVVLSHIGKHHWWMKDLPTPDWINYGGKFVPTQHHRVAVQDPYAAQADSENFTKGWFVEGMPDLNQTNPLVANYLIQNNIWWIEYAGLSGLRIDTYGYSDGAFLTEYTRRLMAEYPRLNMVGQEWSTRVPVVARWQRGKANFDGYTSHLPSLMDFPLVDAMRNALSKTGEENGLNEVYETLSLDYLYPEPQNLVLFGGNHDMARMFSAAGEDFDRWRMNLVFLMTMPRIPQFYSGDEILMTSTVKGRDDASYRRDFPGGWAGDKANAFSGAGLTSQQRAAQDLVRKLANWRKNQPVIHNGRLMHFGPEENTWVYFRYNKDKRIMVAMNNNDKPMTLPTARFQEMLKGAPSGVDFLSGKTVGLGRELRLAPKSVVVIELPGLP

Nearest PDB structures (foldseek):
  3ede-assembly1_A  TM=1.002E+00  e=0.000E+00  Flavobacterium sp. 92
  3edj-assembly1_B  TM=1.001E+00  e=0.000E+00  Flavobacterium sp. 92
  1h3g-assembly1_A  TM=9.973E-01  e=0.000E+00  Flavobacterium sp. 92
  3edd-assembly1_A  TM=9.985E-01  e=0.000E+00  Flavobacterium sp. 92
  9fyz-assembly2_B  TM=9.618E-01  e=4.753E-76  Bacteroides thetaiotaomicron

Foldseek 3Di:
DPAWPDWPPLEAAADFLAQKDKIKTFAAQLLQWDKDWDFPQKDWDGFDGAPFSGIGITMIGRHNPGDWDWIKIKIDDPNDIDIGIYTHHYFDPCQQAFAFDALLFEEEEAAQQFEFQQDQVLLDDPPFQAHADLPDLLGRNQGALNLVLVQLVVCLLLQGAEYEYQAQAAQRDNTSSRRRQAHQGLNFGHCSRNGPVSLLVSQVSNVVSNHFYAYEDEQFWHFCNRPCLVPPPHQPQFAPRSAADAAPQPLCLVADPPHDPVNLCSQQRHAPDRRITTGDCVPVVSLSSRLSSVVCCCRSNVGSEYEYESASNHDQVSQAVSQVSVCSSHVNGAYEYEPPDLDVLSFQVADAPQCGPVRRHHNHHEYANNNLLVQLLQLLQPLVDQASCLSNVVSVVCCVNHPCQLAYEYECDELWAWQNCVSNVVPLLSSLVSLLCQLQASYHYYYYQPSLQPQGFDHPDTDNSRSRHHRQQSDPPRCAHPSVRHPRDPSSVVSNVVSSQSSNVSSVDVLSSDFDKDWDRTGRHKTWIWRADQFKIKIKIWRSHQAKDKAFLVVVCVPCVQPQWFAFSVPRDIFGRRTIGIGGGSHMTTGMDGHDD/DPQWDDWPPLAEAADFLQQKDKIKTFDAQLLQWDKDWDFPQKDWDDFDGAPFRGIGITIIGRHNPGDWDWIWIWIDHPPDIGIRIYTHHYFDVCLQAFAFDALLFEEEEAAQQFEFQQDQVLQDDPPAQEHADQPDLLGRNQGALNLVLVCLVVCVLLQGAEYEYQAQAAQRDNTSSRRHQAHQDLQFGHPSRNTPVSLLVSQVSNVVSNHFYAYEDEQWWHFCNRPCVVPPPHQPQFAPSSAADAAPQPLCLVADPPHDPVNLCSQQRHAPDRRITTGPCVPVVSLSSRLSSVVCCCRSSVGSEYEYESASNHDLVSQQVSLVSSCSSHVNGAYEYEPQDLDVLSFQVAAAPACGPVRRHHNHHEYANNNLLVQLLQLLPPLVDQASCLSNVVSVVCCVNHPQQLAYEYECDELWAWQSCVSNVVDLLSSLVSLVCQLQASYHYYYYQPNLQRQGFDHDDTDRSRSRHHRQCSDPPRQQHPSVRHPRDPSSVVSNVVSSLRSNVSSPDVLSHDFDKDWDRTDRHWTWIWRADQFKIKIKIWRSAQAKDKAFLVVVCVRCVQPQWFAFSPVRHIFGRHTITIGHGSHMGIGMDGHDD